Protein AF-0000000084949076 (afdb_homodimer)

Sequence (824 aa):
MKKRNKVFQQILEQDKAAFVIDEAKFADNIQKMQKAFLDHYPNITIGYSYKTNYIPKVCHIAHENECWAEVVSEMEVEMAQLNLNNKANIIYNGPVKSIDSLQTVIDAEGIINIDNDSDLEKINTILISTSKKAKVALRLSFDFQDNTSRFGLEMAKVLELEKKLLADPRYIVLGFHLHLPFRSLESFQFRVECMLKVLSASANKNLDYINLGGGFFGDIPHDVAKVLGISKLPSFDDYAKVLGGELKKYFLNLGVMPSQMPRLFIEPGSSVIADGMYYISKIHAKKTIQGRNYLITYAGRHLLSPTNKTIDLPLELGERENTKVENNAKLDALVVGYTCIEGDVLGKIEISNEIEIENAYIIVKNVGSYSIVMGSDFILPQPAIYSFDVDFNLSKIRSTKKAIEVYNSFIEMKKRNKVFQQILEQDKAAFVIDEAKFADNIQKMQKAFLDHYPNITIGYSYKTNYIPKVCHIAHENECWAEVVSEMEVEMAQLNLNNKANIIYNGPVKSIDSLQTVIDAEGIINIDNDSDLEKINTILISTSKKAKVALRLSFDFQDNTSRFGLEMAKVLELEKKLLADPRYIVLGFHLHLPFRSLESFQFRVECMLKVLSASANKNLDYINLGGGFFGDIPHDVAKVLGISKLPSFDDYAKVLGGELKKYFLNLGVMPSQMPRLFIEPGSSVIADGMYYISKIHAKKTIQGRNYLITYAGRHLLSPTNKTIDLPLELGERENTKVENNAKLDALVVGYTCIEGDVLGKIEISNEIEIENAYIIVKNVGSYSIVMGSDFILPQPAIYSFDVDFNLSKIRSTKKAIEVYNSFIE

InterPro domains:
  IPR009006 Alanine racemase/group IV decarboxylase, C-terminal [G3DSA:2.40.37.10] (268-407)
  IPR009006 Alanine racemase/group IV decarboxylase, C-terminal [SSF50621] (258-386)
  IPR022644 Orn/DAP/Arg decarboxylase 2, N-terminal [PF02784] (28-274)
  IPR029066 PLP-binding barrel [G3DSA:3.20.20.10] (24-267)
  IPR029066 PLP-binding barrel [SSF51419] (18-275)

Solvent-accessible surface area (backbone atoms only — not comparable to full-atom values): 42727 Å² total; per-residue (Å²): 109,71,66,58,50,52,49,51,50,61,48,53,73,76,34,65,34,31,37,35,35,36,50,48,55,25,50,47,38,49,50,53,42,52,51,30,30,52,74,34,25,86,43,74,44,46,21,40,31,33,74,28,41,60,48,60,72,57,46,44,50,41,43,75,68,67,28,31,40,24,25,42,25,52,37,39,48,53,50,41,58,73,66,41,88,61,53,37,47,32,39,38,45,42,78,45,76,48,62,68,44,49,49,52,36,37,75,41,55,11,38,37,39,40,34,50,69,58,50,52,55,42,49,51,60,52,43,72,77,42,89,61,49,39,38,30,28,43,23,43,33,68,67,57,95,86,40,76,58,92,50,33,30,46,65,71,57,46,54,53,49,48,56,55,41,67,72,33,83,54,40,42,71,32,39,42,33,40,64,56,99,50,62,49,69,67,50,45,46,49,48,44,52,54,49,51,56,49,59,72,68,51,88,68,86,67,50,50,35,39,29,59,32,42,47,55,62,43,85,63,59,67,71,53,33,53,76,69,68,41,90,72,79,64,48,56,48,56,53,15,43,50,46,28,32,50,51,45,52,52,39,46,74,72,68,46,51,72,93,68,53,48,33,39,32,36,28,47,34,50,32,35,33,12,68,16,17,35,35,39,20,39,46,75,40,71,49,71,57,96,88,41,34,36,36,33,25,69,44,42,38,64,40,53,37,56,84,62,60,91,62,62,54,55,73,44,82,43,66,54,88,79,66,78,74,77,76,82,56,69,40,70,28,37,35,29,26,37,59,87,49,88,78,30,55,48,45,75,47,79,39,51,76,76,62,56,52,90,53,31,30,40,37,36,42,55,34,31,39,37,12,72,37,48,29,35,53,54,60,40,55,45,58,20,32,34,34,28,44,86,86,60,52,76,44,79,36,24,68,55,52,49,52,64,59,60,60,49,69,51,50,106,109,72,66,57,50,52,51,51,50,59,50,55,74,77,35,65,34,31,40,35,35,36,50,47,54,26,51,46,38,49,51,52,42,51,51,30,30,52,72,32,26,84,43,74,45,46,22,39,30,33,75,29,42,61,50,60,72,57,45,44,52,42,44,75,68,66,28,33,40,25,25,42,24,50,36,39,48,54,49,42,58,73,65,43,89,60,53,37,48,32,40,37,45,41,78,46,74,47,62,67,44,49,49,51,36,36,75,40,54,12,38,37,39,40,34,49,68,58,51,52,53,42,50,51,58,52,44,71,79,45,89,58,47,41,38,30,28,43,23,42,34,68,67,57,94,88,40,76,58,90,51,32,32,45,64,71,58,44,55,52,48,48,56,57,41,68,73,34,83,55,42,44,70,31,39,42,32,40,65,56,97,49,59,50,68,67,50,44,44,50,48,44,51,54,48,50,54,49,59,72,68,50,87,69,88,68,50,51,37,40,28,58,31,42,47,57,64,42,85,63,58,67,71,52,34,52,75,71,67,42,88,72,79,64,48,54,47,55,52,14,43,51,44,27,32,50,52,45,52,53,39,46,74,72,67,46,51,71,91,66,53,48,33,37,32,34,28,46,32,51,33,33,32,11,69,17,18,35,35,37,22,41,45,75,41,72,48,70,56,96,87,41,36,36,36,33,26,69,45,40,39,65,39,54,36,57,85,63,60,90,62,62,53,55,74,45,82,43,66,54,87,79,64,79,76,75,77,82,56,69,40,70,27,37,36,29,26,36,60,88,50,88,78,30,54,47,44,76,44,78,37,52,77,77,63,56,53,89,51,30,30,40,36,34,43,53,34,31,40,37,10,71,38,48,28,35,53,54,61,40,56,43,58,20,32,34,34,27,44,85,85,60,52,75,44,78,36,23,69,55,53,50,54,65,59,61,59,49,68,50,50,106

Secondary structure (DSSP, 8-state):
-HHHHHHHHHHHTT-SEEEEEEHHHHHHHHHHHHHHHHTT-S-EEEEEEGGG---HHHHHHHHHTT-EEEE-SHHHHHHHHHH-SSTT-EEE--S---HHHHHHHHHHT-EEEE-SHHHHHHHHHHHHT-SPPEEEEEEB---BTTB--SSSB-HHHHHHHHHHHHT-TTEEEEEEE---S--SHHHHHHHHHHHHHHHHH---TT--EEE----------HHHHHHTT-SSPPPHHHHHIIIIIHHHHHHHHTT--GGGSPEEEE--SHHHHGGGEEEEEEEEEEEEETTEEEEEES--HHHH-TT--SSPPPEEEEE-TT----S--EEEEEEE-SSS-TT-EEEEEEEETT--GGGEEEEEES--SSHHHH---SSSPPPEEEEE-TT--EEEEEPPPPHHHHHHTT--/-HHHHHHHHHHHTT-SEEEEEEHHHHHHHHHHHHHHHHTT-S-EEEEEEGGG---HHHHHHHHHTT-EEEE-SHHHHHHHHHH-SSTT-EEE--S---HHHHHHHHHHT-EEEE-SHHHHHHHHHHHHT-SPPEEEEEEB---BTTB--SSSB-HHHHHHHHHHHHT-TTEEEEEEE---S--SHHHHHHHHHHHHHHHHH---TT--EEE----------HHHHHHTT-SSPPPHHHHHIIIIIHHHHHHHHTT--GGGSPEEEE--SHHHHGGGEEEEEEEEEEEEETTEEEEEES--HHHH-TT--SSPPPEEEEE-TT----S--EEEEEEE-SSS-TT-EEEEEEEETT--GGGEEEEEES--SSHHHH---SSSPPPEEEEE-TT--EEEEEPPPPHHHHHHTT--

Nearest PDB structures (foldseek):
  6n2f-assembly1_B  TM=8.346E-01  e=1.502E-30  Arabidopsis thaliana
  7kh2-assembly1_C  TM=8.691E-01  e=1.544E-29  Francisella tularensis subsp. novicida
  6n2f-assembly1_A  TM=8.360E-01  e=1.848E-29  Arabidopsis thaliana
  6n2a-assembly1_B  TM=8.466E-01  e=1.327E-28  Arabidopsis thaliana
  7kh2-assembly2_B  TM=8.443E-01  e=1.211E-27  Francisella tularensis subsp. novicida

Organism: Flavobacterium columnare (strain ATCC 49512 / CIP 103533 / TG 44/87) (NCBI:txid1041826)

Radius of gyration: 28.69 Å; Cα contacts (8 Å, |Δi|>4): 1818; chains: 2; bounding box: 78×90×64 Å

Structure (mmCIF, N/CA/C/O backbone):
data_AF-0000000084949076-model_v1
#
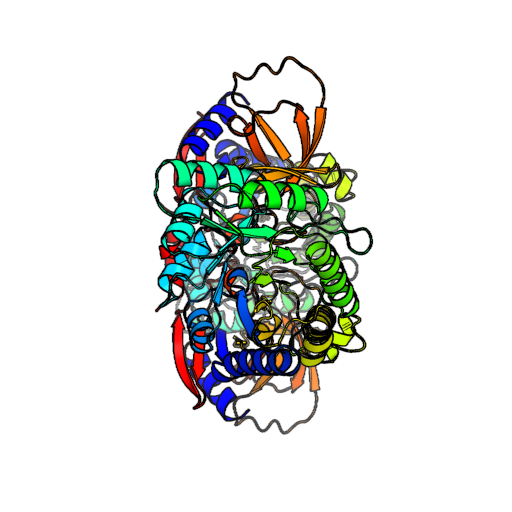loop_
_entity.id
_entity.type
_entity.pdbx_description
1 polymer 'Diaminopimelate decarboxylase'
#
loop_
_atom_site.group_PDB
_atom_site.id
_atom_site.type_symbol
_atom_site.label_atom_id
_atom_site.label_alt_id
_atom_site.label_comp_id
_atom_site.label_asym_id
_atom_site.label_entity_id
_atom_site.label_seq_id
_atom_site.pdbx_PDB_ins_code
_atom_site.Cartn_x
_atom_site.Cartn_y
_atom_site.Cartn_z
_atom_site.occupancy
_atom_site.B_iso_or_equiv
_atom_site.auth_seq_id
_atom_site.auth_comp_id
_atom_site.auth_asym_id
_atom_site.auth_atom_id
_atom_site.pdbx_PDB_model_num
ATOM 1 N N . MET A 1 1 ? -30.391 -9.266 3.553 1 71.38 1 MET A N 1
ATOM 2 C CA . MET A 1 1 ? -30 -7.875 3.748 1 71.38 1 MET A CA 1
ATOM 3 C C . MET A 1 1 ? -30.203 -7.445 5.195 1 71.38 1 MET A C 1
ATOM 5 O O . MET A 1 1 ? -29.312 -6.863 5.812 1 71.38 1 MET A O 1
ATOM 9 N N . LYS A 1 2 ? -31.375 -7.875 5.82 1 75.62 2 LYS A N 1
ATOM 10 C CA . LYS A 1 2 ? -31.641 -7.441 7.188 1 75.62 2 LYS A CA 1
ATOM 11 C C . LYS A 1 2 ? -30.672 -8.094 8.172 1 75.62 2 LYS A C 1
ATOM 13 O O . LYS A 1 2 ? -30.156 -7.426 9.07 1 75.62 2 LYS A O 1
ATOM 18 N N . LYS A 1 3 ? -30.312 -9.297 7.988 1 88.75 3 LYS A N 1
ATOM 19 C CA . LYS A 1 3 ? -29.422 -10.008 8.898 1 88.75 3 LYS A CA 1
ATOM 20 C C . LYS A 1 3 ? -28 -9.5 8.781 1 88.75 3 LYS A C 1
ATOM 22 O O . LYS A 1 3 ? -27.297 -9.352 9.789 1 88.75 3 LYS A O 1
ATOM 27 N N . ARG A 1 4 ? -27.578 -9.258 7.527 1 91 4 ARG A N 1
ATOM 28 C CA . ARG A 1 4 ? -26.25 -8.703 7.297 1 91 4 ARG A CA 1
ATOM 29 C C . ARG A 1 4 ? -26.094 -7.352 7.984 1 91 4 ARG A C 1
ATOM 31 O O . ARG A 1 4 ? -25.078 -7.086 8.617 1 91 4 ARG A O 1
ATOM 38 N N . ASN A 1 5 ? -27.109 -6.543 7.883 1 91.06 5 ASN A N 1
ATOM 39 C CA . ASN A 1 5 ? -27.078 -5.227 8.508 1 91.06 5 ASN A CA 1
ATOM 40 C C . ASN A 1 5 ? -26.953 -5.332 10.031 1 91.06 5 ASN A C 1
ATOM 42 O O . ASN A 1 5 ? -26.281 -4.508 10.656 1 91.06 5 ASN A O 1
ATOM 46 N N . LYS A 1 6 ? -27.625 -6.316 10.531 1 93.25 6 LYS A N 1
ATOM 47 C CA . LYS A 1 6 ? -27.531 -6.535 11.969 1 93.25 6 LYS A CA 1
ATOM 48 C C . LYS A 1 6 ? -26.094 -6.867 12.375 1 93.25 6 LYS A C 1
ATOM 50 O O . LYS A 1 6 ? -25.594 -6.359 13.383 1 93.25 6 LYS A O 1
ATOM 55 N N . VAL A 1 7 ? -25.469 -7.699 11.586 1 96.12 7 VAL A N 1
ATOM 56 C CA . VAL A 1 7 ? -24.078 -8.078 11.836 1 96.12 7 VAL A CA 1
ATOM 57 C C . VAL A 1 7 ? -23.188 -6.84 11.75 1 96.12 7 VAL A C 1
ATOM 59 O O . VAL A 1 7 ? -22.328 -6.621 12.617 1 96.12 7 VAL A O 1
ATOM 62 N N . PHE A 1 8 ? -23.391 -6.02 10.773 1 97.44 8 PHE A N 1
ATOM 63 C CA . PHE A 1 8 ? -22.594 -4.812 10.57 1 97.44 8 PHE A CA 1
ATOM 64 C C . PHE A 1 8 ? -22.75 -3.852 11.742 1 97.44 8 PHE A C 1
ATOM 66 O O . PHE A 1 8 ? -21.781 -3.26 12.195 1 97.44 8 PHE A O 1
ATOM 73 N N . GLN A 1 9 ? -23.969 -3.734 12.219 1 95.12 9 GLN A N 1
ATOM 74 C CA . GLN A 1 9 ? -24.219 -2.854 13.352 1 95.12 9 GLN A CA 1
ATOM 75 C C . GLN A 1 9 ? -23.516 -3.355 14.609 1 95.12 9 GLN A C 1
ATOM 77 O O . GLN A 1 9 ? -22.953 -2.564 15.367 1 95.12 9 GLN A O 1
ATOM 82 N N . GLN A 1 10 ? -23.562 -4.656 14.805 1 96.5 10 GLN A N 1
ATOM 83 C CA . GLN A 1 10 ? -22.875 -5.246 15.945 1 96.5 10 GLN A CA 1
ATOM 84 C C . GLN A 1 10 ? -21.375 -4.938 15.898 1 96.5 10 GLN A C 1
ATOM 86 O O . GLN A 1 10 ? -20.766 -4.609 16.922 1 96.5 10 GLN A O 1
ATOM 91 N N . ILE A 1 11 ? -20.766 -5.016 14.719 1 98 11 ILE A N 1
ATOM 92 C CA . ILE A 1 11 ? -19.344 -4.742 14.531 1 98 11 ILE A CA 1
ATOM 93 C C . ILE A 1 11 ? -19.062 -3.271 14.82 1 98 11 ILE A C 1
ATOM 95 O O . ILE A 1 11 ? -18.109 -2.949 15.547 1 98 11 ILE A O 1
ATOM 99 N N . LEU A 1 12 ? -19.906 -2.41 14.359 1 97.19 12 LEU A N 1
ATOM 100 C CA . LEU A 1 12 ? -19.672 -0.973 14.43 1 97.19 12 LEU A CA 1
ATOM 101 C C . LEU A 1 12 ? -19.969 -0.435 15.82 1 97.19 12 LEU A C 1
ATOM 103 O O . LEU A 1 12 ? -19.688 0.731 16.109 1 97.19 12 LEU A O 1
ATOM 107 N N . GLU A 1 13 ? -20.562 -1.272 16.672 1 96.06 13 GLU A N 1
ATOM 108 C CA . GLU A 1 13 ? -20.672 -0.935 18.094 1 96.06 13 GLU A CA 1
ATOM 109 C C . GLU A 1 13 ? -19.312 -1.035 18.781 1 96.06 13 GLU A C 1
ATOM 111 O O . GLU A 1 13 ? -19.078 -0.4 19.812 1 96.06 13 GLU A O 1
ATOM 116 N N . GLN A 1 14 ? -18.453 -1.732 18.141 1 96.06 14 GLN A N 1
ATOM 117 C CA . GLN A 1 14 ? -17.172 -2.016 18.781 1 96.06 14 GLN A CA 1
ATOM 118 C C . GLN A 1 14 ? -16.031 -1.343 18.031 1 96.06 14 GLN A C 1
ATOM 120 O O . GLN A 1 14 ? -14.992 -1.022 18.625 1 96.06 14 GLN A O 1
ATOM 125 N N . ASP A 1 15 ? -16.125 -1.166 16.734 1 97.5 15 ASP A N 1
ATOM 126 C CA . ASP A 1 15 ? -15.062 -0.628 15.898 1 97.5 15 ASP A CA 1
ATOM 127 C C . ASP A 1 15 ? -15.578 0.505 15.016 1 97.5 15 ASP A C 1
ATOM 129 O O . ASP A 1 15 ? -16.75 0.514 14.625 1 97.5 15 ASP A O 1
ATOM 133 N N . LYS A 1 16 ? -14.711 1.465 14.688 1 97.25 16 LYS A N 1
ATOM 134 C CA . LYS A 1 16 ? -15.07 2.564 13.797 1 97.25 16 LYS A CA 1
ATOM 135 C C . LYS A 1 16 ? -15.219 2.08 12.359 1 97.25 16 LYS A C 1
ATOM 137 O O . LYS A 1 16 ? -15.953 2.678 11.57 1 97.25 16 LYS A O 1
ATOM 142 N N . ALA A 1 17 ? -14.516 1.07 11.984 1 98.19 17 ALA A N 1
ATOM 143 C CA . ALA A 1 17 ? -14.523 0.456 10.664 1 98.19 17 ALA A CA 1
ATOM 144 C C . ALA A 1 17 ? -13.984 -0.97 10.719 1 98.19 17 ALA A C 1
ATOM 146 O O . ALA A 1 17 ? -13.32 -1.352 11.688 1 98.19 17 ALA A O 1
ATOM 147 N N . ALA A 1 18 ? -14.281 -1.75 9.672 1 98.62 18 ALA A N 1
ATOM 148 C CA . ALA A 1 18 ? -13.797 -3.125 9.648 1 98.62 18 ALA A CA 1
ATOM 149 C C . ALA A 1 18 ? -13.977 -3.744 8.258 1 98.62 18 ALA A C 1
ATOM 151 O O . ALA A 1 18 ? -14.883 -3.369 7.52 1 98.62 18 ALA A O 1
ATOM 152 N N . PHE A 1 19 ? -13.086 -4.652 7.934 1 98.56 19 PHE A N 1
ATOM 153 C CA . PHE A 1 19 ? -13.344 -5.621 6.875 1 98.56 19 PHE A CA 1
ATOM 154 C C . PHE A 1 19 ? -14.219 -6.754 7.379 1 98.56 19 PHE A C 1
ATOM 156 O O . PHE A 1 19 ? -14.086 -7.195 8.523 1 98.56 19 PHE A O 1
ATOM 163 N N . VAL A 1 20 ? -15.07 -7.207 6.516 1 98.69 20 VAL A N 1
ATOM 164 C CA . VAL A 1 20 ? -15.977 -8.273 6.93 1 98.69 20 VAL A CA 1
ATOM 165 C C . VAL A 1 20 ? -16.031 -9.352 5.852 1 98.69 20 VAL A C 1
ATOM 167 O O . VAL A 1 20 ? -16.438 -9.086 4.719 1 98.69 20 VAL A O 1
ATOM 170 N N . ILE A 1 21 ? -15.672 -10.562 6.203 1 98.62 21 ILE A N 1
ATOM 171 C CA . ILE A 1 21 ? -15.703 -11.695 5.285 1 98.62 21 ILE A CA 1
ATOM 172 C C . ILE A 1 21 ? -17.078 -12.359 5.32 1 98.62 21 ILE A C 1
ATOM 174 O O . ILE A 1 21 ? -17.578 -12.711 6.391 1 98.62 21 ILE A O 1
ATOM 178 N N . ASP A 1 22 ? -17.719 -12.43 4.211 1 98.44 22 ASP A N 1
ATOM 179 C CA . ASP A 1 22 ? -18.875 -13.297 4.008 1 98.44 22 ASP A CA 1
ATOM 180 C C . ASP A 1 22 ? -18.453 -14.711 3.621 1 98.44 22 ASP A C 1
ATOM 182 O O . ASP A 1 22 ? -18.266 -15 2.439 1 98.44 22 ASP A O 1
ATOM 186 N N . GLU A 1 23 ? -18.375 -15.562 4.652 1 98.62 23 GLU A N 1
ATOM 187 C CA . GLU A 1 23 ? -17.781 -16.875 4.453 1 98.62 23 GLU A CA 1
ATOM 188 C C . GLU A 1 23 ? -18.562 -17.688 3.424 1 98.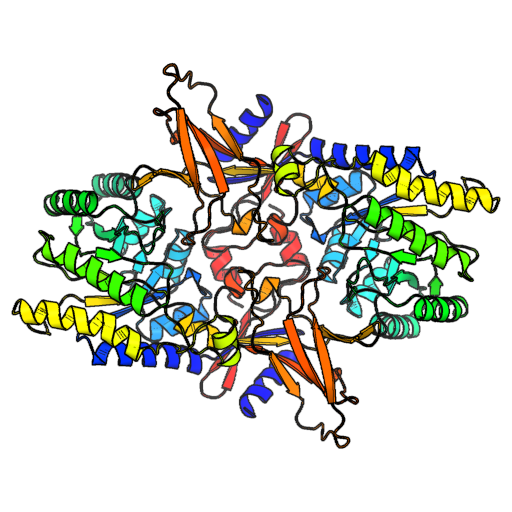62 23 GLU A C 1
ATOM 190 O O . GLU A 1 23 ? -17.984 -18.344 2.561 1 98.62 23 GLU A O 1
ATOM 195 N N . ALA A 1 24 ? -19.844 -17.641 3.496 1 98.19 24 ALA A N 1
ATOM 196 C CA . ALA A 1 24 ? -20.703 -18.422 2.613 1 98.19 24 ALA A CA 1
ATOM 197 C C . ALA A 1 24 ? -20.594 -17.938 1.17 1 98.19 24 ALA A C 1
ATOM 199 O O . ALA A 1 24 ? -20.562 -18.75 0.239 1 98.19 24 ALA A O 1
ATOM 200 N N . LYS A 1 25 ? -20.578 -16.656 1.024 1 97.75 25 LYS A N 1
ATOM 201 C CA . LYS A 1 25 ? -20.484 -16.109 -0.322 1 97.75 25 LYS A CA 1
ATOM 202 C C . LYS A 1 25 ? -19.172 -16.5 -0.997 1 97.75 25 LYS A C 1
ATOM 204 O O . LYS A 1 25 ? -19.172 -16.859 -2.174 1 97.75 25 LYS A O 1
ATOM 209 N N . PHE A 1 26 ? -18.094 -16.406 -0.296 1 98.56 26 PHE A N 1
ATOM 210 C CA . PHE A 1 26 ? -16.781 -16.797 -0.826 1 98.56 26 PHE A CA 1
ATOM 211 C C . PHE A 1 26 ? -16.781 -18.281 -1.221 1 98.56 26 PHE A C 1
ATOM 213 O O . PHE A 1 26 ? -16.391 -18.625 -2.338 1 98.56 26 PHE A O 1
ATOM 220 N N . ALA A 1 27 ? -17.25 -19.109 -0.36 1 98.69 27 ALA A N 1
ATOM 221 C CA . ALA A 1 27 ? -17.328 -20.547 -0.636 1 98.69 27 ALA A CA 1
ATOM 222 C C . ALA A 1 27 ? -18.203 -20.812 -1.858 1 98.69 27 ALA A C 1
ATOM 224 O O . ALA A 1 27 ? -17.844 -21.625 -2.717 1 98.69 27 ALA A O 1
ATOM 225 N N . ASP A 1 28 ? -19.312 -20.109 -1.919 1 98.38 28 ASP A N 1
ATOM 226 C CA . ASP A 1 28 ? -20.234 -20.266 -3.035 1 98.38 28 ASP A CA 1
ATOM 227 C C . ASP A 1 28 ? -19.562 -19.906 -4.359 1 98.38 28 ASP A C 1
ATOM 229 O O . ASP A 1 28 ? -19.781 -20.578 -5.375 1 98.38 28 ASP A O 1
ATOM 233 N N . ASN A 1 29 ? -18.812 -18.828 -4.328 1 98.5 29 ASN A N 1
ATOM 234 C CA . ASN A 1 29 ? -18.109 -18.406 -5.535 1 98.5 29 ASN A CA 1
ATOM 235 C C . ASN A 1 29 ? -17.156 -19.5 -6.02 1 98.5 29 ASN A C 1
ATOM 237 O O . ASN A 1 29 ? -17.094 -19.781 -7.219 1 98.5 29 ASN A O 1
ATOM 241 N N . ILE A 1 30 ? -16.422 -20.125 -5.117 1 98.75 30 ILE A N 1
ATOM 242 C CA . ILE A 1 30 ? -15.484 -21.188 -5.457 1 98.75 30 ILE A CA 1
ATOM 243 C C . ILE A 1 30 ? -16.25 -22.359 -6.059 1 98.75 30 ILE A C 1
ATOM 245 O O . ILE A 1 30 ? -15.875 -22.891 -7.109 1 98.75 30 ILE A O 1
ATOM 249 N N . GLN A 1 31 ? -17.344 -22.719 -5.445 1 98.62 31 GLN A N 1
ATOM 250 C CA . GLN A 1 31 ? -18.141 -23.859 -5.887 1 98.62 31 GLN A CA 1
ATOM 251 C C . GLN A 1 31 ? -18.75 -23.609 -7.262 1 98.62 31 GLN A C 1
ATOM 253 O O . GLN A 1 31 ? -18.781 -24.5 -8.102 1 98.62 31 GLN A O 1
ATOM 258 N N . LYS A 1 32 ? -19.203 -22.406 -7.449 1 98.31 32 LYS A N 1
ATOM 259 C CA . LYS A 1 32 ? -19.766 -22.047 -8.75 1 98.31 32 LYS A CA 1
ATOM 260 C C . LYS A 1 32 ? -18.719 -22.172 -9.852 1 98.31 32 LYS A C 1
ATOM 262 O O . LYS A 1 32 ? -19.031 -22.656 -10.945 1 98.31 32 LYS A O 1
ATOM 267 N N . MET A 1 33 ? -17.562 -21.766 -9.586 1 98.44 33 MET A N 1
ATOM 268 C CA . MET A 1 33 ? -16.484 -21.859 -10.578 1 98.44 33 MET A CA 1
ATOM 269 C C . MET A 1 33 ? -16.125 -23.312 -10.836 1 98.44 33 MET A C 1
ATOM 271 O O . MET A 1 33 ? -15.977 -23.734 -11.992 1 98.44 33 MET A O 1
ATOM 275 N N . GLN A 1 34 ? -15.984 -24.062 -9.766 1 98.31 34 GLN A N 1
ATOM 276 C CA . GLN A 1 34 ? -15.68 -25.484 -9.898 1 98.31 34 GLN A CA 1
ATOM 277 C C . GLN A 1 34 ? -16.719 -26.188 -10.773 1 98.31 34 GLN A C 1
ATOM 279 O O . GLN A 1 34 ? -16.359 -26.922 -11.695 1 98.31 34 GLN A O 1
ATOM 284 N N . LYS A 1 35 ? -17.938 -25.906 -10.469 1 98.38 35 LYS A N 1
ATOM 285 C CA . LYS A 1 35 ? -19.031 -26.531 -11.219 1 98.38 35 LYS A CA 1
ATOM 286 C C . LYS A 1 35 ? -18.984 -26.125 -12.688 1 98.38 35 LYS A C 1
ATOM 288 O O . LYS A 1 35 ? -19.125 -26.969 -13.578 1 98.38 35 LYS A O 1
ATOM 293 N N . ALA A 1 36 ? -18.781 -24.859 -12.906 1 98.38 36 ALA A N 1
ATOM 294 C CA . ALA A 1 36 ? -18.734 -24.375 -14.281 1 98.38 36 ALA A CA 1
ATOM 295 C C . ALA A 1 36 ? -17.641 -25.094 -15.086 1 98.38 36 ALA A C 1
ATOM 297 O O . ALA A 1 36 ? -17.875 -25.5 -16.219 1 98.38 36 ALA A O 1
ATOM 298 N N . PHE A 1 37 ? -16.516 -25.297 -14.539 1 98.56 37 PHE A N 1
ATOM 299 C CA . PHE A 1 37 ? -15.406 -25.906 -15.258 1 98.56 37 PHE A CA 1
ATOM 300 C C . PHE A 1 37 ? -15.625 -27.422 -15.406 1 98.56 37 PHE A C 1
ATOM 302 O O . PHE A 1 37 ? -15.305 -28 -16.438 1 98.56 37 PHE A O 1
ATOM 309 N N . LEU A 1 38 ? -16.203 -28.062 -14.367 1 98.25 38 LEU A N 1
ATOM 310 C CA . LEU A 1 38 ? -16.453 -29.5 -14.414 1 98.25 38 LEU A CA 1
ATOM 311 C C . LEU A 1 38 ? -17.484 -29.828 -15.484 1 98.25 38 LEU A C 1
ATOM 313 O O . LEU A 1 38 ? -17.5 -30.953 -16.016 1 98.25 38 LEU A O 1
ATOM 317 N N . ASP A 1 39 ? -18.281 -28.859 -15.82 1 98.19 39 ASP A N 1
ATOM 318 C CA . ASP A 1 39 ? -19.266 -29.062 -16.875 1 98.19 39 ASP A CA 1
ATOM 319 C C . ASP A 1 39 ? -18.609 -29.172 -18.234 1 98.19 39 ASP A C 1
ATOM 321 O O . ASP A 1 39 ? -19.203 -29.703 -19.188 1 98.19 39 ASP A O 1
ATOM 325 N N . HIS A 1 40 ? -17.391 -28.734 -18.328 1 98.38 40 HIS A N 1
ATOM 326 C CA . HIS A 1 40 ? -16.766 -28.656 -19.656 1 98.38 40 HIS A CA 1
ATOM 327 C C . HIS A 1 40 ? -15.484 -29.484 -19.703 1 98.38 40 HIS A C 1
ATOM 329 O O . HIS A 1 40 ? -14.961 -29.766 -20.781 1 98.38 40 HIS A O 1
ATOM 335 N N . TYR A 1 41 ? -14.977 -29.938 -18.578 1 98.31 41 TYR A N 1
ATOM 336 C CA . TYR A 1 41 ? -13.742 -30.719 -18.484 1 98.31 41 TYR A CA 1
ATOM 337 C C . TYR A 1 41 ? -13.781 -31.688 -17.312 1 98.31 41 TYR A C 1
ATOM 339 O O . TYR A 1 41 ? -14.25 -31.344 -16.234 1 98.31 41 TYR A O 1
ATOM 347 N N . PRO A 1 42 ? -13.305 -32.875 -17.5 1 96.94 42 PRO A N 1
ATOM 348 C CA . PRO A 1 42 ? -13.609 -33.938 -16.547 1 96.94 42 PRO A CA 1
ATOM 349 C C . PRO A 1 42 ? -12.828 -33.812 -15.242 1 96.94 42 PRO A C 1
ATOM 351 O O . PRO A 1 42 ? -13.234 -34.375 -14.219 1 96.94 42 PRO A O 1
ATOM 354 N N . ASN A 1 43 ? -11.703 -33.188 -15.266 1 95.19 43 ASN A N 1
ATOM 355 C CA . ASN A 1 43 ? -10.844 -33.125 -14.094 1 95.19 43 ASN A CA 1
ATOM 356 C C . ASN A 1 43 ? -10.211 -31.75 -13.93 1 95.19 43 ASN A C 1
ATOM 358 O O . ASN A 1 43 ? -9.32 -31.375 -14.703 1 95.19 43 ASN A O 1
ATOM 362 N N . ILE A 1 44 ? -10.594 -31.062 -12.812 1 97.62 44 ILE A N 1
ATOM 363 C CA . ILE A 1 44 ? -10.094 -29.703 -12.625 1 97.62 44 ILE A CA 1
ATOM 364 C C . ILE A 1 44 ? -9.586 -29.547 -11.195 1 97.62 44 ILE A C 1
ATOM 366 O O . ILE A 1 44 ? -10.039 -30.234 -10.281 1 97.62 44 ILE A O 1
ATOM 370 N N . THR A 1 45 ? -8.609 -28.75 -10.984 1 98.44 45 THR A N 1
ATOM 371 C CA . THR A 1 45 ? -8.133 -28.297 -9.672 1 98.44 45 THR A CA 1
ATOM 372 C C . THR A 1 45 ? -8.016 -26.781 -9.641 1 98.44 45 THR A C 1
ATOM 374 O O . THR A 1 45 ? -7.465 -26.172 -10.562 1 98.44 45 THR A O 1
ATOM 377 N N . ILE A 1 46 ? -8.578 -26.203 -8.641 1 98.81 46 ILE A N 1
ATOM 378 C CA . ILE A 1 46 ? -8.445 -24.766 -8.445 1 98.81 46 ILE A CA 1
ATOM 379 C C . ILE A 1 46 ? -7.289 -24.484 -7.48 1 98.81 46 ILE A C 1
ATOM 381 O O . ILE A 1 46 ? -7.23 -25.047 -6.387 1 98.81 46 ILE A O 1
ATOM 385 N N . GLY A 1 47 ? -6.324 -23.766 -7.938 1 98.88 47 GLY A N 1
ATOM 386 C CA . GLY A 1 47 ? -5.34 -23.156 -7.051 1 98.88 47 GLY A CA 1
ATOM 387 C C . GLY A 1 47 ? -5.711 -21.75 -6.625 1 98.88 47 GLY A C 1
ATOM 388 O O . GLY A 1 47 ? -5.602 -20.797 -7.414 1 98.88 47 GLY A O 1
ATOM 389 N N . TYR A 1 48 ? -6.105 -21.625 -5.41 1 98.88 48 TYR A N 1
ATOM 390 C CA . TYR A 1 48 ? -6.43 -20.281 -4.922 1 98.88 48 TYR A CA 1
ATOM 391 C C . TYR A 1 48 ? -5.18 -19.422 -4.84 1 98.88 48 TYR A C 1
ATOM 393 O O . TYR A 1 48 ? -4.184 -19.812 -4.23 1 98.88 48 TYR A O 1
ATOM 401 N N . SER A 1 49 ? -5.27 -18.266 -5.449 1 98.69 49 SER A N 1
ATOM 402 C CA . SER A 1 49 ? -4.137 -17.344 -5.48 1 98.69 49 SER A CA 1
ATOM 403 C C . SER A 1 49 ? -3.951 -16.656 -4.137 1 98.69 49 SER A C 1
ATOM 405 O O . SER A 1 49 ? -4.691 -15.727 -3.801 1 98.69 49 SER A O 1
ATOM 407 N N . TYR A 1 50 ? -2.902 -16.984 -3.404 1 98.75 50 TYR A N 1
ATOM 408 C CA . TYR A 1 50 ? -2.668 -16.438 -2.066 1 98.75 50 TYR A CA 1
ATOM 409 C C . TYR A 1 50 ? -2.434 -14.938 -2.115 1 98.75 50 TYR A C 1
ATOM 411 O O . TYR A 1 50 ? -2.904 -14.203 -1.247 1 98.75 50 TYR A O 1
ATOM 419 N N . LYS A 1 51 ? -1.736 -14.484 -3.111 1 98 51 LYS A N 1
ATOM 420 C CA . LYS A 1 51 ? -1.355 -13.07 -3.158 1 98 51 LYS A CA 1
ATOM 421 C C . LYS A 1 51 ? -2.586 -12.172 -3.162 1 98 51 LYS A C 1
ATOM 423 O O . LYS A 1 51 ? -2.498 -10.992 -2.818 1 98 51 LYS A O 1
ATOM 428 N N . THR A 1 52 ? -3.711 -12.703 -3.596 1 97.44 52 THR A N 1
ATOM 429 C CA . THR A 1 52 ? -4.938 -11.922 -3.676 1 97.44 52 THR A CA 1
ATOM 430 C C . THR A 1 52 ? -5.477 -11.617 -2.279 1 97.44 52 THR A C 1
ATOM 432 O O . THR A 1 52 ? -5.98 -10.516 -2.029 1 97.44 52 THR A O 1
ATOM 435 N N . ASN A 1 53 ? -5.395 -12.547 -1.438 1 98.31 53 ASN A N 1
ATOM 436 C CA . ASN A 1 53 ? -5.824 -12.453 -0.048 1 98.31 53 ASN A CA 1
ATOM 437 C C . ASN A 1 53 ? -5.355 -13.664 0.763 1 98.31 53 ASN A C 1
ATOM 439 O O . ASN A 1 53 ? -5.996 -14.711 0.742 1 98.31 53 ASN A O 1
ATOM 443 N N . TYR A 1 54 ? -4.285 -13.516 1.518 1 98.31 54 TYR A N 1
ATOM 444 C CA . TYR A 1 54 ? -3.699 -14.688 2.162 1 98.31 54 TYR A CA 1
ATOM 445 C C . TYR A 1 54 ? -4.02 -14.703 3.652 1 98.31 54 TYR A C 1
ATOM 447 O O . TYR A 1 54 ? -3.336 -15.367 4.434 1 98.31 54 TYR A O 1
ATOM 455 N N . ILE A 1 55 ? -4.992 -13.891 4.098 1 96.94 55 ILE A N 1
ATOM 456 C CA . ILE A 1 55 ? -5.316 -14.023 5.516 1 96.94 55 ILE A CA 1
ATOM 457 C C . ILE A 1 55 ? -5.73 -15.461 5.82 1 96.94 55 ILE A C 1
ATOM 459 O O . ILE A 1 55 ? -6.406 -16.109 5.012 1 96.94 55 ILE A O 1
ATOM 463 N N . PRO A 1 56 ? -5.383 -16.016 6.93 1 98 56 PRO A N 1
ATOM 464 C CA . PRO A 1 56 ? -5.551 -17.438 7.219 1 98 56 PRO A CA 1
ATOM 465 C C . PRO A 1 56 ? -7.004 -17.891 7.129 1 98 56 PRO A C 1
ATOM 467 O O . PRO A 1 56 ? -7.289 -18.969 6.598 1 98 56 PRO A O 1
ATOM 470 N N . LYS A 1 57 ? -7.949 -17.125 7.59 1 97.88 57 LYS A N 1
ATOM 471 C CA . LYS A 1 57 ? -9.367 -17.469 7.527 1 97.88 57 LYS A CA 1
ATOM 472 C C . LYS A 1 57 ? -9.812 -17.703 6.086 1 97.88 57 LYS A C 1
ATOM 474 O O . LYS A 1 57 ? -10.516 -18.672 5.797 1 97.88 57 LYS A O 1
ATOM 479 N N . VAL A 1 58 ? -9.422 -16.875 5.16 1 98.62 58 VAL A N 1
ATOM 480 C CA . VAL A 1 58 ? -9.766 -16.969 3.744 1 98.62 58 VAL A CA 1
ATOM 481 C C . VAL A 1 58 ? -9.109 -18.203 3.137 1 98.62 58 VAL A C 1
ATOM 483 O O . VAL A 1 58 ? -9.766 -18.984 2.439 1 98.62 58 VAL A O 1
ATOM 486 N N . CYS A 1 59 ? -7.848 -18.406 3.441 1 98.62 59 CYS A N 1
ATOM 487 C CA . CYS A 1 59 ? -7.129 -19.578 2.936 1 98.62 59 CYS A CA 1
ATOM 488 C C . CYS A 1 59 ? -7.773 -20.875 3.424 1 98.62 59 CYS A C 1
ATOM 490 O O . CYS A 1 59 ? -7.93 -21.812 2.656 1 98.62 59 CYS A O 1
ATOM 492 N N . HIS A 1 60 ? -8.172 -20.859 4.684 1 98.19 60 HIS A N 1
ATOM 493 C CA . HIS A 1 60 ? -8.812 -22.031 5.254 1 98.19 60 HIS A CA 1
ATOM 494 C C . HIS A 1 60 ? -10.109 -22.359 4.523 1 98.19 60 HIS A C 1
ATOM 496 O O . HIS A 1 60 ? -10.367 -23.531 4.188 1 98.19 60 HIS A O 1
ATOM 502 N N . ILE A 1 61 ? -10.875 -21.344 4.27 1 98.5 61 ILE A N 1
ATOM 503 C CA . ILE A 1 61 ? -12.133 -21.547 3.564 1 98.5 61 ILE A CA 1
ATOM 504 C C . ILE A 1 61 ? -11.859 -22.094 2.164 1 98.5 61 ILE A C 1
ATOM 506 O O . ILE A 1 61 ? -12.531 -23.016 1.704 1 98.5 61 ILE A O 1
ATOM 510 N N . ALA A 1 62 ? -10.891 -21.578 1.488 1 98.81 62 ALA A N 1
ATOM 511 C CA . ALA A 1 62 ? -10.516 -22.062 0.164 1 98.81 62 ALA A CA 1
ATOM 512 C C . ALA A 1 62 ? -10.141 -23.531 0.212 1 98.81 62 ALA A C 1
ATOM 514 O O . ALA A 1 62 ? -10.602 -24.328 -0.616 1 98.81 62 ALA A O 1
ATOM 515 N N . HIS A 1 63 ? -9.336 -23.906 1.212 1 98.75 63 HIS A N 1
ATOM 516 C CA . HIS A 1 63 ? -8.867 -25.281 1.316 1 98.75 63 HIS A CA 1
ATOM 517 C C . HIS A 1 63 ? -9.992 -26.219 1.723 1 98.75 63 HIS A C 1
ATOM 519 O O . HIS A 1 63 ? -10.016 -27.375 1.3 1 98.75 63 HIS A O 1
ATOM 525 N N . GLU A 1 64 ? -10.906 -25.719 2.516 1 98.12 64 GLU A N 1
ATOM 526 C CA . GLU A 1 64 ? -12.086 -26.516 2.857 1 98.12 64 GLU A CA 1
ATOM 527 C C . GLU A 1 64 ? -12.93 -26.797 1.623 1 98.12 64 GLU A C 1
ATOM 529 O O . GLU A 1 64 ? -13.719 -27.75 1.609 1 98.12 64 GLU A O 1
ATOM 534 N N . ASN A 1 65 ? -12.797 -25.938 0.667 1 98.38 65 ASN A N 1
ATOM 535 C CA . ASN A 1 65 ? -13.469 -26.156 -0.609 1 98.38 65 ASN A CA 1
ATOM 536 C C . ASN A 1 65 ? -12.523 -26.766 -1.643 1 98.38 65 ASN A C 1
ATOM 538 O O . ASN A 1 65 ? -12.672 -26.516 -2.842 1 98.38 65 ASN A O 1
ATOM 542 N N . GLU A 1 66 ? -11.469 -27.391 -1.219 1 97.81 66 GLU A N 1
ATOM 543 C CA . GLU A 1 66 ? -10.602 -28.297 -1.966 1 97.81 66 GLU A CA 1
ATOM 544 C C . GLU A 1 66 ? -9.68 -27.531 -2.904 1 97.81 66 GLU A C 1
ATOM 546 O O . GLU A 1 66 ? -9.125 -28.094 -3.844 1 97.81 66 GLU A O 1
ATOM 551 N N . CYS A 1 67 ? -9.57 -26.281 -2.715 1 98.88 67 CYS A N 1
ATOM 552 C CA . CYS A 1 67 ? -8.594 -25.531 -3.5 1 98.88 67 CYS A CA 1
ATOM 553 C C . CYS A 1 67 ? -7.172 -25.844 -3.041 1 98.88 67 CYS A C 1
ATOM 555 O O . CYS A 1 67 ? -6.922 -25.984 -1.844 1 98.88 67 CYS A O 1
ATOM 557 N N . TRP A 1 68 ? -6.277 -25.969 -3.971 1 98.88 68 TRP A N 1
ATOM 558 C CA . TRP A 1 68 ? -4.852 -25.969 -3.662 1 98.88 68 TRP A CA 1
ATOM 559 C C . TRP A 1 68 ? -4.359 -24.562 -3.363 1 98.88 68 TRP A C 1
ATOM 561 O O . TRP A 1 68 ? -5.125 -23.594 -3.445 1 98.88 68 TRP A O 1
ATOM 571 N N . ALA A 1 69 ? -3.131 -24.453 -2.84 1 98.94 69 ALA A N 1
ATOM 572 C CA . ALA A 1 69 ? -2.506 -23.156 -2.611 1 98.94 69 ALA A CA 1
ATOM 573 C C . ALA A 1 69 ? -1.64 -22.75 -3.799 1 98.94 69 ALA A C 1
ATOM 575 O O . ALA A 1 69 ? -0.623 -23.375 -4.082 1 98.94 69 ALA A O 1
ATOM 576 N N . GLU A 1 70 ? -2.066 -21.797 -4.531 1 98.94 70 GLU A N 1
ATOM 577 C CA . GLU A 1 70 ? -1.175 -21.172 -5.5 1 98.94 70 GLU A CA 1
ATOM 578 C C . GLU A 1 70 ? -0.367 -20.047 -4.863 1 98.94 70 GLU A C 1
ATOM 580 O O . GLU A 1 70 ? -0.934 -19.062 -4.375 1 98.94 70 GLU A O 1
ATOM 585 N N . VAL A 1 71 ? 0.94 -20.172 -4.801 1 98.88 71 VAL A N 1
ATOM 586 C CA . VAL A 1 71 ? 1.804 -19.25 -4.082 1 98.88 71 VAL A CA 1
ATOM 587 C C . VAL A 1 71 ? 2.85 -18.672 -5.035 1 98.88 71 VAL A C 1
ATOM 589 O O . VAL A 1 71 ? 3.219 -19.312 -6.023 1 98.88 71 VAL A O 1
ATOM 592 N N . VAL A 1 72 ? 3.375 -17.422 -4.641 1 98.62 72 VAL A N 1
ATOM 593 C CA . VAL A 1 72 ? 4.254 -16.766 -5.602 1 98.62 72 VAL A CA 1
ATOM 594 C C . VAL A 1 72 ? 5.512 -16.266 -4.895 1 98.62 72 VAL A C 1
ATOM 596 O O . VAL A 1 72 ? 6.293 -15.508 -5.469 1 98.62 72 VAL A O 1
ATOM 599 N N . SER A 1 73 ? 5.723 -16.609 -3.631 1 98.31 73 SER A N 1
ATOM 600 C CA . SER A 1 73 ? 6.891 -16.141 -2.891 1 98.31 73 SER A CA 1
ATOM 601 C C . SER A 1 73 ? 7.242 -17.094 -1.752 1 98.31 73 SER A C 1
ATOM 603 O O . SER A 1 73 ? 6.449 -17.969 -1.397 1 98.31 73 SER A O 1
ATOM 605 N N . GLU A 1 74 ? 8.43 -16.891 -1.229 1 98.31 74 GLU A N 1
ATOM 606 C CA . GLU A 1 74 ? 8.867 -17.703 -0.09 1 98.31 74 GLU A CA 1
ATOM 607 C C . GLU A 1 74 ? 7.953 -17.484 1.114 1 98.31 74 GLU A C 1
ATOM 609 O O . GLU A 1 74 ? 7.699 -18.422 1.877 1 98.31 74 GLU A O 1
ATOM 614 N N . MET A 1 75 ? 7.426 -16.266 1.279 1 98.44 75 MET A N 1
ATOM 615 C CA . MET A 1 75 ? 6.496 -16 2.371 1 98.44 75 MET A CA 1
ATOM 616 C C . MET A 1 75 ? 5.223 -16.828 2.213 1 98.44 75 MET A C 1
ATOM 618 O O . MET A 1 75 ? 4.773 -17.469 3.166 1 98.44 75 MET A O 1
ATOM 622 N N . GLU A 1 76 ? 4.734 -16.891 1.058 1 98.69 76 GLU A N 1
ATOM 623 C CA . GLU A 1 76 ? 3.479 -17.594 0.811 1 98.69 76 GLU A CA 1
ATOM 624 C C . GLU A 1 76 ? 3.666 -19.094 0.892 1 98.69 76 GLU A C 1
ATOM 626 O O . GLU A 1 76 ? 2.754 -19.828 1.298 1 98.69 76 GLU A O 1
ATOM 631 N N . VAL A 1 77 ? 4.844 -19.562 0.486 1 98.81 77 VAL A N 1
ATOM 632 C CA . VAL A 1 77 ? 5.148 -20.969 0.667 1 98.81 77 VAL A CA 1
ATOM 633 C C . VAL A 1 77 ? 5.047 -21.344 2.145 1 98.81 77 VAL A C 1
ATOM 635 O O . VAL A 1 77 ? 4.402 -22.328 2.504 1 98.81 77 VAL A O 1
ATOM 638 N N . GLU A 1 78 ? 5.609 -20.531 2.939 1 98.5 78 GLU A N 1
ATOM 639 C CA . GLU A 1 78 ? 5.566 -20.781 4.375 1 98.5 78 GLU A CA 1
ATOM 640 C C . GLU A 1 78 ? 4.137 -20.703 4.906 1 98.5 78 GLU A C 1
ATOM 642 O O . GLU A 1 78 ? 3.723 -21.531 5.719 1 98.5 78 GLU A O 1
ATOM 647 N N . MET A 1 79 ? 3.393 -19.766 4.441 1 98.25 79 MET A N 1
ATOM 648 C CA . MET A 1 79 ? 2 -19.625 4.859 1 98.25 79 MET A CA 1
ATOM 649 C C . MET A 1 79 ? 1.178 -20.844 4.438 1 98.25 79 MET A C 1
ATOM 651 O O . MET A 1 79 ? 0.33 -21.312 5.191 1 98.25 79 MET A O 1
ATOM 655 N N . ALA A 1 80 ? 1.451 -21.281 3.211 1 98.69 80 ALA A N 1
ATOM 656 C CA . ALA A 1 80 ? 0.743 -22.453 2.715 1 98.69 80 ALA A CA 1
ATOM 657 C C . ALA A 1 80 ? 1.022 -23.672 3.594 1 98.69 80 ALA A C 1
ATOM 659 O O . ALA A 1 80 ? 0.121 -24.469 3.869 1 98.69 80 ALA A O 1
ATOM 660 N N . GLN A 1 81 ? 2.297 -23.781 4.043 1 98.19 81 GLN A N 1
ATOM 661 C CA . GLN A 1 81 ? 2.664 -24.891 4.926 1 98.19 81 GLN A CA 1
ATOM 662 C C . GLN A 1 81 ? 1.857 -24.844 6.219 1 98.19 81 GLN A C 1
ATOM 664 O O . GLN A 1 81 ? 1.543 -25.891 6.793 1 98.19 81 GLN A O 1
ATOM 669 N N . LEU A 1 82 ? 1.509 -23.688 6.652 1 97.5 82 LEU A N 1
ATOM 670 C CA . LEU A 1 82 ? 0.768 -23.5 7.895 1 97.5 82 LEU A CA 1
ATOM 671 C C . LEU A 1 82 ? -0.722 -23.75 7.68 1 97.5 82 LEU A C 1
ATOM 673 O O . LEU A 1 82 ? -1.422 -24.188 8.594 1 97.5 82 LEU A O 1
ATOM 677 N N . ASN A 1 83 ? -1.201 -23.531 6.52 1 97.88 83 ASN A N 1
ATOM 678 C CA . ASN A 1 83 ? -2.635 -23.547 6.254 1 97.88 83 ASN A CA 1
ATOM 679 C C . ASN A 1 83 ? -3.102 -24.906 5.754 1 97.88 83 ASN A C 1
ATOM 681 O O . ASN A 1 83 ? -4.242 -25.312 6 1 97.88 83 ASN A O 1
ATOM 685 N N . LEU A 1 84 ? -2.227 -25.594 4.996 1 98.31 84 LEU A N 1
ATOM 686 C CA . LEU A 1 84 ? -2.643 -26.797 4.273 1 98.31 84 LEU A CA 1
ATOM 687 C C . LEU A 1 84 ? -2.52 -28.031 5.156 1 98.31 84 LEU A C 1
ATOM 689 O O . LEU A 1 84 ? -1.537 -28.188 5.887 1 98.31 84 LEU A O 1
ATOM 693 N N . ASN A 1 85 ? -3.463 -28.938 5.07 1 96.31 85 ASN A N 1
ATOM 694 C CA . ASN A 1 85 ? -3.328 -30.25 5.664 1 96.31 85 ASN A CA 1
ATOM 695 C C . ASN A 1 85 ? -2.408 -31.156 4.84 1 96.31 85 ASN A C 1
ATOM 697 O O . ASN A 1 85 ? -1.486 -31.766 5.375 1 96.31 85 ASN A O 1
ATOM 701 N N . ASN A 1 86 ? -2.689 -31.188 3.572 1 97.94 86 ASN A N 1
ATOM 702 C CA . ASN A 1 86 ? -1.797 -31.844 2.625 1 97.94 86 ASN A CA 1
ATOM 703 C C . ASN A 1 86 ? -0.816 -30.859 1.999 1 97.94 86 ASN A C 1
ATOM 705 O O . ASN A 1 86 ? -1.153 -30.172 1.036 1 97.94 86 ASN A O 1
ATOM 709 N N . LYS A 1 87 ? 0.387 -30.891 2.408 1 97.56 87 LYS A N 1
ATOM 710 C CA . LYS A 1 87 ? 1.396 -29.906 2.039 1 97.56 87 LYS A CA 1
ATOM 711 C C . LYS A 1 87 ? 1.794 -30.047 0.573 1 97.56 87 LYS A C 1
ATOM 713 O O . LYS A 1 87 ? 2.418 -29.156 0.003 1 97.56 87 LYS A O 1
ATOM 718 N N . ALA A 1 88 ? 1.451 -31.109 -0.049 1 98.38 88 ALA A N 1
ATOM 719 C CA . ALA A 1 88 ? 1.775 -31.328 -1.456 1 98.38 88 ALA A CA 1
ATOM 720 C C . ALA A 1 88 ? 0.881 -30.484 -2.361 1 98.38 88 ALA A C 1
ATOM 722 O O . ALA A 1 88 ? 1.152 -30.344 -3.555 1 98.38 88 ALA A O 1
ATOM 723 N N . ASN A 1 89 ? -0.234 -29.969 -1.788 1 98.75 89 ASN A N 1
ATOM 724 C CA . ASN A 1 89 ? -1.187 -29.188 -2.576 1 98.75 89 ASN A CA 1
ATOM 725 C C . ASN A 1 89 ? -0.717 -27.75 -2.764 1 98.75 89 ASN A C 1
ATOM 727 O O . ASN A 1 89 ? -1.48 -26.812 -2.539 1 98.75 89 ASN A O 1
ATOM 731 N N . ILE A 1 90 ? 0.537 -27.594 -3.156 1 98.81 90 ILE A N 1
ATOM 732 C CA . ILE A 1 90 ? 1.141 -26.297 -3.406 1 98.81 90 ILE A CA 1
ATOM 733 C C . ILE A 1 90 ? 1.531 -26.172 -4.879 1 98.81 90 ILE A C 1
ATOM 735 O O . ILE A 1 90 ? 2.109 -27.109 -5.449 1 98.81 90 ILE A O 1
ATOM 739 N N . ILE A 1 91 ? 1.112 -25.141 -5.496 1 98.94 91 ILE A N 1
ATOM 740 C CA . ILE A 1 91 ? 1.593 -24.703 -6.801 1 98.94 91 ILE A CA 1
ATOM 741 C C . ILE A 1 91 ? 2.465 -23.469 -6.645 1 98.94 91 ILE A C 1
ATOM 743 O O . ILE A 1 91 ? 1.973 -22.391 -6.281 1 98.94 91 ILE A O 1
ATOM 747 N N . TYR A 1 92 ? 3.752 -23.578 -6.895 1 98.88 92 TYR A N 1
ATOM 748 C CA . TYR A 1 92 ? 4.699 -22.5 -6.621 1 98.88 92 TYR A CA 1
ATOM 749 C C . TYR A 1 92 ? 5.055 -21.75 -7.895 1 98.88 92 TYR A C 1
ATOM 751 O O . TYR A 1 92 ? 5.82 -22.25 -8.727 1 98.88 92 TYR A O 1
ATOM 759 N N . ASN A 1 93 ? 4.496 -20.594 -8.039 1 98.56 93 ASN A N 1
ATOM 760 C CA . ASN A 1 93 ? 4.789 -19.656 -9.109 1 98.56 93 ASN A CA 1
ATOM 761 C C . ASN A 1 93 ? 5.723 -18.547 -8.633 1 98.56 93 ASN A C 1
ATOM 763 O O . ASN A 1 93 ? 6.402 -18.688 -7.617 1 98.56 93 ASN A O 1
ATOM 767 N N . GLY A 1 94 ? 5.832 -17.453 -9.422 1 96.88 94 GLY A N 1
ATOM 768 C CA . GLY A 1 94 ? 6.59 -16.281 -9.023 1 96.88 94 GLY A CA 1
ATOM 769 C C . GLY A 1 94 ? 7.945 -16.188 -9.695 1 96.88 94 GLY A C 1
ATOM 770 O O . GLY A 1 94 ? 8.57 -17.219 -9.984 1 96.88 94 GLY A O 1
ATOM 771 N N . PRO A 1 95 ? 8.438 -14.977 -9.766 1 97 95 PRO A N 1
ATOM 772 C CA . PRO A 1 95 ? 9.727 -14.773 -10.43 1 97 95 PRO A CA 1
ATOM 773 C C . PRO A 1 95 ? 10.914 -14.906 -9.477 1 97 95 PRO A C 1
ATOM 775 O O . PRO A 1 95 ? 12.055 -15.047 -9.922 1 97 95 PRO A O 1
ATOM 778 N N . VAL A 1 96 ? 10.633 -14.844 -8.234 1 97.62 96 VAL A N 1
ATOM 779 C CA . VAL A 1 96 ? 11.68 -14.898 -7.219 1 97.62 96 VAL A CA 1
ATOM 780 C C . VAL A 1 96 ? 11.445 -16.094 -6.301 1 97.62 96 VAL A C 1
ATOM 782 O O . VAL A 1 96 ? 10.523 -16.094 -5.488 1 97.62 96 VAL A O 1
ATOM 785 N N . LYS A 1 97 ? 12.328 -17.109 -6.445 1 98.25 97 LYS A N 1
ATOM 786 C CA . LYS A 1 97 ? 12.266 -18.312 -5.602 1 98.25 97 LYS A CA 1
ATOM 787 C C . LYS A 1 97 ? 13.602 -18.547 -4.906 1 98.25 97 LYS A C 1
ATOM 789 O O . LYS A 1 97 ? 14.625 -18.75 -5.566 1 98.25 97 LYS A O 1
ATOM 794 N N . SER A 1 98 ? 13.578 -18.5 -3.645 1 97.12 98 SER A N 1
ATOM 795 C CA . SER A 1 98 ? 14.805 -18.766 -2.9 1 97.12 98 SER A CA 1
ATOM 796 C C . SER A 1 98 ? 15.109 -20.266 -2.842 1 97.12 98 SER A C 1
ATOM 798 O O . SER A 1 98 ? 14.211 -21.094 -3.004 1 97.12 98 SER A O 1
ATOM 800 N N . ILE A 1 99 ? 16.359 -20.547 -2.576 1 97.5 99 ILE A N 1
ATOM 801 C CA . ILE A 1 99 ? 16.766 -21.938 -2.455 1 97.5 99 ILE A CA 1
ATOM 802 C C . ILE A 1 99 ? 16 -22.594 -1.307 1 97.5 99 ILE A C 1
ATOM 804 O O . ILE A 1 99 ? 15.547 -23.734 -1.43 1 97.5 99 ILE A O 1
ATOM 808 N N . ASP A 1 100 ? 15.797 -21.859 -0.229 1 97.62 100 ASP A N 1
ATOM 809 C CA . ASP A 1 100 ? 15.102 -22.406 0.937 1 97.62 100 ASP A CA 1
ATOM 810 C C . ASP A 1 100 ? 13.641 -22.703 0.618 1 97.62 100 ASP A C 1
ATOM 812 O O . ASP A 1 100 ? 13.109 -23.75 1.019 1 97.62 100 ASP A O 1
ATOM 816 N N . SER A 1 101 ? 12.984 -21.797 -0.058 1 98.5 101 SER A N 1
ATOM 817 C CA . SER A 1 101 ? 11.578 -22 -0.375 1 98.5 101 SER A CA 1
ATOM 818 C C . SER A 1 101 ? 11.406 -23.141 -1.384 1 98.5 101 SER A C 1
ATOM 820 O O . SER A 1 101 ? 10.445 -23.906 -1.302 1 98.5 101 SER A O 1
ATOM 822 N N . LEU A 1 102 ? 12.32 -23.266 -2.314 1 98.69 102 LEU A N 1
ATOM 823 C CA . LEU A 1 102 ? 12.297 -24.375 -3.262 1 98.69 102 LEU A CA 1
ATOM 824 C C . LEU A 1 102 ? 12.477 -25.703 -2.541 1 98.69 102 LEU A C 1
ATOM 826 O O . LEU A 1 102 ? 11.766 -26.672 -2.83 1 98.69 102 LEU A O 1
ATOM 830 N N . GLN A 1 103 ? 13.414 -25.719 -1.637 1 98.5 103 GLN A N 1
ATOM 831 C CA . GLN A 1 103 ? 13.625 -26.922 -0.85 1 98.5 103 GLN A CA 1
ATOM 832 C C . GLN A 1 103 ? 12.359 -27.312 -0.102 1 98.5 103 GLN A C 1
ATOM 834 O O . GLN A 1 103 ? 11.992 -28.5 -0.069 1 98.5 103 GLN A O 1
ATOM 839 N N . THR A 1 104 ? 11.719 -26.328 0.46 1 98.44 104 THR A N 1
ATOM 840 C CA . THR A 1 104 ? 10.484 -26.562 1.197 1 98.44 104 THR A CA 1
ATOM 841 C C . THR A 1 104 ? 9.43 -27.203 0.296 1 98.44 104 THR A C 1
ATOM 843 O O . THR A 1 104 ? 8.773 -28.172 0.688 1 98.44 104 THR A O 1
ATOM 846 N N . VAL A 1 105 ? 9.273 -26.719 -0.878 1 98.81 105 VAL A N 1
ATOM 847 C CA . VAL A 1 105 ? 8.266 -27.203 -1.805 1 98.81 105 VAL A CA 1
ATOM 848 C C . VAL A 1 105 ? 8.641 -28.609 -2.285 1 98.81 105 VAL A C 1
ATOM 850 O O . VAL A 1 105 ? 7.785 -29.484 -2.402 1 98.81 105 VAL A O 1
ATOM 853 N N . ILE A 1 106 ? 9.922 -28.844 -2.547 1 98.75 106 ILE A N 1
ATOM 854 C CA . ILE A 1 106 ? 10.398 -30.141 -2.977 1 98.75 106 ILE A CA 1
ATOM 855 C C . ILE A 1 106 ? 10.148 -31.172 -1.873 1 98.75 106 ILE A C 1
ATOM 857 O O . ILE A 1 106 ? 9.633 -32.25 -2.137 1 98.75 106 ILE A O 1
ATOM 861 N N . ASP A 1 107 ? 10.484 -30.781 -0.653 1 98.19 107 ASP A N 1
ATOM 862 C CA . ASP A 1 107 ? 10.281 -31.672 0.483 1 98.19 107 ASP A CA 1
ATOM 863 C C . ASP A 1 107 ? 8.805 -32.031 0.652 1 98.19 107 ASP A C 1
ATOM 865 O O . ASP A 1 107 ? 8.477 -33.156 1.046 1 98.19 107 ASP A O 1
ATOM 869 N N . ALA A 1 108 ? 7.934 -31.141 0.332 1 98.12 108 ALA A N 1
ATOM 870 C CA . ALA A 1 108 ? 6.496 -31.328 0.504 1 98.12 108 ALA A CA 1
ATOM 871 C C . ALA A 1 108 ? 5.883 -32 -0.713 1 98.12 108 ALA A C 1
ATOM 873 O O . ALA A 1 108 ? 4.695 -32.344 -0.71 1 98.12 108 ALA A O 1
ATOM 874 N N . GLU A 1 109 ? 6.672 -32.125 -1.769 1 98.31 109 GLU A N 1
ATOM 875 C CA . GLU A 1 109 ? 6.242 -32.75 -3.021 1 98.31 109 GLU A CA 1
ATOM 876 C C . GLU A 1 109 ? 5.223 -31.875 -3.744 1 98.31 109 GLU A C 1
ATOM 878 O O . GLU A 1 109 ? 4.27 -32.406 -4.34 1 98.31 109 GLU A O 1
ATOM 883 N N . GLY A 1 110 ? 5.383 -30.594 -3.531 1 98.75 110 GLY A N 1
ATOM 884 C CA . GLY A 1 110 ? 4.574 -29.656 -4.293 1 98.75 110 GLY A CA 1
ATOM 885 C C . GLY A 1 110 ? 5.047 -29.484 -5.723 1 98.75 110 GLY A C 1
ATOM 886 O O . GLY A 1 110 ? 6.027 -30.094 -6.137 1 98.75 110 GLY A O 1
ATOM 887 N N . ILE A 1 111 ? 4.344 -28.672 -6.457 1 98.81 111 ILE A N 1
ATOM 888 C CA . ILE A 1 111 ? 4.656 -28.453 -7.863 1 98.81 111 ILE A CA 1
ATOM 889 C C . ILE A 1 111 ? 5.383 -27.109 -8.023 1 98.81 111 ILE A C 1
ATOM 891 O O . ILE A 1 111 ? 4.934 -26.094 -7.508 1 98.81 111 ILE A O 1
ATOM 895 N N . ILE A 1 112 ? 6.492 -27.094 -8.68 1 98.88 112 ILE A N 1
ATOM 896 C CA . ILE A 1 112 ? 7.25 -25.875 -8.961 1 98.88 112 ILE A CA 1
ATOM 897 C C . ILE A 1 112 ? 7.125 -25.516 -10.445 1 98.88 112 ILE A C 1
ATOM 899 O O . ILE A 1 112 ? 7.492 -26.312 -11.312 1 98.88 112 ILE A O 1
ATOM 903 N N . ASN A 1 113 ? 6.547 -24.406 -10.766 1 98.81 113 ASN A N 1
ATOM 904 C CA . ASN A 1 113 ? 6.59 -23.875 -12.125 1 98.81 113 ASN A CA 1
ATOM 905 C C . ASN A 1 113 ? 7.883 -23.109 -12.391 1 98.81 113 ASN A C 1
ATOM 907 O O . ASN A 1 113 ? 8.094 -22.031 -11.836 1 98.81 113 ASN A O 1
ATOM 911 N N . ILE A 1 114 ? 8.719 -23.609 -13.211 1 98.5 114 ILE A N 1
ATOM 912 C CA . ILE A 1 114 ? 10 -22.984 -13.523 1 98.5 114 ILE A CA 1
ATOM 913 C C . ILE A 1 114 ? 9.789 -21.75 -14.375 1 98.5 114 ILE A C 1
ATOM 915 O O . ILE A 1 114 ? 9.234 -21.828 -15.477 1 98.5 114 ILE A O 1
ATOM 919 N N . ASP A 1 115 ? 10.242 -20.641 -13.852 1 97.75 115 ASP A N 1
ATOM 920 C CA . ASP A 1 115 ? 10.008 -19.344 -14.484 1 97.75 115 ASP A CA 1
ATOM 921 C C . ASP A 1 115 ? 11.258 -18.859 -15.211 1 97.75 115 ASP A C 1
ATOM 923 O O . ASP A 1 115 ? 11.164 -18.078 -16.156 1 97.75 115 ASP A O 1
ATOM 927 N N . ASN A 1 116 ? 12.422 -19.25 -14.766 1 95.94 116 ASN A N 1
ATOM 928 C CA . ASN A 1 116 ? 13.695 -18.781 -15.305 1 95.94 116 ASN A CA 1
ATOM 929 C C . ASN A 1 116 ? 14.82 -19.766 -15 1 95.94 116 ASN A C 1
ATOM 931 O O . ASN A 1 116 ? 14.633 -20.719 -14.25 1 95.94 116 ASN A O 1
ATOM 935 N N . ASP A 1 117 ? 16 -19.5 -15.547 1 95.56 117 ASP A N 1
ATOM 936 C CA . ASP A 1 117 ? 17.141 -20.391 -15.414 1 95.56 117 ASP A CA 1
ATOM 937 C C . ASP A 1 117 ? 17.641 -20.469 -13.969 1 95.56 117 ASP A C 1
ATOM 939 O O . ASP A 1 117 ? 18.109 -21.5 -13.523 1 95.56 117 ASP A O 1
ATOM 943 N N . SER A 1 118 ? 17.469 -19.438 -13.289 1 95.69 118 SER A N 1
ATOM 944 C CA . SER A 1 118 ? 17.891 -19.406 -11.891 1 95.69 118 SER A CA 1
ATOM 945 C C . SER A 1 118 ? 17.109 -20.438 -11.062 1 95.69 118 SER A C 1
ATOM 947 O O . SER A 1 118 ? 17.672 -21.062 -10.164 1 95.69 118 SER A O 1
ATOM 949 N N . ASP A 1 119 ? 15.836 -20.594 -11.336 1 98 119 ASP A N 1
ATOM 950 C CA . ASP A 1 119 ? 15.047 -21.625 -10.672 1 98 119 ASP A CA 1
ATOM 951 C C . ASP A 1 119 ? 15.68 -23 -10.844 1 98 119 ASP A C 1
ATOM 953 O O . ASP A 1 119 ? 15.859 -23.75 -9.875 1 98 119 ASP A O 1
ATOM 957 N N . LEU A 1 120 ? 16.016 -23.234 -12.07 1 97.5 120 LEU A N 1
ATOM 958 C CA . LEU A 1 120 ? 16.562 -24.547 -12.406 1 97.5 120 LEU A CA 1
ATOM 959 C C . LEU A 1 120 ? 17.906 -24.781 -11.711 1 97.5 120 LEU A C 1
ATOM 961 O O . LEU A 1 120 ? 18.156 -25.859 -11.195 1 97.5 120 LEU A O 1
ATOM 965 N N . GLU A 1 121 ? 18.734 -23.781 -11.719 1 96.88 121 GLU A N 1
ATOM 966 C CA . GLU A 1 121 ? 20.047 -23.875 -11.062 1 96.88 121 GLU A CA 1
ATOM 967 C C . GLU A 1 121 ? 19.891 -24.188 -9.578 1 96.88 121 GLU A C 1
ATOM 969 O O . GLU A 1 121 ? 20.594 -25.031 -9.039 1 96.88 121 GLU A O 1
ATOM 974 N N . LYS A 1 122 ? 19.016 -23.547 -8.984 1 97.81 122 LYS A N 1
ATOM 975 C CA . LYS A 1 122 ? 18.781 -23.75 -7.555 1 97.81 122 LYS A CA 1
ATOM 976 C C . LYS A 1 122 ? 18.203 -25.141 -7.281 1 97.81 122 LYS A C 1
ATOM 978 O O . LYS A 1 122 ? 18.609 -25.812 -6.332 1 97.81 122 LYS A O 1
ATOM 983 N N . ILE A 1 123 ? 17.266 -25.531 -8.109 1 98.62 123 ILE A N 1
ATOM 984 C CA . ILE A 1 123 ? 16.688 -26.859 -7.953 1 98.62 123 ILE A CA 1
ATOM 985 C C . ILE A 1 123 ? 17.766 -27.938 -8.117 1 98.62 123 ILE A C 1
ATOM 987 O O . ILE A 1 123 ? 17.844 -28.875 -7.324 1 98.62 123 ILE A O 1
ATOM 991 N N . ASN A 1 124 ? 18.609 -27.75 -9.133 1 97.81 124 ASN A N 1
ATOM 992 C CA . ASN A 1 124 ? 19.703 -28.672 -9.352 1 97.81 124 ASN A CA 1
ATOM 993 C C . ASN A 1 124 ? 20.609 -28.766 -8.125 1 97.81 124 ASN A C 1
ATOM 995 O O . ASN A 1 124 ? 21.031 -29.859 -7.738 1 97.81 124 ASN A O 1
ATOM 999 N N . THR A 1 125 ? 20.891 -27.594 -7.574 1 97.38 125 THR A N 1
ATOM 1000 C CA . THR A 1 125 ? 21.719 -27.562 -6.379 1 97.38 125 THR A CA 1
ATOM 1001 C C . THR A 1 125 ? 21.078 -28.359 -5.25 1 97.38 125 THR A C 1
ATOM 1003 O O . THR A 1 125 ? 21.766 -29.109 -4.551 1 97.38 125 THR A O 1
ATOM 1006 N N . ILE A 1 126 ? 19.828 -28.234 -5.09 1 98 126 ILE A N 1
ATOM 1007 C CA . ILE A 1 126 ? 19.078 -28.938 -4.043 1 98 126 ILE A CA 1
ATOM 1008 C C . ILE A 1 126 ? 19.125 -30.438 -4.305 1 98 126 ILE A C 1
ATOM 1010 O O . ILE A 1 126 ? 19.328 -31.234 -3.383 1 98 126 ILE A O 1
ATOM 1014 N N . LEU A 1 127 ? 18.969 -30.828 -5.527 1 97.5 127 LEU A N 1
ATOM 1015 C CA . LEU A 1 127 ? 18.797 -32.25 -5.883 1 97.5 127 LEU A CA 1
ATOM 1016 C C . LEU A 1 127 ? 20.125 -33 -5.801 1 97.5 127 LEU A C 1
ATOM 1018 O O . LEU A 1 127 ? 20.141 -34.219 -5.754 1 97.5 127 LEU A O 1
ATOM 1022 N N . ILE A 1 128 ? 21.203 -32.281 -5.793 1 95.31 128 ILE A N 1
ATOM 1023 C CA . ILE A 1 128 ? 22.5 -32.906 -5.613 1 95.31 128 ILE A CA 1
ATOM 1024 C C . ILE A 1 128 ? 22.625 -33.469 -4.195 1 95.31 128 ILE A C 1
ATOM 1026 O O . ILE A 1 128 ? 23.234 -34.5 -3.984 1 95.31 128 ILE A O 1
ATOM 1030 N N . SER A 1 129 ? 22 -32.812 -3.309 1 91.94 129 SER A N 1
ATOM 1031 C CA . SER A 1 129 ? 22.203 -33.125 -1.894 1 91.94 129 SER A CA 1
ATOM 1032 C C . SER A 1 129 ? 21.031 -33.875 -1.315 1 91.94 129 SER A C 1
ATOM 1034 O O . SER A 1 129 ? 20.891 -34 -0.095 1 91.94 129 SER A O 1
ATOM 1036 N N . THR A 1 130 ? 20.156 -34.312 -2.193 1 91.38 130 THR A N 1
ATOM 1037 C CA . THR A 1 130 ? 18.984 -35 -1.682 1 91.38 130 THR A CA 1
ATOM 1038 C C . THR A 1 130 ? 18.578 -36.156 -2.613 1 91.38 130 THR A C 1
ATOM 1040 O O . THR A 1 130 ? 19 -36.188 -3.77 1 91.38 130 THR A O 1
ATOM 1043 N N . SER A 1 131 ? 17.812 -37.094 -2.08 1 92.5 131 SER A N 1
ATOM 1044 C CA . SER A 1 131 ? 17.266 -38.188 -2.887 1 92.5 131 SER A CA 1
ATOM 1045 C C . SER A 1 131 ? 15.852 -37.875 -3.35 1 92.5 131 SER A C 1
ATOM 1047 O O . SER A 1 131 ? 15.227 -38.688 -4.035 1 92.5 131 SER A O 1
ATOM 1049 N N . LYS A 1 132 ? 15.391 -36.75 -3.043 1 94.5 132 LYS A N 1
ATOM 1050 C CA . LYS A 1 132 ? 14.047 -36.344 -3.438 1 94.5 132 LYS A CA 1
ATOM 1051 C C . LYS A 1 132 ? 13.992 -36 -4.926 1 94.5 132 LYS A C 1
ATOM 1053 O O . LYS A 1 132 ? 15.016 -35.688 -5.535 1 94.5 132 LYS A O 1
ATOM 1058 N N . LYS A 1 133 ? 12.805 -36.188 -5.453 1 97.81 133 LYS A N 1
ATOM 1059 C CA . LYS A 1 133 ? 12.562 -35.719 -6.82 1 97.81 133 LYS A CA 1
ATOM 1060 C C . LYS A 1 133 ? 11.797 -34.406 -6.844 1 97.81 133 LYS A C 1
ATOM 1062 O O . LYS A 1 133 ? 10.969 -34.156 -5.969 1 97.81 133 LYS A O 1
ATOM 1067 N N . ALA A 1 134 ? 12.062 -33.625 -7.754 1 98.5 134 ALA A N 1
ATOM 1068 C CA . ALA A 1 134 ? 11.352 -32.344 -7.91 1 98.5 134 ALA A CA 1
ATOM 1069 C C . ALA A 1 134 ? 10.211 -32.469 -8.914 1 98.5 134 ALA A C 1
ATOM 1071 O O . ALA A 1 134 ? 10.438 -32.875 -10.062 1 98.5 134 ALA A O 1
ATOM 1072 N N . LYS A 1 135 ? 9 -32.281 -8.453 1 98.56 135 LYS A N 1
ATOM 1073 C CA . LYS A 1 135 ? 7.871 -32.156 -9.375 1 98.56 135 LYS A CA 1
ATOM 1074 C C . LYS A 1 135 ? 7.848 -30.766 -10.016 1 98.56 135 LYS A C 1
ATOM 1076 O O . LYS A 1 135 ? 7.672 -29.766 -9.328 1 98.56 135 LYS A O 1
ATOM 1081 N N . VAL A 1 136 ? 7.992 -30.703 -11.375 1 98.56 136 VAL A N 1
ATOM 1082 C CA . VAL A 1 136 ? 8.148 -29.391 -12.008 1 98.56 136 VAL A CA 1
ATOM 1083 C C . VAL A 1 136 ? 7.215 -29.297 -13.211 1 98.56 136 VAL A C 1
ATOM 1085 O O . VAL A 1 136 ? 6.82 -30.312 -13.789 1 98.56 136 VAL A O 1
ATOM 1088 N N . ALA A 1 137 ? 6.797 -28.141 -13.477 1 98.62 137 ALA A N 1
ATOM 1089 C CA . ALA A 1 137 ? 6.195 -27.719 -14.742 1 98.62 137 ALA A CA 1
ATOM 1090 C C . ALA A 1 137 ? 6.938 -26.516 -15.328 1 98.62 137 ALA A C 1
ATOM 1092 O O . ALA A 1 137 ? 7.777 -25.906 -14.656 1 98.62 137 ALA A O 1
ATOM 1093 N N . LEU A 1 138 ? 6.746 -26.281 -16.578 1 98.5 138 LEU A N 1
ATOM 1094 C CA . LEU A 1 138 ? 7.465 -25.203 -17.266 1 98.5 138 LEU A CA 1
ATOM 1095 C C . LEU A 1 138 ? 6.527 -24.047 -17.594 1 98.5 138 LEU A C 1
ATOM 1097 O O . LEU A 1 138 ? 5.5 -24.25 -18.25 1 98.5 138 LEU A O 1
ATOM 1101 N N . ARG A 1 139 ? 6.859 -22.875 -17.094 1 98.12 139 ARG A N 1
ATOM 1102 C CA . ARG A 1 139 ? 6.039 -21.703 -17.359 1 98.12 139 ARG A CA 1
ATOM 1103 C C . ARG A 1 139 ? 6.344 -21.109 -18.734 1 98.12 139 ARG A C 1
ATOM 1105 O O . ARG A 1 139 ? 7.508 -20.859 -19.062 1 98.12 139 ARG A O 1
ATOM 1112 N N . LEU A 1 140 ? 5.297 -20.875 -19.469 1 97.38 140 LEU A N 1
ATOM 1113 C CA . LEU A 1 140 ? 5.402 -20.406 -20.844 1 97.38 140 LEU A CA 1
ATOM 1114 C C . LEU A 1 140 ? 5.266 -18.891 -20.906 1 97.38 140 LEU A C 1
ATOM 1116 O O . LEU A 1 140 ? 4.543 -18.297 -20.094 1 97.38 140 LEU A O 1
ATOM 1120 N N . SER A 1 141 ? 5.965 -18.312 -21.844 1 95.25 141 SER A N 1
ATOM 1121 C CA . SER A 1 141 ? 5.812 -16.906 -22.172 1 95.25 141 SER A CA 1
ATOM 1122 C C . SER A 1 141 ? 5.344 -16.703 -23.609 1 95.25 141 SER A C 1
ATOM 1124 O O . SER A 1 141 ? 6 -17.172 -24.547 1 95.25 141 SER A O 1
ATOM 1126 N N . PHE A 1 142 ? 4.234 -16.141 -23.797 1 92.94 142 PHE A N 1
ATOM 1127 C CA . PHE A 1 142 ? 3.727 -15.773 -25.109 1 92.94 142 PHE A CA 1
ATOM 1128 C C . PHE A 1 142 ? 3.336 -14.305 -25.156 1 92.94 142 PHE A C 1
ATOM 1130 O O . PHE A 1 142 ? 2.941 -13.727 -24.141 1 92.94 142 PHE A O 1
ATOM 1137 N N . ASP A 1 143 ? 3.424 -13.711 -26.266 1 89.88 143 ASP A N 1
ATOM 1138 C CA . ASP A 1 143 ? 2.996 -12.328 -26.469 1 89.88 143 ASP A CA 1
ATOM 1139 C C . ASP A 1 143 ? 1.534 -12.266 -26.906 1 89.88 143 ASP A C 1
ATOM 1141 O O . ASP A 1 143 ? 1.087 -13.078 -27.719 1 89.88 143 ASP A O 1
ATOM 1145 N N . PHE A 1 144 ? 0.875 -11.453 -26.203 1 89.31 144 PHE A N 1
ATOM 1146 C CA . PHE A 1 144 ? -0.496 -11.156 -26.609 1 89.31 144 PHE A CA 1
ATOM 1147 C C . PHE A 1 144 ? -0.642 -9.695 -27.016 1 89.31 144 PHE A C 1
ATOM 1149 O O . PHE A 1 144 ? -0.396 -8.797 -26.203 1 89.31 144 PHE A O 1
ATOM 1156 N N . GLN A 1 145 ? -1.077 -9.352 -28.219 1 86.44 145 GLN A N 1
ATOM 1157 C CA . GLN A 1 145 ? -1.284 -8.008 -28.75 1 86.44 145 GLN A CA 1
ATOM 1158 C C . GLN A 1 145 ? -0.078 -7.113 -28.469 1 86.44 145 GLN A C 1
ATOM 1160 O O . GLN A 1 145 ? -0.225 -6.012 -27.938 1 86.44 145 GLN A O 1
ATOM 1165 N N . ASP A 1 146 ? 1.118 -7.543 -28.656 1 80.44 146 ASP A N 1
ATOM 1166 C CA . ASP A 1 146 ? 2.367 -6.789 -28.594 1 80.44 146 ASP A CA 1
ATOM 1167 C C . ASP A 1 146 ? 2.818 -6.578 -27.156 1 80.44 146 ASP A C 1
ATOM 1169 O O . ASP A 1 146 ? 3.586 -5.656 -26.859 1 80.44 146 ASP A O 1
ATOM 1173 N N . ASN A 1 147 ? 2.23 -7.301 -26.312 1 84.31 147 ASN A N 1
ATOM 1174 C CA . ASN A 1 147 ? 2.666 -7.266 -24.922 1 84.31 147 ASN A CA 1
ATOM 1175 C C . ASN A 1 147 ? 3.521 -8.477 -24.578 1 84.31 147 ASN A C 1
ATOM 1177 O O . ASN A 1 147 ? 3.029 -9.609 -24.562 1 84.31 147 ASN A O 1
ATOM 1181 N N . THR A 1 148 ? 4.777 -8.172 -24.391 1 84 148 THR A N 1
ATOM 1182 C CA . THR A 1 148 ? 5.688 -9.242 -24 1 84 148 THR A CA 1
ATOM 1183 C C . THR A 1 148 ? 5.711 -9.406 -22.484 1 84 148 THR A C 1
ATOM 1185 O O . THR A 1 148 ? 6.02 -8.461 -21.75 1 84 148 THR A O 1
ATOM 1188 N N . SER A 1 149 ? 5.391 -10.562 -22.078 1 90.88 149 SER A N 1
ATOM 1189 C CA . SER A 1 149 ? 5.41 -10.836 -20.656 1 90.88 149 SER A CA 1
ATOM 1190 C C . SER A 1 149 ? 6.836 -11.023 -20.141 1 90.88 149 SER A C 1
ATOM 1192 O O . SER A 1 149 ? 7.664 -11.641 -20.828 1 90.88 149 SER A O 1
ATOM 1194 N N . ARG A 1 150 ? 7.102 -10.539 -18.953 1 93 150 ARG A N 1
ATOM 1195 C CA . ARG A 1 150 ? 8.406 -10.727 -18.328 1 93 150 ARG A CA 1
ATOM 1196 C C . ARG A 1 150 ? 8.508 -12.086 -17.656 1 93 150 ARG A C 1
ATOM 1198 O O . ARG A 1 150 ? 9.547 -12.438 -17.094 1 93 150 ARG A O 1
ATOM 1205 N N . PHE A 1 151 ? 7.398 -12.859 -17.703 1 96.5 151 PHE A N 1
ATOM 1206 C CA . PHE A 1 151 ? 7.359 -14.125 -16.984 1 96.5 151 PHE A CA 1
ATOM 1207 C C . PHE A 1 151 ? 7.516 -15.305 -17.938 1 96.5 151 PHE A C 1
ATOM 1209 O O . PHE A 1 151 ? 7.113 -15.227 -19.094 1 96.5 151 PHE A O 1
ATOM 1216 N N . GLY A 1 152 ? 8.094 -16.359 -17.359 1 96.69 152 GLY A N 1
ATOM 1217 C CA . GLY A 1 152 ? 8.148 -17.625 -18.094 1 96.69 152 GLY A CA 1
ATOM 1218 C C . GLY A 1 152 ? 9.273 -17.672 -19.109 1 96.69 152 GLY A C 1
ATOM 1219 O O . GLY A 1 152 ? 10.219 -16.875 -19.031 1 96.69 152 GLY A O 1
ATOM 1220 N N . LEU A 1 153 ? 9.195 -18.703 -19.938 1 96.5 153 LEU A N 1
ATOM 1221 C CA . LEU A 1 153 ? 10.195 -19 -20.969 1 96.5 153 LEU A CA 1
ATOM 1222 C C . LEU A 1 153 ? 9.547 -19.109 -22.344 1 96.5 153 LEU A C 1
ATOM 1224 O O . LEU A 1 153 ? 8.391 -19.531 -22.453 1 96.5 153 LEU A O 1
ATOM 1228 N N . GLU A 1 154 ? 10.328 -18.828 -23.297 1 95.69 154 GLU A N 1
ATOM 1229 C CA . GLU A 1 154 ? 9.844 -18.969 -24.672 1 95.69 154 GLU A CA 1
ATOM 1230 C C . GLU A 1 154 ? 9.625 -20.438 -25.016 1 95.69 154 GLU A C 1
ATOM 1232 O O . GLU A 1 154 ? 10.32 -21.328 -24.516 1 95.69 154 GLU A O 1
ATOM 1237 N N . MET A 1 155 ? 8.719 -20.641 -25.969 1 95.94 155 MET A N 1
ATOM 1238 C CA . MET A 1 155 ? 8.281 -22 -26.312 1 95.94 155 MET A CA 1
ATOM 1239 C C . MET A 1 155 ? 9.477 -22.859 -26.703 1 95.94 155 MET A C 1
ATOM 1241 O O . MET A 1 155 ? 9.594 -24 -26.25 1 95.94 155 MET A O 1
ATOM 1245 N N . ALA A 1 156 ? 10.367 -22.312 -27.516 1 95.94 156 ALA A N 1
ATOM 1246 C CA . ALA A 1 156 ? 11.516 -23.078 -27.969 1 95.94 156 ALA A CA 1
ATOM 1247 C C . ALA A 1 156 ? 12.367 -23.531 -26.781 1 95.94 156 ALA A C 1
ATOM 1249 O O . ALA A 1 156 ? 12.797 -24.688 -26.734 1 95.94 156 ALA A O 1
ATOM 1250 N N . LYS A 1 157 ? 12.586 -22.656 -25.922 1 96.31 157 LYS A N 1
ATOM 1251 C CA . LYS A 1 157 ? 13.375 -22.969 -24.734 1 96.31 157 LYS A CA 1
ATOM 1252 C C . LYS A 1 157 ? 12.656 -23.984 -23.859 1 96.31 157 LYS A C 1
ATOM 1254 O O . LYS A 1 157 ? 13.289 -24.891 -23.297 1 96.31 157 LYS A O 1
ATOM 1259 N N . VAL A 1 158 ? 11.406 -23.844 -23.734 1 97.44 158 VAL A N 1
ATOM 1260 C CA . VAL A 1 158 ? 10.602 -24.734 -22.906 1 97.44 158 VAL A CA 1
ATOM 1261 C C . VAL A 1 158 ? 10.703 -26.156 -23.453 1 97.44 158 VAL A C 1
ATOM 1263 O O . VAL A 1 158 ? 10.914 -27.109 -22.688 1 97.44 158 VAL A O 1
ATOM 1266 N N . LEU A 1 159 ? 10.586 -26.312 -24.719 1 97.75 159 LEU A N 1
ATOM 1267 C CA . LEU A 1 159 ? 10.617 -27.625 -25.328 1 97.75 159 LEU A CA 1
ATOM 1268 C C . LEU A 1 159 ? 12 -28.266 -25.172 1 97.75 159 LEU A C 1
ATOM 1270 O O . LEU A 1 159 ? 12.109 -29.469 -24.938 1 97.75 159 LEU A O 1
ATOM 1274 N N . GLU A 1 160 ? 12.961 -27.438 -25.312 1 97.62 160 GLU A N 1
ATOM 1275 C CA . GLU A 1 160 ? 14.328 -27.922 -25.094 1 97.62 160 GLU A CA 1
ATOM 1276 C C . GLU A 1 160 ? 14.531 -28.359 -23.641 1 97.62 160 GLU A C 1
ATOM 1278 O O . GLU A 1 160 ? 15.07 -29.438 -23.391 1 97.62 160 GLU A O 1
ATOM 1283 N N . LEU A 1 161 ? 14.094 -27.562 -22.766 1 97.69 161 LEU A N 1
ATOM 1284 C CA . LEU A 1 161 ? 14.234 -27.844 -21.344 1 97.69 161 LEU A CA 1
ATOM 1285 C C . LEU A 1 161 ? 13.414 -29.062 -20.953 1 97.69 161 LEU A C 1
ATOM 1287 O O . LEU A 1 161 ? 13.852 -29.875 -20.109 1 97.69 161 LEU A O 1
ATOM 1291 N N . GLU A 1 162 ? 12.266 -29.141 -21.5 1 98.06 162 GLU A N 1
ATOM 1292 C CA . GLU A 1 162 ? 11.422 -30.297 -21.234 1 98.06 162 GLU A CA 1
ATOM 1293 C C . GLU A 1 162 ? 12.156 -31.594 -21.547 1 98.06 162 GLU A C 1
ATOM 1295 O O . GLU A 1 162 ? 12.195 -32.5 -20.703 1 98.06 162 GLU A O 1
ATOM 1300 N N . LYS A 1 163 ? 12.742 -31.688 -22.719 1 97.81 163 LYS A N 1
ATOM 1301 C CA . LYS A 1 163 ? 13.461 -32.875 -23.141 1 97.81 163 LYS A CA 1
ATOM 1302 C C . LYS A 1 163 ? 14.617 -33.188 -22.188 1 97.81 163 LYS A C 1
ATOM 1304 O O . LYS A 1 163 ? 14.805 -34.344 -21.797 1 97.81 163 LYS A O 1
ATOM 1309 N N . LYS A 1 164 ? 15.289 -32.156 -21.875 1 97.75 164 LYS A N 1
ATOM 1310 C CA . LYS A 1 164 ? 16.422 -32.312 -20.969 1 97.75 164 LYS A CA 1
ATOM 1311 C C . LYS A 1 164 ? 15.977 -32.812 -19.609 1 97.75 164 LYS A C 1
ATOM 1313 O O . LYS A 1 164 ? 16.594 -33.75 -19.062 1 97.75 164 LYS A O 1
ATOM 1318 N N . LEU A 1 165 ? 14.922 -32.312 -19.062 1 98 165 LEU A N 1
ATOM 1319 C CA . LEU A 1 165 ? 14.469 -32.656 -17.719 1 98 165 LEU A CA 1
ATOM 1320 C C . LEU A 1 165 ? 13.828 -34.062 -17.703 1 98 165 LEU A C 1
ATOM 1322 O O . LEU A 1 165 ? 13.922 -34.781 -16.703 1 98 165 LEU A O 1
ATOM 1326 N N . LEU A 1 166 ? 13.219 -34.438 -18.797 1 97.69 166 LEU A N 1
ATOM 1327 C CA . LEU A 1 166 ? 12.617 -35.75 -18.906 1 97.69 166 LEU A CA 1
ATOM 1328 C C . LEU A 1 166 ? 13.695 -36.844 -18.844 1 97.69 166 LEU A C 1
ATOM 1330 O O . LEU A 1 166 ? 13.43 -37.938 -18.375 1 97.69 166 LEU A O 1
ATOM 1334 N N . ALA A 1 167 ? 14.883 -36.469 -19.266 1 97.44 167 ALA A N 1
ATOM 1335 C CA . ALA A 1 167 ? 15.984 -37.438 -19.297 1 97.44 167 ALA A CA 1
ATOM 1336 C C . ALA A 1 167 ? 16.688 -37.531 -17.938 1 97.44 167 ALA A C 1
ATOM 1338 O O . ALA A 1 167 ? 17.516 -38.406 -17.719 1 97.44 167 ALA A O 1
ATOM 1339 N N . ASP A 1 168 ? 16.375 -36.688 -17.031 1 97.12 168 ASP A N 1
ATOM 1340 C CA . ASP A 1 168 ? 16.953 -36.656 -15.695 1 97.12 168 ASP A CA 1
ATOM 1341 C C . ASP A 1 168 ? 16 -37.281 -14.68 1 97.12 168 ASP A C 1
ATOM 1343 O O . ASP A 1 168 ? 14.984 -36.688 -14.336 1 97.12 168 ASP A O 1
ATOM 1347 N N . PRO A 1 169 ? 16.328 -38.312 -14.109 1 96.5 169 PRO A N 1
ATOM 1348 C CA . PRO A 1 169 ? 15.414 -39.031 -13.219 1 96.5 169 PRO A CA 1
ATOM 1349 C C . PRO A 1 169 ? 15.125 -38.25 -11.938 1 96.5 169 PRO A C 1
ATOM 1351 O O . PRO A 1 169 ? 14.242 -38.656 -11.164 1 96.5 169 PRO A O 1
ATOM 1354 N N . ARG A 1 170 ? 15.906 -37.312 -11.609 1 96.88 170 ARG A N 1
ATOM 1355 C CA . ARG A 1 170 ? 15.695 -36.531 -10.406 1 96.88 170 ARG A CA 1
ATOM 1356 C C . ARG A 1 170 ? 14.492 -35.594 -10.562 1 96.88 170 ARG A C 1
ATOM 1358 O O . ARG A 1 170 ? 14.023 -35 -9.586 1 96.88 170 ARG A O 1
ATOM 1365 N N . TYR A 1 171 ? 13.938 -35.5 -11.773 1 98 171 TYR A N 1
ATOM 1366 C CA . TYR A 1 171 ? 12.812 -34.625 -12.062 1 98 171 TYR A CA 1
ATOM 1367 C C . TYR A 1 171 ? 11.578 -35.438 -12.438 1 98 171 TYR A C 1
ATOM 1369 O O . TYR A 1 171 ? 11.68 -36.469 -13.117 1 98 171 TYR A O 1
ATOM 1377 N N . ILE A 1 172 ? 10.469 -35.031 -11.961 1 97.88 172 ILE A N 1
ATOM 1378 C CA . ILE A 1 172 ? 9.164 -35.406 -12.477 1 97.88 172 ILE A CA 1
ATOM 1379 C C . ILE A 1 172 ? 8.531 -34.25 -13.234 1 97.88 172 ILE A C 1
ATOM 1381 O O . ILE A 1 172 ? 8.023 -33.312 -12.625 1 97.88 172 ILE A O 1
ATOM 1385 N N . VAL A 1 173 ? 8.594 -34.281 -14.547 1 98.19 173 VAL A N 1
ATOM 1386 C CA . VAL A 1 173 ? 8.047 -33.219 -15.383 1 98.19 173 VAL A CA 1
ATOM 1387 C C . VAL A 1 173 ? 6.547 -33.438 -15.57 1 98.19 173 VAL A C 1
ATOM 1389 O O . VAL A 1 173 ? 6.129 -34.375 -16.219 1 98.19 173 VAL A O 1
ATOM 1392 N N . LEU A 1 174 ? 5.777 -32.5 -15.07 1 98.06 174 LEU A N 1
ATOM 1393 C CA . LEU A 1 174 ? 4.34 -32.719 -14.977 1 98.06 174 LEU A CA 1
ATOM 1394 C C . LEU A 1 174 ? 3.617 -32.094 -16.156 1 98.06 174 LEU A C 1
ATOM 1396 O O . LEU A 1 174 ? 2.559 -32.562 -16.578 1 98.06 174 LEU A O 1
ATOM 1400 N N . GLY A 1 175 ? 4.102 -30.969 -16.609 1 98 175 GLY A N 1
ATOM 1401 C CA . GLY A 1 175 ? 3.412 -30.281 -17.688 1 98 175 GLY A CA 1
ATOM 1402 C C . GLY A 1 175 ? 3.803 -28.828 -17.828 1 98 175 GLY A C 1
ATOM 1403 O O . GLY A 1 175 ? 4.984 -28.484 -17.734 1 98 175 GLY A O 1
ATOM 1404 N N . PHE A 1 176 ? 2.736 -27.953 -18.109 1 98.56 176 PHE A N 1
ATOM 1405 C CA . PHE A 1 176 ? 3.027 -26.578 -18.484 1 98.56 176 PHE A CA 1
ATOM 1406 C C . PHE A 1 176 ? 2.094 -25.609 -17.781 1 98.56 176 PHE A C 1
ATOM 1408 O O . PHE A 1 176 ? 0.972 -25.984 -17.422 1 98.56 176 PHE A O 1
ATOM 1415 N N . HIS A 1 177 ? 2.607 -24.453 -17.547 1 98.62 177 HIS A N 1
ATOM 1416 C CA . HIS A 1 177 ? 1.865 -23.344 -16.953 1 98.62 177 HIS A CA 1
ATOM 1417 C C . HIS A 1 177 ? 1.856 -22.125 -17.875 1 98.62 177 HIS A C 1
ATOM 1419 O O . HIS A 1 177 ? 2.893 -21.766 -18.438 1 98.62 177 HIS A O 1
ATOM 1425 N N . LEU A 1 178 ? 0.701 -21.5 -18.094 1 97.94 178 LEU A N 1
ATOM 1426 C CA . LEU A 1 178 ? 0.583 -20.266 -18.875 1 97.94 178 LEU A CA 1
ATOM 1427 C C . LEU A 1 178 ? -0.417 -19.312 -18.234 1 97.94 178 LEU A C 1
ATOM 1429 O O . LEU A 1 178 ? -1.584 -19.656 -18.047 1 97.94 178 LEU A O 1
ATOM 1433 N N . HIS A 1 179 ? 0.019 -18.188 -17.875 1 96.56 179 HIS A N 1
ATOM 1434 C CA . HIS A 1 179 ? -0.816 -17.109 -17.359 1 96.56 179 HIS A CA 1
ATOM 1435 C C . HIS A 1 179 ? -0.623 -15.828 -18.172 1 96.56 179 HIS A C 1
ATOM 1437 O O . HIS A 1 179 ? 0.51 -15.422 -18.438 1 96.56 179 HIS A O 1
ATOM 1443 N N . LEU A 1 180 ? -1.657 -15.219 -18.594 1 93.5 180 LEU A N 1
ATOM 1444 C CA . LEU A 1 180 ? -1.656 -13.891 -19.203 1 93.5 180 LEU A CA 1
ATOM 1445 C C . LEU A 1 180 ? -2.508 -12.922 -18.391 1 93.5 180 LEU A C 1
ATOM 1447 O O . LEU A 1 180 ? -3.566 -13.289 -17.875 1 93.5 180 LEU A O 1
ATOM 1451 N N . PRO A 1 181 ? -2.1 -11.648 -18.344 1 89.94 181 PRO A N 1
ATOM 1452 C CA . PRO A 1 181 ? -2.758 -10.695 -17.438 1 89.94 181 PRO A CA 1
ATOM 1453 C C . PRO A 1 181 ? -4.023 -10.094 -18.047 1 89.94 181 PRO A C 1
ATOM 1455 O O . PRO A 1 181 ? -4.414 -8.977 -17.688 1 89.94 181 PRO A O 1
ATOM 1458 N N . PHE A 1 182 ? -4.621 -10.688 -18.984 1 90.88 182 PHE A N 1
ATOM 1459 C CA . PHE A 1 182 ? -5.82 -10.188 -19.641 1 90.88 182 PHE A CA 1
ATOM 1460 C C . PHE A 1 182 ? -7.031 -11.039 -19.281 1 90.88 182 PHE A C 1
ATOM 1462 O O . PHE A 1 182 ? -6.91 -12.258 -19.125 1 90.88 182 PHE A O 1
ATOM 1469 N N . ARG A 1 183 ? -8.133 -10.375 -19.219 1 92.31 183 ARG A N 1
ATOM 1470 C CA . ARG A 1 183 ? -9.281 -11.086 -18.656 1 92.31 183 ARG A CA 1
ATOM 1471 C C . ARG A 1 183 ? -10.344 -11.32 -19.719 1 92.31 183 ARG A C 1
ATOM 1473 O O . ARG A 1 183 ? -11.375 -11.945 -19.453 1 92.31 183 ARG A O 1
ATOM 1480 N N . SER A 1 184 ? -10.133 -10.852 -20.938 1 91.69 184 SER A N 1
ATOM 1481 C CA . SER A 1 184 ? -11.117 -11.016 -22.016 1 91.69 184 SER A CA 1
ATOM 1482 C C . SER A 1 184 ? -11.188 -12.469 -22.469 1 91.69 184 SER A C 1
ATOM 1484 O O . SER A 1 184 ? -10.203 -13.203 -22.375 1 91.69 184 SER A O 1
ATOM 1486 N N . LEU A 1 185 ? -12.344 -12.852 -23 1 94.69 185 LEU A N 1
ATOM 1487 C CA . LEU A 1 185 ? -12.484 -14.211 -23.516 1 94.69 185 LEU A CA 1
ATOM 1488 C C . LEU A 1 185 ? -11.523 -14.445 -24.688 1 94.69 185 LEU A C 1
ATOM 1490 O O . LEU A 1 185 ? -11.016 -15.555 -24.859 1 94.69 185 LEU A O 1
ATOM 1494 N N . GLU A 1 186 ? -11.281 -13.391 -25.422 1 94.25 186 GLU A N 1
ATOM 1495 C CA . GLU A 1 186 ? -10.32 -13.484 -26.531 1 94.25 186 GLU A CA 1
ATOM 1496 C C . GLU A 1 186 ? -8.938 -13.867 -26.016 1 94.25 186 GLU A C 1
ATOM 1498 O O . GLU A 1 186 ? -8.25 -14.688 -26.641 1 94.25 186 GLU A O 1
ATOM 1503 N N . SER A 1 187 ? -8.531 -13.273 -24.953 1 94.81 187 SER A N 1
ATOM 1504 C CA . SER A 1 187 ? -7.223 -13.586 -24.375 1 94.81 187 SER A CA 1
ATOM 1505 C C . SER A 1 187 ? -7.172 -15.031 -23.875 1 94.81 187 SER A C 1
ATOM 1507 O O . SER A 1 187 ? -6.129 -15.68 -23.953 1 94.81 187 SER A O 1
ATOM 1509 N N . PHE A 1 188 ? -8.289 -15.523 -23.391 1 97.31 188 PHE A N 1
ATOM 1510 C CA . PHE A 1 188 ? -8.344 -16.906 -22.906 1 97.31 188 PHE A CA 1
ATOM 1511 C C . PHE A 1 188 ? -8.328 -17.875 -24.078 1 97.31 188 PHE A C 1
ATOM 1513 O O . PHE A 1 188 ? -7.719 -18.953 -24 1 97.31 188 PHE A O 1
ATOM 1520 N N . GLN A 1 189 ? -8.992 -17.484 -25.125 1 97.44 189 GLN A N 1
ATOM 1521 C CA . GLN A 1 189 ? -8.906 -18.281 -26.344 1 97.44 189 GLN A CA 1
ATOM 1522 C C . GLN A 1 189 ? -7.469 -18.391 -26.828 1 97.44 189 GLN A C 1
ATOM 1524 O O . GLN A 1 189 ? -7.004 -19.469 -27.203 1 97.44 189 GLN A O 1
ATOM 1529 N N . PHE A 1 190 ? -6.848 -17.281 -26.828 1 97.12 190 PHE A N 1
ATOM 1530 C CA . PHE A 1 190 ? -5.445 -17.234 -27.234 1 97.12 190 PHE A CA 1
ATOM 1531 C C . PHE A 1 190 ? -4.594 -18.109 -26.312 1 97.12 190 PHE A C 1
ATOM 1533 O O . PHE A 1 190 ? -3.74 -18.875 -26.797 1 97.12 190 PHE A O 1
ATOM 1540 N N . ARG A 1 191 ? -4.852 -18.062 -25.078 1 96.81 191 ARG A N 1
ATOM 1541 C CA . ARG A 1 191 ? -4.117 -18.828 -24.078 1 96.81 191 ARG A CA 1
ATOM 1542 C C . ARG A 1 191 ? -4.223 -20.328 -24.344 1 96.81 191 ARG A C 1
ATOM 1544 O O . ARG A 1 191 ? -3.215 -21.031 -24.328 1 96.81 191 ARG A O 1
ATOM 1551 N N . VAL A 1 192 ? -5.422 -20.75 -24.531 1 97.94 192 VAL A N 1
ATOM 1552 C CA . VAL A 1 192 ? -5.609 -22.188 -24.734 1 97.94 192 VAL A CA 1
ATOM 1553 C C . VAL A 1 192 ? -5.004 -22.594 -26.078 1 97.94 192 VAL A C 1
ATOM 1555 O O . VAL A 1 192 ? -4.445 -23.688 -26.203 1 97.94 192 VAL A O 1
ATOM 1558 N N . GLU A 1 193 ? -5.086 -21.766 -27.094 1 97.81 193 GLU A N 1
ATOM 1559 C CA . GLU A 1 193 ? -4.465 -22.047 -28.375 1 97.81 193 GLU A CA 1
ATOM 1560 C C . GLU A 1 193 ? -2.955 -22.219 -28.234 1 97.81 193 GLU A C 1
ATOM 1562 O O . GLU A 1 193 ? -2.369 -23.141 -28.812 1 97.81 193 GLU A O 1
ATOM 1567 N N . CYS A 1 194 ? -2.354 -21.312 -27.531 1 97.38 194 CYS A N 1
ATOM 1568 C CA . CYS A 1 194 ? -0.919 -21.406 -27.266 1 97.38 194 CYS A CA 1
ATOM 1569 C C . CYS A 1 194 ? -0.576 -22.703 -26.547 1 97.38 194 CYS A C 1
ATOM 1571 O O . CYS A 1 194 ? 0.395 -23.375 -26.891 1 97.38 194 CYS A O 1
ATOM 1573 N N . MET A 1 195 ? -1.368 -23.047 -25.578 1 98.19 195 MET A N 1
ATOM 1574 C CA . MET A 1 195 ? -1.137 -24.266 -24.812 1 98.19 195 MET A CA 1
ATOM 1575 C C . MET A 1 195 ? -1.242 -25.5 -25.703 1 98.19 195 MET A C 1
ATOM 1577 O O . MET A 1 195 ? -0.415 -26.406 -25.609 1 98.19 195 MET A O 1
ATOM 1581 N N . LEU A 1 196 ? -2.238 -25.484 -26.609 1 97.81 196 LEU A N 1
ATOM 1582 C CA . LEU A 1 196 ? -2.42 -26.625 -27.5 1 97.81 196 LEU A CA 1
ATOM 1583 C C . LEU A 1 196 ? -1.223 -26.766 -28.438 1 97.81 196 LEU A C 1
ATOM 1585 O O . LEU A 1 196 ? -0.813 -27.891 -28.75 1 97.81 196 LEU A O 1
ATOM 1589 N N . LYS A 1 197 ? -0.675 -25.656 -28.812 1 97.62 197 LYS A N 1
ATOM 1590 C CA . LYS A 1 197 ? 0.529 -25.688 -29.641 1 97.62 197 LYS A CA 1
ATOM 1591 C C . LYS A 1 197 ? 1.682 -26.359 -28.891 1 97.62 197 LYS A C 1
ATOM 1593 O O . LYS A 1 197 ? 2.4 -27.188 -29.469 1 97.62 197 LYS A O 1
ATOM 1598 N N . VAL A 1 198 ? 1.839 -26.047 -27.672 1 97.69 198 VAL A N 1
ATOM 1599 C CA . VAL A 1 198 ? 2.922 -26.594 -26.875 1 97.69 198 VAL A CA 1
ATOM 1600 C C . VAL A 1 198 ? 2.666 -28.078 -26.609 1 97.69 198 VAL A C 1
ATOM 1602 O O . VAL A 1 198 ? 3.586 -28.891 -26.688 1 97.69 198 VAL A O 1
ATOM 1605 N N . LEU A 1 199 ? 1.408 -28.391 -26.344 1 97.12 199 LEU A N 1
ATOM 1606 C CA . LEU A 1 199 ? 1.046 -29.781 -26.062 1 97.12 199 LEU A CA 1
ATOM 1607 C C . LEU A 1 199 ? 1.313 -30.672 -27.281 1 97.12 199 LEU A C 1
ATOM 1609 O O . LEU A 1 199 ? 1.787 -31.797 -27.141 1 97.12 199 LEU A O 1
ATOM 1613 N N . SER A 1 200 ? 1.046 -30.109 -28.406 1 96.62 200 SER A N 1
ATOM 1614 C CA . SER A 1 200 ? 1.241 -30.875 -29.641 1 96.62 200 SER A CA 1
ATOM 1615 C C . SER A 1 200 ? 2.721 -31.141 -29.906 1 96.62 200 SER A C 1
ATOM 1617 O O . SER A 1 200 ? 3.08 -32.156 -30.5 1 96.62 200 SER A O 1
ATOM 1619 N N . ALA A 1 201 ? 3.549 -30.25 -29.391 1 97.19 201 ALA A N 1
ATOM 1620 C CA . ALA A 1 201 ? 4.984 -30.344 -29.641 1 97.19 201 ALA A CA 1
ATOM 1621 C C . ALA A 1 201 ? 5.699 -31.062 -28.5 1 97.19 201 ALA A C 1
ATOM 1623 O O . ALA A 1 201 ? 6.875 -31.422 -28.625 1 97.19 201 ALA A O 1
ATOM 1624 N N . SER A 1 202 ? 5 -31.312 -27.438 1 96.88 202 SER A N 1
ATOM 1625 C CA . SER A 1 202 ? 5.59 -31.844 -26.219 1 96.88 202 SER A CA 1
ATOM 1626 C C . SER A 1 202 ? 6.055 -33.281 -26.406 1 96.88 202 SER A C 1
ATOM 1628 O O . SER A 1 202 ? 5.387 -34.062 -27.094 1 96.88 202 SER A O 1
ATOM 1630 N N . ALA A 1 203 ? 7.191 -33.656 -25.781 1 94.81 203 ALA A N 1
ATOM 1631 C CA . ALA A 1 203 ? 7.703 -35.031 -25.781 1 94.81 203 ALA A CA 1
ATOM 1632 C C . ALA A 1 203 ? 7.176 -35.812 -24.578 1 94.81 203 ALA A C 1
ATOM 1634 O O . ALA A 1 203 ? 7.391 -37.031 -24.469 1 94.81 203 ALA A O 1
ATOM 1635 N N . ASN A 1 204 ? 6.512 -35.094 -23.703 1 93.56 204 ASN A N 1
ATOM 1636 C CA . ASN A 1 204 ? 6.02 -35.719 -22.484 1 93.56 204 ASN A CA 1
ATOM 1637 C C . ASN A 1 204 ? 4.766 -36.531 -22.734 1 93.56 204 ASN A C 1
ATOM 1639 O O . ASN A 1 204 ? 3.686 -36 -22.969 1 93.56 204 ASN A O 1
ATOM 1643 N N . LYS A 1 205 ? 4.828 -37.812 -22.531 1 87.12 205 LYS A N 1
ATOM 1644 C CA . LYS A 1 205 ? 3.719 -38.719 -22.812 1 87.12 205 LYS A CA 1
ATOM 1645 C C . LYS A 1 205 ? 2.855 -38.938 -21.578 1 87.12 205 LYS A C 1
ATOM 1647 O O . LYS A 1 205 ? 1.786 -39.531 -21.656 1 87.12 205 LYS A O 1
ATOM 1652 N N . ASN A 1 206 ? 3.234 -38.438 -20.516 1 89 206 ASN A N 1
ATOM 1653 C CA . ASN A 1 206 ? 2.527 -38.594 -19.25 1 89 206 ASN A CA 1
ATOM 1654 C C . ASN A 1 206 ? 2.145 -37.25 -18.641 1 89 206 ASN A C 1
ATOM 1656 O O . ASN A 1 206 ? 2.318 -37.062 -17.438 1 89 206 ASN A O 1
ATOM 1660 N N . LEU A 1 207 ? 1.631 -36.438 -19.453 1 92.31 207 LEU A N 1
ATOM 1661 C CA . LEU A 1 207 ? 1.228 -35.125 -18.969 1 92.31 207 LEU A CA 1
ATOM 1662 C C . LEU A 1 207 ? 0.071 -35.219 -17.984 1 92.31 207 LEU A C 1
ATOM 1664 O O . LEU A 1 207 ? -0.925 -35.906 -18.25 1 92.31 207 LEU A O 1
ATOM 1668 N N . ASP A 1 208 ? 0.154 -34.625 -16.812 1 92.31 208 ASP A N 1
ATOM 1669 C CA . ASP A 1 208 ? -0.911 -34.688 -15.812 1 92.31 208 ASP A CA 1
ATOM 1670 C C . ASP A 1 208 ? -1.238 -33.281 -15.281 1 92.31 208 ASP A C 1
ATOM 1672 O O . ASP A 1 208 ? -2.047 -33.125 -14.367 1 92.31 208 ASP A O 1
ATOM 1676 N N . TYR A 1 209 ? -0.609 -32.312 -15.859 1 97.31 209 TYR A N 1
ATOM 1677 C CA . TYR A 1 209 ? -0.716 -30.953 -15.344 1 97.31 209 TYR A CA 1
ATOM 1678 C C . TYR A 1 209 ? -0.792 -29.938 -16.484 1 97.31 209 TYR A C 1
ATOM 1680 O O . TYR A 1 209 ? 0.161 -29.781 -17.25 1 97.31 209 TYR A O 1
ATOM 1688 N N . ILE A 1 210 ? -1.911 -29.344 -16.656 1 98.56 210 ILE A N 1
ATOM 1689 C CA . ILE A 1 210 ? -2.104 -28.172 -17.531 1 98.56 210 ILE A CA 1
ATOM 1690 C C . ILE A 1 210 ? -2.664 -27.016 -16.703 1 98.56 210 ILE A C 1
ATOM 1692 O O . ILE A 1 210 ? -3.791 -27.078 -16.219 1 98.56 210 ILE A O 1
ATOM 1696 N N . ASN A 1 211 ? -1.878 -26.016 -16.531 1 98.88 211 ASN A N 1
ATOM 1697 C CA . ASN A 1 211 ? -2.285 -24.859 -15.734 1 98.88 211 ASN A CA 1
ATOM 1698 C C . ASN A 1 211 ? -2.447 -23.609 -16.594 1 98.88 211 ASN A C 1
ATOM 1700 O O . ASN A 1 211 ? -1.478 -23.125 -17.172 1 98.88 211 ASN A O 1
ATOM 1704 N N . LEU A 1 212 ? -3.656 -23.094 -16.609 1 98.44 212 LEU A N 1
ATOM 1705 C CA . LEU A 1 212 ? -3.928 -21.984 -17.516 1 98.44 212 LEU A CA 1
ATOM 1706 C C . LEU A 1 212 ? -4.117 -20.688 -16.719 1 98.44 212 LEU A C 1
ATOM 1708 O O . LEU A 1 212 ? -4.66 -19.719 -17.25 1 98.44 212 LEU A O 1
ATOM 1712 N N . GLY A 1 213 ? -3.752 -20.672 -15.492 1 98.06 213 GLY A N 1
ATOM 1713 C CA . GLY A 1 213 ? -3.586 -19.469 -14.703 1 98.06 213 GLY A CA 1
ATOM 1714 C C . GLY A 1 213 ? -4.902 -18.859 -14.266 1 98.06 213 GLY A C 1
ATOM 1715 O O . GLY A 1 213 ? -5.883 -19.562 -14.039 1 98.06 213 GLY A O 1
ATOM 1716 N N . GLY A 1 214 ? -4.801 -17.547 -13.914 1 97.31 214 GLY A N 1
ATOM 1717 C CA . GLY A 1 214 ? -5.945 -16.812 -13.414 1 97.31 214 GLY A CA 1
ATOM 1718 C C . GLY A 1 214 ? -6.375 -15.688 -14.336 1 97.31 214 GLY A C 1
ATOM 1719 O O . GLY A 1 214 ? -6.289 -15.805 -15.555 1 97.31 214 GLY A O 1
ATOM 1720 N N . GLY A 1 215 ? -7.039 -14.727 -13.758 1 94.88 215 GLY A N 1
ATOM 1721 C CA . GLY A 1 215 ? -7.457 -13.562 -14.516 1 94.88 215 GLY A CA 1
ATOM 1722 C C . GLY A 1 215 ? -8.93 -13.578 -14.875 1 94.88 215 GLY A C 1
ATOM 1723 O O . GLY A 1 215 ? -9.336 -12.984 -15.875 1 94.88 215 GLY A O 1
ATOM 1724 N N . PHE A 1 216 ? -9.727 -14.172 -14.016 1 96.62 216 PHE A N 1
ATOM 1725 C CA . PHE A 1 216 ? -11.156 -14.258 -14.266 1 96.62 216 PHE A CA 1
ATOM 1726 C C . PHE A 1 216 ? -11.883 -13.047 -13.695 1 96.62 216 PHE A C 1
ATOM 1728 O O . PHE A 1 216 ? -11.508 -12.531 -12.641 1 96.62 216 PHE A O 1
ATOM 1735 N N . PHE A 1 217 ? -12.93 -12.68 -14.398 1 92.94 217 PHE A N 1
ATOM 1736 C CA . PHE A 1 217 ? -13.852 -11.742 -13.773 1 92.94 217 PHE A CA 1
ATOM 1737 C C . PHE A 1 217 ? -14.766 -12.453 -12.789 1 92.94 217 PHE A C 1
ATOM 1739 O O . PHE A 1 217 ? -15.133 -13.609 -12.992 1 92.94 217 PHE A O 1
ATOM 1746 N N . GLY A 1 218 ? -14.984 -11.828 -11.742 1 90.06 218 GLY A N 1
ATOM 1747 C CA . GLY A 1 218 ? -16.031 -12.242 -10.828 1 90.06 218 GLY A CA 1
ATOM 1748 C C . GLY A 1 218 ? -17.312 -11.422 -10.969 1 90.06 218 GLY A C 1
ATOM 1749 O O . GLY A 1 218 ? -17.578 -10.852 -12.023 1 90.06 218 GLY A O 1
ATOM 1750 N N . ASP A 1 219 ? -18.078 -11.523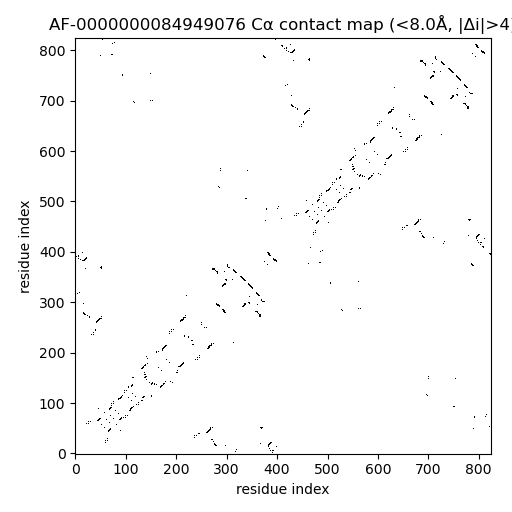 -9.938 1 84.12 219 ASP A N 1
ATOM 1751 C CA . ASP A 1 219 ? -19.281 -10.711 -9.906 1 84.12 219 ASP A CA 1
ATOM 1752 C C . ASP A 1 219 ? -18.953 -9.234 -9.703 1 84.12 219 ASP A C 1
ATOM 1754 O O . ASP A 1 219 ? -18.453 -8.844 -8.648 1 84.12 219 ASP A O 1
ATOM 1758 N N . ILE A 1 220 ? -19.094 -8.484 -10.781 1 82.31 220 ILE A N 1
ATOM 1759 C CA . ILE A 1 220 ? -18.875 -7.043 -10.742 1 82.31 220 ILE A CA 1
ATOM 1760 C C . ILE A 1 220 ? -20.172 -6.32 -11.117 1 82.31 220 ILE A C 1
ATOM 1762 O O . ILE A 1 220 ? -20.875 -6.734 -12.039 1 82.31 220 ILE A O 1
ATOM 1766 N N . PRO A 1 221 ? -20.422 -5.328 -10.32 1 79.31 221 PRO A N 1
ATOM 1767 C CA . PRO A 1 221 ? -21.625 -4.586 -10.68 1 79.31 221 PRO A CA 1
ATOM 1768 C C . PRO A 1 221 ? -21.594 -4.047 -12.102 1 79.31 221 PRO A C 1
ATOM 1770 O O . PRO A 1 221 ? -20.516 -3.715 -12.609 1 79.31 221 PRO A O 1
ATOM 1773 N N . HIS A 1 222 ? -22.766 -3.994 -12.648 1 77.81 222 HIS A N 1
ATOM 1774 C CA . HIS A 1 222 ? -22.906 -3.574 -14.039 1 77.81 222 HIS A CA 1
ATOM 1775 C C . HIS A 1 222 ? -22.297 -2.203 -14.273 1 77.81 222 HIS A C 1
ATOM 1777 O O . HIS A 1 222 ? -21.656 -1.971 -15.305 1 77.81 222 HIS A O 1
ATOM 1783 N N . ASP A 1 223 ? -22.469 -1.318 -13.352 1 74.25 223 ASP A N 1
ATOM 1784 C CA . ASP A 1 223 ? -21.969 0.044 -13.492 1 74.25 223 ASP A CA 1
ATOM 1785 C C . ASP A 1 223 ? -20.438 0.061 -13.531 1 74.25 223 ASP A C 1
ATOM 1787 O O . ASP A 1 223 ? -19.844 0.838 -14.281 1 74.25 223 ASP A O 1
ATOM 1791 N N . VAL A 1 224 ? -19.891 -0.787 -12.836 1 75.69 224 VAL A N 1
ATOM 1792 C CA . VAL A 1 224 ? -18.438 -0.9 -12.812 1 75.69 224 VAL A CA 1
ATOM 1793 C C . VAL A 1 224 ? -17.938 -1.521 -14.125 1 75.69 224 VAL A C 1
ATOM 1795 O O . VAL A 1 224 ? -16.953 -1.061 -14.703 1 75.69 224 VAL A O 1
ATOM 1798 N N . ALA A 1 225 ? -18.672 -2.5 -14.547 1 77.31 225 ALA A N 1
ATOM 1799 C CA . ALA A 1 225 ? -18.312 -3.152 -15.805 1 77.31 225 ALA A CA 1
ATOM 1800 C C . ALA A 1 225 ? -18.344 -2.16 -16.969 1 77.31 225 ALA A C 1
ATOM 1802 O O . ALA A 1 225 ? -17.453 -2.174 -17.828 1 77.31 225 ALA A O 1
ATOM 1803 N N . LYS A 1 226 ? -19.312 -1.278 -16.953 1 75.62 226 LYS A N 1
ATOM 1804 C CA . LYS A 1 226 ? -19.453 -0.278 -18.016 1 75.62 226 LYS A CA 1
ATOM 1805 C C . LYS A 1 226 ? -18.266 0.67 -18.031 1 75.62 226 LYS A C 1
ATOM 1807 O O . LYS A 1 226 ? -17.734 0.99 -19.109 1 75.62 226 LYS A O 1
ATOM 1812 N N . VAL A 1 227 ? -17.797 1.01 -16.844 1 72.69 227 VAL A N 1
ATOM 1813 C CA . VAL A 1 227 ? -16.672 1.934 -16.719 1 72.69 227 VAL A CA 1
ATOM 1814 C C . VAL A 1 227 ? -15.398 1.267 -17.234 1 72.69 227 VAL A C 1
ATOM 1816 O O . VAL A 1 227 ? -14.523 1.933 -17.781 1 72.69 227 VAL A O 1
ATOM 1819 N N . LEU A 1 228 ? -15.359 -0.028 -17.109 1 72.81 228 LEU A N 1
ATOM 1820 C CA . LEU A 1 228 ? -14.203 -0.794 -17.562 1 72.81 228 LEU A CA 1
ATOM 1821 C C . LEU A 1 228 ? -14.297 -1.107 -19.047 1 72.81 228 LEU A C 1
ATOM 1823 O O . LEU A 1 228 ? -13.398 -1.736 -19.609 1 72.81 228 LEU A O 1
ATOM 1827 N N . GLY A 1 229 ? -15.383 -0.648 -19.656 1 74.75 229 GLY A N 1
ATOM 1828 C CA . GLY A 1 229 ? -15.57 -0.863 -21.078 1 74.75 229 GLY A CA 1
ATOM 1829 C C . GLY A 1 229 ? -15.922 -2.297 -21.422 1 74.75 229 GLY A C 1
ATOM 1830 O O . GLY A 1 229 ? -15.672 -2.75 -22.547 1 74.75 229 GLY A O 1
ATOM 1831 N N . ILE A 1 230 ? -16.375 -2.928 -20.422 1 80.19 230 ILE A N 1
ATOM 1832 C CA . ILE A 1 230 ? -16.734 -4.328 -20.641 1 80.19 230 ILE A CA 1
ATOM 1833 C C . ILE A 1 230 ? -18.203 -4.445 -20.984 1 80.19 230 ILE A C 1
ATOM 1835 O O . ILE A 1 230 ? -19.078 -4.203 -20.156 1 80.19 230 ILE A O 1
ATOM 1839 N N . SER A 1 231 ? -18.547 -4.664 -22.266 1 78.38 231 SER A N 1
ATOM 1840 C CA . SER A 1 231 ? -19.922 -4.75 -22.719 1 78.38 231 SER A CA 1
ATOM 1841 C C . SER A 1 231 ? -20.609 -5.988 -22.156 1 78.38 231 SER A C 1
ATOM 1843 O O . SER A 1 231 ? -21.766 -5.922 -21.719 1 78.38 231 SER A O 1
ATOM 1845 N N . LYS A 1 232 ? -19.891 -7.121 -22.25 1 83.5 232 LYS A N 1
ATOM 1846 C CA . LYS A 1 232 ? -20.422 -8.359 -21.688 1 83.5 232 LYS A CA 1
ATOM 1847 C C . LYS A 1 232 ? -19.391 -9.023 -20.766 1 83.5 232 LYS A C 1
ATOM 1849 O O . LYS A 1 232 ? -18.328 -9.445 -21.234 1 83.5 232 LYS A O 1
ATOM 1854 N N . LEU A 1 233 ? -19.781 -9.031 -19.562 1 89.56 233 LEU A N 1
ATOM 1855 C CA . LEU A 1 233 ? -18.906 -9.688 -18.594 1 89.56 233 LEU A CA 1
ATOM 1856 C C . LEU A 1 233 ? -18.938 -11.203 -18.781 1 89.56 233 LEU A C 1
ATOM 1858 O O . LEU A 1 233 ? -20 -11.82 -18.688 1 89.56 233 LEU A O 1
ATOM 1862 N N . PRO A 1 234 ? -17.844 -11.789 -19.047 1 93.62 234 PRO A N 1
ATOM 1863 C CA . PRO A 1 234 ? -17.844 -13.25 -19.156 1 93.62 234 PRO A CA 1
ATOM 1864 C C . PRO A 1 234 ? -18.172 -13.945 -17.844 1 93.62 234 PRO A C 1
ATOM 1866 O O . PRO A 1 234 ? -17.75 -13.5 -16.781 1 93.62 234 PRO A O 1
ATOM 1869 N N . SER A 1 235 ? -18.984 -14.969 -17.922 1 95.31 235 SER A N 1
ATOM 1870 C CA . SER A 1 235 ? -19.266 -15.812 -16.766 1 95.31 235 SER A CA 1
ATOM 1871 C C . SER A 1 235 ? -18.188 -16.875 -16.562 1 95.31 235 SER A C 1
ATOM 1873 O O . SER A 1 235 ? -17.344 -17.062 -17.438 1 95.31 235 SER A O 1
ATOM 1875 N N . PHE A 1 236 ? -18.25 -17.516 -15.414 1 97.94 236 PHE A N 1
ATOM 1876 C CA . PHE A 1 236 ? -17.344 -18.641 -15.203 1 97.94 236 PHE A CA 1
ATOM 1877 C C . PHE A 1 236 ? -17.547 -19.703 -16.266 1 97.94 236 PHE A C 1
ATOM 1879 O O . PHE A 1 236 ? -16.594 -20.312 -16.734 1 97.94 236 PHE A O 1
ATOM 1886 N N . ASP A 1 237 ? -18.781 -19.859 -16.656 1 97.88 237 ASP A N 1
ATOM 1887 C CA . ASP A 1 237 ? -19.109 -20.844 -17.672 1 97.88 237 ASP A CA 1
ATOM 1888 C C . ASP A 1 237 ? -18.484 -20.484 -19.016 1 97.88 237 ASP A C 1
ATOM 1890 O O . ASP A 1 237 ? -18.016 -21.344 -19.75 1 97.88 237 ASP A O 1
ATOM 1894 N N . ASP A 1 238 ? -18.516 -19.234 -19.344 1 97.75 238 ASP A N 1
ATOM 1895 C CA . ASP A 1 238 ? -17.891 -18.766 -20.578 1 97.75 238 ASP A CA 1
ATOM 1896 C C . ASP A 1 238 ? -16.391 -19.109 -20.594 1 97.75 238 ASP A C 1
ATOM 1898 O O . ASP A 1 238 ? -15.891 -19.625 -21.594 1 97.75 238 ASP A O 1
ATOM 1902 N N . TYR A 1 239 ? -15.734 -18.844 -19.547 1 98.25 239 TYR A N 1
ATOM 1903 C CA . TYR A 1 239 ? -14.312 -19.156 -19.453 1 98.25 239 TYR A CA 1
ATOM 1904 C C . TYR A 1 239 ? -14.078 -20.656 -19.547 1 98.25 239 TYR A C 1
ATOM 1906 O O . TYR A 1 239 ? -13.156 -21.109 -20.234 1 98.25 239 TYR A O 1
ATOM 1914 N N . ALA A 1 240 ? -14.922 -21.391 -18.812 1 98.38 240 ALA A N 1
ATOM 1915 C CA . ALA A 1 240 ? -14.797 -22.844 -18.75 1 98.38 240 ALA A CA 1
ATOM 1916 C C . ALA A 1 240 ? -14.977 -23.469 -20.141 1 98.38 240 ALA A C 1
ATOM 1918 O O . ALA A 1 240 ? -14.273 -24.422 -20.5 1 98.38 240 ALA A O 1
ATOM 1919 N N . LYS A 1 241 ? -15.906 -22.953 -20.844 1 98.19 241 LYS A N 1
ATOM 1920 C CA . LYS A 1 241 ? -16.156 -23.438 -22.188 1 98.19 241 LYS A CA 1
ATOM 1921 C C . LYS A 1 241 ? -14.922 -23.234 -23.078 1 98.19 241 LYS A C 1
ATOM 1923 O O . LYS A 1 241 ? -14.523 -24.125 -23.812 1 98.19 241 LYS A O 1
ATOM 1928 N N . VAL A 1 242 ? -14.375 -22.094 -22.953 1 97.94 242 VAL A N 1
ATOM 1929 C CA . VAL A 1 242 ? -13.227 -21.75 -23.797 1 97.94 242 VAL A CA 1
ATOM 1930 C C . VAL A 1 242 ? -12.031 -22.609 -23.391 1 97.94 242 VAL A C 1
ATOM 1932 O O . VAL A 1 242 ? -11.383 -23.219 -24.25 1 97.94 242 VAL A O 1
ATOM 1935 N N . LEU A 1 243 ? -11.734 -22.734 -22.125 1 98.12 243 LEU A N 1
ATOM 1936 C CA . LEU A 1 243 ? -10.547 -23.438 -21.656 1 98.12 243 LEU A CA 1
ATOM 1937 C C . LEU A 1 243 ? -10.766 -24.938 -21.641 1 98.12 243 LEU A C 1
ATOM 1939 O O . LEU A 1 243 ? -10.109 -25.672 -22.391 1 98.12 243 LEU A O 1
ATOM 1943 N N . GLY A 1 244 ? -11.734 -25.344 -20.844 1 97.69 244 GLY A N 1
ATOM 1944 C CA . GLY A 1 244 ? -12.008 -26.766 -20.672 1 97.69 244 GLY A CA 1
ATOM 1945 C C . GLY A 1 244 ? -12.555 -27.422 -21.922 1 97.69 244 GLY A C 1
ATOM 1946 O O . GLY A 1 244 ? -12.141 -28.531 -22.281 1 97.69 244 GLY A O 1
ATOM 1947 N N . GLY A 1 245 ? -13.469 -26.719 -22.547 1 97.62 245 GLY A N 1
ATOM 1948 C CA . GLY A 1 245 ? -14.062 -27.266 -23.766 1 97.62 245 GLY A CA 1
ATOM 1949 C C . GLY A 1 245 ? -13.047 -27.516 -24.859 1 97.62 245 GLY A C 1
ATOM 1950 O O . GLY A 1 245 ? -13.039 -28.594 -25.469 1 97.62 245 GLY A O 1
ATOM 1951 N N . GLU A 1 246 ? -12.211 -26.547 -25.062 1 97.56 246 GLU A N 1
ATOM 1952 C CA . GLU A 1 246 ? -11.219 -26.672 -26.125 1 97.56 246 GLU A CA 1
ATOM 1953 C C . GLU A 1 246 ? -10.188 -27.75 -25.797 1 97.56 246 GLU A C 1
ATOM 1955 O O . GLU A 1 246 ? -9.758 -28.5 -26.672 1 97.56 246 GLU A O 1
ATOM 1960 N N . LEU A 1 247 ? -9.789 -27.828 -24.578 1 97.81 247 LEU A N 1
ATOM 1961 C CA . LEU A 1 247 ? -8.844 -28.859 -24.156 1 97.81 247 LEU A CA 1
ATOM 1962 C C . LEU A 1 247 ? -9.445 -30.25 -24.312 1 97.81 247 LEU A C 1
ATOM 1964 O O . LEU A 1 247 ? -8.781 -31.172 -24.797 1 97.81 247 LEU A O 1
ATOM 1968 N N . LYS A 1 248 ? -10.68 -30.359 -23.859 1 98 248 LYS A N 1
ATOM 1969 C CA . LYS A 1 248 ? -11.367 -31.641 -23.969 1 98 248 LYS A CA 1
ATOM 1970 C C . LYS A 1 248 ? -11.461 -32.094 -25.422 1 98 248 LYS A C 1
ATOM 1972 O O . LYS A 1 248 ? -11.164 -33.25 -25.75 1 98 248 LYS A O 1
ATOM 1977 N N . LYS A 1 249 ? -11.852 -31.203 -26.297 1 97.81 249 LYS A N 1
ATOM 1978 C CA . LYS A 1 249 ? -11.93 -31.5 -27.719 1 97.81 249 LYS A CA 1
ATOM 1979 C C . LYS A 1 249 ? -10.586 -31.969 -28.266 1 97.81 249 LYS A C 1
ATOM 1981 O O . LYS A 1 249 ? -10.523 -32.938 -29.031 1 97.81 249 LYS A O 1
ATOM 1986 N N . TYR A 1 250 ? -9.57 -31.297 -27.875 1 97.31 250 TYR A N 1
ATOM 1987 C CA . TYR A 1 250 ? -8.219 -31.641 -28.312 1 97.31 250 TYR A CA 1
ATOM 1988 C C . TYR A 1 250 ? -7.871 -33.062 -27.938 1 97.31 250 TYR A C 1
ATOM 1990 O O . TYR A 1 250 ? -7.426 -33.844 -28.781 1 97.31 250 TYR A O 1
ATOM 1998 N N . PHE A 1 251 ? -8.086 -33.438 -26.734 1 96.88 251 PHE A N 1
ATOM 1999 C CA . PHE A 1 251 ? -7.695 -34.781 -26.25 1 96.88 251 PHE A CA 1
ATOM 2000 C C . PHE A 1 251 ? -8.602 -35.844 -26.844 1 96.88 251 PHE A C 1
ATOM 2002 O O . PHE A 1 251 ? -8.148 -36.938 -27.141 1 96.88 251 PHE A O 1
ATOM 2009 N N . LEU A 1 252 ? -9.875 -35.531 -27.016 1 97.44 252 LEU A N 1
ATOM 2010 C CA . LEU A 1 252 ? -10.781 -36.469 -27.656 1 97.44 252 LEU A CA 1
ATOM 2011 C C . LEU A 1 252 ? -10.32 -36.781 -29.078 1 97.44 252 LEU A C 1
ATOM 2013 O O . LEU A 1 252 ? -10.352 -37.938 -29.516 1 97.44 252 LEU A O 1
ATOM 2017 N N . ASN A 1 253 ? -9.938 -35.688 -29.719 1 97.38 253 ASN A N 1
ATOM 2018 C CA . ASN A 1 253 ? -9.461 -35.844 -31.078 1 97.38 253 ASN A CA 1
ATOM 2019 C C . ASN A 1 253 ? -8.211 -36.719 -31.156 1 97.38 253 ASN A C 1
ATOM 2021 O O . ASN A 1 253 ? -7.934 -37.344 -32.188 1 97.38 253 ASN A O 1
ATOM 2025 N N . LEU A 1 254 ? -7.496 -36.781 -30.109 1 95.69 254 LEU A N 1
ATOM 2026 C CA . LEU A 1 254 ? -6.297 -37.625 -30.047 1 95.69 254 LEU A CA 1
ATOM 2027 C C . LEU A 1 254 ? -6.633 -39.031 -29.562 1 95.69 254 LEU A C 1
ATOM 2029 O O . LEU A 1 254 ? -5.742 -39.875 -29.422 1 95.69 254 LEU A O 1
ATOM 2033 N N . GLY A 1 255 ? -7.844 -39.281 -29.234 1 96.12 255 GLY A N 1
ATOM 2034 C CA . GLY A 1 255 ? -8.305 -40.594 -28.812 1 96.12 255 GLY A CA 1
ATOM 2035 C C . GLY A 1 255 ? -8.109 -40.844 -27.328 1 96.12 255 GLY A C 1
ATOM 2036 O O . GLY A 1 255 ? -8.148 -41.969 -26.875 1 96.12 255 GLY A O 1
ATOM 2037 N N . VAL A 1 256 ? -7.906 -39.781 -26.641 1 95.19 256 VAL A N 1
ATOM 2038 C CA . VAL A 1 256 ? -7.719 -39.906 -25.188 1 95.19 256 VAL A CA 1
ATOM 2039 C C . VAL A 1 256 ? -9.078 -39.938 -24.5 1 95.19 256 VAL A C 1
ATOM 2041 O O . VAL A 1 256 ? -9.93 -39.094 -24.75 1 95.19 256 VAL A O 1
ATOM 2044 N N . MET A 1 257 ? -9.289 -40.906 -23.594 1 96 257 MET A N 1
ATOM 2045 C CA . MET A 1 257 ? -10.531 -41 -22.844 1 96 257 MET A CA 1
ATOM 2046 C C . MET A 1 257 ? -10.602 -39.938 -21.766 1 96 257 MET A C 1
ATOM 2048 O O . MET A 1 257 ? -9.578 -39.531 -21.203 1 96 257 MET A O 1
ATOM 2052 N N . PRO A 1 258 ? -11.758 -39.438 -21.469 1 95.19 258 PRO A N 1
ATOM 2053 C CA . PRO A 1 258 ? -11.906 -38.406 -20.453 1 95.19 258 PRO A CA 1
ATOM 2054 C C . PRO A 1 258 ? -11.195 -38.719 -19.141 1 95.19 258 PRO A C 1
ATOM 2056 O O . PRO A 1 258 ? -10.547 -37.844 -18.562 1 95.19 258 PRO A O 1
ATOM 2059 N N . SER A 1 259 ? -11.211 -39.938 -18.781 1 94.25 259 SER A N 1
ATOM 2060 C CA . SER A 1 259 ? -10.633 -40.375 -17.516 1 94.25 259 SER A CA 1
ATOM 2061 C C . SER A 1 259 ? -9.109 -40.312 -17.547 1 94.25 259 SER A C 1
ATOM 2063 O O . SER A 1 259 ? -8.453 -40.375 -16.516 1 94.25 259 SER A O 1
ATOM 2065 N N . GLN A 1 260 ? -8.57 -40.125 -18.703 1 95.06 260 GLN A N 1
ATOM 2066 C CA . GLN A 1 260 ? -7.117 -40.156 -18.875 1 95.06 260 GLN A CA 1
ATOM 2067 C C . GLN A 1 260 ? -6.586 -38.781 -19.234 1 95.06 260 GLN A C 1
ATOM 2069 O O . GLN A 1 260 ? -5.375 -38.562 -19.359 1 95.06 260 GLN A O 1
ATOM 2074 N N . MET A 1 261 ? -7.426 -37.844 -19.375 1 96.31 261 MET A N 1
ATOM 2075 C CA . MET A 1 261 ? -7.008 -36.5 -19.734 1 96.31 261 MET A CA 1
ATOM 2076 C C . MET A 1 261 ? -6.23 -35.844 -18.578 1 96.31 261 MET A C 1
ATOM 2078 O O . MET A 1 261 ? -6.508 -36.125 -17.422 1 96.31 261 MET A O 1
ATOM 2082 N N . PRO A 1 262 ? -5.223 -35.031 -18.906 1 97.31 262 PRO A N 1
ATOM 2083 C CA . PRO A 1 262 ? -4.512 -34.312 -17.844 1 97.31 262 PRO A CA 1
ATOM 2084 C C . PRO A 1 262 ? -5.434 -33.438 -17.031 1 97.31 262 PRO A C 1
ATOM 2086 O O . PRO A 1 262 ? -6.492 -33.031 -17.5 1 97.31 262 PRO A O 1
ATOM 2089 N N . ARG A 1 263 ? -5.043 -33.219 -15.836 1 97.75 263 ARG A N 1
ATOM 2090 C CA . ARG A 1 263 ? -5.789 -32.312 -14.953 1 97.75 263 ARG A CA 1
ATOM 2091 C C . ARG A 1 263 ? -5.625 -30.859 -15.383 1 97.75 263 ARG A C 1
ATOM 2093 O O . ARG A 1 263 ? -4.52 -30.422 -15.703 1 97.75 263 ARG A O 1
ATOM 2100 N N . LEU A 1 264 ? -6.734 -30.188 -15.477 1 98.56 264 LEU A N 1
ATOM 2101 C CA . LEU A 1 264 ? -6.715 -28.766 -15.766 1 98.56 264 LEU A CA 1
ATOM 2102 C C . LEU A 1 264 ? -6.668 -27.953 -14.477 1 98.56 264 LEU A C 1
ATOM 2104 O O . LEU A 1 264 ? -7.531 -28.109 -13.609 1 98.56 264 LEU A O 1
ATOM 2108 N N . PHE A 1 265 ? -5.652 -27.141 -14.305 1 98.81 265 PHE A N 1
ATOM 2109 C CA . PHE A 1 265 ? -5.516 -26.234 -13.18 1 98.81 265 PHE A CA 1
ATOM 2110 C C . PHE A 1 265 ? -5.867 -24.812 -13.594 1 98.81 265 PHE A C 1
ATOM 2112 O O . PHE A 1 265 ? -5.488 -24.359 -14.68 1 98.81 265 PHE A O 1
ATOM 2119 N N . ILE A 1 266 ? -6.621 -24.109 -12.766 1 98.75 266 ILE A N 1
ATOM 2120 C CA . ILE A 1 266 ? -6.855 -22.672 -12.883 1 98.75 266 ILE A CA 1
ATOM 2121 C C . ILE A 1 266 ? -6.539 -21.984 -11.555 1 98.75 266 ILE A C 1
ATOM 2123 O O . ILE A 1 266 ? -6.555 -22.625 -10.5 1 98.75 266 ILE A O 1
ATOM 2127 N N . GLU A 1 267 ? -6.281 -20.719 -11.609 1 98.81 267 GLU A N 1
ATOM 2128 C CA . GLU A 1 267 ? -5.77 -20.031 -10.43 1 98.81 267 GLU A CA 1
ATOM 2129 C C . GLU A 1 267 ? -6.555 -18.75 -10.156 1 98.81 267 GLU A C 1
ATOM 2131 O O . GLU A 1 267 ? -6 -17.641 -10.203 1 98.81 267 GLU A O 1
ATOM 2136 N N . PRO A 1 268 ? -7.797 -18.875 -9.742 1 98.5 268 PRO A N 1
ATOM 2137 C CA . PRO A 1 268 ? -8.578 -17.672 -9.43 1 98.5 268 PRO A CA 1
ATOM 2138 C C . PRO A 1 268 ? -8.141 -17 -8.133 1 98.5 268 PRO A C 1
ATOM 2140 O O . PRO A 1 268 ? -7.562 -17.656 -7.262 1 98.5 268 PRO A O 1
ATOM 2143 N N . GLY A 1 269 ? -8.312 -15.672 -8.062 1 97.62 269 GLY A N 1
ATOM 2144 C CA . GLY A 1 269 ? -8.172 -14.852 -6.867 1 97.62 269 GLY A CA 1
ATOM 2145 C C . GLY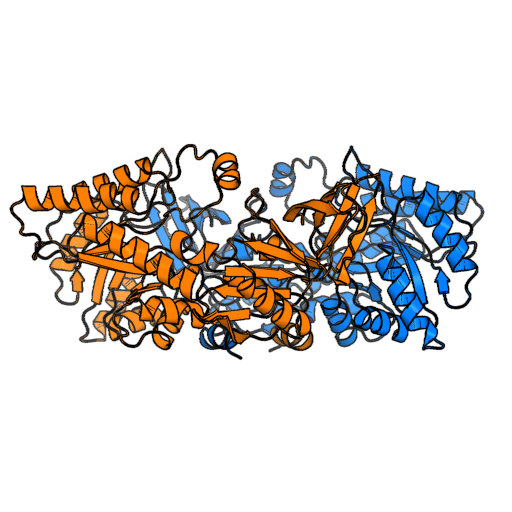 A 1 269 ? -9.32 -13.875 -6.676 1 97.62 269 GLY A C 1
ATOM 2146 O O . GLY A 1 269 ? -10.344 -14.219 -6.07 1 97.62 269 GLY A O 1
ATOM 2147 N N . SER A 1 270 ? -9.242 -12.781 -7.473 1 95.69 270 SER A N 1
ATOM 2148 C CA . SER A 1 270 ? -10.234 -11.711 -7.367 1 95.69 270 SER A CA 1
ATOM 2149 C C . SER A 1 270 ? -11.633 -12.219 -7.699 1 95.69 270 SER A C 1
ATOM 2151 O O . SER A 1 270 ? -12.609 -11.828 -7.051 1 95.69 270 SER A O 1
ATOM 2153 N N . SER A 1 271 ? -11.727 -13.078 -8.648 1 97 271 SER A N 1
ATOM 2154 C CA . SER A 1 271 ? -13.016 -13.531 -9.156 1 97 271 SER A CA 1
ATOM 2155 C C . SER A 1 271 ? -13.82 -14.25 -8.078 1 97 271 SER A C 1
ATOM 2157 O O . SER A 1 271 ? -15.047 -14.297 -8.141 1 97 271 SER A O 1
ATOM 2159 N N . VAL A 1 272 ? -13.094 -14.781 -7.086 1 98.31 272 VAL A N 1
ATOM 2160 C CA . VAL A 1 272 ? -13.836 -15.594 -6.129 1 98.31 272 VAL A CA 1
ATOM 2161 C C . VAL A 1 272 ? -13.891 -14.891 -4.777 1 98.31 272 VAL A C 1
ATOM 2163 O O . VAL A 1 272 ? -14.789 -15.141 -3.971 1 98.31 272 VAL A O 1
ATOM 2166 N N . ILE A 1 273 ? -12.992 -13.93 -4.5 1 98.06 273 ILE A N 1
ATOM 2167 C CA . ILE A 1 273 ? -12.938 -13.422 -3.133 1 98.06 273 ILE A CA 1
ATOM 2168 C C . ILE A 1 273 ? -13.375 -11.961 -3.105 1 98.06 273 ILE A C 1
ATOM 2170 O O . ILE A 1 273 ? -13.75 -11.438 -2.055 1 98.06 273 ILE A O 1
ATOM 2174 N N . ALA A 1 274 ? -13.328 -11.203 -4.203 1 95.31 274 ALA A N 1
ATOM 2175 C CA . ALA A 1 274 ? -13.555 -9.758 -4.203 1 95.31 274 ALA A CA 1
ATOM 2176 C C . ALA A 1 274 ? -14.914 -9.414 -3.609 1 95.31 274 ALA A C 1
ATOM 2178 O O . ALA A 1 274 ? -15.016 -8.586 -2.703 1 95.31 274 ALA A O 1
ATOM 2179 N N . ASP A 1 275 ? -15.977 -10.078 -4.082 1 94.94 275 ASP A N 1
ATOM 2180 C CA . ASP A 1 275 ? -17.312 -9.75 -3.617 1 94.94 275 ASP A CA 1
ATOM 2181 C C . ASP A 1 275 ? -17.688 -10.555 -2.371 1 94.94 275 ASP A C 1
ATOM 2183 O O . ASP A 1 275 ? -18.812 -10.484 -1.892 1 94.94 275 ASP A O 1
ATOM 2187 N N . GLY A 1 276 ? -16.703 -11.344 -1.889 1 96.56 276 GLY A N 1
ATOM 2188 C CA . GLY A 1 276 ? -16.906 -12.094 -0.66 1 96.56 276 GLY A CA 1
ATOM 2189 C C . GLY A 1 276 ? -16.547 -11.305 0.586 1 96.56 276 GLY A C 1
ATOM 2190 O O . GLY A 1 276 ? -16.578 -11.844 1.696 1 96.56 276 GLY A O 1
ATOM 2191 N N . MET A 1 277 ? -16.219 -10.047 0.395 1 96.81 277 MET A N 1
ATOM 2192 C CA . MET A 1 277 ? -15.852 -9.227 1.547 1 96.81 277 MET A CA 1
ATOM 2193 C C . MET A 1 277 ? -16.422 -7.824 1.419 1 96.81 277 MET A C 1
ATOM 2195 O O . MET A 1 277 ? -16.609 -7.32 0.309 1 96.81 277 MET A O 1
ATOM 2199 N N . TYR A 1 278 ? -16.703 -7.258 2.59 1 97.25 278 TYR A N 1
ATOM 2200 C CA . TYR A 1 278 ? -17.172 -5.887 2.717 1 97.25 278 TYR A CA 1
ATOM 2201 C C . TYR A 1 278 ? -16.219 -5.059 3.578 1 97.25 278 TYR A C 1
ATOM 2203 O O . TYR A 1 278 ? -15.438 -5.609 4.348 1 97.25 278 TYR A O 1
ATOM 2211 N N . TYR A 1 279 ? -16.266 -3.787 3.326 1 97.94 279 TYR A N 1
ATOM 2212 C CA . TYR A 1 279 ? -15.719 -2.82 4.273 1 97.94 279 TYR A CA 1
ATOM 2213 C C . TYR A 1 279 ? -16.812 -1.911 4.816 1 97.94 279 TYR A C 1
ATOM 2215 O O . TYR A 1 279 ? -17.609 -1.351 4.051 1 97.94 279 TYR A O 1
ATOM 2223 N N . ILE A 1 280 ? -16.891 -1.83 6.113 1 98.25 280 ILE A N 1
ATOM 2224 C CA . ILE A 1 280 ? -17.891 -0.978 6.73 1 98.25 280 ILE A CA 1
ATOM 2225 C C . ILE A 1 280 ? -17.219 0.106 7.562 1 98.25 280 ILE A C 1
ATOM 2227 O O . ILE A 1 280 ? -16.172 -0.133 8.172 1 98.25 280 ILE A O 1
ATOM 2231 N N . SER A 1 281 ? -17.812 1.274 7.578 1 97.94 281 SER A N 1
ATOM 2232 C CA . SER A 1 281 ? -17.234 2.416 8.281 1 97.94 281 SER A CA 1
ATOM 2233 C C . SER A 1 281 ? -18.328 3.322 8.852 1 97.94 281 SER A C 1
ATOM 2235 O O . SER A 1 281 ? -19.297 3.648 8.164 1 97.94 281 SER A O 1
ATOM 2237 N N . LYS A 1 282 ? -18.125 3.756 10.055 1 97.12 282 LYS A N 1
ATOM 2238 C CA . LYS A 1 282 ? -18.922 4.875 10.562 1 97.12 282 LYS A CA 1
ATOM 2239 C C . LYS A 1 282 ? -18.656 6.145 9.758 1 97.12 282 LYS A C 1
ATOM 2241 O O . LYS A 1 282 ? -17.641 6.258 9.078 1 97.12 282 LYS A O 1
ATOM 2246 N N . ILE A 1 283 ? -19.625 6.984 9.75 1 96.56 283 ILE A N 1
ATOM 2247 C CA . ILE A 1 283 ? -19.438 8.328 9.211 1 96.56 283 ILE A CA 1
ATOM 2248 C C . ILE A 1 283 ? -18.922 9.258 10.312 1 96.56 283 ILE A C 1
ATOM 2250 O O . ILE A 1 283 ? -19.531 9.359 11.383 1 96.56 283 ILE A O 1
ATOM 2254 N N . HIS A 1 284 ? -17.766 9.883 10.062 1 96.88 284 HIS A N 1
ATOM 2255 C CA . HIS A 1 284 ? -17.125 10.719 11.07 1 96.88 284 HIS A CA 1
ATOM 2256 C C . HIS A 1 284 ? -17.766 12.102 11.133 1 96.88 284 HIS A C 1
ATOM 2258 O O . HIS A 1 284 ? -17.969 12.656 12.219 1 96.88 284 HIS A O 1
ATOM 2264 N N . ALA A 1 285 ? -18.078 12.648 9.906 1 96 285 ALA A N 1
ATOM 2265 C CA . ALA A 1 285 ? -18.609 14.008 9.836 1 96 285 ALA A CA 1
ATOM 2266 C C . ALA A 1 285 ? -19.25 14.281 8.484 1 96 285 ALA A C 1
ATOM 2268 O O . ALA A 1 285 ? -19 13.555 7.516 1 96 285 ALA A O 1
ATOM 2269 N N . LYS A 1 286 ? -20.094 15.25 8.5 1 94 286 LYS A N 1
ATOM 2270 C CA . LYS A 1 286 ? -20.641 15.836 7.281 1 94 286 LYS A CA 1
ATOM 2271 C C . LYS A 1 286 ? -20.188 17.281 7.113 1 94 286 LYS A C 1
ATOM 2273 O O . LYS A 1 286 ? -20.047 18.016 8.094 1 94 286 LYS A O 1
ATOM 2278 N N . LYS A 1 287 ? -19.828 17.609 5.93 1 93.44 287 LYS A N 1
ATOM 2279 C CA . LYS A 1 287 ? -19.406 18.984 5.676 1 93.44 287 LYS A CA 1
ATOM 2280 C C . LYS A 1 287 ? -19.828 19.453 4.285 1 93.44 287 LYS A C 1
ATOM 2282 O O . LYS A 1 287 ? -20.047 18.625 3.393 1 93.44 287 LYS A O 1
ATOM 2287 N N . THR A 1 288 ? -20.078 20.719 4.164 1 92.75 288 THR A N 1
ATOM 2288 C CA . THR A 1 288 ? -20.359 21.328 2.875 1 92.75 288 THR A CA 1
ATOM 2289 C C . THR A 1 288 ? -19.344 22.422 2.547 1 92.75 288 THR A C 1
ATOM 2291 O O . THR A 1 288 ? -19.047 23.266 3.383 1 92.75 288 THR A O 1
ATOM 2294 N N . ILE A 1 289 ? -18.766 22.359 1.451 1 92.12 289 ILE A N 1
ATOM 2295 C CA . ILE A 1 289 ? -17.844 23.375 0.954 1 92.12 289 ILE A CA 1
ATOM 2296 C C . ILE A 1 289 ? -18.25 23.797 -0.451 1 92.12 289 ILE A C 1
ATOM 2298 O O . ILE A 1 289 ? -18.312 22.984 -1.37 1 92.12 289 ILE A O 1
ATOM 2302 N N . GLN A 1 290 ? -18.547 25.062 -0.54 1 89.12 290 GLN A N 1
ATOM 2303 C CA . GLN A 1 290 ? -18.938 25.641 -1.823 1 89.12 290 GLN A CA 1
ATOM 2304 C C . GLN A 1 290 ? -20.094 24.859 -2.439 1 89.12 290 GLN A C 1
ATOM 2306 O O . GLN A 1 290 ? -20.047 24.5 -3.615 1 89.12 290 GLN A O 1
ATOM 2311 N N . GLY A 1 291 ? -20.984 24.438 -1.655 1 88.94 291 GLY A N 1
ATOM 2312 C CA . GLY A 1 291 ? -22.203 23.797 -2.107 1 88.94 291 GLY A CA 1
ATOM 2313 C C . GLY A 1 291 ? -22.062 22.297 -2.299 1 88.94 291 GLY A C 1
ATOM 2314 O O . GLY A 1 291 ? -23.031 21.594 -2.586 1 88.94 291 GLY A O 1
ATOM 2315 N N . ARG A 1 292 ? -20.875 21.781 -2.131 1 91.88 292 ARG A N 1
ATOM 2316 C CA . ARG A 1 292 ? -20.641 20.344 -2.252 1 91.88 292 ARG A CA 1
ATOM 2317 C C . ARG A 1 292 ? -20.688 19.672 -0.887 1 91.88 292 ARG A C 1
ATOM 2319 O O . ARG A 1 292 ? -20.047 20.125 0.063 1 91.88 292 ARG A O 1
ATOM 2326 N N . ASN A 1 293 ? -21.422 18.594 -0.894 1 94.06 293 ASN A N 1
ATOM 2327 C CA . ASN A 1 293 ? -21.578 17.875 0.362 1 94.06 293 ASN A CA 1
ATOM 2328 C C . ASN A 1 293 ? -20.594 16.703 0.457 1 94.06 293 ASN A C 1
ATOM 2330 O O . ASN A 1 293 ? -20.391 15.984 -0.521 1 94.06 293 ASN A O 1
ATOM 2334 N N . TYR A 1 294 ? -20.047 16.594 1.623 1 96 294 TYR A N 1
ATOM 2335 C CA . TYR A 1 294 ? -19.094 15.516 1.871 1 96 294 TYR A CA 1
ATOM 2336 C C . TYR A 1 294 ? -19.484 14.703 3.1 1 96 294 TYR A C 1
ATOM 2338 O O . TYR A 1 294 ? -19.938 15.266 4.102 1 96 294 TYR A O 1
ATOM 2346 N N . LEU A 1 295 ? -19.359 13.43 2.973 1 96.12 295 LEU A N 1
ATOM 2347 C CA . LEU A 1 295 ? -19.359 12.531 4.121 1 96.12 295 LEU A CA 1
ATOM 2348 C C . LEU A 1 295 ? -17.953 12.008 4.406 1 96.12 295 LEU A C 1
ATOM 2350 O O . LEU A 1 295 ? -17.391 11.258 3.604 1 96.12 295 LEU A O 1
ATOM 2354 N N . ILE A 1 296 ? -17.391 12.414 5.488 1 97.44 296 ILE A N 1
ATOM 2355 C CA . ILE A 1 296 ? -16.047 12 5.875 1 97.44 296 ILE A CA 1
ATOM 2356 C C . ILE A 1 296 ? -16.109 10.68 6.637 1 97.44 296 ILE A C 1
ATOM 2358 O O . ILE A 1 296 ? -16.859 10.547 7.605 1 97.44 296 ILE A O 1
ATOM 2362 N N . THR A 1 297 ? -15.289 9.695 6.227 1 97.5 297 THR A N 1
ATOM 2363 C CA . THR A 1 297 ? -15.398 8.352 6.781 1 97.5 297 THR A CA 1
ATOM 2364 C C . THR A 1 297 ? -14.023 7.828 7.207 1 97.5 297 THR A C 1
ATOM 2366 O O . THR A 1 297 ? -13.023 8.531 7.074 1 97.5 297 THR A O 1
ATOM 2369 N N . TYR A 1 298 ? -14.047 6.609 7.789 1 97.56 298 TYR A N 1
ATOM 2370 C CA . TYR A 1 298 ? -12.82 5.926 8.172 1 97.56 298 TYR A CA 1
ATOM 2371 C C . TYR A 1 298 ? -12.367 4.961 7.086 1 97.56 298 TYR A C 1
ATOM 2373 O O . TYR A 1 298 ? -11.602 4.031 7.352 1 97.56 298 TYR A O 1
ATOM 2381 N N . ALA A 1 299 ? -12.859 5.203 5.902 1 95.31 299 ALA A N 1
ATOM 2382 C CA . ALA A 1 299 ? -12.414 4.453 4.727 1 95.31 299 ALA A CA 1
ATOM 2383 C C . ALA A 1 299 ? -11.375 5.242 3.934 1 95.31 299 ALA A C 1
ATOM 2385 O O . ALA A 1 299 ? -11.273 6.465 4.074 1 95.31 299 ALA A O 1
ATOM 2386 N N . GLY A 1 300 ? -10.523 4.574 3.211 1 93.06 300 GLY A N 1
ATOM 2387 C CA . GLY A 1 300 ? -9.539 5.215 2.352 1 93.06 300 GLY A CA 1
ATOM 2388 C C . GLY A 1 300 ? -9.312 4.477 1.046 1 93.06 300 GLY A C 1
ATOM 2389 O O . GLY A 1 300 ? -9.258 3.244 1.026 1 93.06 300 GLY A O 1
ATOM 2390 N N . ARG A 1 301 ? -9.188 5.211 0.028 1 90.56 301 ARG A N 1
ATOM 2391 C CA . ARG A 1 301 ? -8.984 4.617 -1.289 1 90.56 301 ARG A CA 1
ATOM 2392 C C . ARG A 1 301 ? -7.691 3.812 -1.333 1 90.56 301 ARG A C 1
ATOM 2394 O O . ARG A 1 301 ? -7.641 2.738 -1.937 1 90.56 301 ARG A O 1
ATOM 2401 N N . HIS A 1 302 ? -6.691 4.312 -0.676 1 88.56 302 HIS A N 1
ATOM 2402 C CA . HIS A 1 302 ? -5.414 3.605 -0.663 1 88.56 302 HIS A CA 1
ATOM 2403 C C . HIS A 1 302 ? -5.555 2.229 -0.02 1 88.56 302 HIS A C 1
ATOM 2405 O O . HIS A 1 302 ? -4.875 1.281 -0.42 1 88.56 302 HIS A O 1
ATOM 2411 N N . LEU A 1 303 ? -6.398 2.139 0.928 1 92.5 303 LEU A N 1
ATOM 2412 C CA . LEU A 1 303 ? -6.625 0.881 1.633 1 92.5 303 LEU A CA 1
ATOM 2413 C C . LEU A 1 303 ? -7.527 -0.043 0.82 1 92.5 303 LEU A C 1
ATOM 2415 O O . LEU A 1 303 ? -7.25 -1.237 0.696 1 92.5 303 LEU A O 1
ATOM 2419 N N . LEU A 1 304 ? -8.516 0.534 0.207 1 93.38 304 LEU A N 1
ATOM 2420 C CA . LEU A 1 304 ? -9.586 -0.272 -0.363 1 93.38 304 LEU A CA 1
ATOM 2421 C C . LEU A 1 304 ? -9.328 -0.562 -1.838 1 93.38 304 LEU A C 1
ATOM 2423 O O . LEU A 1 304 ? -9.859 -1.53 -2.387 1 93.38 304 LEU A O 1
ATOM 2427 N N . SER A 1 305 ? -8.562 0.279 -2.463 1 86.44 305 SER A N 1
ATOM 2428 C CA . SER A 1 305 ? -8.219 0.127 -3.873 1 86.44 305 SER A CA 1
ATOM 2429 C C . SER A 1 305 ? -6.75 0.446 -4.121 1 86.44 305 SER A C 1
ATOM 2431 O O . SER A 1 305 ? -6.43 1.37 -4.871 1 86.44 305 SER A O 1
ATOM 2433 N N . PRO A 1 306 ? -5.93 -0.345 -3.545 1 78.69 306 PRO A N 1
ATOM 2434 C CA 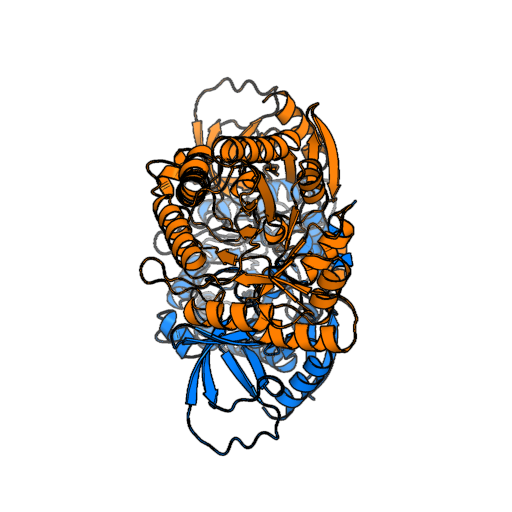. PRO A 1 306 ? -4.504 -0.015 -3.59 1 78.69 306 PRO A CA 1
ATOM 2435 C C . PRO A 1 306 ? -3.928 -0.084 -5 1 78.69 306 PRO A C 1
ATOM 2437 O O . PRO A 1 306 ? -2.869 0.49 -5.27 1 78.69 306 PRO A O 1
ATOM 2440 N N . THR A 1 307 ? -4.5 -0.719 -5.898 1 67.56 307 THR A N 1
ATOM 2441 C CA . THR A 1 307 ? -3.994 -0.808 -7.262 1 67.56 307 THR A CA 1
ATOM 2442 C C . THR A 1 307 ? -4.465 0.384 -8.094 1 67.56 307 THR A C 1
ATOM 2444 O O . THR A 1 307 ? -4.148 0.482 -9.281 1 67.56 307 THR A O 1
ATOM 2447 N N . ASN A 1 308 ? -4.977 1.436 -7.281 1 59.84 308 ASN A N 1
ATOM 2448 C CA . ASN A 1 308 ? -5.367 2.76 -7.75 1 59.84 308 ASN A CA 1
ATOM 2449 C C . ASN A 1 308 ? -6.25 2.676 -8.992 1 59.84 308 ASN A C 1
ATOM 2451 O O . ASN A 1 308 ? -6.062 3.438 -9.945 1 59.84 308 ASN A O 1
ATOM 2455 N N . LYS A 1 309 ? -7.098 1.738 -8.852 1 60.34 309 LYS A N 1
ATOM 2456 C CA . LYS A 1 309 ? -8.047 1.655 -9.961 1 60.34 309 LYS A CA 1
ATOM 2457 C C . LYS A 1 309 ? -8.961 2.879 -9.992 1 60.34 309 LYS A C 1
ATOM 2459 O O . LYS A 1 309 ? -9.289 3.443 -8.945 1 60.34 309 LYS A O 1
ATOM 2464 N N . THR A 1 310 ? -8.992 3.531 -11.039 1 61.84 310 THR A N 1
ATOM 2465 C CA . THR A 1 310 ? -9.789 4.73 -11.273 1 61.84 310 THR A CA 1
ATOM 2466 C C . THR A 1 310 ? -11.273 4.43 -11.125 1 61.84 310 THR A C 1
ATOM 2468 O O . THR A 1 310 ? -12.117 5.305 -11.328 1 61.84 310 THR A O 1
ATOM 2471 N N . ILE A 1 311 ? -11.445 3.227 -10.742 1 68.38 311 ILE A N 1
ATOM 2472 C CA . ILE A 1 311 ? -12.859 2.861 -10.695 1 68.38 311 ILE A CA 1
ATOM 2473 C C . ILE A 1 311 ? -13.359 2.941 -9.258 1 68.38 311 ILE A C 1
ATOM 2475 O O . ILE A 1 311 ? -12.688 2.486 -8.328 1 68.38 311 ILE A O 1
ATOM 2479 N N . ASP A 1 312 ? -14.469 3.566 -9.195 1 76 312 ASP A N 1
ATOM 2480 C CA . ASP A 1 312 ? -15.094 3.643 -7.879 1 76 312 ASP A CA 1
ATOM 2481 C C . ASP A 1 312 ? -15.633 2.281 -7.445 1 76 312 ASP A C 1
ATOM 2483 O O . ASP A 1 312 ? -16.188 1.541 -8.266 1 76 312 ASP A O 1
ATOM 2487 N N . LEU A 1 313 ? -15.344 1.976 -6.223 1 79.56 313 LEU A N 1
ATOM 2488 C CA . LEU A 1 313 ? -15.906 0.76 -5.648 1 79.56 313 LEU A CA 1
ATOM 2489 C C . LEU A 1 313 ? -17.406 0.925 -5.383 1 79.56 313 LEU A C 1
ATOM 2491 O O . LEU A 1 313 ? -17.875 2.041 -5.156 1 79.56 313 LEU A O 1
ATOM 2495 N N . PRO A 1 314 ? -18.125 -0.178 -5.43 1 87.5 314 PRO A N 1
ATOM 2496 C CA . PRO A 1 314 ? -19.547 -0.086 -5.09 1 87.5 314 PRO A CA 1
ATOM 2497 C C . PRO A 1 314 ? -19.781 0.377 -3.656 1 87.5 314 PRO A C 1
ATOM 2499 O O . PRO A 1 314 ? -19.234 -0.207 -2.717 1 87.5 314 PRO A O 1
ATOM 2502 N N . LEU A 1 315 ? -20.578 1.38 -3.59 1 91.31 315 LEU A N 1
ATOM 2503 C CA . LEU A 1 315 ? -20.844 2.033 -2.312 1 91.31 315 LEU A CA 1
ATOM 2504 C C . LEU A 1 315 ? -22.328 1.979 -1.966 1 91.31 315 LEU A C 1
ATOM 2506 O O . LEU A 1 315 ? -23.172 2.16 -2.84 1 91.31 315 LEU A O 1
ATOM 2510 N N . GLU A 1 316 ? -22.594 1.685 -0.681 1 91.56 316 GLU A N 1
ATOM 2511 C CA . GLU A 1 316 ? -23.969 1.688 -0.151 1 91.56 316 GLU A CA 1
ATOM 2512 C C . GLU A 1 316 ? -24.031 2.412 1.19 1 91.56 316 GLU A C 1
ATOM 2514 O O . GLU A 1 316 ? -23.047 2.441 1.936 1 91.56 316 GLU A O 1
ATOM 2519 N N . LEU A 1 317 ? -25.188 3.059 1.387 1 92.31 317 LEU A N 1
ATOM 2520 C CA . LEU A 1 317 ? -25.484 3.631 2.697 1 92.31 317 LEU A CA 1
ATOM 2521 C C . LEU A 1 317 ? -26.234 2.631 3.576 1 92.31 317 LEU A C 1
ATOM 2523 O O . LEU A 1 317 ? -27.234 2.057 3.154 1 92.31 317 LEU A O 1
ATOM 2527 N N . GLY A 1 318 ? -25.609 2.322 4.664 1 89.81 318 GLY A N 1
ATOM 2528 C CA . GLY A 1 318 ? -26.297 1.537 5.672 1 89.81 318 GLY A CA 1
ATOM 2529 C C . GLY A 1 318 ? -26.953 2.389 6.738 1 89.81 318 GLY A C 1
ATOM 2530 O O . GLY A 1 318 ? -26.422 3.432 7.129 1 89.81 318 GLY A O 1
ATOM 2531 N N . GLU A 1 319 ? -28.328 2.078 7.016 1 77.31 319 GLU A N 1
ATOM 2532 C CA . GLU A 1 319 ? -29 2.834 8.07 1 77.31 319 GLU A CA 1
ATOM 2533 C C . GLU A 1 319 ? -29.5 1.91 9.18 1 77.31 319 GLU A C 1
ATOM 2535 O O . GLU A 1 319 ? -29.828 0.752 8.922 1 77.31 319 GLU A O 1
ATOM 2540 N N . ARG A 1 320 ? -29.344 2.502 10.359 1 68.19 320 ARG A N 1
ATOM 2541 C CA . ARG A 1 320 ? -29.938 1.784 11.477 1 68.19 320 ARG A CA 1
ATOM 2542 C C . ARG A 1 320 ? -31.453 1.741 11.344 1 68.19 320 ARG A C 1
ATOM 2544 O O . ARG A 1 320 ? -32.062 2.648 10.766 1 68.19 320 ARG A O 1
ATOM 2551 N N . GLU A 1 321 ? -32.156 0.58 11.383 1 56.5 321 GLU A N 1
ATOM 2552 C CA . GLU A 1 321 ? -33.562 0.231 11.18 1 56.5 321 GLU A CA 1
ATOM 2553 C C . GLU A 1 321 ? -34.469 1.391 11.555 1 56.5 321 GLU A C 1
ATOM 2555 O O . GLU A 1 321 ? -35.531 1.584 10.945 1 56.5 321 GLU A O 1
ATOM 2560 N N . ASN A 1 322 ? -34.25 2.131 12.5 1 48.5 322 ASN A N 1
ATOM 2561 C CA . ASN A 1 322 ? -35.344 2.947 13.047 1 48.5 322 ASN A CA 1
ATOM 2562 C C . ASN A 1 322 ? -35.438 4.293 12.336 1 48.5 322 ASN A C 1
ATOM 2564 O O . ASN A 1 322 ? -36.125 5.199 12.805 1 48.5 322 ASN A O 1
ATOM 2568 N N . THR A 1 323 ? -34.719 4.488 11.336 1 49.19 323 THR A N 1
ATOM 2569 C CA . THR A 1 323 ? -34.812 5.902 10.984 1 49.19 323 THR A CA 1
ATOM 2570 C C . THR A 1 323 ? -35.75 6.102 9.797 1 49.19 323 THR A C 1
ATOM 2572 O O . THR A 1 323 ? -35.406 5.758 8.664 1 49.19 323 THR A O 1
ATOM 2575 N N . LYS A 1 324 ? -37.125 6.039 10.086 1 45 324 LYS A N 1
ATOM 2576 C CA . LYS A 1 324 ? -38.125 6.418 9.117 1 45 324 LYS A CA 1
ATOM 2577 C C . LYS A 1 324 ? -37.906 7.844 8.625 1 45 324 LYS A C 1
ATOM 2579 O O . LYS A 1 324 ? -38.094 8.805 9.375 1 45 324 LYS A O 1
ATOM 2584 N N . VAL A 1 325 ? -36.938 8.023 7.68 1 49.69 325 VAL A N 1
ATOM 2585 C CA . VAL A 1 325 ? -36.875 9.398 7.188 1 49.69 325 VAL A CA 1
ATOM 2586 C C . VAL A 1 325 ? -38.156 9.758 6.441 1 49.69 325 VAL A C 1
ATOM 2588 O O . VAL A 1 325 ? -38.5 9.125 5.449 1 49.69 325 VAL A O 1
ATOM 2591 N N . GLU A 1 326 ? -38.938 10.523 7.035 1 48.41 326 GLU A N 1
ATOM 2592 C CA . GLU A 1 326 ? -40.188 11.039 6.465 1 48.41 326 GLU A CA 1
ATOM 2593 C C . GLU A 1 326 ? -39.906 11.883 5.223 1 48.41 326 GLU A C 1
ATOM 2595 O O . GLU A 1 326 ? -40.719 11.883 4.281 1 48.41 326 GLU A O 1
ATOM 2600 N N . ASN A 1 327 ? -39.156 12.992 5.445 1 53.5 327 ASN A N 1
ATOM 2601 C CA . ASN A 1 327 ? -39.062 14.008 4.398 1 53.5 327 ASN A CA 1
ATOM 2602 C C . ASN A 1 327 ? -38.062 13.617 3.314 1 53.5 327 ASN A C 1
ATOM 2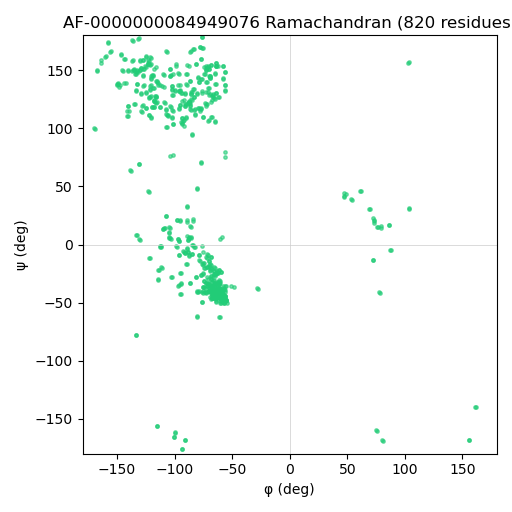604 O O . ASN A 1 327 ? -36.938 13.258 3.615 1 53.5 327 ASN A O 1
ATOM 2608 N N . ASN A 1 328 ? -38.469 13.422 2.002 1 61.31 328 ASN A N 1
ATOM 2609 C CA . ASN A 1 328 ? -38 12.766 0.778 1 61.31 328 ASN A CA 1
ATOM 2610 C C . ASN A 1 328 ? -36.906 13.562 0.089 1 61.31 328 ASN A C 1
ATOM 2612 O O . ASN A 1 328 ? -36.5 13.234 -1.026 1 61.31 328 ASN A O 1
ATOM 2616 N N . ALA A 1 329 ? -36.406 14.758 0.516 1 76.06 329 ALA A N 1
ATOM 2617 C CA . ALA A 1 329 ? -35.406 15.414 -0.336 1 76.06 329 ALA A CA 1
ATOM 2618 C C . ALA A 1 329 ? -34.062 14.75 -0.195 1 76.06 329 ALA A C 1
ATOM 2620 O O . ALA A 1 329 ? -33.594 14.469 0.919 1 76.06 329 ALA A O 1
ATOM 2621 N N . LYS A 1 330 ? -33.469 14.484 -1.397 1 83.31 330 LYS A N 1
ATOM 2622 C CA . LYS A 1 330 ? -32.188 13.812 -1.462 1 83.31 330 LYS A CA 1
ATOM 2623 C C . LYS A 1 330 ? -31.094 14.758 -1.958 1 83.31 330 LYS A C 1
ATOM 2625 O O . LYS A 1 330 ? -31.375 15.711 -2.684 1 83.31 330 LYS A O 1
ATOM 2630 N N . LEU A 1 331 ? -30.031 14.672 -1.319 1 87.62 331 LEU A N 1
ATOM 2631 C CA . LEU A 1 331 ? -28.859 15.398 -1.78 1 87.62 331 LEU A CA 1
ATOM 2632 C C . LEU A 1 331 ? -27.734 14.438 -2.146 1 87.62 331 LEU A C 1
ATOM 2634 O O . LEU A 1 331 ? -27.625 13.352 -1.574 1 87.62 331 LEU A O 1
ATOM 2638 N N . ASP A 1 332 ? -26.938 14.914 -3.08 1 92.81 332 ASP A N 1
ATOM 2639 C CA . ASP A 1 332 ? -25.734 14.18 -3.449 1 92.81 332 ASP A CA 1
ATOM 2640 C C . ASP A 1 332 ? -24.578 14.492 -2.5 1 92.81 332 ASP A C 1
ATOM 2642 O O . ASP A 1 332 ? -24.391 15.648 -2.102 1 92.81 332 ASP A O 1
ATOM 2646 N N . ALA A 1 333 ? -23.938 13.5 -2.082 1 94.38 333 ALA A N 1
ATOM 2647 C CA . ALA A 1 333 ? -22.781 13.68 -1.222 1 94.38 333 ALA A CA 1
ATOM 2648 C C . ALA A 1 333 ? -21.609 12.836 -1.706 1 94.38 333 ALA A C 1
ATOM 2650 O O . ALA A 1 333 ? -21.797 11.695 -2.145 1 94.38 333 ALA A O 1
ATOM 2651 N N . LEU A 1 334 ? -20.438 13.453 -1.665 1 95.38 334 LEU A N 1
ATOM 2652 C CA . LEU A 1 334 ? -19.203 12.695 -1.894 1 95.38 334 LEU A CA 1
ATOM 2653 C C . LEU A 1 334 ? -18.75 12 -0.617 1 95.38 334 LEU A C 1
ATOM 2655 O O . LEU A 1 334 ? -18.656 12.625 0.439 1 95.38 334 LEU A O 1
ATOM 2659 N N . VAL A 1 335 ? -18.531 10.688 -0.759 1 95.88 335 VAL A N 1
ATOM 2660 C CA . VAL A 1 335 ? -17.938 9.945 0.346 1 95.88 335 VAL A CA 1
ATOM 2661 C C . VAL A 1 335 ? -16.422 10.023 0.266 1 95.88 335 VAL A C 1
ATOM 2663 O O . VAL A 1 335 ? -15.82 9.602 -0.725 1 95.88 335 VAL A O 1
ATOM 2666 N N . VAL A 1 336 ? -15.82 10.602 1.336 1 96.38 336 VAL A N 1
ATOM 2667 C CA . VAL A 1 336 ? -14.383 10.852 1.287 1 96.38 336 VAL A CA 1
ATOM 2668 C C . VAL A 1 336 ? -13.695 10.148 2.457 1 96.38 336 VAL A C 1
ATOM 2670 O O . VAL A 1 336 ? -14.336 9.812 3.453 1 96.38 336 VAL A O 1
ATOM 2673 N N . GLY A 1 337 ? -12.398 9.922 2.268 1 96.44 337 GLY A N 1
ATOM 2674 C CA . GLY A 1 337 ? -11.656 9.109 3.219 1 96.44 337 GLY A CA 1
ATOM 2675 C C . GLY A 1 337 ? -10.977 9.93 4.297 1 96.44 337 GLY A C 1
ATOM 2676 O O . GLY A 1 337 ? -11.141 11.148 4.359 1 96.44 337 GLY A O 1
ATOM 2677 N N . TYR A 1 338 ? -10.203 9.227 5.148 1 97.38 338 TYR A N 1
ATOM 2678 C CA . TYR A 1 338 ? -9.617 9.789 6.363 1 97.38 338 TYR A CA 1
ATOM 2679 C C . TYR A 1 338 ? -8.258 10.414 6.074 1 97.38 338 TYR A C 1
ATOM 2681 O O . TYR A 1 338 ? -7.668 11.07 6.938 1 97.38 338 TYR A O 1
ATOM 2689 N N . THR A 1 339 ? -7.734 10.258 4.832 1 96 339 THR A N 1
ATOM 2690 C CA . THR A 1 339 ? -6.371 10.719 4.578 1 96 339 THR A CA 1
ATOM 2691 C C . THR A 1 339 ? -6.363 12.195 4.191 1 96 339 THR A C 1
ATOM 2693 O O . THR A 1 339 ? -7.406 12.758 3.861 1 96 339 THR A O 1
ATOM 2696 N N . CYS A 1 340 ? -5.184 12.812 4.219 1 94.62 340 CYS A N 1
ATOM 2697 C CA . CYS A 1 340 ? -5.012 14.203 3.809 1 94.62 340 CYS A CA 1
ATOM 2698 C C . CYS A 1 340 ? -4.719 14.297 2.316 1 94.62 340 CYS A C 1
ATOM 2700 O O . CYS A 1 340 ? -4.148 15.289 1.854 1 94.62 340 CYS A O 1
ATOM 2702 N N . ILE A 1 341 ? -5.102 13.227 1.618 1 92.12 341 ILE A N 1
ATOM 2703 C CA . ILE A 1 341 ? -4.934 13.195 0.17 1 92.12 341 ILE A CA 1
ATOM 2704 C C . ILE A 1 341 ? -6.215 13.68 -0.507 1 92.12 341 ILE A C 1
ATOM 2706 O O . ILE A 1 341 ? -7.289 13.109 -0.299 1 92.12 341 ILE A O 1
ATOM 2710 N N . GLU A 1 342 ? -6.098 14.695 -1.339 1 91.25 342 GLU A N 1
ATOM 2711 C CA . GLU A 1 342 ? -7.25 15.312 -1.986 1 91.25 342 GLU A CA 1
ATOM 2712 C C . GLU A 1 342 ? -8.07 14.281 -2.752 1 91.25 342 GLU A C 1
ATOM 2714 O O . GLU A 1 342 ? -9.305 14.328 -2.75 1 91.25 342 GLU A O 1
ATOM 2719 N N . GLY A 1 343 ? -7.387 13.312 -3.348 1 89.06 343 GLY A N 1
ATOM 2720 C CA . GLY A 1 343 ? -8.039 12.344 -4.215 1 89.06 343 GLY A CA 1
ATOM 2721 C C . GLY A 1 343 ? -8.625 11.164 -3.461 1 89.06 343 GLY A C 1
ATOM 2722 O O . GLY A 1 343 ? -9.148 10.227 -4.07 1 89.06 343 GLY A O 1
ATOM 2723 N N . ASP A 1 344 ? -8.586 11.203 -2.188 1 93 344 ASP A N 1
ATOM 2724 C CA . ASP A 1 344 ? -9.156 10.117 -1.402 1 93 344 ASP A CA 1
ATOM 2725 C C . ASP A 1 344 ? -10.68 10.219 -1.367 1 93 344 ASP A C 1
ATOM 2727 O O . ASP A 1 344 ? -11.266 10.508 -0.323 1 93 344 ASP A O 1
ATOM 2731 N N . VAL A 1 345 ? -11.281 9.945 -2.49 1 93.62 345 VAL A N 1
ATOM 2732 C CA . VAL A 1 345 ? -12.719 9.977 -2.719 1 93.62 345 VAL A CA 1
ATOM 2733 C C . VAL A 1 345 ? -13.211 8.578 -3.094 1 93.62 345 VAL A C 1
ATOM 2735 O O . VAL A 1 345 ? -12.734 7.984 -4.062 1 93.62 345 VAL A O 1
ATOM 2738 N N . LEU A 1 346 ? -14.117 8.047 -2.395 1 93.06 346 LEU A N 1
ATOM 2739 C CA . LEU A 1 346 ? -14.594 6.676 -2.594 1 93.06 346 LEU A CA 1
ATOM 2740 C C . LEU A 1 346 ? -15.695 6.633 -3.641 1 93.06 346 LEU A C 1
ATOM 2742 O O . LEU A 1 346 ? -15.859 5.621 -4.332 1 93.06 346 LEU A O 1
ATOM 2746 N N . GLY A 1 347 ? -16.469 7.676 -3.688 1 91.94 347 GLY A N 1
ATOM 2747 C CA . GLY A 1 347 ? -17.578 7.754 -4.629 1 91.94 347 GLY A CA 1
ATOM 2748 C C . GLY A 1 347 ? -18.672 8.695 -4.18 1 91.94 347 GLY A C 1
ATOM 2749 O O . GLY A 1 347 ? -18.469 9.523 -3.291 1 91.94 347 GLY A O 1
ATOM 2750 N N . LYS A 1 348 ? -19.812 8.609 -4.879 1 92.25 348 LYS A N 1
ATOM 2751 C CA . LYS A 1 348 ? -20.969 9.461 -4.609 1 92.25 348 LYS A CA 1
ATOM 2752 C C . LYS A 1 348 ? -22.156 8.641 -4.129 1 92.25 348 LYS A C 1
ATOM 2754 O O . LYS A 1 348 ? -22.375 7.516 -4.586 1 92.25 348 LYS A O 1
ATOM 2759 N N . ILE A 1 349 ? -22.844 9.242 -3.164 1 91 349 ILE A N 1
ATOM 2760 C CA . ILE A 1 349 ? -24.078 8.609 -2.715 1 91 349 ILE A CA 1
ATOM 2761 C C . ILE A 1 349 ? -25.172 9.664 -2.543 1 91 349 ILE A C 1
ATOM 2763 O O . ILE A 1 349 ? -24.875 10.859 -2.424 1 91 349 ILE A O 1
ATOM 2767 N N . GLU A 1 350 ? -26.406 9.156 -2.592 1 90.25 350 GLU A N 1
ATOM 2768 C CA . GLU A 1 350 ? -27.547 10 -2.254 1 90.25 350 GLU A CA 1
ATOM 2769 C C . GLU A 1 350 ? -27.953 9.82 -0.795 1 90.25 350 GLU A C 1
ATOM 2771 O O . GLU A 1 350 ? -28.062 8.688 -0.317 1 90.25 350 GLU A O 1
ATOM 2776 N N . ILE A 1 351 ? -28.125 10.969 -0.165 1 87.38 351 ILE A N 1
ATOM 2777 C CA . ILE A 1 351 ? -28.531 10.914 1.232 1 87.38 351 ILE A CA 1
ATOM 2778 C C . ILE A 1 351 ? -29.734 11.836 1.456 1 87.38 351 ILE A C 1
ATOM 2780 O O . ILE A 1 351 ? -29.969 12.766 0.674 1 87.38 351 ILE A O 1
ATOM 2784 N N . SER A 1 352 ? -30.422 11.445 2.584 1 86 352 SER A N 1
ATOM 2785 C CA . SER A 1 352 ? -31.453 12.383 3.023 1 86 352 SER A CA 1
ATOM 2786 C C . SER A 1 352 ? -30.844 13.672 3.561 1 86 352 SER A C 1
ATOM 2788 O O . SER A 1 352 ? -29.797 13.641 4.227 1 86 352 SER A O 1
ATOM 2790 N N . ASN A 1 353 ? -31.516 14.766 3.301 1 82.81 353 ASN A N 1
ATOM 2791 C CA . ASN A 1 353 ? -31.062 16.047 3.832 1 82.81 353 ASN A CA 1
ATOM 2792 C C . ASN A 1 353 ? -31.047 16.047 5.355 1 82.81 353 ASN A C 1
ATOM 2794 O O . ASN A 1 353 ? -30.281 16.797 5.977 1 82.81 353 ASN A O 1
ATOM 2798 N N . GLU A 1 354 ? -31.781 15.195 5.898 1 83.44 354 GLU A N 1
ATOM 2799 C CA . GLU A 1 354 ? -31.922 15.156 7.348 1 83.44 354 GLU A CA 1
ATOM 2800 C C . GLU A 1 354 ? -31.203 13.953 7.945 1 83.44 354 GLU A C 1
ATOM 2802 O O . GLU A 1 354 ? -31.469 13.562 9.086 1 83.44 354 GLU A O 1
ATOM 2807 N N . ILE A 1 355 ? -30.281 13.531 7.238 1 84.75 355 ILE A N 1
ATOM 2808 C CA . ILE A 1 355 ? -29.594 12.328 7.691 1 84.75 355 ILE A CA 1
ATOM 2809 C C . ILE A 1 355 ? -28.891 12.602 9.016 1 84.75 355 ILE A C 1
ATOM 2811 O O . ILE A 1 355 ? -28.234 13.641 9.172 1 84.75 355 ILE A O 1
ATOM 2815 N N . GLU A 1 356 ? -29.141 11.695 9.938 1 89.06 356 GLU A N 1
ATOM 2816 C CA . GLU A 1 356 ? -28.312 11.656 11.148 1 89.06 356 GLU A CA 1
ATOM 2817 C C . GLU A 1 356 ? -27.109 10.742 10.969 1 89.06 356 GLU A C 1
ATOM 2819 O O . GLU A 1 356 ? -27.234 9.523 11.047 1 89.06 356 GLU A O 1
ATOM 2824 N N . ILE A 1 357 ? -25.969 11.273 10.891 1 88.81 357 ILE A N 1
ATOM 2825 C CA . ILE A 1 357 ? -24.797 10.516 10.469 1 88.81 357 ILE A CA 1
ATOM 2826 C C . ILE A 1 357 ? -24.422 9.492 11.547 1 88.81 357 ILE A C 1
ATOM 2828 O O . ILE A 1 357 ? -23.797 8.477 11.258 1 88.81 357 ILE A O 1
ATOM 2832 N N . GLU A 1 358 ? -24.828 9.711 12.812 1 88.56 358 GLU A N 1
ATOM 2833 C CA . GLU A 1 358 ? -24.531 8.797 13.906 1 88.56 358 GLU A CA 1
ATOM 2834 C C . GLU A 1 358 ? -25.281 7.477 13.742 1 88.56 358 GLU A C 1
ATOM 2836 O O . GLU A 1 358 ? -24.875 6.457 14.312 1 88.56 358 GLU A O 1
ATOM 2841 N N . ASN A 1 359 ? -26.328 7.527 12.953 1 89.38 359 ASN A N 1
ATOM 2842 C CA . ASN A 1 359 ? -27.156 6.344 12.758 1 89.38 359 ASN A CA 1
ATOM 2843 C C . ASN A 1 359 ? -26.906 5.707 11.391 1 89.38 359 ASN A C 1
ATOM 2845 O O . ASN A 1 359 ? -27.609 4.777 11 1 89.38 359 ASN A O 1
ATOM 2849 N N . ALA A 1 360 ? -25.969 6.234 10.75 1 92.81 360 ALA A N 1
ATOM 2850 C CA . ALA A 1 360 ? -25.688 5.75 9.398 1 92.81 360 ALA A CA 1
ATOM 2851 C C . ALA A 1 360 ? -24.25 5.273 9.281 1 92.81 360 ALA A C 1
ATOM 2853 O O . ALA A 1 360 ? -23.406 5.586 10.133 1 92.81 360 ALA A O 1
ATOM 2854 N N . TYR A 1 361 ? -23.984 4.391 8.359 1 96.25 361 TYR A N 1
ATOM 2855 C CA . TYR A 1 361 ? -22.641 3.928 8.039 1 96.25 361 TYR A CA 1
ATOM 2856 C C . TYR A 1 361 ? -22.516 3.617 6.551 1 96.25 361 TYR A C 1
ATOM 2858 O O . TYR A 1 361 ? -23.516 3.551 5.836 1 96.25 361 TYR A O 1
ATOM 2866 N N . ILE A 1 362 ? -21.297 3.529 6.09 1 96.19 362 ILE A N 1
ATOM 2867 C CA . ILE A 1 362 ? -21.062 3.221 4.684 1 96.19 362 ILE A CA 1
ATOM 2868 C C . ILE A 1 362 ? -20.625 1.764 4.539 1 96.19 362 ILE A C 1
ATOM 2870 O O . ILE A 1 362 ? -19.953 1.22 5.414 1 96.19 362 ILE A O 1
ATOM 2874 N N . ILE A 1 363 ? -21.062 1.166 3.439 1 96.69 363 ILE A N 1
ATOM 2875 C CA . ILE A 1 363 ? -20.656 -0.181 3.047 1 96.69 363 ILE A CA 1
ATOM 2876 C C . ILE A 1 363 ? -19.953 -0.136 1.694 1 96.69 363 ILE A C 1
ATOM 2878 O O . ILE A 1 363 ? -20.516 0.352 0.71 1 96.69 363 ILE A O 1
ATOM 2882 N N . VAL A 1 364 ? -18.766 -0.522 1.678 1 95.19 364 VAL A N 1
ATOM 2883 C CA . VAL A 1 364 ? -18.047 -0.692 0.424 1 95.19 364 VAL A CA 1
ATOM 2884 C C . VAL A 1 364 ? -17.984 -2.176 0.063 1 95.19 364 VAL A C 1
ATOM 2886 O O . VAL A 1 364 ? -17.594 -3.006 0.892 1 95.19 364 VAL A O 1
ATOM 2889 N N . LYS A 1 365 ? -18.266 -2.502 -1.174 1 93.62 365 LYS A N 1
ATOM 2890 C CA . LYS A 1 365 ? -18.297 -3.889 -1.627 1 93.62 365 LYS A CA 1
ATOM 2891 C C . LYS A 1 365 ? -17.094 -4.207 -2.506 1 93.62 365 LYS A C 1
ATOM 2893 O O . LYS A 1 365 ? -16.328 -3.311 -2.869 1 93.62 365 LYS A O 1
ATOM 2898 N N . ASN A 1 366 ? -16.844 -5.469 -2.756 1 93.06 366 ASN A N 1
ATOM 2899 C CA . ASN A 1 366 ? -15.812 -5.98 -3.656 1 93.06 366 ASN A CA 1
ATOM 2900 C C . ASN A 1 366 ? -14.414 -5.566 -3.201 1 93.06 366 ASN A C 1
ATOM 2902 O O . ASN A 1 366 ? -13.594 -5.148 -4.016 1 93.06 366 ASN A O 1
ATOM 2906 N N . VAL A 1 367 ? -14.18 -5.73 -1.878 1 94.81 367 VAL A N 1
ATOM 2907 C CA . VAL A 1 367 ? -12.898 -5.27 -1.349 1 94.81 367 VAL A CA 1
ATOM 2908 C C . VAL A 1 367 ? -12.039 -6.465 -0.951 1 94.81 367 VAL A C 1
ATOM 2910 O O . VAL A 1 367 ? -11.016 -6.309 -0.285 1 94.81 367 VAL A O 1
ATOM 2913 N N . GLY A 1 368 ? -12.438 -7.609 -1.372 1 95.94 368 GLY A N 1
ATOM 2914 C CA . GLY A 1 368 ? -11.766 -8.812 -0.904 1 95.94 368 GLY A CA 1
ATOM 2915 C C . GLY A 1 368 ? -10.438 -9.062 -1.601 1 95.94 368 GLY A C 1
ATOM 2916 O O . GLY A 1 368 ? -9.641 -9.891 -1.151 1 95.94 368 GLY A O 1
ATOM 2917 N N . SER A 1 369 ? -10.203 -8.398 -2.654 1 95.12 369 SER A N 1
ATOM 2918 C CA . SER A 1 369 ? -9 -8.641 -3.439 1 95.12 369 SER A CA 1
ATOM 2919 C C . SER A 1 369 ? -7.957 -7.551 -3.197 1 95.12 369 SER A C 1
ATOM 2921 O O . SER A 1 369 ? -8.203 -6.375 -3.471 1 95.12 369 SER A O 1
ATOM 2923 N N . TYR A 1 370 ? -6.805 -7.898 -2.691 1 95.06 370 TYR A N 1
ATOM 2924 C CA . TYR A 1 370 ? -5.582 -7.113 -2.607 1 95.06 370 TYR A CA 1
ATOM 2925 C C . TYR A 1 370 ? -5.707 -6.016 -1.558 1 95.06 370 TYR A C 1
ATOM 2927 O O . TYR A 1 370 ? -4.707 -5.426 -1.14 1 95.06 370 TYR A O 1
ATOM 2935 N N . SER A 1 371 ? -6.902 -5.695 -1.038 1 94.88 371 SER A N 1
ATOM 2936 C CA . SER A 1 371 ? -7.086 -4.602 -0.088 1 94.88 371 SER A CA 1
ATOM 2937 C C . SER A 1 371 ? -6.348 -4.875 1.219 1 94.88 371 SER A C 1
ATOM 2939 O O . SER A 1 371 ? -5.52 -4.07 1.649 1 94.88 371 SER A O 1
ATOM 2941 N N . ILE A 1 372 ? -6.559 -6.059 1.729 1 95.56 372 ILE A N 1
ATOM 2942 C CA . ILE A 1 372 ? -5.996 -6.379 3.035 1 95.56 372 ILE A CA 1
ATOM 2943 C C . ILE A 1 372 ? -4.5 -6.645 2.902 1 95.56 372 ILE A C 1
ATOM 2945 O O . ILE A 1 372 ? -3.697 -6.125 3.684 1 95.56 372 ILE A O 1
ATOM 2949 N N . VAL A 1 373 ? -4.105 -7.332 1.867 1 95.75 373 VAL A N 1
ATOM 2950 C CA . VAL A 1 373 ? -2.727 -7.797 1.759 1 95.75 373 VAL A CA 1
ATOM 2951 C C . VAL A 1 373 ? -1.82 -6.641 1.341 1 95.75 373 VAL A C 1
ATOM 2953 O O . VAL A 1 373 ? -0.633 -6.621 1.674 1 95.75 373 VAL A O 1
ATOM 2956 N N . MET A 1 374 ? -2.381 -5.672 0.663 1 94.62 374 MET A N 1
ATOM 2957 C CA . MET A 1 374 ? -1.617 -4.488 0.274 1 94.62 374 MET A CA 1
ATOM 2958 C C . MET A 1 374 ? -1.873 -3.334 1.236 1 94.62 374 MET A C 1
ATOM 2960 O O . MET A 1 374 ? -1.294 -2.256 1.087 1 94.62 374 MET A O 1
ATOM 2964 N N . GLY A 1 375 ? -2.729 -3.541 2.213 1 93.38 375 GLY A N 1
ATOM 2965 C CA . GLY A 1 375 ? -3.039 -2.512 3.189 1 93.38 375 GLY A CA 1
ATOM 2966 C C . GLY A 1 375 ? -1.889 -2.223 4.137 1 93.38 375 GLY A C 1
ATOM 2967 O O . GLY A 1 375 ? -1.082 -3.107 4.43 1 93.38 375 GLY A O 1
ATOM 2968 N N . SER A 1 376 ? -1.847 -0.979 4.602 1 94.44 376 SER A N 1
ATOM 2969 C CA . SER A 1 376 ? -0.808 -0.533 5.523 1 94.44 376 SER A CA 1
ATOM 2970 C C . SER A 1 376 ? -1.393 0.317 6.645 1 94.44 376 SER A C 1
ATOM 2972 O O . SER A 1 376 ? -2.605 0.527 6.703 1 94.44 376 SER A O 1
ATOM 2974 N N . ASP A 1 377 ? -0.55 0.686 7.566 1 96.62 377 ASP A N 1
ATOM 2975 C CA . ASP A 1 377 ? -0.95 1.542 8.68 1 96.62 377 ASP A CA 1
ATOM 2976 C C . ASP A 1 377 ? -0.794 3.018 8.32 1 96.62 377 ASP A C 1
ATOM 2978 O O . ASP A 1 377 ? -0.441 3.836 9.172 1 96.62 377 ASP A O 1
ATOM 2982 N N . PHE A 1 378 ? -0.994 3.346 7.07 1 96.75 378 PHE A N 1
ATOM 2983 C CA . PHE A 1 378 ? -0.814 4.711 6.59 1 96.75 378 PHE A CA 1
ATOM 2984 C C . PHE A 1 378 ? -1.871 5.637 7.184 1 96.75 378 PHE A C 1
ATOM 2986 O O . PHE A 1 378 ? -3.055 5.523 6.859 1 96.75 378 PHE A O 1
ATOM 2993 N N . ILE A 1 379 ? -1.518 6.523 8.07 1 97.69 379 ILE A N 1
ATOM 2994 C CA . ILE A 1 379 ? -2.303 7.57 8.719 1 97.69 379 ILE A CA 1
ATOM 2995 C C . ILE A 1 379 ? -3.164 6.961 9.82 1 97.69 379 ILE A C 1
ATOM 2997 O O . ILE A 1 379 ? -3.254 7.512 10.922 1 97.69 379 ILE A O 1
ATOM 3001 N N . LEU A 1 380 ? -3.76 5.812 9.594 1 97.5 380 LEU A N 1
ATOM 3002 C CA . LEU A 1 380 ? -4.473 5.059 10.625 1 97.5 380 LEU A CA 1
ATOM 3003 C C . LEU A 1 380 ? -4.008 3.605 10.648 1 97.5 380 LEU A C 1
ATOM 3005 O O . LEU A 1 380 ? -3.619 3.055 9.617 1 97.5 380 LEU A O 1
ATOM 3009 N N . PRO A 1 381 ? -4.133 3.012 11.875 1 96.81 381 PRO A N 1
ATOM 3010 C CA . PRO A 1 381 ? -3.816 1.581 11.922 1 96.81 381 PRO A CA 1
ATOM 3011 C C . PRO A 1 381 ? -4.773 0.737 11.078 1 96.81 381 PRO A C 1
ATOM 3013 O O . PRO A 1 381 ? -5.922 1.131 10.867 1 96.81 381 PRO A O 1
ATOM 3016 N N . GLN A 1 382 ? -4.312 -0.384 10.633 1 96.06 382 GLN A N 1
ATOM 3017 C CA . GLN A 1 382 ? -5.184 -1.312 9.914 1 96.06 382 GLN A CA 1
ATOM 3018 C C . GLN A 1 382 ? -6.402 -1.682 10.758 1 96.06 382 GLN A C 1
ATOM 3020 O O . GLN A 1 382 ? -6.281 -1.94 11.953 1 96.06 382 GLN A O 1
ATOM 3025 N N . PRO A 1 383 ? -7.551 -1.719 10.195 1 97.38 383 PRO A N 1
ATOM 3026 C CA . PRO A 1 383 ? -8.797 -1.975 10.922 1 97.38 383 PRO A CA 1
ATOM 3027 C C . PRO A 1 383 ? -9 -3.453 11.25 1 97.38 383 PRO A C 1
ATOM 3029 O O . PRO A 1 383 ? -8.266 -4.305 10.734 1 97.38 383 PRO A O 1
ATOM 3032 N N . ALA A 1 384 ? -9.977 -3.713 12.062 1 98.19 384 ALA A N 1
ATOM 3033 C CA . ALA A 1 384 ? -10.359 -5.07 12.445 1 98.19 384 ALA A CA 1
ATOM 3034 C C . ALA A 1 384 ? -10.859 -5.859 11.234 1 98.19 384 ALA A C 1
ATOM 3036 O O . ALA A 1 384 ? -11.234 -5.277 10.219 1 98.19 384 ALA A O 1
ATOM 3037 N N . ILE A 1 385 ? -10.766 -7.137 11.336 1 98.56 385 ILE A N 1
ATOM 3038 C CA . ILE A 1 385 ? -11.328 -8.078 10.375 1 98.56 385 ILE A CA 1
ATOM 3039 C C . ILE A 1 385 ? -12.305 -9.016 11.078 1 98.56 385 ILE A C 1
ATOM 3041 O O . ILE A 1 385 ? -11.984 -9.578 12.125 1 98.56 385 ILE A O 1
ATOM 3045 N N . TYR A 1 386 ? -13.477 -9.062 10.539 1 98.62 386 TYR A N 1
ATOM 3046 C CA . TYR A 1 386 ? -14.508 -9.977 11.031 1 98.62 386 TYR A CA 1
ATOM 3047 C C . TYR A 1 386 ? -14.961 -10.938 9.938 1 98.62 386 TYR A C 1
ATOM 3049 O O . TYR A 1 386 ? -14.672 -10.727 8.758 1 98.62 386 TYR A O 1
ATOM 3057 N N . SER A 1 387 ? -15.547 -11.992 10.297 1 98.19 387 SER A N 1
ATOM 3058 C CA . SER A 1 387 ? -16.266 -12.859 9.367 1 98.19 387 SER A CA 1
ATOM 3059 C C . SER A 1 387 ? -17.609 -13.281 9.938 1 98.19 387 SER A C 1
ATOM 3061 O O . SER A 1 387 ? -17.828 -13.234 11.148 1 98.19 387 SER A O 1
ATOM 3063 N N . PHE A 1 388 ? -18.562 -13.523 9.078 1 98.25 388 PHE A N 1
ATOM 3064 C CA . PHE A 1 388 ? -19.781 -14.188 9.508 1 98.25 388 PHE A CA 1
ATOM 3065 C C . PHE A 1 388 ? -20.078 -15.391 8.625 1 98.25 388 PHE A C 1
ATOM 3067 O O . PHE A 1 388 ? -19.75 -15.398 7.438 1 98.25 388 PHE A O 1
ATOM 3074 N N . ASP A 1 389 ? -20.656 -16.453 9.25 1 97.75 389 ASP A N 1
ATOM 3075 C CA . ASP A 1 389 ? -20.922 -17.703 8.547 1 97.75 389 ASP A CA 1
ATOM 3076 C C . ASP A 1 389 ? -22.312 -17.703 7.938 1 97.75 389 ASP A C 1
ATOM 3078 O O . ASP A 1 389 ? -22.969 -16.656 7.867 1 97.75 389 ASP A O 1
ATOM 3082 N N . VAL A 1 390 ? -22.734 -18.859 7.496 1 96.56 390 VAL A N 1
ATOM 3083 C CA . VAL A 1 390 ? -23.984 -19 6.75 1 96.56 390 VAL A CA 1
ATOM 3084 C C . VAL A 1 390 ? -25.172 -18.656 7.656 1 96.56 390 VAL A C 1
ATOM 3086 O O . VAL A 1 390 ? -26.203 -18.172 7.184 1 96.56 390 VAL A O 1
ATOM 3089 N N . ASP A 1 391 ? -25.016 -18.812 8.977 1 97 391 ASP A N 1
ATOM 3090 C CA . ASP A 1 391 ? -26.062 -18.516 9.945 1 97 391 ASP A CA 1
ATOM 3091 C C . ASP A 1 391 ? -25.891 -17.125 10.547 1 97 391 ASP A C 1
ATOM 3093 O O . ASP A 1 391 ? -26.562 -16.766 11.516 1 97 391 ASP A O 1
ATOM 3097 N N . PHE A 1 392 ? -24.891 -16.391 10.031 1 96.75 392 PHE A N 1
ATOM 3098 C CA . PHE A 1 392 ? -24.609 -15.008 10.406 1 96.75 392 PHE A CA 1
ATOM 3099 C C . PHE A 1 392 ? -24.016 -14.93 11.805 1 96.75 392 PHE A C 1
ATOM 3101 O O . PHE A 1 392 ? -24.188 -13.938 12.508 1 96.75 392 PHE A O 1
ATOM 3108 N N . ASN A 1 393 ? -23.422 -16.062 12.227 1 97.38 393 ASN A N 1
ATOM 3109 C CA . ASN A 1 393 ? -22.609 -16 13.438 1 97.38 393 ASN A CA 1
ATOM 3110 C C . ASN A 1 393 ? -21.328 -15.227 13.211 1 97.38 393 ASN A C 1
ATOM 3112 O O . ASN A 1 393 ? -20.562 -15.523 12.289 1 97.38 393 ASN A O 1
ATOM 3116 N N . LEU A 1 394 ? -21.109 -14.312 14.07 1 97.25 394 LEU A N 1
ATOM 3117 C CA . LEU A 1 394 ? -20 -13.375 13.938 1 97.25 394 LEU A CA 1
ATOM 3118 C C . LEU A 1 394 ? -18.734 -13.914 14.609 1 97.25 394 LEU A C 1
ATOM 3120 O O . LEU A 1 394 ? -18.812 -14.484 15.69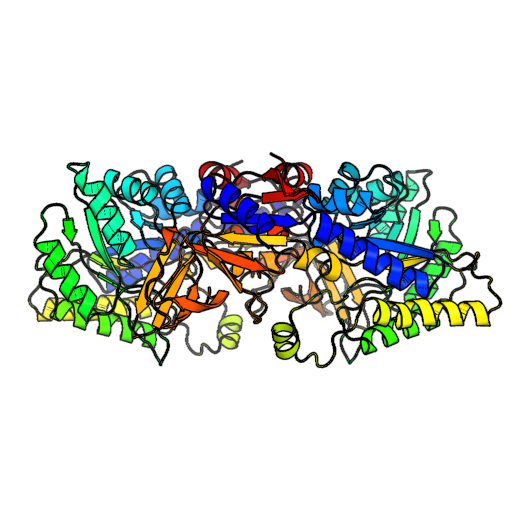5 1 97.25 394 LEU A O 1
ATOM 3124 N N . SER A 1 395 ? -17.609 -13.75 13.945 1 96.88 395 SER A N 1
ATOM 3125 C CA . SER A 1 395 ? -16.297 -14.062 14.508 1 96.88 395 SER A CA 1
ATOM 3126 C C . SER A 1 395 ? -15.305 -12.93 14.25 1 96.88 395 SER A C 1
ATOM 3128 O O . SER A 1 395 ? -15.219 -12.414 13.133 1 96.88 395 SER A O 1
ATOM 3130 N N . LYS A 1 396 ? -14.586 -12.531 15.289 1 97.44 396 LYS A N 1
ATOM 3131 C CA . LYS A 1 396 ? -13.508 -11.555 15.125 1 97.44 396 LYS A CA 1
ATOM 3132 C C . LYS A 1 396 ? -12.203 -12.242 14.727 1 97.44 396 LYS A C 1
ATOM 3134 O O . LYS A 1 396 ? -11.727 -13.141 15.422 1 97.44 396 LYS A O 1
ATOM 3139 N N . ILE A 1 397 ? -11.625 -11.844 13.672 1 97.69 397 ILE A N 1
ATOM 3140 C CA . ILE A 1 397 ? -10.414 -12.453 13.141 1 97.69 397 ILE A CA 1
ATOM 3141 C C . ILE A 1 397 ? -9.188 -11.68 13.633 1 97.69 397 ILE A C 1
ATOM 3143 O O . ILE A 1 397 ? -8.164 -12.281 13.977 1 97.69 397 ILE A O 1
ATOM 3147 N N . ARG A 1 398 ? -9.281 -10.414 13.625 1 97 398 ARG A N 1
ATOM 3148 C CA . ARG A 1 398 ? -8.211 -9.516 14.039 1 97 398 ARG A CA 1
ATOM 3149 C C . ARG A 1 398 ? -8.781 -8.219 14.617 1 97 398 ARG A C 1
ATOM 3151 O O . ARG A 1 398 ? -9.742 -7.668 14.086 1 97 398 ARG A O 1
ATOM 3158 N N . SER A 1 399 ? -8.203 -7.746 15.695 1 97.31 399 SER A N 1
ATOM 3159 C CA . SER A 1 399 ? -8.57 -6.445 16.25 1 97.31 399 SER A CA 1
ATOM 3160 C C . SER A 1 399 ? -7.867 -5.312 15.508 1 97.31 399 SER A C 1
ATOM 3162 O O . SER A 1 399 ? -6.844 -5.527 14.852 1 97.31 399 SER A O 1
ATOM 3164 N N . THR A 1 400 ? -8.469 -4.148 15.562 1 97.12 400 THR A N 1
ATOM 3165 C CA . THR A 1 400 ? -7.773 -2.961 15.07 1 97.12 400 THR A CA 1
ATOM 3166 C C . THR A 1 400 ? -6.441 -2.785 15.789 1 97.12 400 THR A C 1
ATOM 3168 O O . THR A 1 400 ? -6.363 -2.92 17.016 1 97.12 400 THR A O 1
ATOM 3171 N N . LYS A 1 401 ? -5.398 -2.541 15.031 1 95.69 401 LYS A N 1
ATOM 3172 C CA . LYS A 1 401 ? -4.078 -2.32 15.617 1 95.69 401 LYS A CA 1
ATOM 3173 C C . LYS A 1 401 ? -4.059 -1.048 16.453 1 95.69 401 LYS A C 1
ATOM 3175 O O . LYS A 1 401 ? -4.688 -0.05 16.094 1 95.69 401 LYS A O 1
ATOM 3180 N N . LYS A 1 402 ? -3.26 -1.06 17.5 1 96.25 402 LYS A N 1
ATOM 3181 C CA . LYS A 1 402 ? -3.021 0.14 18.297 1 96.25 402 LYS A CA 1
ATOM 3182 C C . LYS A 1 402 ? -1.844 0.94 17.75 1 96.25 402 LYS A C 1
ATOM 3184 O O . LYS A 1 402 ? -0.919 0.373 17.172 1 96.25 402 LYS A O 1
ATOM 3189 N N . ALA A 1 403 ? -1.883 2.213 18.031 1 96.94 403 ALA A N 1
ATOM 3190 C CA . ALA A 1 403 ? -0.812 3.094 17.578 1 96.94 403 ALA A CA 1
ATOM 3191 C C . ALA A 1 403 ? 0.544 2.623 18.094 1 96.94 403 ALA A C 1
ATOM 3193 O O . ALA A 1 403 ? 1.537 2.646 17.359 1 96.94 403 ALA A O 1
ATOM 3194 N N . ILE A 1 404 ? 0.589 2.16 19.281 1 97.19 404 ILE A N 1
ATOM 3195 C CA . ILE A 1 404 ? 1.837 1.754 19.922 1 97.19 404 ILE A CA 1
ATOM 3196 C C . ILE A 1 404 ? 2.395 0.515 19.219 1 97.19 404 ILE A C 1
ATOM 3198 O O . ILE A 1 404 ? 3.611 0.342 19.125 1 97.19 404 ILE A O 1
ATOM 3202 N N . GLU A 1 405 ? 1.514 -0.379 18.766 1 95.81 405 GLU A N 1
ATOM 3203 C CA . GLU A 1 405 ? 1.963 -1.554 18.031 1 95.81 405 GLU A CA 1
ATOM 3204 C C . GLU A 1 405 ? 2.623 -1.154 16.703 1 95.81 405 GLU A C 1
ATOM 3206 O O . GLU A 1 405 ? 3.635 -1.737 16.312 1 95.81 405 GLU A O 1
ATOM 3211 N N . VAL A 1 406 ? 2.027 -0.154 16.016 1 96.69 406 VAL A N 1
ATOM 3212 C CA . VAL A 1 406 ? 2.604 0.355 14.781 1 96.69 406 VAL A CA 1
ATOM 3213 C C . VAL A 1 406 ? 3.959 0.998 15.062 1 96.69 406 VAL A C 1
ATOM 3215 O O . VAL A 1 406 ? 4.941 0.72 14.375 1 96.69 406 VAL A O 1
ATOM 3218 N N . TYR A 1 407 ? 4.027 1.832 16.109 1 97.5 407 TYR A N 1
ATOM 3219 C CA . TYR A 1 407 ? 5.254 2.512 16.516 1 97.5 407 TYR A CA 1
ATOM 3220 C C . TYR A 1 407 ? 6.371 1.511 16.781 1 97.5 407 TYR A C 1
ATOM 3222 O O . TYR A 1 407 ? 7.48 1.655 16.266 1 97.5 407 TYR A O 1
ATOM 3230 N N . ASN A 1 408 ? 6.051 0.437 17.5 1 96.31 408 ASN A N 1
ATOM 3231 C CA . ASN A 1 408 ? 7.039 -0.549 17.922 1 96.31 408 ASN A CA 1
ATOM 3232 C C . ASN A 1 408 ? 7.488 -1.426 16.75 1 96.31 408 ASN A C 1
ATOM 3234 O O . ASN A 1 408 ? 8.539 -2.072 16.828 1 96.31 408 ASN A O 1
ATOM 3238 N N . SER A 1 409 ? 6.695 -1.483 15.711 1 94.56 409 SER A N 1
ATOM 3239 C CA . SER A 1 409 ? 7.039 -2.322 14.57 1 94.56 409 SER A CA 1
ATOM 3240 C C . SER A 1 409 ? 8.25 -1.771 13.828 1 94.56 409 SER A C 1
ATOM 3242 O O . SER A 1 409 ? 8.852 -2.467 13.008 1 94.56 409 SER A O 1
ATOM 3244 N N . PHE A 1 410 ? 8.68 -0.512 14.156 1 95.56 410 PHE A N 1
ATOM 3245 C CA . PHE A 1 410 ? 9.82 0.105 13.492 1 95.56 410 PHE A CA 1
ATOM 3246 C C . PHE A 1 410 ? 11.047 0.085 14.391 1 95.56 410 PHE A C 1
ATOM 3248 O O . PHE A 1 410 ? 12.062 0.721 14.086 1 95.56 410 PHE A O 1
ATOM 3255 N N . ILE A 1 411 ? 10.953 -0.542 15.5 1 89.38 411 ILE A N 1
ATOM 3256 C CA . ILE A 1 411 ? 12.039 -0.546 16.469 1 89.38 411 ILE A CA 1
ATOM 3257 C C . ILE A 1 411 ? 12.539 -1.974 16.688 1 89.38 411 ILE A C 1
ATOM 3259 O O . ILE A 1 411 ? 11.742 -2.896 16.875 1 89.38 411 ILE A O 1
ATOM 3263 N N . GLU A 1 412 ? 13.867 -2.223 16.469 1 83.88 412 GLU A N 1
ATOM 3264 C CA . GLU A 1 412 ? 14.484 -3.523 16.719 1 83.88 412 GLU A CA 1
ATOM 3265 C C . GLU A 1 412 ? 14.227 -3.986 18.156 1 83.88 412 GLU A C 1
ATOM 3267 O O . GLU A 1 412 ? 14.25 -3.182 19.078 1 83.88 412 GLU A O 1
ATOM 3272 N N . MET B 1 1 ? 30.922 8.422 -2.074 1 71.62 1 MET B N 1
ATOM 3273 C CA . MET B 1 1 ? 30.375 7.305 -2.842 1 71.62 1 MET B CA 1
ATOM 3274 C C . MET B 1 1 ? 31.016 5.992 -2.408 1 71.62 1 MET B C 1
ATOM 3276 O O . MET B 1 1 ? 30.312 5.012 -2.15 1 71.62 1 MET B O 1
ATOM 3280 N N . LYS B 1 2 ? 32.344 5.984 -2.141 1 75.62 2 LYS B N 1
ATOM 3281 C CA . LYS B 1 2 ? 33 4.734 -1.784 1 75.62 2 LYS B CA 1
ATOM 3282 C C . LYS B 1 2 ? 32.594 4.262 -0.397 1 75.62 2 LYS B C 1
ATOM 3284 O O . LYS B 1 2 ? 32.312 3.074 -0.196 1 75.62 2 LYS B O 1
ATOM 3289 N N . LYS B 1 3 ? 32.375 5.172 0.459 1 88.94 3 LYS B N 1
ATOM 3290 C CA . LYS B 1 3 ? 32.031 4.809 1.825 1 88.94 3 LYS B CA 1
ATOM 3291 C C . LYS B 1 3 ? 30.578 4.324 1.899 1 88.94 3 LYS B C 1
ATOM 3293 O O . LYS B 1 3 ? 30.266 3.363 2.609 1 88.94 3 LYS B O 1
ATOM 3298 N N . ARG B 1 4 ? 29.734 4.984 1.181 1 90.94 4 ARG B N 1
ATOM 3299 C CA . ARG B 1 4 ? 28.344 4.574 1.118 1 90.94 4 ARG B CA 1
ATOM 3300 C C . ARG B 1 4 ? 28.203 3.158 0.567 1 90.94 4 ARG B C 1
ATOM 3302 O O . ARG B 1 4 ? 27.453 2.348 1.102 1 90.94 4 ARG B O 1
ATOM 3309 N N . ASN B 1 5 ? 28.969 2.885 -0.438 1 91.06 5 ASN B N 1
ATOM 3310 C CA . ASN B 1 5 ? 28.938 1.559 -1.043 1 91.06 5 ASN B CA 1
ATOM 3311 C C . ASN B 1 5 ? 29.375 0.482 -0.058 1 91.06 5 ASN B C 1
ATOM 3313 O O . ASN B 1 5 ? 28.859 -0.634 -0.073 1 91.06 5 ASN B O 1
ATOM 3317 N N . LYS B 1 6 ? 30.359 0.866 0.709 1 93.19 6 LYS B N 1
ATOM 3318 C CA . LYS B 1 6 ? 30.812 -0.076 1.726 1 93.19 6 LYS B CA 1
ATOM 3319 C C . LYS B 1 6 ? 29.703 -0.402 2.719 1 93.19 6 LYS B C 1
ATOM 3321 O O . LYS B 1 6 ? 29.516 -1.562 3.092 1 93.19 6 LYS B O 1
ATOM 3326 N N . VAL B 1 7 ? 28.984 0.615 3.107 1 96.12 7 VAL B N 1
ATOM 3327 C CA . VAL B 1 7 ? 27.859 0.441 4.023 1 96.12 7 VAL B CA 1
ATOM 3328 C C . VAL B 1 7 ? 26.797 -0.449 3.381 1 96.12 7 VAL B C 1
ATOM 3330 O O . VAL B 1 7 ? 26.281 -1.373 4.016 1 96.12 7 VAL B O 1
ATOM 3333 N N . PHE B 1 8 ? 26.5 -0.23 2.143 1 97.38 8 PHE B N 1
ATOM 3334 C CA . PHE B 1 8 ? 25.5 -0.994 1.419 1 97.38 8 PHE B CA 1
ATOM 3335 C C . PHE B 1 8 ? 25.891 -2.461 1.317 1 97.38 8 PHE B C 1
ATOM 3337 O O . PHE B 1 8 ? 25.062 -3.352 1.491 1 97.38 8 PHE B O 1
ATOM 3344 N N . GLN B 1 9 ? 27.156 -2.686 1.071 1 95.06 9 GLN B N 1
ATOM 3345 C CA . GLN B 1 9 ? 27.641 -4.055 0.975 1 95.06 9 GLN B CA 1
ATOM 3346 C C . GLN B 1 9 ? 27.531 -4.777 2.314 1 95.06 9 GLN B C 1
ATOM 3348 O O . GLN B 1 9 ? 27.141 -5.949 2.361 1 95.06 9 GLN B O 1
ATOM 3353 N N . GLN B 1 10 ? 27.859 -4.062 3.367 1 96.5 10 GLN B N 1
ATOM 3354 C CA . GLN B 1 10 ? 27.734 -4.641 4.703 1 96.5 10 GLN B CA 1
ATOM 3355 C C . GLN B 1 10 ? 26.297 -5.059 4.984 1 96.5 10 GLN B C 1
ATOM 3357 O O . GLN B 1 10 ? 26.047 -6.133 5.539 1 96.5 10 GLN B O 1
ATOM 3362 N N . ILE B 1 11 ? 25.328 -4.238 4.586 1 98 11 ILE B N 1
ATOM 3363 C CA . ILE B 1 11 ? 23.906 -4.52 4.785 1 98 11 ILE B CA 1
ATOM 3364 C C . ILE B 1 11 ? 23.5 -5.742 3.965 1 98 11 ILE B C 1
ATOM 3366 O O . ILE B 1 11 ? 22.844 -6.648 4.477 1 98 11 ILE B O 1
ATOM 3370 N N . LEU B 1 12 ? 23.969 -5.816 2.754 1 97.25 12 LEU B N 1
ATOM 3371 C CA . LEU B 1 12 ? 23.531 -6.84 1.815 1 97.25 12 LEU B CA 1
ATOM 3372 C C . LEU B 1 12 ? 24.219 -8.172 2.1 1 97.25 12 LEU B C 1
ATOM 3374 O O . LEU B 1 12 ? 23.875 -9.195 1.504 1 97.25 12 LEU B O 1
ATOM 3378 N N . GLU B 1 13 ? 25.219 -8.164 2.99 1 96 13 GLU B N 1
ATOM 3379 C CA . GLU B 1 13 ? 25.766 -9.414 3.508 1 96 13 GLU B CA 1
ATOM 3380 C C . GLU B 1 13 ? 24.781 -10.094 4.461 1 96 13 GLU B C 1
ATOM 3382 O O . GLU B 1 13 ? 24.844 -11.305 4.656 1 96 13 GLU B O 1
ATOM 3387 N N . GLN B 1 14 ? 23.875 -9.297 4.926 1 96.06 14 GLN B N 1
ATOM 3388 C CA . GLN B 1 14 ? 22.984 -9.812 5.957 1 96.06 14 GLN B CA 1
ATOM 3389 C C . GLN B 1 14 ? 21.547 -9.883 5.449 1 96.06 14 GLN B C 1
ATOM 3391 O O . GLN B 1 14 ? 20.75 -10.703 5.926 1 96.06 14 GLN B O 1
ATOM 3396 N N . ASP B 1 15 ? 21.156 -9.023 4.547 1 97.5 15 ASP B N 1
ATOM 3397 C CA . ASP B 1 15 ? 19.781 -8.93 4.059 1 97.5 15 ASP B CA 1
ATOM 3398 C C . ASP B 1 15 ? 19.75 -8.93 2.531 1 97.5 15 ASP B C 1
ATOM 3400 O O . ASP B 1 15 ? 20.688 -8.469 1.881 1 97.5 15 ASP B O 1
ATOM 3404 N N . LYS B 1 16 ? 18.656 -9.453 1.938 1 97.31 16 LYS B N 1
ATOM 3405 C CA . LYS B 1 16 ? 18.484 -9.445 0.489 1 97.31 16 LYS B CA 1
ATOM 3406 C C . LYS B 1 16 ? 18.188 -8.047 -0.028 1 97.31 16 LYS B C 1
ATOM 3408 O O . LYS B 1 16 ? 18.469 -7.727 -1.185 1 97.31 16 LYS B O 1
ATOM 3413 N N . ALA B 1 17 ? 17.594 -7.219 0.763 1 98.19 17 ALA B N 1
ATOM 3414 C CA . ALA B 1 17 ? 17.219 -5.84 0.459 1 98.19 17 ALA B CA 1
ATOM 3415 C C . ALA B 1 17 ? 16.984 -5.043 1.738 1 98.19 17 ALA B C 1
ATOM 3417 O O . ALA B 1 17 ? 16.781 -5.621 2.811 1 98.19 17 ALA B O 1
ATOM 3418 N N . ALA B 1 18 ? 17.016 -3.709 1.615 1 98.62 18 ALA B N 1
ATOM 3419 C CA . ALA B 1 18 ? 16.781 -2.875 2.793 1 98.62 18 ALA B CA 1
ATOM 3420 C C . ALA B 1 18 ? 16.562 -1.419 2.396 1 98.62 18 ALA B C 1
ATOM 3422 O O . ALA B 1 18 ? 17.062 -0.96 1.372 1 98.62 18 ALA B O 1
ATOM 3423 N N . PHE B 1 19 ? 15.781 -0.731 3.197 1 98.56 19 PHE B N 1
ATOM 3424 C CA . PHE B 1 19 ? 15.805 0.727 3.217 1 98.56 19 PHE B CA 1
ATOM 3425 C C . PHE B 1 19 ? 16.984 1.24 4.031 1 98.56 19 PHE B C 1
ATOM 3427 O O . PHE B 1 19 ? 17.344 0.659 5.059 1 98.56 19 PHE B O 1
ATOM 3434 N N . VAL B 1 20 ? 17.531 2.312 3.574 1 98.69 20 VAL B N 1
ATOM 3435 C CA . VAL B 1 20 ? 18.688 2.852 4.281 1 98.69 20 VAL B CA 1
ATOM 3436 C C . VAL B 1 20 ? 18.547 4.363 4.441 1 98.69 20 VAL B C 1
ATOM 3438 O O . VAL B 1 20 ? 18.469 5.094 3.455 1 98.69 20 VAL B O 1
ATOM 3441 N N . ILE B 1 21 ? 18.547 4.828 5.664 1 98.62 21 ILE B N 1
ATOM 3442 C CA . ILE B 1 21 ? 18.438 6.25 5.973 1 98.62 21 ILE B CA 1
ATOM 3443 C C . ILE B 1 21 ? 19.828 6.883 5.984 1 98.62 21 ILE B C 1
ATOM 3445 O O . ILE B 1 21 ? 20.734 6.402 6.676 1 98.62 21 ILE B O 1
ATOM 3449 N N . ASP B 1 22 ? 20.031 7.863 5.184 1 98.44 22 ASP B N 1
ATOM 3450 C CA . ASP B 1 22 ? 21.172 8.773 5.293 1 98.44 22 ASP B CA 1
ATOM 3451 C C . ASP B 1 22 ? 20.891 9.906 6.273 1 98.44 22 ASP B C 1
ATOM 3453 O O . ASP B 1 22 ? 20.328 10.938 5.887 1 98.44 22 ASP B O 1
ATOM 3457 N N . GLU B 1 23 ? 21.328 9.68 7.52 1 98.62 23 GLU B N 1
ATOM 3458 C CA . GLU B 1 23 ? 20.938 10.586 8.594 1 98.62 23 GLU B CA 1
ATOM 3459 C C . GLU B 1 23 ? 21.422 12.008 8.328 1 98.62 23 GLU B C 1
ATOM 3461 O O . GLU B 1 23 ? 20.672 12.969 8.531 1 98.62 23 GLU B O 1
ATOM 3466 N N . ALA B 1 24 ? 22.609 12.133 7.883 1 98.19 24 ALA B N 1
ATOM 3467 C CA . ALA B 1 24 ? 23.219 13.445 7.648 1 98.19 24 ALA B CA 1
ATOM 3468 C C . ALA B 1 24 ? 22.516 14.18 6.508 1 98.19 24 ALA B C 1
ATOM 3470 O O . ALA B 1 24 ? 22.297 15.391 6.582 1 98.19 24 ALA B O 1
ATOM 3471 N N . LYS B 1 25 ? 22.219 13.445 5.484 1 97.81 25 LYS B N 1
ATOM 3472 C CA . LYS B 1 25 ? 21.562 14.062 4.336 1 97.81 25 LYS B CA 1
ATOM 3473 C C . LYS B 1 25 ? 20.188 14.602 4.711 1 97.81 25 LYS B C 1
ATOM 3475 O O . LYS B 1 25 ? 19.812 15.703 4.312 1 97.81 25 LYS B O 1
ATOM 3480 N N . PHE B 1 26 ? 19.438 13.844 5.441 1 98.56 26 PHE B N 1
ATOM 3481 C CA . PHE B 1 26 ? 18.109 14.273 5.895 1 98.56 26 PHE B CA 1
ATOM 3482 C C . PHE B 1 26 ? 18.219 15.523 6.758 1 98.56 26 PHE B C 1
ATOM 3484 O O . PHE B 1 26 ? 17.516 16.516 6.52 1 98.56 26 PHE B O 1
ATOM 3491 N N . ALA B 1 27 ? 19.094 15.508 7.699 1 98.69 27 ALA B N 1
ATOM 3492 C CA . ALA B 1 27 ? 19.312 16.656 8.57 1 98.69 27 ALA B CA 1
ATOM 3493 C C . ALA B 1 27 ? 19.719 17.891 7.77 1 98.69 27 ALA B C 1
ATOM 3495 O O . ALA B 1 27 ? 19.219 18.984 8.008 1 98.69 27 ALA B O 1
ATOM 3496 N N . ASP B 1 28 ? 20.594 17.656 6.824 1 98.38 28 ASP B N 1
ATOM 3497 C CA . ASP B 1 28 ? 21.062 18.75 5.977 1 98.38 28 ASP B CA 1
ATOM 3498 C C . ASP B 1 28 ? 19.922 19.375 5.188 1 98.38 28 ASP B C 1
ATOM 3500 O O . ASP B 1 28 ? 19.859 20.594 5.031 1 98.38 28 ASP B O 1
ATOM 3504 N N . ASN B 1 29 ? 19.062 18.516 4.664 1 98.5 29 ASN B N 1
ATOM 3505 C CA . ASN B 1 29 ? 17.906 19.016 3.928 1 98.5 29 ASN B CA 1
ATOM 3506 C C . ASN B 1 29 ? 17.047 19.922 4.793 1 98.5 29 ASN B C 1
ATOM 3508 O O . ASN B 1 29 ? 16.594 20.984 4.344 1 98.5 29 ASN B O 1
ATOM 3512 N N . ILE B 1 30 ? 16.797 19.547 6.035 1 98.75 30 ILE B N 1
ATOM 3513 C CA . ILE B 1 30 ? 16 20.344 6.965 1 98.75 30 ILE B CA 1
ATOM 3514 C C . ILE B 1 30 ? 16.688 21.672 7.219 1 98.75 30 ILE B C 1
ATOM 3516 O O . ILE B 1 30 ? 16.047 22.734 7.145 1 98.75 30 ILE B O 1
ATOM 3520 N N . GLN B 1 31 ? 17.969 21.641 7.434 1 98.62 31 GLN B N 1
ATOM 3521 C CA . GLN B 1 31 ? 18.734 22.844 7.746 1 98.62 31 GLN B CA 1
ATOM 3522 C C . GLN B 1 31 ? 18.75 23.797 6.559 1 98.62 31 GLN B C 1
ATOM 3524 O O . GLN B 1 31 ? 18.641 25.016 6.73 1 98.62 31 GLN B O 1
ATOM 3529 N N . LYS B 1 32 ? 18.906 23.234 5.398 1 98.31 32 LYS B N 1
ATOM 3530 C CA . LYS B 1 32 ? 18.891 24.047 4.191 1 98.31 32 LYS B CA 1
ATOM 3531 C C . LYS B 1 32 ? 17.562 24.766 4.031 1 98.31 32 LYS B C 1
ATOM 3533 O O . LYS B 1 32 ? 17.531 25.953 3.656 1 98.31 32 LYS B O 1
ATOM 3538 N N . MET B 1 33 ? 16.516 24.109 4.293 1 98.44 33 MET B N 1
ATOM 3539 C CA . MET B 1 33 ? 15.195 24.719 4.184 1 98.44 33 MET B CA 1
ATOM 3540 C C . MET B 1 33 ? 15.016 25.797 5.246 1 98.44 33 MET B C 1
ATOM 3542 O O . MET B 1 33 ? 14.531 26.891 4.949 1 98.44 33 MET B O 1
ATOM 3546 N N . GLN B 1 34 ? 15.398 25.484 6.465 1 98.31 34 GLN B N 1
ATOM 3547 C CA . GLN B 1 34 ? 15.305 26.453 7.543 1 98.31 34 GLN B CA 1
ATOM 3548 C C . GLN B 1 34 ? 16.062 27.734 7.195 1 98.31 34 GLN B C 1
ATOM 3550 O O . GLN B 1 34 ? 15.531 28.828 7.352 1 98.31 34 GLN B O 1
ATOM 3555 N N . LYS B 1 35 ? 17.25 27.531 6.719 1 98.38 35 LYS B N 1
ATOM 3556 C CA . LYS B 1 35 ? 18.078 28.672 6.367 1 98.38 35 LYS B CA 1
ATOM 3557 C C . LYS B 1 35 ? 17.453 29.5 5.242 1 98.38 35 LYS B C 1
ATOM 3559 O O . LYS B 1 35 ? 17.406 30.719 5.312 1 98.38 35 LYS B O 1
ATOM 3564 N N . ALA B 1 36 ? 16.969 28.797 4.254 1 98.31 36 ALA B N 1
ATOM 3565 C CA . ALA B 1 36 ? 16.344 29.484 3.125 1 98.31 36 ALA B CA 1
ATOM 3566 C C . ALA B 1 36 ? 15.188 30.359 3.588 1 98.31 36 ALA B C 1
ATOM 3568 O O . ALA B 1 36 ? 15.062 31.5 3.162 1 98.31 36 ALA B O 1
ATOM 3569 N N . PHE B 1 37 ? 14.383 29.891 4.461 1 98.56 37 PHE B N 1
ATOM 3570 C CA . PHE B 1 37 ? 13.219 30.641 4.906 1 98.56 37 PHE B CA 1
ATOM 3571 C C . PHE B 1 37 ? 13.617 31.766 5.855 1 98.56 37 PHE B C 1
ATOM 3573 O O . PHE B 1 37 ? 13.055 32.875 5.809 1 98.56 37 PHE B O 1
ATOM 3580 N N . LEU B 1 38 ? 14.617 31.531 6.715 1 98.25 38 LEU B N 1
ATOM 3581 C CA . LEU B 1 38 ? 15.07 32.531 7.664 1 98.25 38 LEU B CA 1
ATOM 3582 C C . LEU B 1 38 ? 15.695 33.719 6.938 1 98.25 38 LEU B C 1
ATOM 3584 O O . LEU B 1 38 ? 15.703 34.844 7.457 1 98.25 38 LEU B O 1
ATOM 3588 N N . ASP B 1 39 ? 16.141 33.469 5.746 1 98.19 39 ASP B N 1
ATOM 3589 C CA . ASP B 1 39 ? 16.719 34.531 4.938 1 98.19 39 ASP B CA 1
ATOM 3590 C C . ASP B 1 39 ? 15.641 35.531 4.48 1 98.19 39 ASP B C 1
ATOM 3592 O O . ASP B 1 39 ? 15.938 36.656 4.125 1 98.19 39 ASP B O 1
ATOM 3596 N N . HIS B 1 40 ? 14.406 35.094 4.527 1 98.38 40 HIS B N 1
ATOM 3597 C CA . HIS B 1 40 ? 13.359 35.906 3.941 1 98.38 40 HIS B CA 1
ATOM 3598 C C . HIS B 1 40 ? 12.297 36.281 4.977 1 98.38 40 HIS B C 1
ATOM 3600 O O . HIS B 1 40 ? 11.477 37.156 4.746 1 98.38 40 HIS B O 1
ATOM 3606 N N . TYR B 1 41 ? 12.312 35.656 6.148 1 98.38 41 TYR B N 1
ATOM 3607 C CA . TYR B 1 41 ? 11.344 35.875 7.207 1 98.38 41 TYR B CA 1
ATOM 3608 C C . TYR B 1 41 ? 11.961 35.656 8.578 1 98.38 41 TYR B C 1
ATOM 3610 O O . TYR B 1 41 ? 12.719 34.719 8.781 1 98.38 41 TYR B O 1
ATOM 3618 N N . PRO B 1 42 ? 11.648 36.5 9.531 1 97 42 PRO B N 1
ATOM 3619 C CA . PRO B 1 42 ? 12.445 36.531 10.758 1 97 42 PRO B CA 1
ATOM 3620 C C . PRO B 1 42 ? 12.18 35.375 11.688 1 97 42 PRO B C 1
ATOM 3622 O O . PRO B 1 42 ? 13.016 35.031 12.531 1 97 42 PRO B O 1
ATOM 3625 N N . ASN B 1 43 ? 11.031 34.781 11.602 1 95.25 43 ASN B N 1
ATOM 3626 C CA . ASN B 1 43 ? 10.656 33.719 12.539 1 95.25 43 ASN B CA 1
ATOM 3627 C C . ASN B 1 43 ? 9.898 32.594 11.844 1 95.25 43 ASN B C 1
ATOM 3629 O O . ASN B 1 43 ? 8.742 32.781 11.445 1 95.25 43 ASN B O 1
ATOM 3633 N N . ILE B 1 44 ? 10.531 31.406 11.828 1 97.62 44 ILE B N 1
ATOM 3634 C CA . ILE B 1 44 ? 9.906 30.281 11.125 1 97.62 44 ILE B CA 1
ATOM 3635 C C . ILE B 1 44 ? 9.922 29.047 12 1 97.62 44 ILE B C 1
ATOM 3637 O O . ILE B 1 44 ? 10.781 28.906 12.875 1 97.62 44 ILE B O 1
ATOM 3641 N N . THR B 1 45 ? 8.969 28.203 11.875 1 98.44 45 THR B N 1
ATOM 3642 C CA . THR B 1 45 ? 8.93 26.859 12.461 1 98.44 45 THR B CA 1
ATOM 3643 C C . THR B 1 45 ? 8.578 25.828 11.398 1 98.44 45 THR B C 1
ATOM 3645 O O . THR B 1 45 ? 7.641 26.016 10.617 1 98.44 45 THR B O 1
ATOM 3648 N N . ILE B 1 46 ? 9.359 24.797 11.336 1 98.81 46 ILE B N 1
ATOM 3649 C CA . ILE B 1 46 ? 9.062 23.688 10.43 1 98.81 46 ILE B CA 1
ATOM 3650 C C . ILE B 1 46 ? 8.305 22.609 11.18 1 98.81 46 ILE B C 1
ATOM 3652 O O . ILE B 1 46 ? 8.734 22.156 12.242 1 98.81 46 ILE B O 1
ATOM 3656 N N . GLY B 1 47 ? 7.133 22.312 10.727 1 98.88 47 GLY B N 1
ATOM 3657 C CA . GLY B 1 47 ? 6.441 21.094 11.133 1 98.88 47 GLY B CA 1
ATOM 3658 C C . GLY B 1 47 ? 6.695 19.922 10.203 1 98.88 47 GLY B C 1
ATOM 3659 O O . GLY B 1 47 ? 6.152 19.875 9.094 1 98.88 47 GLY B O 1
ATOM 3660 N N . TYR B 1 48 ? 7.469 19.016 10.664 1 98.88 48 TYR B N 1
ATOM 3661 C CA . TYR B 1 48 ? 7.715 17.828 9.836 1 98.88 48 TYR B CA 1
ATOM 3662 C C . TYR B 1 48 ? 6.445 17 9.688 1 98.88 48 TYR B C 1
ATOM 3664 O O . TYR B 1 48 ? 5.812 16.641 10.68 1 98.88 48 TYR B O 1
ATOM 3672 N N . SER B 1 49 ? 6.113 16.719 8.453 1 98.69 49 SER B N 1
ATOM 3673 C CA . SER B 1 49 ? 4.906 15.953 8.156 1 98.69 49 SER B CA 1
ATOM 3674 C C . SER B 1 49 ? 5.098 14.477 8.469 1 98.69 49 SER B C 1
ATOM 3676 O O . SER B 1 49 ? 5.734 13.75 7.707 1 98.69 49 SER B O 1
ATOM 3678 N N . TYR B 1 50 ? 4.453 13.969 9.508 1 98.75 50 TYR B N 1
ATOM 3679 C CA . TYR B 1 50 ? 4.625 12.594 9.953 1 98.75 50 TYR B CA 1
ATOM 3680 C C . TYR B 1 50 ? 4.137 11.609 8.898 1 98.75 50 TYR B C 1
ATOM 3682 O O . TYR B 1 50 ? 4.758 10.562 8.68 1 98.75 50 TYR B O 1
ATOM 3690 N N . LYS B 1 51 ? 3.068 11.922 8.242 1 98 51 LYS B N 1
ATOM 3691 C CA . LYS B 1 51 ? 2.465 10.977 7.309 1 98 51 LYS B CA 1
ATOM 3692 C C . LYS B 1 51 ? 3.443 10.602 6.199 1 98 51 LYS B C 1
ATOM 3694 O O . LYS B 1 51 ? 3.289 9.555 5.555 1 98 51 LYS B O 1
ATOM 3699 N N . THR B 1 52 ? 4.41 11.461 5.941 1 97.5 52 THR B N 1
ATOM 3700 C CA . THR B 1 52 ? 5.379 11.211 4.879 1 97.5 52 THR B CA 1
ATOM 3701 C C . THR B 1 52 ? 6.32 10.07 5.258 1 97.5 52 THR B C 1
ATOM 3703 O O . THR B 1 52 ? 6.684 9.258 4.41 1 97.5 52 THR B O 1
ATOM 3706 N N . ASN B 1 53 ? 6.707 10.039 6.457 1 98.31 53 ASN B N 1
ATOM 3707 C CA . ASN B 1 53 ? 7.582 9.023 7.031 1 98.31 53 ASN B CA 1
ATOM 3708 C C . ASN B 1 53 ? 7.645 9.133 8.547 1 98.31 53 ASN B C 1
ATOM 3710 O O . ASN B 1 53 ? 8.414 9.93 9.086 1 98.31 53 ASN B O 1
ATOM 3714 N N . TYR B 1 54 ? 6.891 8.305 9.258 1 98.31 54 TYR B N 1
ATOM 3715 C CA . TYR B 1 54 ? 6.777 8.492 10.703 1 98.31 54 TYR B CA 1
ATOM 3716 C C . TYR B 1 54 ? 7.613 7.461 11.453 1 98.31 54 TYR B C 1
ATOM 3718 O O . TYR B 1 54 ? 7.379 7.207 12.633 1 98.31 54 TYR B O 1
ATOM 3726 N N . ILE B 1 55 ? 8.523 6.75 10.758 1 96.88 55 ILE B N 1
ATOM 3727 C CA . ILE B 1 55 ? 9.336 5.836 11.555 1 96.88 55 ILE B CA 1
ATOM 3728 C C . ILE B 1 55 ? 10.078 6.613 12.633 1 96.88 55 ILE B C 1
ATOM 3730 O O . ILE B 1 55 ? 10.531 7.734 12.398 1 96.88 55 ILE B O 1
ATOM 3734 N N . PRO B 1 56 ? 10.258 6.098 13.805 1 98 56 PRO B N 1
ATOM 3735 C CA . PRO B 1 56 ? 10.758 6.844 14.961 1 98 56 PRO B CA 1
ATOM 3736 C C . PRO B 1 56 ? 12.141 7.445 14.727 1 98 56 PRO B C 1
ATOM 3738 O O . PRO B 1 56 ? 12.398 8.586 15.117 1 98 56 PRO B O 1
ATOM 3741 N N . LYS B 1 57 ? 13.031 6.762 14.078 1 97.88 57 LYS B N 1
ATOM 3742 C CA . LYS B 1 57 ? 14.367 7.273 13.797 1 97.88 57 LYS B CA 1
ATOM 3743 C C . LYS B 1 57 ? 14.305 8.57 12.992 1 97.88 57 LYS B C 1
ATOM 3745 O O . LYS B 1 57 ? 15.023 9.523 13.281 1 97.88 57 LYS B O 1
ATOM 3750 N N . VAL B 1 58 ? 13.477 8.633 11.977 1 98.62 58 VAL B N 1
ATOM 3751 C CA . VAL B 1 58 ? 13.305 9.805 11.125 1 98.62 58 VAL B CA 1
ATOM 3752 C C . VAL B 1 58 ? 12.695 10.953 11.93 1 98.62 58 VAL B C 1
ATOM 3754 O O . VAL B 1 58 ? 13.172 12.086 11.867 1 98.62 58 VAL B O 1
ATOM 3757 N N . CYS B 1 59 ? 11.688 10.656 12.711 1 98.69 59 CYS B N 1
ATOM 3758 C CA . CYS B 1 59 ? 11.047 11.664 13.539 1 98.69 59 CYS B CA 1
ATOM 3759 C C . CYS B 1 59 ? 12.031 12.25 14.539 1 98.69 59 CYS B C 1
ATOM 3761 O O . CYS B 1 59 ? 12.062 13.469 14.75 1 98.69 59 CYS B O 1
ATOM 3763 N N . HIS B 1 60 ? 12.836 11.391 15.109 1 98.19 60 HIS B N 1
ATOM 3764 C CA . HIS B 1 60 ? 13.828 11.844 16.078 1 98.19 60 HIS B CA 1
ATOM 3765 C C . HIS B 1 60 ? 14.82 12.812 15.438 1 98.19 60 HIS B C 1
ATOM 3767 O O . HIS B 1 60 ? 15.125 13.859 16.016 1 98.19 60 HIS B O 1
ATOM 3773 N N . ILE B 1 61 ? 15.25 12.469 14.266 1 98.56 61 ILE B N 1
ATOM 3774 C CA . ILE B 1 61 ? 16.188 13.336 13.57 1 98.56 61 ILE B CA 1
ATOM 3775 C C . ILE B 1 61 ? 15.531 14.68 13.273 1 98.56 61 ILE B C 1
ATOM 3777 O O . ILE B 1 61 ? 16.141 15.734 13.453 1 98.56 61 ILE B O 1
ATOM 3781 N N . ALA B 1 62 ? 14.312 14.672 12.844 1 98.81 62 ALA B N 1
ATOM 3782 C CA . ALA B 1 62 ? 13.578 15.906 12.586 1 98.81 62 ALA B CA 1
ATOM 3783 C C . ALA B 1 62 ? 13.5 16.766 13.844 1 98.81 62 ALA B C 1
ATOM 3785 O O . ALA B 1 62 ? 13.758 17.969 13.797 1 98.81 62 ALA B O 1
ATOM 3786 N N . HIS B 1 63 ? 13.188 16.125 14.969 1 98.75 63 HIS B N 1
ATOM 3787 C CA . HIS B 1 63 ? 13.023 16.859 16.219 1 98.75 63 HIS B CA 1
ATOM 3788 C C . HIS B 1 63 ? 14.359 17.375 16.734 1 98.75 63 HIS B C 1
ATOM 3790 O O . HIS B 1 63 ? 14.43 18.438 17.344 1 98.75 63 HIS B O 1
ATOM 3796 N N . GLU B 1 64 ? 15.398 16.625 16.5 1 98.12 64 GLU B N 1
ATOM 3797 C CA . GLU B 1 64 ? 16.734 17.078 16.859 1 98.12 64 GLU B CA 1
ATOM 3798 C C . GLU B 1 64 ? 17.125 18.328 16.062 1 98.12 64 GLU B C 1
ATOM 3800 O O . GLU B 1 64 ? 18 19.078 16.469 1 98.12 64 GLU B O 1
ATOM 3805 N N . ASN B 1 65 ? 16.5 18.453 14.922 1 98.38 65 ASN B N 1
ATOM 3806 C CA . ASN B 1 65 ? 16.703 19.641 14.117 1 98.38 65 ASN B CA 1
ATOM 3807 C C . ASN B 1 65 ? 15.578 20.656 14.32 1 98.38 65 ASN B C 1
ATOM 3809 O O . ASN B 1 65 ? 15.234 21.406 13.406 1 98.38 65 ASN B O 1
ATOM 3813 N N . GLU B 1 66 ? 14.867 20.578 15.406 1 97.81 66 GLU B N 1
ATOM 3814 C CA . GLU B 1 66 ? 13.961 21.562 15.961 1 97.81 66 GLU B CA 1
ATOM 3815 C C . GLU B 1 66 ? 12.641 21.609 15.195 1 97.81 66 GLU B C 1
ATOM 3817 O O . GLU B 1 66 ? 11.891 22.578 15.281 1 97.81 66 GLU B O 1
ATOM 3822 N N . CYS B 1 67 ? 12.398 20.625 14.414 1 98.88 67 CYS B N 1
ATOM 3823 C CA . CYS B 1 67 ? 11.094 20.562 13.758 1 98.88 67 CYS B CA 1
ATOM 3824 C C . CYS B 1 67 ? 10.008 20.188 14.758 1 98.88 67 CYS B C 1
ATOM 3826 O O . CYS B 1 67 ? 10.227 19.359 15.641 1 98.88 67 CYS B O 1
ATOM 3828 N N . TRP B 1 68 ? 8.867 20.812 14.641 1 98.88 68 TRP B N 1
ATOM 3829 C CA . TRP B 1 68 ? 7.668 20.344 15.328 1 98.88 68 TRP B CA 1
ATOM 3830 C C . TRP B 1 68 ? 7.086 19.109 14.633 1 98.88 68 TRP B C 1
ATOM 3832 O O . TRP B 1 68 ? 7.602 18.672 13.602 1 98.88 68 TRP B O 1
ATOM 3842 N N . ALA B 1 69 ? 6.129 18.453 15.289 1 98.94 69 ALA B N 1
ATOM 3843 C CA . ALA B 1 69 ? 5.418 17.328 14.68 1 98.94 69 ALA B CA 1
ATOM 3844 C C . ALA B 1 69 ? 4.129 17.797 14.008 1 98.94 69 ALA B C 1
ATOM 3846 O O . ALA B 1 69 ? 3.203 18.25 14.68 1 98.94 69 ALA B O 1
ATOM 3847 N N . GLU B 1 70 ? 4.098 17.797 12.742 1 98.94 70 GLU B N 1
ATOM 3848 C CA . GLU B 1 70 ? 2.826 17.953 12.039 1 98.94 70 GLU B CA 1
ATOM 3849 C C . GLU B 1 70 ? 2.123 16.609 11.859 1 98.94 70 GLU B C 1
ATOM 3851 O O . GLU B 1 70 ? 2.652 15.703 11.203 1 98.94 70 GLU B O 1
ATOM 3856 N N . VAL B 1 71 ? 0.965 16.422 12.461 1 98.88 71 VAL B N 1
ATOM 3857 C CA . VAL B 1 71 ? 0.272 15.141 12.484 1 98.88 71 VAL B CA 1
ATOM 3858 C C . VAL B 1 71 ? -1.125 15.289 11.891 1 98.88 71 VAL B C 1
ATOM 3860 O O . VAL B 1 71 ? -1.709 16.375 11.93 1 98.88 71 VAL B O 1
ATOM 3863 N N . VAL B 1 72 ? -1.674 14.094 11.383 1 98.62 72 VAL B N 1
ATOM 3864 C CA . VAL B 1 72 ? -2.934 14.227 10.656 1 98.62 72 VAL B CA 1
ATOM 3865 C C . VAL B 1 72 ? -3.92 13.164 11.141 1 98.62 72 VAL B C 1
ATOM 3867 O O . VAL B 1 72 ? -4.969 12.953 10.523 1 98.62 72 VAL B O 1
ATOM 3870 N N . SER B 1 73 ? -3.611 12.43 12.195 1 98.31 73 SER B N 1
ATOM 3871 C CA . SER B 1 73 ? -4.5 11.375 12.688 1 98.31 73 SER B CA 1
ATOM 3872 C C . SER B 1 73 ? -4.258 11.094 14.164 1 98.31 73 SER B C 1
ATOM 3874 O O . SER B 1 73 ? -3.252 11.531 14.734 1 98.31 73 SER B O 1
ATOM 3876 N N . GLU B 1 74 ? -5.195 10.383 14.75 1 98.31 74 GLU B N 1
ATOM 3877 C CA . GLU B 1 74 ? -5.055 9.992 16.141 1 98.31 74 GLU B CA 1
ATOM 3878 C C . GLU B 1 74 ? -3.82 9.117 16.359 1 98.31 74 GLU B C 1
ATOM 3880 O O . GLU B 1 74 ? -3.156 9.203 17.391 1 98.31 74 GLU B O 1
ATOM 3885 N N . MET B 1 75 ? -3.482 8.289 15.352 1 98.44 75 MET B N 1
ATOM 3886 C CA . MET B 1 75 ? -2.281 7.465 15.445 1 98.44 75 MET B CA 1
ATOM 3887 C C . MET B 1 75 ? -1.028 8.328 15.516 1 98.44 75 MET B C 1
ATOM 3889 O O . MET B 1 75 ? -0.168 8.125 16.375 1 98.44 75 MET B O 1
ATOM 3893 N N . GLU B 1 76 ? -0.987 9.305 14.719 1 98.69 76 GLU B N 1
ATOM 3894 C CA . GLU B 1 76 ? 0.197 10.156 14.648 1 98.69 76 GLU B CA 1
ATOM 3895 C C . GLU B 1 76 ? 0.308 11.055 15.883 1 98.69 76 GLU B C 1
ATOM 3897 O O . GLU B 1 76 ? 1.413 11.375 16.328 1 98.69 76 GLU B O 1
ATOM 3902 N N . VAL B 1 77 ? -0.831 11.445 16.406 1 98.81 77 VAL B N 1
ATOM 3903 C CA . VAL B 1 77 ? -0.809 12.18 17.672 1 98.81 77 VAL B CA 1
ATOM 3904 C C . VAL B 1 77 ? -0.126 11.344 18.75 1 98.81 77 VAL B C 1
ATOM 3906 O O . VAL B 1 77 ? 0.759 11.836 19.453 1 98.81 77 VAL B O 1
ATOM 3909 N N . GLU B 1 78 ? -0.501 10.125 18.797 1 98.5 78 GLU B N 1
ATOM 3910 C CA . GLU B 1 78 ? 0.098 9.242 19.797 1 98.5 78 GLU B CA 1
ATOM 3911 C C . GLU B 1 78 ? 1.586 9.039 19.531 1 98.5 78 GLU B C 1
ATOM 3913 O O . GLU B 1 78 ? 2.396 9.047 20.453 1 98.5 78 GLU B O 1
ATOM 3918 N N . MET B 1 79 ? 1.949 8.898 18.297 1 98.25 79 MET B N 1
ATOM 3919 C CA . MET B 1 79 ? 3.354 8.734 17.938 1 98.25 79 MET B CA 1
ATOM 3920 C C . MET B 1 79 ? 4.16 9.977 18.297 1 98.25 79 MET B C 1
ATOM 3922 O O . MET B 1 79 ? 5.293 9.867 18.781 1 98.25 79 MET B O 1
ATOM 3926 N N . ALA B 1 80 ? 3.543 11.125 18.016 1 98.69 80 ALA B N 1
ATOM 3927 C CA . ALA B 1 80 ? 4.215 12.375 18.359 1 98.69 80 ALA B CA 1
ATOM 3928 C C . ALA B 1 80 ? 4.477 12.469 19.859 1 98.69 80 ALA B C 1
ATOM 3930 O O . ALA B 1 80 ? 5.539 12.938 20.281 1 98.69 80 ALA B O 1
ATOM 3931 N N . GLN B 1 81 ? 3.496 11.984 20.656 1 98.19 81 GLN B N 1
ATOM 3932 C CA . GLN B 1 81 ? 3.658 11.992 22.109 1 98.19 81 GLN B CA 1
ATOM 3933 C C . GLN B 1 81 ? 4.855 11.141 22.531 1 98.19 81 GLN B C 1
ATOM 3935 O O . GLN B 1 81 ? 5.523 11.453 23.516 1 98.19 81 GLN B O 1
ATOM 3940 N N . LEU B 1 82 ? 5.129 10.133 21.781 1 97.56 82 LEU B N 1
ATOM 3941 C CA . LEU B 1 82 ? 6.227 9.219 22.094 1 97.56 82 LEU B CA 1
ATOM 3942 C C . LEU B 1 82 ? 7.559 9.797 21.625 1 97.56 82 LEU B C 1
ATOM 3944 O O . LEU B 1 82 ? 8.602 9.523 22.219 1 97.56 82 LEU B O 1
ATOM 3948 N N . ASN B 1 83 ? 7.543 10.594 20.625 1 97.88 83 ASN B N 1
ATOM 3949 C CA . ASN B 1 83 ? 8.766 11.039 19.969 1 97.88 83 ASN B CA 1
ATOM 3950 C C . ASN B 1 83 ? 9.242 12.375 20.531 1 97.88 83 ASN B C 1
ATOM 3952 O O . ASN B 1 83 ? 10.445 12.641 20.578 1 97.88 83 ASN B O 1
ATOM 3956 N N . LEU B 1 84 ? 8.297 13.242 20.922 1 98.31 84 LEU B N 1
ATOM 3957 C CA . LEU B 1 84 ? 8.617 14.625 21.25 1 98.31 84 LEU B CA 1
ATOM 3958 C C . LEU B 1 84 ? 9.031 14.758 22.719 1 98.31 84 LEU B C 1
ATOM 3960 O O . LEU B 1 84 ? 8.422 14.148 23.594 1 98.31 84 LEU B O 1
ATOM 3964 N N . ASN B 1 85 ? 10.016 15.57 22.984 1 96.38 85 ASN B N 1
ATOM 3965 C CA . ASN B 1 85 ? 10.328 15.977 24.359 1 96.38 85 ASN B CA 1
ATOM 3966 C C . ASN B 1 85 ? 9.344 17.016 24.875 1 96.38 85 ASN B C 1
ATOM 3968 O O . ASN B 1 85 ? 8.797 16.859 25.969 1 96.38 85 ASN B O 1
ATOM 3972 N N . ASN B 1 86 ? 9.148 18.016 24.078 1 97.94 86 ASN B N 1
ATOM 3973 C CA . ASN B 1 86 ? 8.102 18.984 24.344 1 97.94 86 ASN B CA 1
ATOM 3974 C C . ASN B 1 86 ? 6.809 18.641 23.609 1 97.94 86 ASN B C 1
ATOM 3976 O O . ASN B 1 86 ? 6.656 18.969 22.422 1 97.94 86 ASN B O 1
ATOM 3980 N N . LYS B 1 87 ? 5.855 18.156 24.297 1 97.56 87 LYS B N 1
ATOM 3981 C CA . LYS B 1 87 ? 4.629 17.625 23.719 1 97.56 87 LYS B CA 1
ATOM 3982 C C . LYS B 1 87 ? 3.766 18.734 23.125 1 97.56 87 LYS B C 1
ATOM 3984 O O . LYS B 1 87 ? 2.84 18.469 22.359 1 97.56 87 LYS B O 1
ATOM 3989 N N . ALA B 1 88 ? 4.039 19.938 23.438 1 98.38 88 ALA B N 1
ATOM 3990 C CA . ALA B 1 88 ? 3.277 21.078 22.922 1 98.38 88 ALA B CA 1
ATOM 3991 C C . ALA B 1 88 ? 3.635 21.344 21.453 1 98.38 88 ALA B C 1
ATOM 3993 O O . ALA B 1 88 ? 2.934 22.094 20.766 1 98.38 88 ALA B O 1
ATOM 3994 N N . ASN B 1 89 ? 4.773 20.766 21 1 98.75 89 ASN B N 1
ATOM 3995 C CA . ASN B 1 89 ? 5.234 21.016 19.641 1 98.75 89 ASN B CA 1
ATOM 3996 C C . ASN B 1 89 ? 4.492 20.141 18.641 1 98.75 89 ASN B C 1
ATOM 3998 O O . ASN B 1 89 ? 5.117 19.484 17.797 1 98.75 89 ASN B O 1
ATOM 4002 N N . ILE B 1 90 ? 3.176 20.109 18.734 1 98.81 90 ILE B N 1
ATOM 4003 C CA . ILE B 1 90 ? 2.314 19.344 17.844 1 98.81 90 ILE B CA 1
ATOM 4004 C C . ILE B 1 90 ? 1.408 20.281 17.062 1 98.81 90 ILE B C 1
ATOM 4006 O O . ILE B 1 90 ? 0.83 21.219 17.641 1 98.81 90 ILE B O 1
ATOM 4010 N N . ILE B 1 91 ? 1.398 20.141 15.805 1 98.94 91 ILE B N 1
ATOM 4011 C CA . ILE B 1 91 ? 0.418 20.75 14.906 1 98.94 91 ILE B CA 1
ATOM 4012 C C . ILE B 1 91 ? -0.534 19.672 14.383 1 98.94 91 ILE B C 1
ATOM 4014 O O . ILE B 1 91 ? -0.129 18.797 13.625 1 98.94 91 ILE B O 1
ATOM 4018 N N . TYR B 1 92 ? -1.793 19.719 14.781 1 98.88 92 TYR B N 1
ATOM 4019 C CA . TYR B 1 92 ? -2.742 18.656 14.477 1 98.88 92 TYR B CA 1
ATOM 4020 C C . TYR B 1 92 ? -3.654 19.047 13.32 1 98.88 92 TYR B C 1
ATOM 4022 O O . TYR B 1 92 ? -4.562 19.859 13.492 1 98.88 92 TYR B O 1
ATOM 4030 N N . ASN B 1 93 ? -3.387 18.5 12.188 1 98.56 93 ASN B N 1
ATOM 4031 C CA . ASN B 1 93 ? -4.203 18.625 10.984 1 98.56 93 ASN B CA 1
ATOM 4032 C C . ASN B 1 93 ? -5.07 17.391 10.766 1 98.56 93 ASN B C 1
ATOM 4034 O O . ASN B 1 93 ? -5.297 16.609 11.695 1 98.56 93 ASN B O 1
ATOM 4038 N N . GLY B 1 94 ? -5.637 17.25 9.562 1 96.88 94 GLY B N 1
ATOM 4039 C CA . GLY B 1 94 ? -6.391 16.062 9.188 1 96.88 94 GLY B CA 1
ATOM 4040 C C . GLY B 1 94 ? -7.891 16.281 9.219 1 96.88 94 GLY B C 1
ATOM 4041 O O . GLY B 1 94 ? -8.398 17.047 10.031 1 96.88 94 GLY B O 1
ATOM 4042 N N . PRO B 1 95 ? -8.57 15.438 8.461 1 97 95 PRO B N 1
ATOM 4043 C CA . PRO B 1 95 ? -10.023 15.578 8.391 1 97 95 PRO B CA 1
ATOM 4044 C C . PRO B 1 95 ? -10.75 14.766 9.461 1 97 95 PRO B C 1
ATOM 4046 O O . PRO B 1 95 ? -11.938 14.992 9.719 1 97 95 PRO B O 1
ATOM 4049 N N . VAL B 1 96 ? -10.062 13.852 10.023 1 97.62 96 VAL B N 1
ATOM 4050 C CA . VAL B 1 96 ? -10.656 12.961 11.023 1 97.62 96 VAL B CA 1
ATOM 4051 C C . VAL B 1 96 ? -9.906 13.109 12.344 1 97.62 96 VAL B C 1
ATOM 4053 O O . VAL B 1 96 ? -8.766 12.664 12.477 1 97.62 96 VAL B O 1
ATOM 4056 N N . LYS B 1 97 ? -10.594 13.727 13.328 1 98.25 97 LYS B N 1
ATOM 4057 C CA . LYS B 1 97 ? -10.039 13.891 14.672 1 98.25 97 LYS B CA 1
ATOM 4058 C C . LYS B 1 97 ? -10.977 13.312 15.727 1 98.25 97 LYS B C 1
ATOM 4060 O O . LYS B 1 97 ? -12.117 13.758 15.859 1 98.25 97 LYS B O 1
ATOM 4065 N N . SER B 1 98 ? -10.508 12.352 16.406 1 97.06 98 SER B N 1
ATOM 4066 C CA . SER B 1 98 ? -11.328 11.766 17.469 1 97.06 98 SER B CA 1
ATOM 4067 C C . SER B 1 98 ? -11.336 12.641 18.703 1 97.06 98 SER B C 1
ATOM 4069 O O . SER B 1 98 ? -10.422 13.453 18.906 1 97.06 98 SER B O 1
ATOM 4071 N N . ILE B 1 99 ? -12.336 12.422 19.516 1 97.44 99 ILE B N 1
ATOM 4072 C CA . ILE B 1 99 ? -12.43 13.172 20.766 1 97.44 99 ILE B CA 1
ATOM 4073 C C . ILE B 1 99 ? -11.211 12.883 21.641 1 97.44 99 ILE B C 1
ATOM 4075 O O . ILE B 1 99 ? -10.648 13.789 22.25 1 97.44 99 ILE B O 1
ATOM 4079 N N . ASP B 1 100 ? -10.766 11.641 21.625 1 97.62 100 ASP B N 1
ATOM 4080 C CA . ASP B 1 100 ? -9.625 11.242 22.453 1 97.62 100 ASP B CA 1
ATOM 4081 C C . ASP B 1 100 ? -8.344 11.922 21.969 1 97.62 100 ASP B C 1
ATOM 4083 O O . ASP B 1 100 ? -7.535 12.391 22.766 1 97.62 100 ASP B O 1
ATOM 4087 N N . SER B 1 101 ? -8.133 11.93 20.672 1 98.5 101 SER B N 1
ATOM 4088 C CA . SER B 1 101 ? -6.914 12.539 20.141 1 98.5 101 SER B CA 1
ATOM 4089 C C . SER B 1 101 ? -6.922 14.055 20.344 1 98.5 101 SER B C 1
ATOM 4091 O O . SER B 1 101 ? -5.879 14.656 20.625 1 98.5 101 SER B O 1
ATOM 4093 N N . LEU B 1 102 ? -8.078 14.672 20.234 1 98.69 102 LEU B N 1
ATOM 4094 C CA . LEU B 1 102 ? -8.203 16.094 20.5 1 98.69 102 LEU B CA 1
ATOM 4095 C C . LEU B 1 102 ? -7.887 16.406 21.969 1 98.69 102 LEU B C 1
ATOM 4097 O O . LEU B 1 102 ? -7.172 17.359 22.266 1 98.69 102 LEU B O 1
ATOM 4101 N N . GLN B 1 103 ? -8.422 15.586 22.828 1 98.5 103 GLN B N 1
ATOM 4102 C CA . GLN B 1 103 ? -8.133 15.758 24.25 1 98.5 103 GLN B CA 1
ATOM 4103 C C . GLN B 1 103 ? -6.633 15.672 24.516 1 98.5 103 GLN B C 1
ATOM 4105 O O . GLN B 1 103 ? -6.086 16.469 25.281 1 98.5 103 GLN B O 1
ATOM 4110 N N . THR B 1 104 ? -6.016 14.719 23.875 1 98.5 104 THR B N 1
ATOM 4111 C CA . THR B 1 104 ? -4.578 14.539 24.031 1 98.5 104 THR B CA 1
ATOM 4112 C C . THR B 1 104 ? -3.826 15.797 23.609 1 98.5 104 THR B C 1
ATOM 4114 O O . THR B 1 104 ? -2.922 16.25 24.312 1 98.5 104 THR B O 1
ATOM 4117 N N . VAL B 1 105 ? -4.188 16.375 22.516 1 98.81 105 VAL B N 1
ATOM 4118 C CA . VAL B 1 105 ? -3.506 17.547 22 1 98.81 105 VAL B CA 1
ATOM 4119 C C . VAL B 1 105 ? -3.789 18.75 22.891 1 98.81 105 VAL B C 1
ATOM 4121 O O . VAL B 1 105 ? -2.895 19.547 23.172 1 98.81 105 VAL B O 1
ATOM 4124 N N . ILE B 1 106 ? -5.02 18.891 23.359 1 98.75 106 ILE B N 1
ATOM 4125 C CA . ILE B 1 106 ? -5.391 19.984 24.25 1 98.75 106 ILE B CA 1
ATOM 4126 C C . ILE B 1 106 ? -4.594 19.875 25.562 1 98.75 106 ILE B C 1
ATOM 4128 O O . ILE B 1 106 ? -4.031 20.859 26.031 1 98.75 106 ILE B O 1
ATOM 4132 N N . ASP B 1 107 ? -4.531 18.656 26.078 1 98.19 107 ASP B N 1
ATOM 4133 C CA . ASP B 1 107 ? -3.791 18.422 27.328 1 98.19 107 ASP B CA 1
ATOM 4134 C C . ASP B 1 107 ? -2.314 18.781 27.156 1 98.19 107 ASP B C 1
ATOM 4136 O O . ASP B 1 107 ? -1.679 19.281 28.078 1 98.19 107 ASP B O 1
ATOM 4140 N N . ALA B 1 108 ? -1.774 18.594 26 1 98.12 108 ALA B N 1
ATOM 4141 C CA . ALA B 1 108 ? -0.36 18.828 25.719 1 98.12 108 ALA B CA 1
ATOM 4142 C C . ALA B 1 108 ? -0.115 20.281 25.312 1 98.12 108 ALA B C 1
ATOM 4144 O O . ALA B 1 108 ? 1.033 20.703 25.141 1 98.12 108 ALA B O 1
ATOM 4145 N N . GLU B 1 109 ? -1.196 21 25.094 1 98.38 109 GLU B N 1
ATOM 4146 C CA . GLU B 1 109 ? -1.147 22.406 24.672 1 98.38 109 GLU B CA 1
ATOM 4147 C C . GLU B 1 109 ? -0.615 22.547 23.25 1 98.38 109 GLU B C 1
ATOM 4149 O O . GLU B 1 109 ? 0.132 23.469 22.953 1 98.38 109 GLU B O 1
ATOM 4154 N N . GLY B 1 110 ? -0.902 21.531 22.484 1 98.75 110 GLY B N 1
ATOM 4155 C CA . GLY B 1 110 ? -0.593 21.609 21.062 1 98.75 110 GLY B CA 1
ATOM 4156 C C . GLY B 1 110 ? -1.565 22.469 20.281 1 98.75 110 GLY B C 1
ATOM 4157 O O . GLY B 1 110 ? -2.508 23.031 20.859 1 98.75 110 GLY B O 1
ATOM 4158 N N . ILE B 1 111 ? -1.324 22.609 19.016 1 98.81 111 ILE B N 1
ATOM 4159 C CA . ILE B 1 111 ? -2.15 23.453 18.156 1 98.81 111 ILE B CA 1
ATOM 4160 C C . ILE B 1 111 ? -3.102 22.578 17.344 1 98.81 111 ILE B C 1
ATOM 4162 O O . ILE B 1 111 ? -2.68 21.594 16.719 1 98.81 111 ILE B O 1
ATOM 4166 N N . ILE B 1 112 ? -4.352 22.859 17.344 1 98.88 112 ILE B N 1
ATOM 4167 C CA . ILE B 1 112 ? -5.352 22.156 16.562 1 98.88 112 ILE B CA 1
ATOM 4168 C C . ILE B 1 112 ? -5.828 23.031 15.406 1 98.88 112 ILE B C 1
ATOM 4170 O O . ILE B 1 112 ? -6.348 24.125 15.633 1 98.88 112 ILE B O 1
ATOM 4174 N N . ASN B 1 113 ? -5.598 22.641 14.188 1 98.81 113 ASN B N 1
ATOM 4175 C CA . ASN B 1 113 ? -6.211 23.297 13.031 1 98.81 113 ASN B CA 1
ATOM 4176 C C . ASN B 1 113 ? -7.621 22.781 12.781 1 98.81 113 ASN B C 1
ATOM 4178 O O . ASN B 1 113 ? -7.797 21.625 12.367 1 98.81 113 ASN B O 1
ATOM 4182 N N . ILE B 1 114 ? -8.594 23.578 12.969 1 98.5 114 ILE B N 1
ATOM 4183 C CA . ILE B 1 114 ? -9.992 23.172 12.805 1 98.5 114 ILE B CA 1
ATOM 4184 C C . ILE B 1 114 ? -10.305 23.031 11.32 1 98.5 114 ILE B C 1
ATOM 4186 O O . ILE B 1 114 ? -10.188 23.984 10.547 1 98.5 114 ILE B O 1
ATOM 4190 N N . ASP B 1 115 ? -10.727 21.828 10.961 1 97.81 115 ASP B N 1
ATOM 4191 C CA . ASP B 1 115 ? -10.953 21.5 9.562 1 97.81 115 ASP B CA 1
ATOM 4192 C C . ASP B 1 115 ? -12.445 21.516 9.227 1 97.81 115 ASP B C 1
ATOM 4194 O O . ASP B 1 115 ? -12.828 21.719 8.07 1 97.81 115 ASP B O 1
ATOM 4198 N N . ASN B 1 116 ? -13.281 21.25 10.195 1 96.06 116 ASN B N 1
ATOM 4199 C CA . ASN B 1 116 ? -14.727 21.125 10 1 96.06 116 ASN B CA 1
ATOM 4200 C C . ASN B 1 116 ? -15.492 21.344 11.297 1 96.06 116 ASN B C 1
ATOM 4202 O O . ASN B 1 116 ? -14.891 21.453 12.367 1 96.06 116 ASN B O 1
ATOM 4206 N N . ASP B 1 117 ? -16.812 21.391 11.211 1 95.62 117 ASP B N 1
ATOM 4207 C CA . ASP B 1 117 ? -17.672 21.688 12.359 1 95.62 117 ASP B CA 1
ATOM 4208 C C . ASP B 1 117 ? -17.594 20.578 13.406 1 95.62 117 ASP B C 1
ATOM 4210 O O . ASP B 1 117 ? -17.703 20.844 14.609 1 95.62 117 ASP B O 1
ATOM 4214 N N . SER B 1 118 ? -17.375 19.422 12.984 1 95.75 118 SER B N 1
ATOM 4215 C CA . SER B 1 118 ? -17.266 18.312 13.914 1 95.75 118 SER B CA 1
ATOM 4216 C C . SER B 1 118 ? -16.078 18.5 14.859 1 95.75 118 SER B C 1
ATOM 4218 O O . SER B 1 118 ? -16.172 18.141 16.047 1 95.75 118 SER B O 1
ATOM 4220 N N . ASP B 1 119 ? -14.984 19.016 14.367 1 98 119 ASP B N 1
ATOM 4221 C CA . ASP B 1 119 ? -13.844 19.328 15.227 1 98 119 ASP B CA 1
ATOM 4222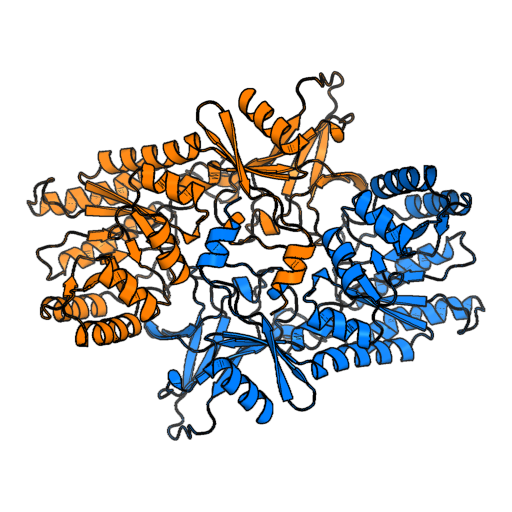 C C . ASP B 1 119 ? -14.258 20.25 16.375 1 98 119 ASP B C 1
ATOM 4224 O O . ASP B 1 119 ? -13.945 19.984 17.531 1 98 119 ASP B O 1
ATOM 4228 N N . LEU B 1 120 ? -14.969 21.25 15.969 1 97.5 120 LEU B N 1
ATOM 4229 C CA . LEU B 1 120 ? -15.375 22.266 16.938 1 97.5 120 LEU B CA 1
ATOM 4230 C C . LEU B 1 120 ? -16.312 21.672 17.984 1 97.5 120 LEU B C 1
ATOM 4232 O O . LEU B 1 120 ? -16.188 21.953 19.172 1 97.5 120 LEU B O 1
ATOM 4236 N N . GLU B 1 121 ? -17.25 20.875 17.531 1 96.88 121 GLU B N 1
ATOM 4237 C CA . GLU B 1 121 ? -18.188 20.234 18.453 1 96.88 121 GLU B CA 1
ATOM 4238 C C . GLU B 1 121 ? -17.469 19.359 19.469 1 96.88 121 GLU B C 1
ATOM 4240 O O . GLU B 1 121 ? -17.781 19.406 20.656 1 96.88 121 GLU B O 1
ATOM 4245 N N . LYS B 1 122 ? -16.562 18.656 19.031 1 97.81 122 LYS B N 1
ATOM 4246 C CA . LYS B 1 122 ? -15.812 17.781 19.906 1 97.81 122 LYS B CA 1
ATOM 4247 C C . LYS B 1 122 ? -14.953 18.578 20.891 1 97.81 122 LYS B C 1
ATOM 4249 O O . LYS B 1 122 ? -14.875 18.234 22.062 1 97.81 122 LYS B O 1
ATOM 4254 N N . ILE B 1 123 ? -14.32 19.609 20.375 1 98.62 123 ILE B N 1
ATOM 4255 C CA . ILE B 1 123 ? -13.5 20.453 21.25 1 98.62 123 ILE B CA 1
ATOM 4256 C C . ILE B 1 123 ? -14.375 21.094 22.328 1 98.62 123 ILE B C 1
ATOM 4258 O O . ILE B 1 123 ? -14 21.109 23.5 1 98.62 123 ILE B O 1
ATOM 4262 N N . ASN B 1 124 ? -15.547 21.578 21.906 1 97.81 124 ASN B N 1
ATOM 4263 C CA . ASN B 1 124 ? -16.484 22.156 22.859 1 97.81 124 ASN B CA 1
ATOM 4264 C C . ASN B 1 124 ? -16.859 21.156 23.953 1 97.81 124 ASN B C 1
ATOM 4266 O O . ASN B 1 124 ? -16.922 21.516 25.125 1 97.81 124 ASN B O 1
ATOM 4270 N N . THR B 1 125 ? -17.109 19.953 23.5 1 97.38 125 THR B N 1
ATOM 4271 C CA . THR B 1 125 ? -17.453 18.906 24.453 1 97.38 125 THR B CA 1
ATOM 4272 C C . THR B 1 125 ? -16.328 18.703 25.469 1 97.38 125 THR B C 1
ATOM 4274 O O . THR B 1 125 ? -16.594 18.562 26.656 1 97.38 125 THR B O 1
ATOM 4277 N N . ILE B 1 126 ? -15.133 18.703 25 1 98 126 ILE B N 1
ATOM 4278 C CA . ILE B 1 126 ? -13.961 18.516 25.859 1 98 126 ILE B CA 1
ATOM 4279 C C . ILE B 1 126 ? -13.836 19.672 26.828 1 98 126 ILE B C 1
ATOM 4281 O O . ILE B 1 126 ? -13.57 19.469 28.016 1 98 126 ILE B O 1
ATOM 4285 N N . LEU B 1 127 ? -14.07 20.859 26.375 1 97.44 127 LEU B N 1
ATOM 4286 C CA . LEU B 1 127 ? -13.797 22.062 27.141 1 97.44 127 LEU B CA 1
ATOM 4287 C C . LEU B 1 127 ? -14.859 22.281 28.219 1 97.44 127 LEU B C 1
ATOM 4289 O O . LEU B 1 127 ? -14.656 23.047 29.156 1 97.44 127 LEU B O 1
ATOM 4293 N N . ILE B 1 128 ? -15.977 21.625 28.094 1 95.31 128 ILE B N 1
ATOM 4294 C CA . ILE B 1 128 ? -17 21.672 29.125 1 95.31 128 ILE B CA 1
ATOM 4295 C C . ILE B 1 128 ? -16.516 20.969 30.375 1 95.31 128 ILE B C 1
ATOM 4297 O O . ILE B 1 128 ? -16.812 21.391 31.5 1 95.31 128 ILE B O 1
ATOM 4301 N N . SER B 1 129 ? -15.734 20 30.188 1 91.88 129 SER B N 1
ATOM 4302 C CA . SER B 1 129 ? -15.367 19.109 31.297 1 91.88 129 SER B CA 1
ATOM 4303 C C . SER B 1 129 ? -13.945 19.391 31.781 1 91.88 129 SER B C 1
ATOM 4305 O O . SER B 1 129 ? -13.359 18.594 32.5 1 91.88 129 SER B O 1
ATOM 4307 N N . THR B 1 130 ? -13.391 20.484 31.281 1 91.38 130 THR B N 1
ATOM 4308 C CA . THR B 1 130 ? -12.008 20.75 31.672 1 91.38 130 THR B CA 1
ATOM 4309 C C . THR B 1 130 ? -11.781 22.25 31.828 1 91.38 130 THR B C 1
ATOM 4311 O O . THR B 1 130 ? -12.578 23.062 31.344 1 91.38 130 THR B O 1
ATOM 4314 N N . SER B 1 131 ? -10.734 22.609 32.562 1 92.38 131 SER B N 1
ATOM 4315 C CA . SER B 1 131 ? -10.344 24.016 32.688 1 92.38 131 SER B CA 1
ATOM 4316 C C . SER B 1 131 ? -9.258 24.391 31.703 1 92.38 131 SER B C 1
ATOM 4318 O O . SER B 1 131 ? -8.797 25.531 31.688 1 92.38 131 SER B O 1
ATOM 4320 N N . LYS B 1 132 ? -8.898 23.5 30.906 1 94.44 132 LYS B N 1
ATOM 4321 C CA . LYS B 1 132 ? -7.875 23.75 29.906 1 94.44 132 LYS B CA 1
ATOM 4322 C C . LYS B 1 132 ? -8.406 24.641 28.781 1 94.44 132 LYS B C 1
ATOM 4324 O O . LYS B 1 132 ? -9.617 24.719 28.562 1 94.44 132 LYS B O 1
ATOM 4329 N N . LYS B 1 133 ? -7.477 25.328 28.172 1 97.75 133 LYS B N 1
ATOM 4330 C CA . LYS B 1 133 ? -7.816 26.094 26.969 1 97.75 133 LYS B CA 1
ATOM 4331 C C . LYS B 1 133 ? -7.344 25.375 25.719 1 97.75 133 LYS B C 1
ATOM 4333 O O . LYS B 1 133 ? -6.312 24.703 25.734 1 97.75 133 LYS B O 1
ATOM 4338 N N . ALA B 1 134 ? -8.055 25.484 24.688 1 98.5 134 ALA B N 1
ATOM 4339 C CA . ALA B 1 134 ? -7.668 24.891 23.422 1 98.5 134 ALA B CA 1
ATOM 4340 C C . ALA B 1 134 ? -6.957 25.922 22.531 1 98.5 134 ALA B C 1
ATOM 4342 O O . ALA B 1 134 ? -7.504 26.984 22.25 1 98.5 134 ALA B O 1
ATOM 4343 N N . LYS B 1 135 ? -5.707 25.656 22.219 1 98.56 135 LYS B N 1
ATOM 4344 C CA . LYS B 1 135 ? -5.02 26.438 21.203 1 98.56 135 LYS B CA 1
ATOM 4345 C C . LYS B 1 135 ? -5.457 26.016 19.797 1 98.56 135 LYS B C 1
ATOM 4347 O O . LYS B 1 135 ? -5.211 24.891 19.375 1 98.56 135 LYS B O 1
ATOM 4352 N N . VAL B 1 136 ? -6.094 26.953 19.031 1 98.56 136 VAL B N 1
ATOM 4353 C CA . VAL B 1 136 ? -6.68 26.547 17.75 1 98.56 136 VAL B CA 1
ATOM 4354 C C . VAL B 1 136 ? -6.273 27.531 16.656 1 98.56 136 VAL B C 1
ATOM 4356 O O . VAL B 1 136 ? -5.945 28.688 16.938 1 98.56 136 VAL B O 1
ATOM 4359 N N . ALA B 1 137 ? -6.172 27.047 15.5 1 98.62 137 ALA B N 1
ATOM 4360 C CA . ALA B 1 137 ? -6.137 27.812 14.25 1 98.62 137 ALA B CA 1
ATOM 4361 C C . ALA B 1 137 ? -7.23 27.328 13.289 1 98.62 137 ALA B C 1
ATOM 4363 O O . ALA B 1 137 ? -7.871 26.312 13.531 1 98.62 137 ALA B O 1
ATOM 4364 N N . LEU B 1 138 ? -7.535 28.141 12.336 1 98.56 138 LEU B N 1
ATOM 4365 C CA . LEU B 1 138 ? -8.617 27.828 11.414 1 98.56 138 LEU B CA 1
ATOM 4366 C C . LEU B 1 138 ? -8.07 27.484 10.031 1 98.56 138 LEU B C 1
ATOM 4368 O O . LEU B 1 138 ? -7.328 28.266 9.438 1 98.56 138 LEU B O 1
ATOM 4372 N N . ARG B 1 139 ? -8.398 26.297 9.562 1 98.12 139 ARG B N 1
ATOM 4373 C CA . ARG B 1 139 ? -7.941 25.844 8.25 1 98.12 139 ARG B CA 1
ATOM 4374 C C . ARG B 1 139 ? -8.812 26.438 7.141 1 98.12 139 ARG B C 1
ATOM 4376 O O . ARG B 1 139 ? -10.039 26.312 7.184 1 98.12 139 ARG B O 1
ATOM 4383 N N . LEU B 1 140 ? -8.148 27 6.176 1 97.38 140 LEU B N 1
ATOM 4384 C CA . LEU B 1 140 ? -8.828 27.688 5.074 1 97.38 140 LEU B CA 1
ATOM 4385 C C . LEU B 1 140 ? -8.969 26.766 3.869 1 97.38 140 LEU B C 1
ATOM 4387 O O . LEU B 1 140 ? -8.117 25.906 3.629 1 97.38 140 LEU B O 1
ATOM 4391 N N . SER B 1 141 ? -10.039 26.969 3.16 1 95.25 141 SER B N 1
ATOM 4392 C CA . SER B 1 141 ? -10.258 26.312 1.875 1 95.25 141 SER B CA 1
ATOM 4393 C C . SER B 1 141 ? -10.367 27.328 0.746 1 95.25 141 SER B C 1
ATOM 4395 O O . SER B 1 141 ? -11.227 28.203 0.781 1 95.25 141 SER B O 1
ATOM 4397 N N . PHE B 1 142 ? -9.508 27.281 -0.181 1 92.94 142 PHE B N 1
ATOM 4398 C CA . PHE B 1 142 ? -9.578 28.094 -1.386 1 92.94 142 PHE B CA 1
ATOM 4399 C C . PHE B 1 142 ? -9.477 27.234 -2.635 1 92.94 142 PHE B C 1
ATOM 4401 O O . PHE B 1 142 ? -8.844 26.172 -2.613 1 92.94 142 PHE B O 1
ATOM 4408 N N . ASP B 1 143 ? -10.047 27.656 -3.674 1 89.75 143 ASP B N 1
ATOM 4409 C CA . ASP B 1 143 ? -9.953 26.969 -4.961 1 89.75 143 ASP B CA 1
ATOM 4410 C C . ASP B 1 143 ? -8.773 27.5 -5.773 1 89.75 143 ASP B C 1
ATOM 4412 O O . ASP B 1 143 ? -8.516 28.703 -5.793 1 89.75 143 ASP B O 1
ATOM 4416 N N . PHE B 1 144 ? -8.055 26.578 -6.223 1 89.12 144 PHE B N 1
ATOM 4417 C CA . PHE B 1 144 ? -6.992 26.922 -7.16 1 89.12 144 PHE B CA 1
ATOM 4418 C C . PHE B 1 144 ? -7.246 26.281 -8.523 1 89.12 144 PHE B C 1
ATOM 4420 O O . PHE B 1 144 ? -7.332 25.062 -8.641 1 89.12 144 PHE B O 1
ATOM 4427 N N . GLN B 1 145 ? -7.344 27.016 -9.617 1 86.25 145 GLN B N 1
ATOM 4428 C CA . GLN B 1 145 ? -7.566 26.562 -10.984 1 86.25 145 GLN B CA 1
ATOM 4429 C C . GLN B 1 145 ? -8.727 25.578 -11.062 1 86.25 145 GLN B C 1
ATOM 4431 O O . GLN B 1 145 ? -8.594 24.5 -11.625 1 86.25 145 GLN B O 1
ATOM 4436 N N . ASP B 1 146 ? -9.812 25.812 -10.414 1 80.19 146 ASP B N 1
ATOM 4437 C CA . ASP B 1 146 ? -11.07 25.078 -10.492 1 80.19 146 ASP B CA 1
ATOM 4438 C C . ASP B 1 146 ? -11.008 23.781 -9.68 1 80.19 146 ASP B C 1
ATOM 4440 O O . ASP B 1 146 ? -11.766 22.844 -9.93 1 80.19 146 ASP B O 1
ATOM 4444 N N . ASN B 1 147 ? -10.055 23.734 -8.875 1 84.31 147 ASN B N 1
ATOM 4445 C CA . ASN B 1 147 ? -9.969 22.594 -7.961 1 84.31 147 ASN B CA 1
ATOM 4446 C C . ASN B 1 147 ? -10.43 22.969 -6.555 1 84.31 147 ASN B C 1
ATOM 4448 O O . ASN B 1 147 ? -9.773 23.766 -5.875 1 84.31 147 ASN B O 1
ATOM 4452 N N . THR B 1 148 ? -11.562 22.438 -6.234 1 83.81 148 THR B N 1
ATOM 4453 C CA . THR B 1 148 ? -12.086 22.688 -4.895 1 83.81 148 THR B CA 1
ATOM 4454 C C . THR B 1 148 ? -11.531 21.672 -3.9 1 83.81 148 THR B C 1
ATOM 4456 O O . THR B 1 148 ? -11.703 20.469 -4.074 1 83.81 148 THR B O 1
ATOM 4459 N N . SER B 1 149 ? -10.906 22.188 -2.932 1 90.88 149 SER B N 1
ATOM 4460 C CA . SER B 1 149 ? -10.367 21.312 -1.898 1 90.88 149 SER B CA 1
ATOM 4461 C C . SER B 1 149 ? -11.461 20.828 -0.96 1 90.88 149 SER B C 1
ATOM 4463 O O . SER B 1 149 ? -12.367 21.578 -0.601 1 90.88 149 SER B O 1
ATOM 4465 N N . ARG B 1 150 ? -11.352 19.594 -0.546 1 93 150 ARG B N 1
ATOM 4466 C CA . ARG B 1 150 ? -12.305 19.031 0.411 1 93 150 ARG B CA 1
ATOM 4467 C C . ARG B 1 150 ? -11.922 19.406 1.84 1 93 150 ARG B C 1
ATOM 4469 O O . ARG B 1 150 ? -12.625 19.047 2.789 1 93 150 ARG B O 1
ATOM 4476 N N . PHE B 1 151 ? -10.789 20.125 1.992 1 96.5 151 PHE B N 1
ATOM 4477 C CA . PHE B 1 151 ? -10.281 20.406 3.328 1 96.5 151 PHE B CA 1
ATOM 4478 C C . PHE B 1 151 ? -10.562 21.844 3.719 1 96.5 151 PHE B C 1
ATOM 4480 O O . PHE B 1 151 ? -10.625 22.734 2.859 1 96.5 151 PHE B O 1
ATOM 4487 N N . GLY B 1 152 ? -10.711 22.016 5.027 1 96.69 152 GLY B N 1
ATOM 4488 C CA . GLY B 1 152 ? -10.82 23.375 5.57 1 96.69 152 GLY B CA 1
ATOM 4489 C C . GLY B 1 152 ? -12.203 23.969 5.426 1 96.69 152 GLY B C 1
ATOM 4490 O O . GLY B 1 152 ? -13.18 23.234 5.215 1 96.69 152 GLY B O 1
ATOM 4491 N N . LEU B 1 153 ? -12.258 25.266 5.684 1 96.56 153 LEU B N 1
ATOM 4492 C CA . LEU B 1 153 ? -13.492 26.047 5.668 1 96.56 153 LEU B CA 1
ATOM 4493 C C . LEU B 1 153 ? -13.367 27.25 4.738 1 96.56 153 LEU B C 1
ATOM 4495 O O . LEU B 1 153 ? -12.273 27.797 4.559 1 96.56 153 LEU B O 1
ATOM 4499 N N . GLU B 1 154 ? -14.477 27.641 4.262 1 95.69 154 GLU B N 1
ATOM 4500 C CA . GLU B 1 154 ? -14.492 28.828 3.414 1 95.69 154 GLU B CA 1
ATOM 4501 C C . GLU B 1 154 ? -14.164 30.094 4.219 1 95.69 154 GLU B C 1
ATOM 4503 O O . GLU B 1 154 ? -14.469 30.172 5.41 1 95.69 154 GLU B O 1
ATOM 4508 N N . MET B 1 155 ? -13.648 31.062 3.504 1 95.94 155 MET B N 1
ATOM 4509 C CA . MET B 1 155 ? -13.141 32.281 4.152 1 95.94 155 MET B CA 1
ATOM 4510 C C . MET B 1 155 ? -14.234 32.938 4.992 1 95.94 155 MET B C 1
ATOM 4512 O O . MET B 1 155 ? -13.992 33.312 6.137 1 95.94 155 MET B O 1
ATOM 4516 N N . ALA B 1 156 ? -15.422 33.031 4.445 1 95.94 156 ALA B N 1
ATOM 4517 C CA . ALA B 1 156 ? -16.516 33.656 5.172 1 95.94 156 ALA B CA 1
ATOM 4518 C C . ALA B 1 156 ? -16.797 32.938 6.484 1 95.94 156 ALA B C 1
ATOM 4520 O O . ALA B 1 156 ? -16.984 33.594 7.523 1 95.94 156 ALA B O 1
ATOM 4521 N N . LYS B 1 157 ? -16.844 31.703 6.398 1 96.31 157 LYS B N 1
ATOM 4522 C CA . LYS B 1 157 ? -17.094 30.891 7.59 1 96.31 157 LYS B CA 1
ATOM 4523 C C . LYS B 1 157 ? -15.953 31.016 8.594 1 96.31 157 LYS B C 1
ATOM 4525 O O . LYS B 1 157 ? -16.188 31.094 9.797 1 96.31 157 LYS B O 1
ATOM 4530 N N . VAL B 1 158 ? -14.789 31.047 8.109 1 97.5 158 VAL B N 1
ATOM 4531 C CA . VAL B 1 158 ? -13.602 31.156 8.945 1 97.5 158 VAL B CA 1
ATOM 4532 C C . VAL B 1 158 ? -13.641 32.469 9.734 1 97.5 158 VAL B C 1
ATOM 4534 O O . VAL B 1 158 ? -13.406 32.469 10.945 1 97.5 158 VAL B O 1
ATOM 4537 N N . LEU B 1 159 ? -13.969 33.531 9.078 1 97.75 159 LEU B N 1
ATOM 4538 C CA . LEU B 1 159 ? -13.992 34.844 9.719 1 97.75 159 LEU B CA 1
ATOM 4539 C C . LEU B 1 159 ? -15.102 34.906 10.766 1 97.75 159 LEU B C 1
ATOM 4541 O O . LEU B 1 159 ? -14.906 35.5 11.844 1 97.75 159 LEU B O 1
ATOM 4545 N N . GLU B 1 160 ? -16.172 34.281 10.43 1 97.62 160 GLU B N 1
ATOM 4546 C CA . GLU B 1 160 ? -17.266 34.219 11.398 1 97.62 160 GLU B CA 1
ATOM 4547 C C . GLU B 1 160 ? -16.859 33.406 12.617 1 97.62 160 GLU B C 1
ATOM 4549 O O . GLU B 1 160 ? -17.094 33.844 13.758 1 97.62 160 GLU B O 1
ATOM 4554 N N . LEU B 1 161 ? -16.281 32.312 12.367 1 97.75 161 LEU B N 1
ATOM 4555 C CA . LEU B 1 161 ? -15.852 31.422 13.438 1 97.75 161 LEU B CA 1
ATOM 4556 C C . LEU B 1 161 ? -14.758 32.062 14.281 1 97.75 161 LEU B C 1
ATOM 4558 O O . LEU B 1 161 ? -14.727 31.906 15.5 1 97.75 161 LEU B O 1
ATOM 4562 N N . GLU B 1 162 ? -13.883 32.719 13.609 1 98.06 162 GLU B N 1
ATOM 4563 C CA . GLU B 1 162 ? -12.82 33.406 14.312 1 98.06 162 GLU B CA 1
ATOM 4564 C C . GLU B 1 162 ? -13.383 34.375 15.367 1 98.06 162 GLU B C 1
ATOM 4566 O O . GLU B 1 162 ? -12.969 34.344 16.531 1 98.06 162 GLU B O 1
ATOM 4571 N N . LYS B 1 163 ? -14.336 35.188 14.961 1 97.81 163 LYS B N 1
ATOM 4572 C CA . LYS B 1 163 ? -14.945 36.156 15.867 1 97.81 163 LYS B CA 1
ATOM 4573 C C . LYS B 1 163 ? -15.609 35.469 17.047 1 97.81 163 LYS B C 1
ATOM 4575 O O . LYS B 1 163 ? -15.453 35.906 18.203 1 97.81 163 LYS B O 1
ATOM 4580 N N . LYS B 1 164 ? -16.297 34.438 16.703 1 97.81 164 LYS B N 1
ATOM 4581 C CA . LYS B 1 164 ? -16.984 33.688 17.734 1 97.81 164 LYS B CA 1
ATOM 4582 C C . LYS B 1 164 ? -16 33.094 18.734 1 97.81 164 LYS B C 1
ATOM 4584 O O . LYS B 1 164 ? -16.219 33.188 19.953 1 97.81 164 LYS B O 1
ATOM 4589 N N . LEU B 1 165 ? -14.922 32.531 18.297 1 98 165 LEU B N 1
ATOM 4590 C CA . LEU B 1 165 ? -13.969 31.859 19.156 1 98 165 LEU B CA 1
ATOM 4591 C C . LEU B 1 165 ? -13.133 32.844 19.969 1 98 165 LEU B C 1
ATOM 4593 O O . LEU B 1 165 ? -12.75 32.562 21.094 1 98 165 LEU B O 1
ATOM 4597 N N . LEU B 1 166 ? -12.906 34 19.391 1 97.69 166 LEU B N 1
ATOM 4598 C CA . LEU B 1 166 ? -12.172 35.031 20.109 1 97.69 166 LEU B CA 1
ATOM 4599 C C . LEU B 1 166 ? -12.953 35.531 21.328 1 97.69 166 LEU B C 1
ATOM 4601 O O . LEU B 1 166 ? -12.359 35.969 22.312 1 97.69 166 LEU B O 1
ATOM 4605 N N . ALA B 1 167 ? -14.266 35.406 21.25 1 97.44 167 ALA B N 1
ATOM 4606 C CA . ALA B 1 167 ? -15.133 35.875 22.344 1 97.44 167 ALA B CA 1
ATOM 4607 C C . ALA B 1 167 ? -15.273 34.812 23.422 1 97.44 167 ALA B C 1
ATOM 4609 O O . ALA B 1 167 ? -15.82 35.062 24.5 1 97.44 167 ALA B O 1
ATOM 4610 N N . ASP B 1 168 ? -14.805 33.625 23.219 1 97.12 168 ASP B N 1
ATOM 4611 C CA . ASP B 1 168 ? -14.867 32.531 24.172 1 97.12 168 ASP B CA 1
ATOM 4612 C C . ASP B 1 168 ? -13.523 32.344 24.859 1 97.12 168 ASP B C 1
ATOM 4614 O O . ASP B 1 168 ? -12.562 31.859 24.25 1 97.12 168 ASP B O 1
ATOM 4618 N N . PRO B 1 169 ? -13.445 32.531 26.078 1 96.5 169 PRO B N 1
ATOM 4619 C CA . PRO B 1 169 ? -12.164 32.5 26.781 1 96.5 169 PRO B CA 1
ATOM 4620 C C . PRO B 1 169 ? -11.57 31.094 26.844 1 96.5 169 PRO B C 1
ATOM 4622 O O . PRO B 1 169 ? -10.422 30.922 27.25 1 96.5 169 PRO B O 1
ATOM 4625 N N . ARG B 1 170 ? -12.336 30.109 26.609 1 96.88 170 ARG B N 1
ATOM 4626 C CA . ARG B 1 170 ? -11.852 28.734 26.625 1 96.88 170 ARG B CA 1
ATOM 4627 C C . ARG B 1 170 ? -10.953 28.453 25.438 1 96.88 170 ARG B C 1
ATOM 4629 O O . ARG B 1 170 ? -10.273 27.422 25.391 1 96.88 170 ARG B O 1
ATOM 4636 N N . TYR B 1 171 ? -10.883 29.391 24.484 1 98 171 TYR B N 1
ATOM 4637 C CA . TYR B 1 171 ? -10.102 29.219 23.266 1 98 171 TYR B CA 1
ATOM 4638 C C . TYR B 1 171 ? -8.961 30.234 23.203 1 98 171 TYR B C 1
ATOM 4640 O O . TYR B 1 171 ? -9.125 31.375 23.609 1 98 171 TYR B O 1
ATOM 4648 N N . ILE B 1 172 ? -7.84 29.797 22.766 1 97.88 172 ILE B N 1
ATOM 4649 C CA . ILE B 1 172 ? -6.758 30.656 22.297 1 97.88 172 ILE B CA 1
ATOM 4650 C C . ILE B 1 172 ? -6.645 30.562 20.781 1 97.88 172 ILE B C 1
ATOM 4652 O O . ILE B 1 172 ? -6.125 29.578 20.25 1 97.88 172 ILE B O 1
ATOM 4656 N N . VAL B 1 173 ? -7.164 31.547 20.062 1 98.19 173 VAL B N 1
ATOM 4657 C CA . VAL B 1 173 ? -7.141 31.562 18.609 1 98.19 173 VAL B CA 1
ATOM 4658 C C . VAL B 1 173 ? -5.797 32.094 18.125 1 98.19 173 VAL B C 1
ATOM 4660 O O . VAL B 1 173 ? -5.48 33.25 18.312 1 98.19 173 VAL B O 1
ATOM 4663 N N . LEU B 1 174 ? -5.07 31.234 17.453 1 98 174 LEU B N 1
ATOM 4664 C CA . LEU B 1 174 ? -3.676 31.547 17.141 1 98 174 LEU B CA 1
ATOM 4665 C C . LEU B 1 174 ? -3.545 32.125 15.742 1 98 174 LEU B C 1
ATOM 4667 O O . LEU B 1 174 ? -2.643 32.938 15.484 1 98 174 LEU B O 1
ATOM 4671 N N . GLY B 1 175 ? -4.328 31.672 14.836 1 98 175 GLY B N 1
ATOM 4672 C CA . GLY B 1 175 ? -4.199 32.125 13.469 1 98 175 GLY B CA 1
ATOM 4673 C C . GLY B 1 175 ? -4.848 31.219 12.453 1 98 175 GLY B C 1
ATOM 4674 O O . GLY B 1 175 ? -5.957 30.719 12.672 1 98 175 GLY B O 1
ATOM 4675 N N . PHE B 1 176 ? -4.117 31.047 11.273 1 98.56 176 PHE B N 1
ATOM 4676 C CA . PHE B 1 176 ? -4.75 30.375 10.141 1 98.56 176 PHE B CA 1
ATOM 4677 C C . PHE B 1 176 ? -3.797 29.375 9.5 1 98.56 176 PHE B C 1
ATOM 4679 O O . PHE B 1 176 ? -2.578 29.531 9.578 1 98.56 176 PHE B O 1
ATOM 4686 N N . HIS B 1 177 ? -4.387 28.359 8.953 1 98.62 177 HIS B N 1
ATOM 4687 C CA . HIS B 1 177 ? -3.678 27.328 8.203 1 98.62 177 HIS B CA 1
ATOM 4688 C C . HIS B 1 177 ? -4.207 27.219 6.777 1 98.62 177 HIS B C 1
ATOM 4690 O O . HIS B 1 177 ? -5.418 27.219 6.555 1 98.62 177 HIS B O 1
ATOM 4696 N N . LEU B 1 178 ? -3.32 27.156 5.773 1 97.88 178 LEU B N 1
ATOM 4697 C CA . LEU B 1 178 ? -3.699 26.969 4.379 1 97.88 178 LEU B CA 1
ATOM 4698 C C . LEU B 1 178 ? -2.715 26.031 3.674 1 97.88 178 LEU B C 1
ATOM 4700 O O . LEU B 1 178 ? -1.516 26.328 3.617 1 97.88 178 LEU B O 1
ATOM 4704 N N . HIS B 1 179 ? -3.178 24.969 3.199 1 96.5 179 HIS B N 1
ATOM 4705 C CA . HIS B 1 179 ? -2.41 24.031 2.395 1 96.5 179 HIS B CA 1
ATOM 4706 C C . HIS B 1 179 ? -3.094 23.766 1.058 1 96.5 179 HIS B C 1
ATOM 4708 O O . HIS B 1 179 ? -4.301 23.5 1.01 1 96.5 179 HIS B O 1
ATOM 4714 N N . LEU B 1 180 ? -2.387 23.844 -0.001 1 93.44 180 LEU B N 1
ATOM 4715 C CA . LEU B 1 180 ? -2.828 23.438 -1.329 1 93.44 180 LEU B CA 1
ATOM 4716 C C . LEU B 1 180 ? -1.918 22.344 -1.891 1 93.44 180 LEU B C 1
ATOM 4718 O O . LEU B 1 180 ? -0.701 22.391 -1.698 1 93.44 180 LEU B O 1
ATOM 4722 N N . PRO B 1 181 ? -2.486 21.406 -2.658 1 89.75 181 PRO B N 1
ATOM 4723 C CA . PRO B 1 181 ? -1.721 20.234 -3.078 1 89.75 181 PRO B CA 1
ATOM 4724 C C . PRO B 1 181 ? -0.873 20.5 -4.32 1 89.75 181 PRO B C 1
ATOM 4726 O O . PRO B 1 181 ? -0.548 19.562 -5.059 1 89.75 181 PRO B O 1
ATOM 4729 N N . PHE B 1 182 ? -0.567 21.688 -4.645 1 90.75 182 PHE B N 1
ATOM 4730 C CA . PHE B 1 182 ? 0.217 22.047 -5.82 1 90.75 182 PHE B CA 1
ATOM 4731 C C . PHE B 1 182 ? 1.6 22.547 -5.422 1 90.75 182 PHE B C 1
ATOM 4733 O O . PHE B 1 182 ? 1.749 23.219 -4.398 1 90.75 182 PHE B O 1
ATOM 4740 N N . ARG B 1 183 ? 2.529 22.234 -6.254 1 92.25 183 ARG B N 1
ATOM 4741 C CA . ARG B 1 183 ? 3.898 22.484 -5.82 1 92.25 183 ARG B CA 1
ATOM 4742 C C . ARG B 1 183 ? 4.531 23.609 -6.637 1 92.25 183 ARG B C 1
ATOM 4744 O O . ARG B 1 183 ? 5.676 24 -6.387 1 92.25 183 ARG B O 1
ATOM 4751 N N . SER B 1 184 ? 3.822 24.156 -7.605 1 91.56 184 SER B N 1
ATOM 4752 C CA . SER B 1 184 ? 4.363 25.219 -8.445 1 91.56 184 SER B CA 1
ATOM 4753 C C . SER B 1 184 ? 4.504 26.516 -7.664 1 91.56 184 SER B C 1
ATOM 4755 O O . SER B 1 184 ? 3.76 26.766 -6.707 1 91.56 184 SER B O 1
ATOM 4757 N N . LEU B 1 185 ? 5.441 27.344 -8.086 1 94.69 185 LEU B N 1
ATOM 4758 C CA . LEU B 1 185 ? 5.609 28.641 -7.438 1 94.69 185 LEU B CA 1
ATOM 4759 C C . LEU B 1 185 ? 4.352 29.5 -7.578 1 94.69 185 LEU B C 1
ATOM 4761 O O . LEU B 1 185 ? 4.012 30.266 -6.68 1 94.69 185 LEU B O 1
ATOM 4765 N N . GLU B 1 186 ? 3.682 29.312 -8.695 1 94.31 186 GLU B N 1
ATOM 4766 C CA . GLU B 1 186 ? 2.426 30.016 -8.914 1 94.31 186 GLU B CA 1
ATOM 4767 C C . GLU B 1 186 ? 1.398 29.672 -7.84 1 94.31 186 GLU B C 1
ATOM 4769 O O . GLU B 1 186 ? 0.688 30.547 -7.344 1 94.31 186 GLU B O 1
ATOM 4774 N N . SER B 1 187 ? 1.309 28.422 -7.527 1 94.75 187 SER B N 1
ATOM 4775 C CA . SER B 1 187 ? 0.371 27.984 -6.496 1 94.75 187 SER B CA 1
ATOM 4776 C C . SER B 1 187 ? 0.747 28.547 -5.133 1 94.75 187 SER B C 1
ATOM 4778 O O . SER B 1 187 ? -0.129 28.859 -4.32 1 94.75 187 SER B O 1
ATOM 4780 N N . PHE B 1 188 ? 2.041 28.703 -4.891 1 97.31 188 PHE B N 1
ATOM 4781 C CA . PHE B 1 188 ? 2.49 29.25 -3.617 1 97.31 188 PHE B CA 1
ATOM 4782 C C . PHE B 1 188 ? 2.229 30.75 -3.555 1 97.31 188 PHE B C 1
ATOM 4784 O O . PHE B 1 188 ? 1.883 31.281 -2.498 1 97.31 188 PHE B O 1
ATOM 4791 N N . GLN B 1 189 ? 2.393 31.375 -4.68 1 97.44 189 GLN B N 1
ATOM 4792 C CA . GLN B 1 189 ? 2.018 32.781 -4.754 1 97.44 189 GLN B CA 1
ATOM 4793 C C . GLN B 1 189 ? 0.536 32.969 -4.445 1 97.44 189 GLN B C 1
ATOM 4795 O O . GLN B 1 189 ? 0.165 33.875 -3.684 1 97.44 189 GLN B O 1
ATOM 4800 N N . PHE B 1 190 ? -0.228 32.156 -5.035 1 97.12 190 PHE B N 1
ATOM 4801 C CA . PHE B 1 190 ? -1.665 32.188 -4.793 1 97.12 190 PHE B CA 1
ATOM 4802 C C . PHE B 1 190 ? -1.973 31.938 -3.32 1 97.12 190 PHE B C 1
ATOM 4804 O O . PHE B 1 190 ? -2.801 32.625 -2.727 1 97.12 190 PHE B O 1
ATOM 4811 N N . ARG B 1 191 ? -1.299 31.047 -2.75 1 96.81 191 ARG B N 1
ATOM 4812 C CA . ARG B 1 191 ? -1.479 30.672 -1.352 1 96.81 191 ARG B CA 1
ATOM 4813 C C . ARG B 1 191 ? -1.225 31.859 -0.429 1 96.81 191 ARG B C 1
ATOM 4815 O O . ARG B 1 191 ? -2.023 32.125 0.466 1 96.81 191 ARG B O 1
ATOM 4822 N N . VAL B 1 192 ? -0.122 32.469 -0.648 1 97.94 192 VAL B N 1
ATOM 4823 C CA . VAL B 1 192 ? 0.22 33.594 0.221 1 97.94 192 VAL B CA 1
ATOM 4824 C C . VAL B 1 192 ? -0.746 34.75 -0.023 1 97.94 192 VAL B C 1
ATOM 4826 O O . VAL B 1 192 ? -1.121 35.469 0.912 1 97.94 192 VAL B O 1
ATOM 4829 N N . GLU B 1 193 ? -1.179 34.969 -1.241 1 97.81 193 GLU B N 1
ATOM 4830 C CA . GLU B 1 193 ? -2.162 36 -1.54 1 97.81 193 GLU B CA 1
ATOM 4831 C C . GLU B 1 193 ? -3.471 35.75 -0.796 1 97.81 193 GLU B C 1
ATOM 4833 O O . GLU B 1 193 ? -4.059 36.688 -0.234 1 97.81 193 GLU B O 1
ATOM 4838 N N . CYS B 1 194 ? -3.922 34.531 -0.837 1 97.38 194 CYS B N 1
ATOM 4839 C CA . CYS B 1 194 ? -5.133 34.156 -0.111 1 97.38 194 CYS B CA 1
ATOM 4840 C C . CYS B 1 194 ? -4.965 34.406 1.385 1 97.38 194 CYS B C 1
ATOM 4842 O O . CYS B 1 194 ? -5.867 34.938 2.033 1 97.38 194 CYS B O 1
ATOM 4844 N N . MET B 1 195 ? -3.828 34.062 1.903 1 98.12 195 MET B N 1
ATOM 4845 C CA . MET B 1 195 ? -3.561 34.25 3.326 1 98.12 195 MET B CA 1
ATOM 4846 C C . MET B 1 195 ? -3.574 35.719 3.691 1 98.12 195 MET B C 1
ATOM 4848 O O . MET B 1 195 ? -4.145 36.125 4.711 1 98.12 195 MET B O 1
ATOM 4852 N N . LEU B 1 196 ? -2.988 36.531 2.809 1 97.81 196 LEU B N 1
ATOM 4853 C CA . LEU B 1 196 ? -2.951 37.969 3.068 1 97.81 196 LEU B CA 1
ATOM 4854 C C . LEU B 1 196 ? -4.359 38.562 3.076 1 97.81 196 LEU B C 1
ATOM 4856 O O . LEU B 1 196 ? -4.656 39.469 3.867 1 97.81 196 LEU B O 1
ATOM 4860 N N . LYS B 1 197 ? -5.188 38.031 2.236 1 97.62 197 LYS B N 1
ATOM 4861 C CA . LYS B 1 197 ? -6.582 38.469 2.223 1 97.62 197 LYS B CA 1
ATOM 4862 C C . LYS B 1 197 ? -7.266 38.156 3.553 1 97.62 197 LYS B C 1
ATOM 4864 O O . LYS B 1 197 ? -7.992 39 4.09 1 97.62 197 LYS B O 1
ATOM 4869 N N . VAL B 1 198 ? -7.023 37.031 4.07 1 97.62 198 VAL B N 1
ATOM 4870 C CA . VAL B 1 198 ? -7.637 36.594 5.324 1 97.62 198 VAL B CA 1
ATOM 4871 C C . VAL B 1 198 ? -7.062 37.406 6.48 1 97.62 198 VAL B C 1
ATOM 4873 O O . VAL B 1 198 ? -7.797 37.844 7.367 1 97.62 198 VAL B O 1
ATOM 4876 N N . LEU B 1 199 ? -5.758 37.625 6.422 1 97.12 199 LEU B N 1
ATOM 4877 C CA . LEU B 1 199 ? -5.094 38.406 7.473 1 97.12 199 LEU B CA 1
ATOM 4878 C C . LEU B 1 199 ? -5.625 39.844 7.527 1 97.12 199 LEU B C 1
ATOM 4880 O O . LEU B 1 199 ? -5.82 40.375 8.609 1 97.12 199 LEU B O 1
ATOM 4884 N N . SER B 1 200 ? -5.879 40.344 6.383 1 96.56 200 SER B N 1
ATOM 4885 C CA . SER B 1 200 ? -6.375 41.719 6.309 1 96.56 200 SER B CA 1
ATOM 4886 C C . SER B 1 200 ? -7.781 41.844 6.879 1 96.56 200 SER B C 1
ATOM 4888 O O . SER B 1 200 ? -8.164 42.875 7.41 1 96.56 200 SER B O 1
ATOM 4890 N N . ALA B 1 201 ? -8.508 40.75 6.82 1 97.12 201 ALA B N 1
ATOM 4891 C CA . ALA B 1 201 ? -9.898 40.75 7.258 1 97.12 201 ALA B CA 1
ATOM 4892 C C . ALA B 1 201 ? -10.031 40.25 8.695 1 97.12 201 ALA B C 1
ATOM 4894 O O . ALA B 1 201 ? -11.094 40.375 9.305 1 97.12 201 ALA B O 1
ATOM 4895 N N . SER B 1 202 ? -8.961 39.75 9.234 1 96.88 202 SER B N 1
ATOM 4896 C CA . SER B 1 202 ? -8.977 39.094 10.539 1 96.88 202 SER B CA 1
ATOM 4897 C C . SER B 1 202 ? -9.234 40.094 11.656 1 96.88 202 SER B C 1
ATOM 4899 O O . SER B 1 202 ? -8.742 41.219 11.609 1 96.88 202 SER B O 1
ATOM 4901 N N . ALA B 1 203 ? -9.992 39.688 12.703 1 94.81 203 ALA B N 1
ATOM 4902 C CA . ALA B 1 203 ? -10.234 40.5 13.898 1 94.81 203 ALA B CA 1
ATOM 4903 C C . ALA B 1 203 ? -9.188 40.219 14.977 1 94.81 203 ALA B C 1
ATOM 4905 O O . ALA B 1 203 ? -9.141 40.875 16 1 94.81 203 ALA B O 1
ATOM 4906 N N . ASN B 1 204 ? -8.391 39.219 14.695 1 93.5 204 ASN B N 1
ATOM 4907 C CA . ASN B 1 204 ? -7.395 38.781 15.672 1 93.5 204 ASN B CA 1
ATOM 4908 C C . ASN B 1 204 ? -6.191 39.719 15.688 1 93.5 204 ASN B C 1
ATOM 4910 O O . ASN B 1 204 ? -5.375 39.719 14.766 1 93.5 204 ASN B O 1
ATOM 4914 N N . LYS B 1 205 ? -5.969 40.406 16.766 1 86.94 205 LYS B N 1
ATOM 4915 C CA . LYS B 1 205 ? -4.895 41.375 16.875 1 86.94 205 LYS B CA 1
ATOM 4916 C C . LYS B 1 205 ? -3.623 40.75 17.422 1 86.94 205 LYS B C 1
ATOM 4918 O O . LYS B 1 205 ? -2.564 41.375 17.453 1 86.94 205 LYS B O 1
ATOM 4923 N N . ASN B 1 206 ? -3.67 39.594 17.812 1 88.69 206 ASN B N 1
ATOM 4924 C CA . ASN B 1 206 ? -2.539 38.875 18.406 1 88.69 206 ASN B CA 1
ATOM 4925 C C . ASN B 1 206 ? -2.201 37.625 17.641 1 88.69 206 ASN B C 1
ATOM 4927 O O . ASN B 1 206 ? -1.976 36.562 18.234 1 88.69 206 ASN B O 1
ATOM 4931 N N . LEU B 1 207 ? -2.16 37.75 16.375 1 92.25 207 LEU B N 1
ATOM 4932 C CA . LEU B 1 207 ? -1.847 36.594 15.539 1 92.25 207 LEU B CA 1
ATOM 4933 C C . LEU B 1 207 ? -0.411 36.156 15.766 1 92.25 207 LEU B C 1
ATOM 4935 O O . LEU B 1 207 ? 0.519 36.938 15.734 1 92.25 207 LEU B O 1
ATOM 4939 N N . ASP B 1 208 ? -0.168 34.875 16.031 1 92.12 208 ASP B N 1
ATOM 4940 C CA . ASP B 1 208 ? 1.177 34.344 16.266 1 92.12 208 ASP B CA 1
ATOM 4941 C C . ASP B 1 208 ? 1.433 33.094 15.406 1 92.12 208 ASP B C 1
ATOM 4943 O O . ASP B 1 208 ? 2.486 32.469 15.523 1 92.12 208 ASP B O 1
ATOM 4947 N N . TYR B 1 209 ? 0.484 32.781 14.586 1 97.38 209 TYR B N 1
ATOM 4948 C CA . TYR B 1 209 ? 0.539 31.531 13.836 1 97.38 209 TYR B CA 1
ATOM 4949 C C . TYR B 1 209 ? 0.034 31.734 12.406 1 97.38 209 TYR B C 1
ATOM 4951 O O . TYR B 1 209 ? -1.143 32.031 12.195 1 97.38 209 TYR B O 1
ATOM 4959 N N . ILE B 1 210 ? 0.897 31.656 11.461 1 98.56 210 ILE B N 1
ATOM 4960 C CA . ILE B 1 210 ? 0.573 31.578 10.039 1 98.56 210 ILE B CA 1
ATOM 4961 C C . ILE B 1 210 ? 1.182 30.312 9.445 1 98.56 210 ILE B C 1
ATOM 4963 O O . ILE B 1 210 ? 2.406 30.172 9.383 1 98.56 210 ILE B O 1
ATOM 4967 N N . ASN B 1 211 ? 0.355 29.391 9.078 1 98.88 211 ASN B N 1
ATOM 4968 C CA . ASN B 1 211 ? 0.821 28.125 8.547 1 98.88 211 ASN B CA 1
ATOM 4969 C C . ASN B 1 211 ? 0.457 27.969 7.07 1 98.88 211 ASN B C 1
ATOM 4971 O O . ASN B 1 211 ? -0.724 27.922 6.719 1 98.88 211 ASN B O 1
ATOM 4975 N N . LEU B 1 212 ? 1.477 27.859 6.242 1 98.44 212 LEU B N 1
ATOM 4976 C CA . LEU B 1 212 ? 1.22 27.828 4.809 1 98.44 212 LEU B CA 1
ATOM 4977 C C . LEU B 1 212 ? 1.461 26.438 4.234 1 98.44 212 LEU B C 1
ATOM 4979 O O . LEU B 1 212 ? 1.606 26.281 3.02 1 98.44 212 LEU B O 1
ATOM 4983 N N . GLY B 1 213 ? 1.557 25.469 5.059 1 98 213 GLY B N 1
ATOM 4984 C CA . GLY B 1 213 ? 1.483 24.062 4.68 1 98 213 GLY B CA 1
ATOM 4985 C C . GLY B 1 213 ? 2.742 23.562 3.998 1 98 213 GLY B C 1
ATOM 4986 O O . GLY B 1 213 ? 3.846 24.016 4.301 1 98 213 GLY B O 1
ATOM 4987 N N . GLY B 1 214 ? 2.561 22.438 3.268 1 97.31 214 GLY B N 1
ATOM 4988 C CA . GLY B 1 214 ? 3.664 21.781 2.596 1 97.31 214 GLY B CA 1
ATOM 4989 C C . GLY B 1 214 ? 3.539 21.797 1.084 1 97.31 214 GLY B C 1
ATOM 4990 O O . GLY B 1 214 ? 3.045 22.766 0.507 1 97.31 214 GLY B O 1
ATOM 4991 N N . GLY B 1 215 ? 4.195 20.844 0.469 1 94.88 215 GLY B N 1
ATOM 4992 C CA . GLY B 1 215 ? 4.109 20.719 -0.977 1 94.88 215 GLY B CA 1
ATOM 4993 C C . GLY B 1 215 ? 5.34 21.234 -1.697 1 94.88 215 GLY B C 1
ATOM 4994 O O . GLY B 1 215 ? 5.254 21.656 -2.854 1 94.88 215 GLY B O 1
ATOM 4995 N N . PHE B 1 216 ? 6.469 21.125 -1.051 1 96.62 216 PHE B N 1
ATOM 4996 C CA . PHE B 1 216 ? 7.711 21.625 -1.637 1 96.62 216 PHE B CA 1
ATOM 4997 C C . PHE B 1 216 ? 8.391 20.531 -2.463 1 96.62 216 PHE B C 1
ATOM 4999 O O . PHE B 1 216 ? 8.328 19.344 -2.111 1 96.62 216 PHE B O 1
ATOM 5006 N N . PHE B 1 217 ? 9.031 21 -3.51 1 93 217 PHE B N 1
ATOM 5007 C CA . PHE B 1 217 ? 9.953 20.078 -4.176 1 93 217 PHE B CA 1
ATOM 5008 C C . PHE B 1 217 ? 11.266 19.984 -3.416 1 93 217 PHE B C 1
ATOM 5010 O O . PHE B 1 217 ? 11.727 20.969 -2.828 1 93 217 PHE B O 1
ATOM 5017 N N . GLY B 1 218 ? 11.734 18.844 -3.348 1 90.31 218 GLY B N 1
ATOM 5018 C CA . GLY B 1 218 ? 13.102 18.625 -2.9 1 90.31 218 GLY B CA 1
ATOM 5019 C C . GLY B 1 218 ? 14.078 18.406 -4.039 1 90.31 218 GLY B C 1
ATOM 5020 O O . GLY B 1 218 ? 13.844 18.859 -5.164 1 90.31 218 GLY B O 1
ATOM 5021 N N . ASP B 1 219 ? 15.188 17.859 -3.654 1 84.06 219 ASP B N 1
ATOM 5022 C CA . ASP B 1 219 ? 16.172 17.516 -4.676 1 84.06 219 ASP B CA 1
ATOM 5023 C C . ASP B 1 219 ? 15.688 16.344 -5.531 1 84.06 219 ASP B C 1
ATOM 5025 O O . ASP B 1 219 ? 15.523 15.227 -5.031 1 84.06 219 ASP B O 1
ATOM 5029 N N . ILE B 1 220 ? 15.305 16.672 -6.762 1 82.25 220 ILE B N 1
ATOM 5030 C CA . ILE B 1 220 ? 14.883 15.656 -7.73 1 82.25 220 ILE B CA 1
ATOM 5031 C C . ILE B 1 220 ? 15.828 15.664 -8.93 1 82.25 220 ILE B C 1
ATOM 5033 O O . ILE B 1 220 ? 16.234 16.734 -9.406 1 82.25 220 ILE B O 1
ATOM 5037 N N . PRO B 1 221 ? 16.172 14.461 -9.266 1 79.19 221 PRO B N 1
ATOM 5038 C CA . PRO B 1 221 ? 17.031 14.438 -10.445 1 79.19 221 PRO B CA 1
ATOM 5039 C C . PRO B 1 221 ? 16.406 15.125 -11.656 1 79.19 221 PRO B C 1
ATOM 5041 O O . PRO B 1 221 ? 15.18 15.094 -11.82 1 79.19 221 PRO B O 1
ATOM 5044 N N . HIS B 1 222 ? 17.281 15.68 -12.43 1 77.56 222 HIS B N 1
ATOM 5045 C CA . HIS B 1 222 ? 16.859 16.453 -13.594 1 77.56 222 HIS B CA 1
ATOM 5046 C C . HIS B 1 222 ? 15.977 15.609 -14.516 1 77.56 222 HIS B C 1
ATOM 5048 O O . HIS B 1 222 ? 14.992 16.109 -15.07 1 77.56 222 HIS B O 1
ATOM 5054 N N . ASP B 1 223 ? 16.328 14.391 -14.695 1 74.25 223 ASP B N 1
ATOM 5055 C CA . ASP B 1 223 ? 15.594 13.516 -15.594 1 74.25 223 ASP B CA 1
ATOM 5056 C C . ASP B 1 223 ? 14.172 13.273 -15.102 1 74.25 223 ASP B C 1
ATOM 5058 O O . ASP B 1 223 ? 13.227 13.203 -15.891 1 74.25 223 ASP B O 1
ATOM 5062 N N . VAL B 1 224 ? 14.039 13.227 -13.875 1 75.38 224 VAL B N 1
ATOM 5063 C CA . VAL B 1 224 ? 12.727 13.039 -13.266 1 75.38 224 VAL B CA 1
ATOM 5064 C C . VAL B 1 224 ? 11.906 14.32 -13.398 1 75.38 224 VAL B C 1
ATOM 5066 O O . VAL B 1 224 ? 10.719 14.281 -13.727 1 75.38 224 VAL B O 1
ATOM 5069 N N . ALA B 1 225 ? 12.594 15.406 -13.18 1 77.06 225 ALA B N 1
ATOM 5070 C CA . ALA B 1 225 ? 11.922 16.703 -13.297 1 77.06 225 ALA B CA 1
ATOM 5071 C C . ALA B 1 225 ? 11.375 16.906 -14.711 1 77.06 225 ALA B C 1
ATOM 5073 O O . ALA B 1 225 ? 10.258 17.406 -14.883 1 77.06 225 ALA B O 1
ATOM 5074 N N . LYS B 1 226 ? 12.109 16.469 -15.672 1 75.94 226 LYS B N 1
ATOM 5075 C CA . LYS B 1 226 ? 11.711 16.625 -17.078 1 75.94 226 LYS B CA 1
ATOM 5076 C C . LYS B 1 226 ? 10.445 15.82 -17.359 1 75.94 226 LYS B C 1
ATOM 5078 O O . LYS B 1 226 ? 9.531 16.312 -18.031 1 75.94 226 LYS B O 1
ATOM 5083 N N . VAL B 1 227 ? 10.406 14.641 -16.781 1 72.69 227 VAL B N 1
ATOM 5084 C CA . VAL B 1 227 ? 9.266 13.758 -17 1 72.69 227 VAL B CA 1
ATOM 5085 C C . VAL B 1 227 ? 8.016 14.352 -16.344 1 72.69 227 VAL B C 1
ATOM 5087 O O . VAL B 1 227 ? 6.902 14.172 -16.844 1 72.69 227 VAL B O 1
ATOM 5090 N N . LEU B 1 228 ? 8.234 15.102 -15.305 1 72.19 228 LEU B N 1
ATOM 5091 C CA . LEU B 1 228 ? 7.133 15.734 -14.586 1 72.19 228 LEU B CA 1
ATOM 5092 C C . LEU B 1 228 ? 6.738 17.047 -15.242 1 72.19 228 LEU B C 1
ATOM 5094 O O . LEU B 1 228 ? 5.82 17.734 -14.781 1 72.19 228 LEU B O 1
ATOM 5098 N N . GLY B 1 229 ? 7.461 17.375 -16.312 1 74.19 229 GLY B N 1
ATOM 5099 C CA . GLY B 1 229 ? 7.16 18.609 -17.047 1 74.19 229 GLY B CA 1
ATOM 5100 C C . GLY B 1 229 ? 7.59 19.859 -16.297 1 74.19 229 GLY B C 1
ATOM 5101 O O . GLY B 1 229 ? 7.035 20.938 -16.531 1 74.19 229 GLY B O 1
ATOM 5102 N N . ILE B 1 230 ? 8.438 19.594 -15.406 1 79.5 230 ILE B N 1
ATOM 5103 C CA . ILE B 1 230 ? 8.898 20.734 -14.617 1 79.5 230 ILE B CA 1
ATOM 5104 C C . ILE B 1 230 ? 10.148 21.344 -15.258 1 79.5 230 ILE B C 1
ATOM 5106 O O . ILE B 1 230 ? 11.211 20.719 -15.266 1 79.5 230 ILE B O 1
ATOM 5110 N N . SER B 1 231 ? 10.023 22.469 -15.969 1 77.69 231 SER B N 1
ATOM 5111 C CA . SER B 1 231 ? 11.141 23.109 -16.656 1 77.69 231 SER B CA 1
ATOM 5112 C C . SER B 1 231 ? 12.172 23.641 -15.664 1 77.69 231 SER B C 1
ATOM 5114 O O . SER B 1 231 ? 13.375 23.5 -15.867 1 77.69 231 SER B O 1
ATOM 5116 N N . LYS B 1 232 ? 11.641 24.312 -14.641 1 83.31 232 LYS B N 1
ATOM 5117 C CA . LYS B 1 232 ? 12.531 24.797 -13.586 1 83.31 232 LYS B CA 1
ATOM 5118 C C . LYS B 1 232 ? 12.031 24.391 -12.203 1 83.31 232 LYS B C 1
ATOM 5120 O O . LYS B 1 232 ? 10.953 24.812 -11.781 1 83.31 232 LYS B O 1
ATOM 5125 N N . LEU B 1 233 ? 12.836 23.578 -11.625 1 89.44 233 LEU B N 1
ATOM 5126 C CA . LEU B 1 233 ? 12.508 23.141 -10.273 1 89.44 233 LEU B CA 1
ATOM 5127 C C . LEU B 1 233 ? 12.727 24.266 -9.266 1 89.44 233 LEU B C 1
ATOM 5129 O O . LEU B 1 233 ? 13.844 24.781 -9.141 1 89.44 233 LEU B O 1
ATOM 5133 N N . PRO B 1 234 ? 11.719 24.672 -8.586 1 93.62 234 PRO B N 1
ATOM 5134 C CA . PRO B 1 234 ? 11.922 25.703 -7.566 1 93.62 234 PRO B CA 1
ATOM 5135 C C . PRO B 1 234 ? 12.828 25.234 -6.426 1 93.62 234 PRO B C 1
ATOM 5137 O O . PRO B 1 234 ? 12.734 24.094 -5.992 1 93.62 234 PRO B O 1
ATOM 5140 N N . SER B 1 235 ? 13.711 26.109 -5.996 1 95.31 235 SER B N 1
ATOM 5141 C CA . SER B 1 235 ? 14.531 25.844 -4.816 1 95.31 235 SER B CA 1
ATOM 5142 C C . SER B 1 235 ? 13.789 26.203 -3.533 1 95.31 235 SER B C 1
ATOM 5144 O O . SER B 1 235 ? 12.727 26.844 -3.58 1 95.31 235 SER B O 1
ATOM 5146 N N . PHE B 1 236 ? 14.352 25.781 -2.426 1 97.88 236 PHE B N 1
ATOM 5147 C CA . PHE B 1 236 ? 13.797 26.203 -1.146 1 97.88 236 PHE B CA 1
ATOM 5148 C C . PHE B 1 236 ? 13.781 27.719 -1.04 1 97.88 236 PHE B C 1
ATOM 5150 O O . PHE B 1 236 ? 12.828 28.312 -0.51 1 97.88 236 PHE B O 1
ATOM 5157 N N . ASP B 1 237 ? 14.805 28.312 -1.575 1 97.88 237 ASP B N 1
ATOM 5158 C CA . ASP B 1 237 ? 14.906 29.766 -1.552 1 97.88 237 ASP B CA 1
ATOM 5159 C C . ASP B 1 237 ? 13.789 30.406 -2.365 1 97.88 237 ASP B C 1
ATOM 5161 O O . ASP B 1 237 ? 13.25 31.453 -1.976 1 97.88 237 ASP B O 1
ATOM 5165 N N . ASP B 1 238 ? 13.492 29.844 -3.479 1 97.75 238 ASP B N 1
ATOM 5166 C CA . ASP B 1 238 ? 12.398 30.344 -4.301 1 97.75 238 ASP B CA 1
ATOM 5167 C C . ASP B 1 238 ? 11.078 30.344 -3.533 1 97.75 238 ASP B C 1
ATOM 5169 O O . ASP B 1 238 ? 10.352 31.328 -3.535 1 97.75 238 ASP B O 1
ATOM 5173 N N . TYR B 1 239 ? 10.805 29.281 -2.898 1 98.19 239 TYR B N 1
ATOM 5174 C CA . TYR B 1 239 ? 9.586 29.172 -2.104 1 98.19 239 TYR B CA 1
ATOM 5175 C C . TYR B 1 239 ? 9.586 30.188 -0.957 1 98.19 239 TYR B C 1
ATOM 5177 O O . TYR B 1 239 ? 8.57 30.828 -0.686 1 98.19 239 TYR B O 1
ATOM 5185 N N . ALA B 1 240 ? 10.75 30.266 -0.295 1 98.38 240 ALA B N 1
ATOM 5186 C CA . ALA B 1 240 ? 10.898 31.141 0.86 1 98.38 240 ALA B CA 1
ATOM 5187 C C . ALA B 1 240 ? 10.672 32.594 0.47 1 98.38 240 ALA B C 1
ATOM 5189 O O . ALA B 1 240 ? 10.062 33.375 1.222 1 98.38 240 ALA B O 1
ATOM 5190 N N . LYS B 1 241 ? 11.188 32.938 -0.65 1 98.19 241 LYS B N 1
ATOM 5191 C CA . LYS B 1 241 ? 11.008 34.312 -1.143 1 98.19 241 LYS B CA 1
ATOM 5192 C C . LYS B 1 241 ? 9.523 34.625 -1.364 1 98.19 241 LYS B C 1
ATOM 5194 O O . LYS B 1 241 ? 9.047 35.688 -0.975 1 98.19 241 LYS B O 1
ATOM 5199 N N . VAL B 1 242 ? 8.875 33.688 -1.947 1 97.94 242 VAL B N 1
ATOM 5200 C CA . VAL B 1 242 ? 7.465 33.906 -2.266 1 97.94 242 VAL B CA 1
ATOM 5201 C C . VAL B 1 242 ? 6.648 33.938 -0.979 1 97.94 242 VAL B C 1
ATOM 5203 O O . VAL B 1 242 ? 5.852 34.875 -0.778 1 97.94 242 VAL B O 1
ATOM 5206 N N . LEU B 1 243 ? 6.859 33.031 -0.06 1 98.12 243 LEU B N 1
ATOM 5207 C CA . LEU B 1 243 ? 6.051 32.938 1.15 1 98.12 243 LEU B CA 1
ATOM 5208 C C . LEU B 1 243 ? 6.508 33.969 2.193 1 98.12 243 LEU B C 1
ATOM 5210 O O . LEU B 1 243 ? 5.762 34.875 2.541 1 98.12 243 LEU B O 1
ATOM 5214 N N . GLY B 1 244 ? 7.75 33.781 2.607 1 97.75 244 GLY B N 1
ATOM 5215 C CA . GLY B 1 244 ? 8.305 34.625 3.658 1 97.75 244 GLY B CA 1
ATOM 5216 C C . GLY B 1 244 ? 8.469 36.062 3.236 1 97.75 244 GLY B C 1
ATOM 5217 O O . GLY B 1 244 ? 8.141 37 3.996 1 97.75 244 GLY B O 1
ATOM 5218 N N . GLY B 1 245 ? 8.953 36.219 2.039 1 97.62 245 GLY B N 1
ATOM 5219 C CA . GLY B 1 245 ? 9.172 37.594 1.548 1 97.62 245 GLY B CA 1
ATOM 5220 C C . GLY B 1 245 ? 7.891 38.406 1.463 1 97.62 245 GLY B C 1
ATOM 5221 O O . GLY B 1 245 ? 7.848 39.531 1.912 1 97.62 245 GLY B O 1
ATOM 5222 N N . GLU B 1 246 ? 6.883 37.781 0.928 1 97.62 246 GLU B N 1
ATOM 5223 C CA . GLU B 1 246 ? 5.613 38.5 0.769 1 97.62 246 GLU B CA 1
ATOM 5224 C C . GLU B 1 246 ? 4.961 38.75 2.121 1 97.62 246 GLU B C 1
ATOM 5226 O O . GLU B 1 246 ? 4.379 39.844 2.328 1 97.62 246 GLU B O 1
ATOM 5231 N N . LEU B 1 247 ? 5.051 37.844 3.018 1 97.81 247 LEU B N 1
ATOM 5232 C CA . LEU B 1 247 ? 4.508 38.062 4.359 1 97.81 247 LEU B CA 1
ATOM 5233 C C . LEU B 1 247 ? 5.238 39.188 5.078 1 97.81 247 LEU B C 1
ATOM 5235 O O . LEU B 1 247 ? 4.605 40.031 5.715 1 97.81 247 LEU B O 1
ATOM 5239 N N . LYS B 1 248 ? 6.547 39.125 4.977 1 98 248 LYS B N 1
ATOM 5240 C CA . LYS B 1 248 ? 7.359 40.156 5.617 1 98 248 LYS B CA 1
ATOM 5241 C C . LYS B 1 248 ? 7 41.531 5.086 1 98 248 LYS B C 1
ATOM 5243 O O . LYS B 1 248 ? 6.816 42.469 5.863 1 98 248 LYS B O 1
ATOM 5248 N N . LYS B 1 249 ? 6.898 41.656 3.799 1 97.81 249 LYS B N 1
ATOM 5249 C CA . LYS B 1 249 ? 6.52 42.906 3.174 1 97.81 249 LYS B CA 1
ATOM 5250 C C . LYS B 1 249 ? 5.168 43.406 3.691 1 97.81 249 LYS B C 1
ATOM 5252 O O . LYS B 1 249 ? 4.996 44.594 3.975 1 97.81 249 LYS B O 1
ATOM 5257 N N . TYR B 1 250 ? 4.262 42.5 3.771 1 97.25 250 TYR B N 1
ATOM 5258 C CA . TYR B 1 250 ? 2.924 42.844 4.254 1 97.25 250 TYR B CA 1
ATOM 5259 C C . TYR B 1 250 ? 2.979 43.438 5.656 1 97.25 250 TYR B C 1
ATOM 5261 O O . TYR B 1 250 ? 2.4 44.5 5.914 1 97.25 250 TYR B O 1
ATOM 5269 N N . PHE B 1 251 ? 3.664 42.812 6.539 1 96.88 251 PHE B N 1
ATOM 5270 C CA . PHE B 1 251 ? 3.699 43.25 7.93 1 96.88 251 PHE B CA 1
ATOM 5271 C C . PHE B 1 251 ? 4.508 44.562 8.07 1 96.88 251 PHE B C 1
ATOM 5273 O O . PHE B 1 251 ? 4.168 45.406 8.883 1 96.88 251 PHE B O 1
ATOM 5280 N N . LEU B 1 252 ? 5.559 44.688 7.281 1 97.44 252 LEU B N 1
ATOM 5281 C CA . LEU B 1 252 ? 6.316 45.938 7.285 1 97.44 252 LEU B CA 1
ATOM 5282 C C . LEU B 1 252 ? 5.438 47.094 6.855 1 97.44 252 LEU B C 1
ATOM 5284 O O . LEU B 1 252 ? 5.508 48.188 7.445 1 97.44 252 LEU B O 1
ATOM 5288 N N . ASN B 1 253 ? 4.68 46.812 5.844 1 97.31 253 ASN B N 1
ATOM 5289 C CA . ASN B 1 253 ? 3.785 47.844 5.344 1 97.31 253 ASN B CA 1
ATOM 5290 C C . ASN B 1 253 ? 2.756 48.25 6.391 1 97.31 253 ASN B C 1
ATOM 5292 O O . ASN B 1 253 ? 2.232 49.375 6.352 1 97.31 253 ASN B O 1
ATOM 5296 N N . LEU B 1 254 ? 2.479 47.406 7.297 1 95.69 254 LEU B N 1
ATOM 5297 C CA . LEU B 1 254 ? 1.539 47.688 8.375 1 95.69 254 LEU B CA 1
ATOM 5298 C C . LEU B 1 254 ? 2.254 48.312 9.562 1 95.69 254 LEU B C 1
ATOM 5300 O O . LEU B 1 254 ? 1.63 48.625 10.586 1 95.69 254 LEU B O 1
ATOM 5304 N N . GLY B 1 255 ? 3.533 48.438 9.508 1 96.06 255 GLY B N 1
ATOM 5305 C CA . GLY B 1 255 ? 4.328 49.062 10.555 1 96.06 255 GLY B CA 1
ATOM 5306 C C . GLY B 1 255 ? 4.719 48.094 11.656 1 96.06 255 GLY B C 1
ATOM 5307 O O . GLY B 1 255 ? 5.105 48.5 12.75 1 96.06 255 GLY B O 1
ATOM 5308 N N . VAL B 1 256 ? 4.602 46.844 11.344 1 95.19 256 VAL B N 1
ATOM 5309 C CA . VAL B 1 256 ? 4.961 45.844 12.328 1 95.19 256 VAL B CA 1
ATOM 5310 C C . VAL B 1 256 ? 6.465 45.562 12.266 1 95.19 256 VAL B C 1
ATOM 5312 O O . VAL B 1 256 ? 7.02 45.344 11.188 1 95.19 256 VAL B O 1
ATOM 5315 N N . MET B 1 257 ? 7.137 45.562 13.406 1 95.94 257 MET B N 1
ATOM 5316 C CA . MET B 1 257 ? 8.562 45.281 13.477 1 95.94 257 MET B CA 1
ATOM 5317 C C . MET B 1 257 ? 8.836 43.781 13.273 1 95.94 257 MET B C 1
ATOM 5319 O O . MET B 1 257 ? 8.023 42.938 13.672 1 95.94 257 MET B O 1
ATOM 5323 N N . PRO B 1 258 ? 9.93 43.469 12.68 1 95.12 258 PRO B N 1
ATOM 5324 C CA . PRO B 1 258 ? 10.242 42.062 12.422 1 95.12 258 PRO B CA 1
ATOM 5325 C C . PRO B 1 258 ? 10.109 41.156 13.664 1 95.12 258 PRO B C 1
ATOM 5327 O O . PRO B 1 258 ? 9.578 40.062 13.586 1 95.12 258 PRO B O 1
ATOM 5330 N N . SER B 1 259 ? 10.461 41.719 14.781 1 94.19 259 SER B N 1
ATOM 5331 C CA . SER B 1 259 ? 10.453 40.938 16.016 1 94.19 259 SER B CA 1
ATOM 5332 C C . SER B 1 259 ? 9.031 40.656 16.5 1 94.19 259 SER B C 1
ATOM 5334 O O . SER B 1 259 ? 8.805 39.812 17.359 1 94.19 259 SER B O 1
ATOM 5336 N N . GLN B 1 260 ? 8.094 41.312 15.891 1 95 260 GLN B N 1
ATOM 5337 C CA . GLN B 1 260 ? 6.707 41.219 16.328 1 95 260 GLN B CA 1
ATOM 5338 C C . GLN B 1 260 ? 5.859 40.5 15.289 1 95 260 GLN B C 1
ATOM 5340 O O . GLN B 1 260 ? 4.668 40.25 15.508 1 95 260 GLN B O 1
ATOM 5345 N N . MET B 1 261 ? 6.43 40.125 14.234 1 96.25 261 MET B N 1
ATOM 5346 C CA . MET B 1 261 ? 5.691 39.438 13.188 1 96.25 261 MET B CA 1
ATOM 5347 C C . MET B 1 261 ? 5.277 38.062 13.633 1 96.25 261 MET B C 1
ATOM 5349 O O . MET B 1 261 ? 5.996 37.406 14.398 1 96.25 261 MET B O 1
ATOM 5353 N N . PRO B 1 262 ? 4.098 37.594 13.211 1 97.31 262 PRO B N 1
ATOM 5354 C CA . PRO B 1 262 ? 3.703 36.219 13.539 1 97.31 262 PRO B CA 1
ATOM 5355 C C . PRO B 1 262 ? 4.695 35.188 13.023 1 97.31 262 PRO B C 1
ATOM 5357 O O . PRO B 1 262 ? 5.438 35.438 12.07 1 97.31 262 PRO B O 1
ATOM 5360 N N . ARG B 1 263 ? 4.719 34.094 13.672 1 97.75 263 ARG B N 1
ATOM 5361 C CA . ARG B 1 263 ? 5.57 33 13.258 1 97.75 263 ARG B CA 1
ATOM 5362 C C . ARG B 1 263 ? 5.027 32.344 11.992 1 97.75 263 ARG B C 1
ATOM 5364 O O . ARG B 1 263 ? 3.82 32.094 11.883 1 97.75 263 ARG B O 1
ATOM 5371 N N . LEU B 1 264 ? 5.898 32.156 11.047 1 98.56 264 LEU B N 1
ATOM 5372 C CA . LEU B 1 264 ? 5.535 31.422 9.828 1 98.56 264 LEU B CA 1
ATOM 5373 C C . LEU B 1 264 ? 5.82 29.938 9.984 1 98.56 264 LEU B C 1
ATOM 5375 O O . LEU B 1 264 ? 6.949 29.531 10.281 1 98.56 264 LEU B O 1
ATOM 5379 N N . PHE B 1 265 ? 4.809 29.109 9.844 1 98.81 265 PHE B N 1
ATOM 5380 C CA . PHE B 1 265 ? 4.934 27.656 9.859 1 98.81 265 PHE B CA 1
ATOM 5381 C C . PHE B 1 265 ? 4.867 27.094 8.445 1 98.81 265 PHE B C 1
ATOM 5383 O O . PHE B 1 265 ? 4.059 27.547 7.629 1 98.81 265 PHE B O 1
ATOM 5390 N N . ILE B 1 266 ? 5.742 26.156 8.125 1 98.75 266 ILE B N 1
ATOM 5391 C CA . ILE B 1 266 ? 5.668 25.344 6.914 1 98.75 266 ILE B CA 1
ATOM 5392 C C . ILE B 1 266 ? 5.742 23.859 7.277 1 98.75 266 ILE B C 1
ATOM 5394 O O . ILE B 1 266 ? 6.238 23.5 8.344 1 98.75 266 ILE B O 1
ATOM 5398 N N . GLU B 1 267 ? 5.27 23.047 6.395 1 98.81 267 GLU B N 1
ATOM 5399 C CA . GLU B 1 267 ? 5.102 21.625 6.742 1 98.81 267 GLU B CA 1
ATOM 5400 C C . GLU B 1 267 ? 5.703 20.719 5.672 1 98.81 267 GLU B C 1
ATOM 5402 O O . GLU B 1 267 ? 4.988 19.953 5.035 1 98.81 267 GLU B O 1
ATOM 5407 N N . PRO B 1 268 ? 7.016 20.703 5.555 1 98.5 268 PRO B N 1
ATOM 5408 C CA . PRO B 1 268 ? 7.645 19.828 4.562 1 98.5 268 PRO B CA 1
ATOM 5409 C C . PRO B 1 268 ? 7.59 18.359 4.961 1 98.5 268 PRO B C 1
ATOM 5411 O O . PRO B 1 268 ? 7.473 18.031 6.145 1 98.5 268 PRO B O 1
ATOM 5414 N N . GLY B 1 269 ? 7.551 17.469 3.957 1 97.69 269 GLY B N 1
ATOM 5415 C CA . GLY B 1 269 ? 7.707 16.031 4.078 1 97.69 269 GLY B CA 1
ATOM 5416 C C . GLY B 1 269 ? 8.664 15.445 3.055 1 97.69 269 GLY B C 1
ATOM 5417 O O . GLY B 1 269 ? 9.875 15.398 3.285 1 97.69 269 GLY B O 1
ATOM 5418 N N . SER B 1 270 ? 8.133 15.305 1.816 1 95.69 270 SER B N 1
ATOM 5419 C CA . SER B 1 270 ? 8.898 14.695 0.732 1 95.69 270 SER B CA 1
ATOM 5420 C C . SER B 1 270 ? 10.148 15.508 0.417 1 95.69 270 SER B C 1
ATOM 5422 O O . SER B 1 270 ? 11.211 14.938 0.147 1 95.69 270 SER B O 1
ATOM 5424 N N . SER B 1 271 ? 10.047 16.797 0.48 1 97.06 271 SER B N 1
ATOM 5425 C CA . SER B 1 271 ? 11.125 17.672 0.059 1 97.06 271 SER B CA 1
ATOM 5426 C C . SER B 1 271 ? 12.367 17.484 0.921 1 97.06 271 SER B C 1
ATOM 5428 O O . SER B 1 271 ? 13.484 17.766 0.484 1 97.06 271 SER B O 1
ATOM 5430 N N . VAL B 1 272 ? 12.141 16.969 2.145 1 98.31 272 VAL B N 1
ATOM 5431 C CA . VAL B 1 272 ? 13.305 16.922 3.025 1 98.31 272 VAL B CA 1
ATOM 5432 C C . VAL B 1 272 ? 13.711 15.461 3.252 1 98.31 272 VAL B C 1
ATOM 5434 O O . VAL B 1 272 ? 14.867 15.18 3.59 1 98.31 272 VAL B O 1
ATOM 5437 N N . ILE B 1 273 ? 12.836 14.484 3.016 1 98.06 273 ILE B N 1
ATOM 5438 C CA . ILE B 1 273 ? 13.188 13.133 3.439 1 98.06 273 ILE B CA 1
ATOM 5439 C C . ILE B 1 273 ? 13.352 12.234 2.215 1 98.06 273 ILE B C 1
ATOM 5441 O O . ILE B 1 273 ? 13.992 11.18 2.293 1 98.06 273 ILE B O 1
ATOM 5445 N N . ALA B 1 274 ? 12.789 12.539 1.048 1 95.31 274 ALA B N 1
ATOM 5446 C CA . ALA B 1 274 ? 12.758 11.633 -0.1 1 95.31 274 ALA B CA 1
ATOM 5447 C C . ALA B 1 274 ? 14.164 11.211 -0.5 1 95.31 274 ALA B C 1
ATOM 5449 O O . ALA B 1 274 ? 14.445 10.016 -0.632 1 95.31 274 ALA B O 1
ATOM 5450 N N . ASP B 1 275 ? 15.086 12.172 -0.662 1 94.88 275 ASP B N 1
ATOM 5451 C CA . ASP B 1 275 ? 16.422 11.844 -1.123 1 94.88 275 ASP B CA 1
ATOM 5452 C C . ASP B 1 275 ? 17.344 11.508 0.052 1 94.88 275 ASP B C 1
ATOM 5454 O O . ASP B 1 275 ? 18.547 11.297 -0.131 1 94.88 275 ASP B O 1
ATOM 5458 N N . GLY B 1 276 ? 16.75 11.5 1.26 1 96.56 276 GLY B N 1
ATOM 5459 C CA . GLY B 1 276 ? 17.5 11.109 2.445 1 96.56 276 GLY B CA 1
ATOM 5460 C C . GLY B 1 276 ? 17.484 9.617 2.697 1 96.56 276 GLY B C 1
ATOM 5461 O O . GLY B 1 276 ? 18 9.148 3.711 1 96.56 276 GLY B O 1
ATOM 5462 N N . MET B 1 277 ? 16.906 8.883 1.771 1 96.81 277 MET B N 1
ATOM 5463 C CA . MET B 1 277 ? 16.844 7.434 1.952 1 96.81 277 MET B CA 1
ATOM 5464 C C . MET B 1 277 ? 17.078 6.711 0.633 1 96.81 277 MET B C 1
ATOM 5466 O O . MET B 1 277 ? 16.781 7.238 -0.437 1 96.81 277 MET B O 1
ATOM 5470 N N . TYR B 1 278 ? 17.641 5.52 0.786 1 97.25 278 TYR B N 1
ATOM 5471 C CA . TYR B 1 278 ? 17.891 4.609 -0.326 1 97.25 278 TYR B CA 1
ATOM 5472 C C . TYR B 1 278 ? 17.188 3.273 -0.106 1 97.25 278 TYR B C 1
ATOM 5474 O O . TYR B 1 278 ? 16.828 2.936 1.022 1 97.25 278 TYR B O 1
ATOM 5482 N N . TYR B 1 279 ? 16.922 2.639 -1.212 1 97.94 279 TYR B N 1
ATOM 5483 C CA . TYR B 1 279 ? 16.594 1.219 -1.194 1 97.94 279 TYR B CA 1
ATOM 5484 C C . TYR B 1 279 ? 17.641 0.406 -1.948 1 97.94 279 TYR B C 1
ATOM 5486 O O . TYR B 1 279 ? 17.984 0.739 -3.082 1 97.94 279 TYR B O 1
ATOM 5494 N N . ILE B 1 280 ? 18.156 -0.59 -1.282 1 98.25 280 ILE B N 1
ATOM 5495 C CA . ILE B 1 280 ? 19.156 -1.433 -1.924 1 98.25 280 ILE B CA 1
ATOM 5496 C C . ILE B 1 280 ? 18.641 -2.869 -2.008 1 98.25 280 ILE B C 1
ATOM 5498 O O . ILE B 1 280 ? 17.938 -3.336 -1.112 1 98.25 280 ILE B O 1
ATOM 5502 N N . SER B 1 281 ? 19.016 -3.543 -3.078 1 97.94 281 SER B N 1
ATOM 5503 C CA . SER B 1 281 ? 18.531 -4.902 -3.316 1 97.94 281 SER B CA 1
ATOM 5504 C C . SER B 1 281 ? 19.578 -5.734 -4.051 1 97.94 281 SER B C 1
ATOM 5506 O O . SER B 1 281 ? 20.172 -5.273 -5.027 1 97.94 281 SER B O 1
ATOM 5508 N N . LYS B 1 282 ? 19.766 -6.93 -3.615 1 97.12 282 LYS B N 1
ATOM 5509 C CA . LYS B 1 282 ? 20.484 -7.902 -4.434 1 97.12 282 LYS B CA 1
ATOM 5510 C C . LYS B 1 282 ? 19.734 -8.18 -5.738 1 97.12 282 LYS B C 1
ATOM 5512 O O . LYS B 1 282 ? 18.531 -7.918 -5.844 1 97.12 282 LYS B O 1
ATOM 5517 N N . ILE B 1 283 ? 20.469 -8.562 -6.711 1 96.62 283 ILE B N 1
ATOM 5518 C CA . ILE B 1 283 ? 19.891 -9.07 -7.949 1 96.62 283 ILE B CA 1
ATOM 5519 C C . ILE B 1 283 ? 19.656 -10.578 -7.828 1 96.62 283 ILE B C 1
ATOM 5521 O O . ILE B 1 283 ? 20.578 -11.336 -7.512 1 96.62 283 ILE B O 1
ATOM 5525 N N . HIS B 1 284 ? 18.391 -10.992 -8.016 1 96.94 284 HIS B N 1
ATOM 5526 C CA . HIS B 1 284 ? 18.016 -12.391 -7.832 1 96.94 284 HIS B CA 1
ATOM 5527 C C . HIS B 1 284 ? 18.391 -13.227 -9.055 1 96.94 284 HIS B C 1
ATOM 5529 O O . HIS B 1 284 ? 18.859 -14.359 -8.914 1 96.94 284 HIS B O 1
ATOM 5535 N N . ALA B 1 285 ? 18.156 -12.617 -10.266 1 96.06 285 ALA B N 1
ATOM 5536 C CA . ALA B 1 285 ? 18.375 -13.367 -11.5 1 96.06 285 ALA B CA 1
ATOM 5537 C C . ALA B 1 285 ? 18.438 -12.43 -12.703 1 96.06 285 ALA B C 1
ATOM 5539 O O . ALA B 1 285 ? 18 -11.281 -12.625 1 96.06 285 ALA B O 1
ATOM 5540 N N . LYS B 1 286 ? 19.078 -12.914 -13.703 1 94.06 286 LYS B N 1
ATOM 5541 C CA . LYS B 1 286 ? 19.062 -12.305 -15.023 1 94.06 286 LYS B CA 1
ATOM 5542 C C . LYS B 1 286 ? 18.328 -13.203 -16.031 1 94.06 286 LYS B C 1
ATOM 5544 O O . LYS B 1 286 ? 18.453 -14.422 -15.977 1 94.06 286 LYS B O 1
ATOM 5549 N N . LYS B 1 287 ? 17.531 -12.609 -16.828 1 93.38 287 LYS B N 1
ATOM 5550 C CA . LYS B 1 287 ? 16.812 -13.391 -17.828 1 93.38 287 LYS B CA 1
ATOM 5551 C C . LYS B 1 287 ? 16.641 -12.586 -19.109 1 93.38 287 LYS B C 1
ATOM 5553 O O . LYS B 1 287 ? 16.656 -11.352 -19.094 1 93.38 287 LYS B O 1
ATOM 5558 N N . THR B 1 288 ? 16.594 -13.281 -20.219 1 92.75 288 THR B N 1
ATOM 5559 C CA . THR B 1 288 ? 16.297 -12.68 -21.516 1 92.75 288 THR B CA 1
ATOM 5560 C C . THR B 1 288 ? 15.062 -13.32 -22.141 1 92.75 288 THR B C 1
ATOM 5562 O O . THR B 1 288 ? 14.945 -14.547 -22.188 1 92.75 288 THR B O 1
ATOM 5565 N N . ILE B 1 289 ? 14.148 -12.57 -22.5 1 92.12 289 ILE B N 1
ATOM 5566 C CA . ILE B 1 289 ? 12.953 -13.023 -23.203 1 92.12 289 ILE B CA 1
ATOM 5567 C C . ILE B 1 289 ? 12.758 -12.195 -24.469 1 92.12 289 ILE B C 1
ATOM 5569 O O . ILE B 1 289 ? 12.609 -10.969 -24.406 1 92.12 289 ILE B O 1
ATOM 5573 N N . GLN B 1 290 ? 12.773 -12.891 -25.562 1 89.12 290 GLN B N 1
ATOM 5574 C CA . GLN B 1 290 ? 12.578 -12.25 -26.844 1 89.12 290 GLN B CA 1
ATOM 5575 C C . GLN B 1 290 ? 13.555 -11.086 -27.031 1 89.12 290 GLN B C 1
ATOM 5577 O O . GLN B 1 290 ? 13.148 -9.984 -27.422 1 89.12 290 GLN B O 1
ATOM 5582 N N . GLY B 1 291 ? 14.727 -11.234 -26.609 1 88.88 291 GLY B N 1
ATOM 5583 C CA . GLY B 1 291 ? 15.797 -10.266 -26.828 1 88.88 291 GLY B CA 1
ATOM 5584 C C . GLY B 1 291 ? 15.836 -9.18 -25.766 1 88.88 291 GLY B C 1
ATOM 5585 O O . GLY B 1 291 ? 16.734 -8.344 -25.766 1 88.88 291 GLY B O 1
ATOM 5586 N N . ARG B 1 292 ? 14.891 -9.172 -24.859 1 91.75 292 ARG B N 1
ATOM 5587 C CA . ARG B 1 292 ? 14.883 -8.188 -23.781 1 91.75 292 ARG B CA 1
ATOM 5588 C C . ARG B 1 292 ? 15.523 -8.75 -22.516 1 91.75 292 ARG B C 1
ATOM 5590 O O . ARG B 1 292 ? 15.203 -9.867 -22.094 1 91.75 292 ARG B O 1
ATOM 5597 N N . ASN B 1 293 ? 16.375 -7.926 -22.016 1 94.06 293 ASN B N 1
ATOM 5598 C CA . ASN B 1 293 ? 17.094 -8.352 -20.812 1 94.06 293 ASN B CA 1
ATOM 5599 C C . ASN B 1 293 ? 16.422 -7.832 -19.547 1 94.06 293 ASN B C 1
ATOM 5601 O O . ASN B 1 293 ? 16 -6.676 -19.5 1 94.06 293 ASN B O 1
ATOM 5605 N N . TYR B 1 294 ? 16.359 -8.727 -18.594 1 96 294 TYR B N 1
ATOM 5606 C CA . TYR B 1 294 ? 15.742 -8.375 -17.328 1 96 294 TYR B CA 1
ATOM 5607 C C . TYR B 1 294 ? 16.672 -8.688 -16.156 1 96 294 TYR B C 1
ATOM 5609 O O . TYR B 1 294 ? 17.359 -9.719 -16.172 1 96 294 TYR B O 1
ATOM 5617 N N . LEU B 1 295 ? 16.734 -7.781 -15.25 1 96.19 295 LEU B N 1
ATOM 5618 C CA . LEU B 1 295 ? 17.297 -8.047 -13.93 1 96.19 295 LEU B CA 1
ATOM 5619 C C . LEU B 1 295 ? 16.203 -8.148 -12.875 1 96.19 295 LEU B C 1
ATOM 5621 O O . LEU B 1 295 ? 15.523 -7.164 -12.578 1 96.19 295 LEU B O 1
ATOM 5625 N N . ILE B 1 296 ? 15.992 -9.32 -12.359 1 97.44 296 ILE B N 1
ATOM 5626 C CA . ILE B 1 296 ? 14.961 -9.562 -11.352 1 97.44 296 ILE B CA 1
ATOM 5627 C C . ILE B 1 296 ? 15.516 -9.258 -9.961 1 97.44 296 ILE B C 1
ATOM 5629 O O . ILE B 1 296 ? 16.578 -9.766 -9.586 1 97.44 296 ILE B O 1
ATOM 5633 N N . THR B 1 297 ? 14.781 -8.445 -9.18 1 97.5 297 THR B N 1
ATOM 5634 C CA . THR B 1 297 ? 15.312 -7.961 -7.906 1 97.5 297 THR B CA 1
ATOM 5635 C C . THR B 1 297 ? 14.289 -8.172 -6.785 1 97.5 297 THR B C 1
ATOM 5637 O O . THR B 1 297 ? 13.203 -8.703 -7.02 1 97.5 297 THR B O 1
ATOM 5640 N N . TYR B 1 298 ? 14.727 -7.801 -5.559 1 97.62 298 TYR B N 1
ATOM 5641 C CA . TYR B 1 298 ? 13.852 -7.848 -4.395 1 97.62 298 TYR B CA 1
ATOM 5642 C C . TYR B 1 298 ? 13.211 -6.492 -4.137 1 97.62 298 TYR B C 1
ATOM 5644 O O . TYR B 1 298 ? 12.766 -6.211 -3.021 1 97.62 298 TYR B O 1
ATOM 5652 N N . ALA B 1 299 ? 13.188 -5.691 -5.16 1 95.31 299 ALA B N 1
ATOM 5653 C CA . ALA B 1 299 ? 12.484 -4.414 -5.117 1 95.31 299 ALA B CA 1
ATOM 5654 C C . ALA B 1 299 ? 11.109 -4.527 -5.766 1 95.31 299 ALA B C 1
ATOM 5656 O O . ALA B 1 299 ? 10.844 -5.473 -6.516 1 95.31 299 ALA B O 1
ATOM 5657 N N . GLY B 1 300 ? 10.188 -3.678 -5.398 1 93.12 300 GLY B N 1
ATOM 5658 C CA . GLY B 1 300 ? 8.867 -3.629 -6.004 1 93.12 300 GLY B CA 1
ATOM 5659 C C . GLY B 1 300 ? 8.32 -2.221 -6.129 1 93.12 300 GLY B C 1
ATOM 5660 O O . GLY B 1 300 ? 8.461 -1.409 -5.215 1 93.12 300 GLY B O 1
ATOM 5661 N N . ARG B 1 301 ? 7.73 -1.977 -7.215 1 90.62 301 ARG B N 1
ATOM 5662 C CA . ARG B 1 301 ? 7.172 -0.65 -7.461 1 90.62 301 ARG B CA 1
ATOM 5663 C C . ARG B 1 301 ? 6.098 -0.311 -6.434 1 90.62 301 ARG B C 1
ATOM 5665 O O . ARG B 1 301 ? 6.012 0.829 -5.969 1 90.62 301 ARG B O 1
ATOM 5672 N N . HIS B 1 302 ? 5.328 -1.3 -6.062 1 88.44 302 HIS B N 1
ATOM 5673 C CA . HIS B 1 302 ? 4.281 -1.068 -5.074 1 88.44 302 HIS B CA 1
ATOM 5674 C C . HIS B 1 302 ? 4.867 -0.619 -3.74 1 88.44 302 HIS B C 1
ATOM 5676 O O . HIS B 1 302 ? 4.25 0.17 -3.021 1 88.44 302 HIS B O 1
ATOM 5682 N N . LEU B 1 303 ? 6.008 -1.093 -3.436 1 92.38 303 LEU B N 1
ATOM 5683 C CA . LEU B 1 303 ? 6.684 -0.756 -2.188 1 92.38 303 LEU B CA 1
ATOM 5684 C C . LEU B 1 303 ? 7.371 0.601 -2.289 1 92.38 303 LEU B C 1
ATOM 5686 O O . LEU B 1 303 ? 7.273 1.422 -1.374 1 92.38 303 LEU B O 1
ATOM 5690 N N . LEU B 1 304 ? 7.953 0.838 -3.424 1 93.25 304 LEU B N 1
ATOM 5691 C CA . LEU B 1 304 ? 8.867 1.97 -3.541 1 93.25 304 LEU B CA 1
ATOM 5692 C C . LEU B 1 304 ? 8.148 3.197 -4.082 1 93.25 304 LEU B C 1
ATOM 5694 O O . LEU B 1 304 ? 8.594 4.328 -3.877 1 93.25 304 LEU B O 1
ATOM 5698 N N . SER B 1 305 ? 7.074 2.969 -4.793 1 86.19 305 SER B N 1
ATOM 5699 C CA . SER B 1 305 ? 6.277 4.047 -5.367 1 86.19 305 SER B CA 1
ATOM 5700 C C . SER B 1 305 ? 4.781 3.775 -5.211 1 86.19 305 SER B C 1
ATOM 5702 O O . SER B 1 305 ? 4.059 3.662 -6.199 1 86.19 305 SER B O 1
ATOM 5704 N N . PRO B 1 306 ? 4.383 3.723 -4 1 78.12 306 PRO B N 1
ATOM 5705 C CA . PRO B 1 306 ? 3.002 3.307 -3.752 1 78.12 306 PRO B CA 1
ATOM 5706 C C . PRO B 1 306 ? 1.979 4.297 -4.305 1 78.12 306 PRO B C 1
ATOM 5708 O O . PRO B 1 306 ? 0.814 3.941 -4.504 1 78.12 306 PRO B O 1
ATOM 5711 N N . THR B 1 307 ? 2.295 5.469 -4.555 1 67.12 307 THR B N 1
ATOM 5712 C CA . THR B 1 307 ? 1.357 6.449 -5.09 1 67.12 307 THR B CA 1
ATOM 5713 C C . THR B 1 307 ? 1.301 6.375 -6.609 1 67.12 307 THR B C 1
ATOM 5715 O O . THR B 1 307 ? 0.564 7.129 -7.25 1 67.12 307 THR B O 1
ATOM 5718 N N . ASN B 1 308 ? 1.876 5.16 -7.125 1 60 308 ASN B N 1
ATOM 5719 C CA . ASN B 1 308 ? 1.845 4.703 -8.508 1 60 308 ASN B CA 1
ATOM 5720 C C . ASN B 1 308 ? 2.238 5.816 -9.477 1 60 308 ASN B C 1
ATOM 5722 O O . ASN B 1 308 ? 1.627 5.969 -10.531 1 60 308 ASN B O 1
ATOM 5726 N N . LYS B 1 309 ? 3.23 6.496 -8.992 1 60.19 309 LYS B N 1
ATOM 5727 C CA . LYS B 1 309 ? 3.701 7.527 -9.914 1 60.19 309 LYS B CA 1
ATOM 5728 C C . LYS B 1 309 ? 4.359 6.91 -11.148 1 60.19 309 LYS B C 1
ATOM 5730 O O . LYS B 1 309 ? 4.961 5.836 -11.062 1 60.19 309 LYS B O 1
ATOM 5735 N N . THR B 1 310 ? 3.9 7.211 -12.258 1 62.28 310 THR B N 1
ATOM 5736 C CA . THR B 1 310 ? 4.363 6.738 -13.555 1 62.28 310 THR B CA 1
ATOM 5737 C C . THR B 1 310 ? 5.832 7.102 -13.773 1 62.28 310 THR B C 1
ATOM 5739 O O . THR B 1 310 ? 6.379 6.879 -14.852 1 62.28 310 THR B O 1
ATOM 5742 N N . ILE B 1 311 ? 6.332 7.605 -12.727 1 68.88 311 ILE B N 1
ATOM 5743 C CA . ILE B 1 311 ? 7.707 8.062 -12.914 1 68.88 311 ILE B CA 1
ATOM 5744 C C . ILE B 1 311 ? 8.672 7.023 -12.359 1 68.88 311 ILE B C 1
ATOM 5746 O O . ILE B 1 311 ? 8.469 6.492 -11.258 1 68.88 311 ILE B O 1
ATOM 5750 N N . ASP B 1 312 ? 9.602 6.777 -13.18 1 76.19 312 ASP B N 1
ATOM 5751 C CA . ASP B 1 312 ? 10.648 5.863 -12.719 1 76.19 312 ASP B CA 1
ATOM 5752 C C . ASP B 1 312 ? 11.516 6.516 -11.648 1 76.19 312 ASP B C 1
ATOM 5754 O O . ASP B 1 312 ? 11.852 7.699 -11.75 1 76.19 312 ASP B O 1
ATOM 5758 N N . LEU B 1 313 ? 11.734 5.758 -10.648 1 79.56 313 LEU B N 1
ATOM 5759 C CA . LEU B 1 313 ? 12.648 6.223 -9.609 1 79.56 313 LEU B CA 1
ATOM 5760 C C . LEU B 1 313 ? 14.094 6.188 -10.102 1 79.56 313 LEU B C 1
ATOM 5762 O O . LEU B 1 313 ? 14.438 5.387 -10.969 1 79.56 313 LEU B O 1
ATOM 5766 N N . PRO B 1 314 ? 14.898 7.066 -9.547 1 87.38 314 PRO B N 1
ATOM 5767 C CA . PRO B 1 314 ? 16.312 7.008 -9.914 1 87.38 314 PRO B CA 1
ATOM 5768 C C . PRO B 1 314 ? 16.969 5.684 -9.523 1 87.38 314 PRO B C 1
ATOM 5770 O O . PRO B 1 314 ? 16.891 5.273 -8.359 1 87.38 314 PRO B O 1
ATOM 5773 N N . LEU B 1 315 ? 17.578 5.113 -10.508 1 91.19 315 LEU B N 1
ATOM 5774 C CA . LEU B 1 315 ? 18.156 3.783 -10.359 1 91.19 315 LEU B CA 1
ATOM 5775 C C . LEU B 1 315 ? 19.656 3.809 -10.656 1 91.19 315 LEU B C 1
ATOM 5777 O O . LEU B 1 315 ? 20.094 4.477 -11.594 1 91.19 315 LEU B O 1
ATOM 5781 N N . GLU B 1 316 ? 20.406 3.113 -9.797 1 91.44 316 GLU B N 1
ATOM 5782 C CA . GLU B 1 316 ? 21.844 2.939 -9.984 1 91.44 316 GLU B CA 1
ATOM 5783 C C . GLU B 1 316 ? 22.266 1.485 -9.781 1 91.44 316 GLU B C 1
ATOM 5785 O O . GLU B 1 316 ? 21.609 0.75 -9.031 1 91.44 316 GLU B O 1
ATOM 5790 N N . LEU B 1 317 ? 23.281 1.109 -10.555 1 92.31 317 LEU B N 1
ATOM 5791 C CA . LEU B 1 317 ? 23.922 -0.186 -10.336 1 92.31 317 LEU B CA 1
ATOM 5792 C C . LEU B 1 317 ? 25.094 -0.061 -9.367 1 92.31 317 LEU B C 1
ATOM 5794 O O . LEU B 1 317 ? 25.953 0.792 -9.539 1 92.31 317 LEU B O 1
ATOM 5798 N N . GLY B 1 318 ? 24.953 -0.765 -8.297 1 89.69 318 GLY B N 1
ATOM 5799 C CA . GLY B 1 318 ? 26.078 -0.889 -7.398 1 89.69 318 GLY B CA 1
ATOM 5800 C C . GLY B 1 318 ? 26.922 -2.131 -7.652 1 89.69 318 GLY B C 1
ATOM 5801 O O . GLY B 1 318 ? 26.375 -3.184 -8 1 89.69 318 GLY B O 1
ATOM 5802 N N . GLU B 1 319 ? 28.328 -1.913 -7.766 1 77.31 319 GLU B N 1
ATOM 5803 C CA . GLU B 1 319 ? 29.172 -3.086 -7.949 1 77.31 319 GLU B CA 1
ATOM 5804 C C . GLU B 1 319 ? 30.188 -3.211 -6.824 1 77.31 319 GLU B C 1
ATOM 5806 O O . GLU B 1 319 ? 30.625 -2.205 -6.25 1 77.31 319 GLU B O 1
ATOM 5811 N N . ARG B 1 320 ? 30.375 -4.484 -6.516 1 68.38 320 ARG B N 1
ATOM 5812 C CA . ARG B 1 320 ? 31.438 -4.73 -5.559 1 68.38 320 ARG B CA 1
ATOM 5813 C C . ARG B 1 320 ? 32.781 -4.344 -6.141 1 68.38 320 ARG B C 1
ATOM 5815 O O . ARG B 1 320 ? 33 -4.41 -7.352 1 68.38 320 ARG B O 1
ATOM 5822 N N . GLU B 1 321 ? 33.625 -3.461 -5.504 1 56.12 321 GLU B N 1
ATOM 5823 C CA . GLU B 1 321 ? 34.906 -2.842 -5.859 1 56.12 321 GLU B CA 1
ATOM 5824 C C . GLU B 1 321 ? 35.688 -3.729 -6.809 1 56.12 321 GLU B C 1
ATOM 5826 O O . GLU B 1 321 ? 36.438 -3.229 -7.672 1 56.12 321 GLU B O 1
ATOM 5831 N N . ASN B 1 322 ? 35.719 -4.938 -6.727 1 48.25 322 ASN B N 1
ATOM 5832 C CA . ASN B 1 322 ? 36.781 -5.684 -7.391 1 48.25 322 ASN B CA 1
ATOM 5833 C C . ASN B 1 322 ? 36.406 -6.008 -8.836 1 48.25 322 ASN B C 1
ATOM 5835 O O . ASN B 1 322 ? 37.094 -6.801 -9.492 1 48.25 322 ASN B O 1
ATOM 5839 N N . THR B 1 323 ? 35.375 -5.523 -9.297 1 48.84 323 THR B N 1
ATOM 5840 C CA . THR B 1 323 ? 35.125 -6.172 -10.578 1 48.84 323 THR B CA 1
ATOM 5841 C C . THR B 1 323 ? 35.5 -5.234 -11.734 1 48.84 323 THR B C 1
ATOM 5843 O O . THR B 1 323 ? 34.781 -4.258 -11.984 1 48.84 323 THR B O 1
ATOM 5846 N N . LYS B 1 324 ? 36.844 -5.098 -12 1 44.81 324 LYS B N 1
ATOM 5847 C CA . LYS B 1 324 ? 37.344 -4.422 -13.188 1 44.81 324 LYS B CA 1
ATOM 5848 C C . LYS B 1 324 ? 36.781 -5.039 -14.461 1 44.81 324 LYS B C 1
ATOM 5850 O O . LYS B 1 324 ? 37.125 -6.152 -14.836 1 44.81 324 LYS B O 1
ATOM 5855 N N . VAL B 1 325 ? 35.469 -4.738 -14.75 1 48.72 325 VAL B N 1
ATOM 5856 C CA . VAL B 1 325 ? 35.031 -5.297 -16.016 1 48.72 325 VAL B CA 1
ATOM 5857 C C . VAL B 1 325 ? 35.812 -4.664 -17.156 1 48.72 325 VAL B C 1
ATOM 5859 O O . VAL B 1 325 ? 35.781 -3.449 -17.359 1 48.72 325 VAL B O 1
ATOM 5862 N N . GLU B 1 326 ? 36.688 -5.371 -17.688 1 46.94 326 GLU B N 1
ATOM 5863 C CA . GLU B 1 326 ? 37.5 -4.984 -18.828 1 46.94 326 GLU B CA 1
ATOM 5864 C C . GLU B 1 326 ? 36.625 -4.703 -20.047 1 46.94 326 GLU B C 1
ATOM 5866 O O . GLU B 1 326 ? 36.969 -3.877 -20.891 1 46.94 326 GLU B O 1
ATOM 5871 N N . ASN B 1 327 ? 35.906 -5.789 -20.5 1 51.91 327 ASN B N 1
ATOM 5872 C CA . ASN B 1 327 ? 35.312 -5.762 -21.844 1 51.91 327 ASN B CA 1
ATOM 5873 C C . ASN B 1 327 ? 34.031 -4.941 -21.859 1 51.91 327 ASN B C 1
ATOM 5875 O O . ASN B 1 327 ? 33.156 -5.133 -21.016 1 51.91 327 ASN B O 1
ATOM 5879 N N . ASN B 1 328 ? 33.906 -3.779 -22.625 1 60.88 328 ASN B N 1
ATOM 5880 C CA . ASN B 1 328 ? 33.156 -2.535 -22.75 1 60.88 328 ASN B CA 1
ATOM 5881 C C . ASN B 1 328 ? 31.75 -2.777 -23.312 1 60.88 328 ASN B C 1
ATOM 5883 O O . ASN B 1 328 ? 31.016 -1.829 -23.625 1 60.88 328 ASN B O 1
ATOM 5887 N N . ALA B 1 329 ? 31.25 -3.945 -23.781 1 74.62 329 ALA B N 1
ATOM 5888 C CA . ALA B 1 329 ? 29.922 -3.906 -24.391 1 74.62 329 ALA B CA 1
ATOM 5889 C C . ALA B 1 329 ? 28.828 -3.807 -23.328 1 74.62 329 ALA B C 1
ATOM 5891 O O . ALA B 1 329 ? 28.859 -4.52 -22.328 1 74.62 329 ALA B O 1
ATOM 5892 N N . LYS B 1 330 ? 27.938 -2.832 -23.578 1 83.06 330 LYS B N 1
ATOM 5893 C CA . LYS B 1 330 ? 26.844 -2.559 -22.656 1 83.06 330 LYS B CA 1
ATOM 5894 C C . LYS B 1 330 ? 25.5 -2.98 -23.25 1 83.06 330 LYS B C 1
ATOM 5896 O O . LYS B 1 330 ? 25.344 -3 -24.469 1 83.06 330 LYS B O 1
ATOM 5901 N N . LEU B 1 331 ? 24.781 -3.602 -22.438 1 87.5 331 LEU B N 1
ATOM 5902 C CA . LEU B 1 331 ? 23.406 -3.922 -22.828 1 87.5 331 LEU B CA 1
ATOM 5903 C C . LEU B 1 331 ? 22.406 -3.217 -21.922 1 87.5 331 LEU B C 1
ATOM 5905 O O . LEU B 1 331 ? 22.703 -2.955 -20.75 1 87.5 331 LEU B O 1
ATOM 5909 N N . ASP B 1 332 ? 21.266 -2.977 -22.5 1 92.75 332 ASP B N 1
ATOM 5910 C CA . ASP B 1 332 ? 20.156 -2.428 -21.734 1 92.75 332 ASP B CA 1
ATOM 5911 C C . ASP B 1 332 ? 19.391 -3.531 -21.016 1 92.75 332 ASP B C 1
ATOM 5913 O O . ASP B 1 332 ? 19.172 -4.609 -21.578 1 92.75 332 ASP B O 1
ATOM 5917 N N . ALA B 1 333 ? 19.125 -3.303 -19.812 1 94.31 333 ALA B N 1
ATOM 5918 C CA . ALA B 1 333 ? 18.344 -4.254 -19.047 1 94.31 333 ALA B CA 1
ATOM 5919 C C . ALA B 1 333 ? 17.234 -3.543 -18.266 1 94.31 333 ALA B C 1
ATOM 5921 O O . ALA B 1 333 ? 17.438 -2.449 -17.75 1 94.31 333 ALA B O 1
ATOM 5922 N N . LEU B 1 334 ? 16.062 -4.18 -18.281 1 95.31 334 LEU B N 1
ATOM 5923 C CA . LEU B 1 334 ? 14.984 -3.727 -17.422 1 95.31 334 LEU B CA 1
ATOM 5924 C C . LEU B 1 334 ? 15.133 -4.293 -16.016 1 95.31 334 LEU B C 1
ATOM 5926 O O . LEU B 1 334 ? 15.32 -5.5 -15.844 1 95.31 334 LEU B O 1
ATOM 5930 N N . VAL B 1 335 ? 15.102 -3.375 -15.055 1 95.81 335 VAL B N 1
ATOM 5931 C CA . VAL B 1 335 ? 15.078 -3.805 -13.664 1 95.81 335 VAL B CA 1
ATOM 5932 C C . VAL B 1 335 ? 13.641 -4.059 -13.227 1 95.81 335 VAL B C 1
ATOM 5934 O O . VAL B 1 335 ? 12.805 -3.148 -13.258 1 95.81 335 VAL B O 1
ATOM 5937 N N . VAL B 1 336 ? 13.375 -5.32 -12.82 1 96.38 336 VAL B N 1
ATOM 5938 C CA . VAL B 1 336 ? 11.992 -5.688 -12.516 1 96.38 336 VAL B CA 1
ATOM 5939 C C . VAL B 1 336 ? 11.898 -6.211 -11.086 1 96.38 336 VAL B C 1
ATOM 5941 O O . VAL B 1 336 ? 12.906 -6.621 -10.5 1 96.38 336 VAL B O 1
ATOM 5944 N N . GLY B 1 337 ? 10.672 -6.148 -10.57 1 96.38 337 GLY B N 1
ATOM 5945 C CA . GLY B 1 337 ? 10.469 -6.449 -9.164 1 96.38 337 GLY B CA 1
ATOM 5946 C C . GLY B 1 337 ? 10.094 -7.895 -8.906 1 96.38 337 GLY B C 1
ATOM 5947 O O . GLY B 1 337 ? 10.062 -8.703 -9.836 1 96.38 337 GLY B O 1
ATOM 5948 N N . TYR B 1 338 ? 9.805 -8.203 -7.633 1 97.38 338 TYR B N 1
ATOM 5949 C CA . TYR B 1 338 ? 9.602 -9.57 -7.148 1 97.38 338 TYR B CA 1
ATOM 5950 C C . TYR B 1 338 ? 8.148 -9.992 -7.293 1 97.38 338 TYR B C 1
ATOM 5952 O O . TYR B 1 338 ? 7.809 -11.156 -7.082 1 97.38 338 TYR B O 1
ATOM 5960 N N . THR B 1 339 ? 7.25 -9.062 -7.695 1 96 339 THR B N 1
ATOM 5961 C CA . THR B 1 339 ? 5.832 -9.398 -7.695 1 96 339 THR B CA 1
ATOM 5962 C C . THR B 1 339 ? 5.441 -10.086 -9.008 1 96 339 THR B C 1
ATOM 5964 O O . THR B 1 339 ? 6.188 -10.039 -9.984 1 96 339 THR B O 1
ATOM 5967 N N . CYS B 1 340 ? 4.254 -10.695 -9.031 1 94.75 340 CYS B N 1
ATOM 5968 C CA . CYS B 1 340 ? 3.713 -11.328 -10.234 1 94.75 340 CYS B CA 1
ATOM 5969 C C . CYS B 1 340 ? 2.904 -10.328 -11.055 1 94.75 340 CYS B C 1
ATOM 5971 O O . CYS B 1 340 ? 2.072 -10.727 -11.875 1 94.75 340 CYS B O 1
ATOM 5973 N N . ILE B 1 341 ? 3.176 -9.047 -10.766 1 92.12 341 ILE B N 1
ATOM 5974 C CA . ILE B 1 341 ? 2.514 -7.984 -11.508 1 92.12 341 ILE B CA 1
ATOM 5975 C C . ILE B 1 341 ? 3.367 -7.586 -12.711 1 92.12 341 ILE B C 1
ATOM 5977 O O . ILE B 1 341 ? 4.527 -7.195 -12.555 1 92.12 341 ILE B O 1
ATOM 5981 N N . GLU B 1 342 ? 2.797 -7.641 -13.891 1 91.25 342 GLU B N 1
ATOM 5982 C CA . GLU B 1 342 ? 3.521 -7.367 -15.125 1 91.25 342 GLU B CA 1
ATOM 5983 C C . GLU B 1 342 ? 4.176 -5.988 -15.094 1 91.25 342 GLU B C 1
ATOM 5985 O O . GLU B 1 342 ? 5.301 -5.82 -15.57 1 91.25 342 GLU B O 1
ATOM 5990 N N . GLY B 1 343 ? 3.488 -5.035 -14.461 1 89 343 GLY B N 1
ATOM 5991 C CA . GLY B 1 343 ? 3.945 -3.654 -14.477 1 89 343 GLY B CA 1
ATOM 5992 C C . GLY B 1 343 ? 4.949 -3.348 -13.383 1 89 343 GLY B C 1
ATOM 5993 O O . GLY B 1 343 ? 5.367 -2.199 -13.219 1 89 343 GLY B O 1
ATOM 5994 N N . ASP B 1 344 ? 5.363 -4.332 -12.68 1 92.94 344 ASP B N 1
ATOM 5995 C CA . ASP B 1 344 ? 6.359 -4.113 -11.641 1 92.94 344 ASP B CA 1
ATOM 5996 C C . ASP B 1 344 ? 7.754 -3.947 -12.234 1 92.94 344 ASP B C 1
ATOM 5998 O O . ASP B 1 344 ? 8.617 -4.812 -12.078 1 92.94 344 ASP B O 1
ATOM 6002 N N . VAL B 1 345 ? 7.949 -2.834 -12.891 1 93.56 345 VAL B N 1
ATOM 6003 C CA . VAL B 1 345 ? 9.18 -2.439 -13.562 1 93.56 345 VAL B CA 1
ATOM 6004 C C . VAL B 1 345 ? 9.734 -1.169 -12.914 1 93.56 345 VAL B C 1
ATOM 6006 O O . VAL B 1 345 ? 9.047 -0.148 -12.852 1 93.56 345 VAL B O 1
ATOM 6009 N N . LEU B 1 346 ? 10.906 -1.187 -12.445 1 93 346 LEU B N 1
ATOM 6010 C CA . LEU B 1 346 ? 11.5 -0.071 -11.719 1 93 346 LEU B CA 1
ATOM 6011 C C . LEU B 1 346 ? 12.148 0.922 -12.68 1 93 346 LEU B C 1
ATOM 6013 O O . LEU B 1 346 ? 12.219 2.119 -12.383 1 93 346 LEU B O 1
ATOM 6017 N N . GLY B 1 347 ? 12.672 0.406 -13.75 1 91.81 347 GLY B N 1
ATOM 6018 C CA . GLY B 1 347 ? 13.336 1.241 -14.734 1 91.81 347 GLY B CA 1
ATOM 6019 C C . GLY B 1 347 ? 14.352 0.485 -15.57 1 91.81 347 GLY B C 1
ATOM 6020 O O . GLY B 1 347 ? 14.336 -0.747 -15.602 1 91.81 347 GLY B O 1
ATOM 6021 N N . LYS B 1 348 ? 15.172 1.25 -16.312 1 92.12 348 LYS B N 1
ATOM 6022 C CA . LYS B 1 348 ? 16.188 0.69 -17.203 1 92.12 348 LYS B CA 1
ATOM 6023 C C . LYS B 1 348 ? 17.578 1.073 -16.75 1 92.12 348 LYS B C 1
ATOM 6025 O O . LYS B 1 348 ? 17.797 2.182 -16.25 1 92.12 348 LYS B O 1
ATOM 6030 N N . ILE B 1 349 ? 18.453 0.085 -16.875 1 90.88 349 ILE B N 1
ATOM 6031 C CA . ILE B 1 349 ? 19.859 0.376 -16.594 1 90.88 349 ILE B CA 1
ATOM 6032 C C . ILE B 1 349 ? 20.734 -0.254 -17.672 1 90.88 349 ILE B C 1
ATOM 6034 O O . ILE B 1 349 ? 20.312 -1.167 -18.375 1 90.88 349 ILE B O 1
ATOM 6038 N N . GLU B 1 350 ? 21.938 0.315 -17.766 1 90.12 350 GLU B N 1
ATOM 6039 C CA . GLU B 1 350 ? 22.953 -0.294 -18.594 1 90.12 350 GLU B CA 1
ATOM 6040 C C . GLU B 1 350 ? 23.891 -1.188 -17.781 1 90.12 350 GLU B C 1
ATOM 6042 O O . GLU B 1 350 ? 24.359 -0.79 -16.719 1 90.12 350 GLU B O 1
ATOM 6047 N N . ILE B 1 351 ? 24.062 -2.371 -18.344 1 87.25 351 ILE B N 1
ATOM 6048 C CA . ILE B 1 351 ? 24.953 -3.301 -17.656 1 87.25 351 ILE B CA 1
ATOM 6049 C C . ILE B 1 351 ? 25.969 -3.863 -18.641 1 87.25 351 ILE B C 1
ATOM 6051 O O . ILE B 1 351 ? 25.75 -3.84 -19.859 1 87.25 351 ILE B O 1
ATOM 6055 N N . SER B 1 352 ? 27.062 -4.34 -17.953 1 85.94 352 SER B N 1
ATOM 6056 C CA . SER B 1 352 ? 28 -5.102 -18.781 1 85.94 352 SER B CA 1
ATOM 6057 C C . SER B 1 352 ? 27.406 -6.438 -19.203 1 85.94 352 SER B C 1
ATOM 6059 O O . SER B 1 352 ? 26.688 -7.074 -18.438 1 85.94 352 SER B O 1
ATOM 6061 N N . ASN B 1 353 ? 27.75 -6.855 -20.406 1 82.81 353 ASN B N 1
ATOM 6062 C CA . ASN B 1 353 ? 27.297 -8.156 -20.891 1 82.81 353 ASN B CA 1
ATOM 6063 C C . ASN B 1 353 ? 27.828 -9.289 -20.016 1 82.81 353 ASN B C 1
ATOM 6065 O O . ASN B 1 353 ? 27.203 -10.359 -19.953 1 82.81 353 ASN B O 1
ATOM 6069 N N . GLU B 1 354 ? 28.828 -9.031 -19.344 1 83.62 354 GLU B N 1
ATOM 6070 C CA . GLU B 1 354 ? 29.484 -10.062 -18.531 1 83.62 354 GLU B CA 1
ATOM 6071 C C . GLU B 1 354 ? 29.234 -9.836 -17.047 1 83.62 354 GLU B C 1
ATOM 6073 O O . GLU B 1 354 ? 29.953 -10.375 -16.203 1 83.62 354 GLU B O 1
ATOM 6078 N N . ILE B 1 355 ? 28.219 -9.195 -16.812 1 84.88 355 ILE B N 1
ATOM 6079 C CA . ILE B 1 355 ? 27.953 -8.852 -15.422 1 84.88 355 ILE B CA 1
ATOM 6080 C C . ILE B 1 355 ? 27.734 -10.125 -14.602 1 84.88 355 ILE B C 1
ATOM 6082 O O . ILE B 1 355 ? 27.031 -11.031 -15.039 1 84.88 355 ILE B O 1
ATOM 6086 N N . GLU B 1 356 ? 28.453 -10.172 -13.492 1 89.25 356 GLU B N 1
ATOM 6087 C CA . GLU B 1 356 ? 28.156 -11.18 -12.469 1 89.25 356 GLU B CA 1
ATOM 6088 C C . GLU B 1 356 ? 27.141 -10.656 -11.461 1 89.25 356 GLU B C 1
ATOM 6090 O O . GLU B 1 356 ? 27.484 -9.891 -10.562 1 89.25 356 GLU B O 1
ATOM 6095 N N . ILE B 1 357 ? 25.969 -11.141 -11.492 1 88.81 357 ILE B N 1
ATOM 6096 C CA . ILE B 1 357 ? 24.875 -10.539 -10.742 1 88.81 357 ILE B CA 1
ATOM 6097 C C . ILE B 1 357 ? 25.094 -10.742 -9.25 1 88.81 357 ILE B C 1
ATOM 6099 O O . ILE B 1 357 ? 24.594 -9.969 -8.43 1 88.81 357 ILE B O 1
ATOM 6103 N N . GLU B 1 358 ? 25.891 -11.734 -8.82 1 88.62 358 GLU B N 1
ATOM 6104 C CA . GLU B 1 358 ? 26.172 -12.008 -7.41 1 88.62 358 GLU B CA 1
ATOM 6105 C C . GLU B 1 358 ? 27.016 -10.898 -6.793 1 88.62 358 GLU B C 1
ATOM 6107 O O . GLU B 1 358 ? 27.016 -10.727 -5.574 1 88.62 358 GLU B O 1
ATOM 6112 N N . ASN B 1 359 ? 27.688 -10.172 -7.664 1 89.44 359 ASN B N 1
ATOM 6113 C CA . ASN B 1 359 ? 28.562 -9.109 -7.195 1 89.44 359 ASN B CA 1
ATOM 6114 C C . ASN B 1 359 ? 27.969 -7.727 -7.422 1 89.44 359 ASN B C 1
ATOM 6116 O O . ASN B 1 359 ? 28.625 -6.711 -7.219 1 89.44 359 ASN B O 1
ATOM 6120 N N . ALA B 1 360 ? 26.781 -7.758 -7.848 1 92.81 360 ALA B N 1
ATOM 6121 C CA . ALA B 1 360 ? 26.125 -6.492 -8.164 1 92.81 360 ALA B CA 1
ATOM 6122 C C . ALA B 1 360 ? 24.844 -6.336 -7.359 1 92.81 360 ALA B C 1
ATOM 6124 O O . ALA B 1 360 ? 24.312 -7.309 -6.805 1 92.81 360 ALA B O 1
ATOM 6125 N N . TYR B 1 361 ? 24.422 -5.117 -7.145 1 96.25 361 TYR B N 1
ATOM 6126 C CA . TYR B 1 361 ? 23.141 -4.801 -6.512 1 96.25 361 TYR B CA 1
ATOM 6127 C C . TYR B 1 361 ? 22.562 -3.518 -7.086 1 96.25 361 TYR B C 1
ATOM 6129 O O . TYR B 1 361 ? 23.234 -2.783 -7.805 1 96.25 361 TYR B O 1
ATOM 6137 N N . ILE B 1 362 ? 21.281 -3.328 -6.836 1 96.19 362 ILE B N 1
ATOM 6138 C CA . ILE B 1 362 ? 20.625 -2.123 -7.324 1 96.19 362 ILE B CA 1
ATOM 6139 C C . ILE B 1 362 ? 20.422 -1.138 -6.176 1 96.19 362 ILE B C 1
ATOM 6141 O O . ILE B 1 362 ? 20.219 -1.545 -5.031 1 96.19 362 ILE B O 1
ATOM 6145 N N . ILE B 1 363 ? 20.531 0.138 -6.516 1 96.69 363 ILE B N 1
ATOM 6146 C CA . ILE B 1 363 ? 20.25 1.24 -5.602 1 96.69 363 ILE B CA 1
ATOM 6147 C C . ILE B 1 363 ? 19.125 2.096 -6.152 1 96.69 363 ILE B C 1
ATOM 6149 O O . ILE B 1 363 ? 19.203 2.602 -7.273 1 96.69 363 ILE B O 1
ATOM 6153 N N . VAL B 1 364 ? 18.094 2.166 -5.453 1 95.12 364 VAL B N 1
ATOM 6154 C CA . VAL B 1 364 ? 17.016 3.086 -5.781 1 95.12 364 VAL B CA 1
ATOM 6155 C C . VAL B 1 364 ? 17.062 4.305 -4.867 1 95.12 364 VAL B C 1
ATOM 6157 O O . VAL B 1 364 ? 17.156 4.168 -3.643 1 95.12 364 VAL B O 1
ATOM 6160 N N . LYS B 1 365 ? 16.953 5.477 -5.434 1 93.56 365 LYS B N 1
ATOM 6161 C CA . LYS B 1 365 ? 17.062 6.719 -4.676 1 93.56 365 LYS B CA 1
ATOM 6162 C C . LYS B 1 365 ? 15.695 7.375 -4.508 1 93.56 365 LYS B C 1
ATOM 6164 O O . LYS B 1 365 ? 14.711 6.934 -5.109 1 93.56 365 LYS B O 1
ATOM 6169 N N . ASN B 1 366 ? 15.586 8.336 -3.625 1 93 366 ASN B N 1
ATOM 6170 C CA . ASN B 1 366 ? 14.406 9.164 -3.389 1 93 366 ASN B CA 1
ATOM 6171 C C . ASN B 1 366 ? 13.211 8.32 -2.938 1 93 366 ASN B C 1
ATOM 6173 O O . ASN B 1 366 ? 12.094 8.516 -3.418 1 93 366 ASN B O 1
ATOM 6177 N N . VAL B 1 367 ? 13.492 7.406 -1.978 1 94.75 367 VAL B N 1
ATOM 6178 C CA . VAL B 1 367 ? 12.422 6.496 -1.568 1 94.75 367 VAL B CA 1
ATOM 6179 C C . VAL B 1 367 ? 11.969 6.84 -0.151 1 94.75 367 VAL B C 1
ATOM 6181 O O . VAL B 1 367 ? 11.234 6.07 0.475 1 94.75 367 VAL B O 1
ATOM 6184 N N . GLY B 1 368 ? 12.375 7.973 0.317 1 95.94 368 GLY B N 1
ATOM 6185 C CA . GLY B 1 368 ? 12.125 8.289 1.715 1 95.94 368 GLY B CA 1
ATOM 6186 C C . GLY B 1 368 ? 10.703 8.742 1.981 1 95.94 368 GLY B C 1
ATOM 6187 O O . GLY B 1 368 ? 10.273 8.812 3.135 1 95.94 368 GLY B O 1
ATOM 6188 N N . SER B 1 369 ? 9.984 9.047 0.976 1 95.25 369 SER B N 1
ATOM 6189 C CA . SER B 1 369 ? 8.641 9.586 1.143 1 95.25 369 SER B CA 1
ATOM 6190 C C . SER B 1 369 ? 7.582 8.523 0.844 1 95.25 369 SER B C 1
ATOM 6192 O O . SER B 1 369 ? 7.516 8 -0.271 1 95.25 369 SER B O 1
ATOM 6194 N N . TYR B 1 370 ? 6.766 8.188 1.804 1 95.12 370 TYR B N 1
ATOM 6195 C CA . TYR B 1 370 ? 5.539 7.406 1.708 1 95.12 370 TYR B CA 1
ATOM 6196 C C . TYR B 1 370 ? 5.844 5.938 1.444 1 95.12 370 TYR B C 1
ATOM 6198 O O . TYR B 1 370 ? 4.977 5.074 1.602 1 95.12 370 TYR B O 1
ATOM 6206 N N . SER B 1 371 ? 7.07 5.551 1.077 1 95 371 SER B N 1
ATOM 6207 C CA . SER B 1 371 ? 7.395 4.168 0.738 1 95 371 SER B CA 1
ATOM 6208 C C . SER B 1 371 ? 7.23 3.252 1.945 1 95 371 SER B C 1
ATOM 6210 O O . SER B 1 371 ? 6.488 2.27 1.89 1 95 371 SER B O 1
ATOM 6212 N N . ILE B 1 372 ? 7.82 3.672 3.041 1 95.81 372 ILE B N 1
ATOM 6213 C CA . ILE B 1 372 ? 7.828 2.814 4.223 1 95.81 372 ILE B CA 1
ATOM 6214 C C . ILE B 1 372 ? 6.445 2.828 4.875 1 95.81 372 ILE B C 1
ATOM 6216 O O . ILE B 1 372 ? 5.902 1.773 5.211 1 95.81 372 ILE B O 1
ATOM 6220 N N . VAL B 1 373 ? 5.828 3.98 4.945 1 95.81 373 VAL B N 1
ATOM 6221 C CA . VAL B 1 373 ? 4.602 4.125 5.723 1 95.81 373 VAL B CA 1
ATOM 6222 C C . VAL B 1 373 ? 3.426 3.533 4.949 1 95.81 373 VAL B C 1
ATOM 6224 O O . VAL B 1 373 ? 2.455 3.066 5.547 1 95.81 373 VAL B O 1
ATOM 6227 N N . MET B 1 374 ? 3.527 3.508 3.646 1 94.62 374 MET B N 1
ATOM 6228 C CA . MET B 1 374 ? 2.486 2.904 2.822 1 94.62 374 MET B CA 1
ATOM 6229 C C . MET B 1 374 ? 2.865 1.481 2.422 1 94.62 374 MET B C 1
ATOM 6231 O O . MET B 1 374 ? 2.096 0.796 1.746 1 94.62 374 MET B O 1
ATOM 6235 N N . GLY B 1 375 ? 4.035 1.038 2.824 1 93.38 375 GLY B N 1
ATOM 6236 C CA . GLY B 1 375 ? 4.488 -0.306 2.506 1 93.38 375 GLY B CA 1
ATOM 6237 C C . GLY B 1 375 ? 3.723 -1.387 3.244 1 93.38 375 GLY B C 1
ATOM 6238 O O . GLY B 1 375 ? 3.248 -1.166 4.359 1 93.38 375 GLY B O 1
ATOM 6239 N N . SER B 1 376 ? 3.641 -2.549 2.596 1 94.38 376 SER B N 1
ATOM 6240 C CA . SER B 1 376 ? 2.938 -3.695 3.16 1 94.38 376 SER B CA 1
ATOM 6241 C C . SER B 1 376 ? 3.734 -4.98 2.969 1 94.38 376 SER B C 1
ATOM 6243 O O . SER B 1 376 ? 4.836 -4.961 2.414 1 94.38 376 SER B O 1
ATOM 6245 N N . ASP B 1 377 ? 3.232 -6.047 3.527 1 96.62 377 ASP B N 1
ATOM 6246 C CA . ASP B 1 377 ? 3.854 -7.359 3.389 1 96.62 377 ASP B CA 1
ATOM 6247 C C . ASP B 1 377 ? 3.328 -8.086 2.152 1 96.62 377 ASP B C 1
ATOM 6249 O O . ASP B 1 377 ? 3.145 -9.305 2.174 1 96.62 377 ASP B O 1
ATOM 6253 N N . PHE B 1 378 ? 3.025 -7.348 1.12 1 96.69 378 PHE B N 1
ATOM 6254 C CA . PHE B 1 378 ? 2.453 -7.914 -0.097 1 96.69 378 PHE B CA 1
ATOM 6255 C C . PHE B 1 378 ? 3.477 -8.781 -0.822 1 96.69 378 PHE B C 1
ATOM 6257 O O . PHE B 1 378 ? 4.473 -8.273 -1.343 1 96.69 378 PHE B O 1
ATOM 6264 N N . ILE B 1 379 ? 3.316 -10.086 -0.847 1 97.69 379 ILE B N 1
ATOM 6265 C CA . ILE B 1 379 ? 4.094 -11.109 -1.535 1 97.69 379 ILE B CA 1
ATOM 6266 C C . ILE B 1 379 ? 5.379 -11.391 -0.763 1 97.69 379 ILE B C 1
ATOM 6268 O O . ILE B 1 379 ? 5.758 -12.547 -0.572 1 97.69 379 ILE B O 1
ATOM 6272 N N . LEU B 1 380 ? 6.043 -10.367 -0.254 1 97.5 380 LEU B N 1
ATOM 6273 C CA . LEU B 1 380 ? 7.191 -10.508 0.633 1 97.5 380 LEU B CA 1
ATOM 6274 C C . LEU B 1 380 ? 7.02 -9.656 1.887 1 97.5 380 LEU B C 1
ATOM 6276 O O . LEU B 1 380 ? 6.379 -8.602 1.844 1 97.5 380 LEU B O 1
ATOM 6280 N N . PRO B 1 381 ? 7.668 -10.148 2.971 1 96.81 381 PRO B N 1
ATOM 6281 C CA . PRO B 1 381 ? 7.637 -9.305 4.164 1 96.81 381 PRO B CA 1
ATOM 6282 C C . PRO B 1 381 ? 8.359 -7.973 3.965 1 96.81 381 PRO B C 1
ATOM 6284 O O . PRO B 1 381 ? 9.266 -7.875 3.133 1 96.81 381 PRO B O 1
ATOM 6287 N N . GLN B 1 382 ? 7.973 -6.984 4.703 1 96.06 382 GLN B N 1
ATOM 6288 C CA . GLN B 1 382 ? 8.68 -5.707 4.668 1 96.06 382 GLN B CA 1
ATOM 6289 C C . GLN B 1 382 ? 10.156 -5.883 4.984 1 96.06 382 GLN B C 1
ATOM 6291 O O . GLN B 1 382 ? 10.516 -6.625 5.902 1 96.06 382 GLN B O 1
ATOM 6296 N N . PRO B 1 383 ? 11.016 -5.254 4.285 1 97.38 383 PRO B N 1
ATOM 6297 C CA . PRO B 1 383 ? 12.461 -5.418 4.445 1 97.38 383 PRO B CA 1
ATOM 6298 C C . PRO B 1 383 ? 13.016 -4.66 5.648 1 97.38 383 PRO B C 1
ATOM 6300 O O . PRO B 1 383 ? 12.305 -3.852 6.254 1 97.38 383 PRO B O 1
ATOM 6303 N N . ALA B 1 384 ? 14.242 -4.926 5.957 1 98.19 384 ALA B N 1
ATOM 6304 C CA . ALA B 1 384 ? 14.961 -4.262 7.047 1 98.19 384 ALA B CA 1
ATOM 6305 C C . ALA B 1 384 ? 15.117 -2.77 6.77 1 98.19 384 ALA B C 1
ATOM 6307 O O . ALA B 1 384 ? 15.008 -2.332 5.621 1 98.19 384 ALA B O 1
ATOM 6308 N N . ILE B 1 385 ? 15.281 -2.035 7.801 1 98.56 385 ILE B N 1
ATOM 6309 C CA . ILE B 1 385 ? 15.617 -0.615 7.75 1 98.56 385 ILE B CA 1
ATOM 6310 C C . ILE B 1 385 ? 16.922 -0.365 8.5 1 98.56 385 ILE B C 1
ATOM 6312 O O . ILE B 1 385 ? 17.094 -0.823 9.625 1 98.56 385 ILE B O 1
ATOM 6316 N N . TYR B 1 386 ? 17.812 0.276 7.809 1 98.62 386 TYR B N 1
ATOM 6317 C CA . TYR B 1 386 ? 19.078 0.67 8.398 1 98.62 386 TYR B CA 1
ATOM 6318 C C . TYR B 1 386 ? 19.281 2.18 8.328 1 98.62 386 TYR B C 1
ATOM 6320 O O . TYR B 1 386 ? 18.547 2.869 7.602 1 98.62 386 TYR B O 1
ATOM 6328 N N . SER B 1 387 ? 20.125 2.695 9.094 1 98.25 387 SER B N 1
ATOM 6329 C CA . SER B 1 387 ? 20.609 4.07 8.953 1 98.25 387 SER B CA 1
ATOM 6330 C C . SER B 1 387 ? 22.125 4.152 9.109 1 98.25 387 SER B C 1
ATOM 6332 O O . SER B 1 387 ? 22.734 3.256 9.688 1 98.25 387 SER B O 1
ATOM 6334 N N . PHE B 1 388 ? 22.719 5.102 8.461 1 98.25 388 PHE B N 1
ATOM 6335 C CA . PHE B 1 388 ? 24.109 5.422 8.758 1 98.25 388 PHE B CA 1
ATOM 6336 C C . PHE B 1 388 ? 24.281 6.91 9.047 1 98.25 388 PHE B C 1
ATOM 6338 O O . PHE B 1 388 ? 23.547 7.738 8.492 1 98.25 388 PHE B O 1
ATOM 6345 N N . ASP B 1 389 ? 25.203 7.227 9.969 1 97.75 389 ASP B N 1
ATOM 6346 C CA . ASP B 1 389 ? 25.422 8.602 10.406 1 97.75 389 ASP B CA 1
ATOM 6347 C C . ASP B 1 389 ? 26.484 9.297 9.555 1 97.75 389 ASP B C 1
ATOM 6349 O O . ASP B 1 389 ? 26.875 8.781 8.508 1 97.75 389 ASP B O 1
ATOM 6353 N N . VAL B 1 390 ? 26.906 10.438 10.016 1 96.56 390 VAL B N 1
ATOM 6354 C CA . VAL B 1 390 ? 27.812 11.297 9.25 1 96.56 390 VAL B CA 1
ATOM 6355 C C . VAL B 1 390 ? 29.156 10.602 9.086 1 96.56 390 VAL B C 1
ATOM 6357 O O . VAL B 1 390 ? 29.859 10.812 8.086 1 96.56 390 VAL B O 1
ATOM 6360 N N . ASP B 1 391 ? 29.516 9.695 10 1 96.94 391 ASP B N 1
ATOM 6361 C CA . ASP B 1 391 ? 30.781 8.961 9.945 1 96.94 391 ASP B CA 1
ATOM 6362 C C . ASP B 1 391 ? 30.594 7.586 9.32 1 96.94 391 ASP B C 1
ATOM 6364 O O . ASP B 1 391 ? 31.5 6.75 9.359 1 96.94 391 ASP B O 1
ATOM 6368 N N . PHE B 1 392 ? 29.359 7.32 8.852 1 96.75 392 PHE B N 1
ATOM 6369 C CA . PHE B 1 392 ? 29.016 6.098 8.141 1 96.75 392 PHE B CA 1
ATOM 6370 C C . PHE B 1 392 ? 28.953 4.91 9.094 1 96.75 392 PHE B C 1
ATOM 6372 O O . PHE B 1 392 ? 29.203 3.771 8.688 1 96.75 392 PHE B O 1
ATOM 6379 N N . ASN B 1 393 ? 28.766 5.238 10.375 1 97.44 393 ASN B N 1
ATOM 6380 C CA . ASN B 1 393 ? 28.438 4.164 11.312 1 97.44 393 ASN B CA 1
ATOM 6381 C C . ASN B 1 393 ? 27.047 3.609 11.062 1 97.44 393 ASN B C 1
ATOM 6383 O O . ASN B 1 393 ? 26.062 4.363 11.031 1 97.44 393 ASN B O 1
ATOM 6387 N N . LEU B 1 394 ? 27 2.34 10.961 1 97.31 394 LEU B N 1
ATOM 6388 C CA . LEU B 1 394 ? 25.766 1.644 10.586 1 97.31 394 LEU B CA 1
ATOM 6389 C C . LEU B 1 394 ? 24.953 1.286 11.82 1 97.31 394 LEU B C 1
ATOM 6391 O O . LEU B 1 394 ? 25.5 0.864 12.836 1 97.31 394 LEU B O 1
ATOM 6395 N N . SER B 1 395 ? 23.641 1.48 11.727 1 96.88 395 SER B N 1
ATOM 6396 C CA . SER B 1 395 ? 22.688 1.05 12.742 1 96.88 395 SER B CA 1
ATOM 6397 C C . SER B 1 395 ? 21.484 0.336 12.117 1 96.88 395 SER B C 1
ATOM 6399 O O . SER B 1 395 ? 20.922 0.812 11.133 1 96.88 395 SER B O 1
ATOM 6401 N N . LYS B 1 396 ? 21.125 -0.826 12.664 1 97.44 396 LYS B N 1
ATOM 6402 C CA . LYS B 1 396 ? 19.906 -1.518 12.242 1 97.44 396 LYS B CA 1
ATOM 6403 C C . LYS B 1 396 ? 18.688 -0.995 12.992 1 97.44 396 LYS B C 1
ATOM 6405 O O . LYS B 1 396 ? 18.656 -1.012 14.227 1 97.44 396 LYS B O 1
ATOM 6410 N N . ILE B 1 397 ? 17.719 -0.564 12.312 1 97.75 397 ILE B N 1
ATOM 6411 C CA . ILE B 1 397 ? 16.516 0.026 12.891 1 97.75 397 ILE B CA 1
ATOM 6412 C C . ILE B 1 397 ? 15.438 -1.045 13.047 1 97.75 397 ILE B C 1
ATOM 6414 O O . ILE B 1 397 ? 14.727 -1.079 14.047 1 97.75 397 ILE B O 1
ATOM 6418 N N . ARG B 1 398 ? 15.305 -1.843 12.07 1 97.06 398 ARG B N 1
ATOM 6419 C CA . ARG B 1 398 ? 14.32 -2.916 12.016 1 97.06 398 ARG B CA 1
ATOM 6420 C C . ARG B 1 398 ? 14.82 -4.086 11.18 1 97.06 398 ARG B C 1
ATOM 6422 O O . ARG B 1 398 ? 15.414 -3.885 10.117 1 97.06 398 ARG B O 1
ATOM 6429 N N . SER B 1 399 ? 14.594 -5.293 11.656 1 97.31 399 SER B N 1
ATOM 6430 C CA . SER B 1 399 ? 14.914 -6.484 10.875 1 97.31 399 SER B CA 1
ATOM 6431 C C . SER B 1 399 ? 13.812 -6.793 9.867 1 97.31 399 SER B C 1
ATOM 6433 O O . SER B 1 399 ? 12.672 -6.344 10.023 1 97.31 399 SER B O 1
ATOM 6435 N N . THR B 1 400 ? 14.188 -7.488 8.812 1 97.19 400 THR B N 1
ATOM 6436 C CA . THR B 1 400 ? 13.172 -8.016 7.906 1 97.19 400 THR B CA 1
ATOM 6437 C C . THR B 1 400 ? 12.172 -8.883 8.664 1 97.19 400 THR B C 1
ATOM 6439 O O . THR B 1 400 ? 12.562 -9.719 9.484 1 97.19 400 THR B O 1
ATOM 6442 N N . LYS B 1 401 ? 10.898 -8.648 8.422 1 95.69 401 LYS B N 1
ATOM 6443 C CA . LYS B 1 401 ? 9.859 -9.453 9.062 1 95.69 401 LYS B CA 1
ATOM 6444 C C . LYS B 1 401 ? 9.922 -10.906 8.609 1 95.69 401 LYS B C 1
ATOM 6446 O O . LYS B 1 401 ? 10.195 -11.18 7.438 1 95.69 401 LYS B O 1
ATOM 6451 N N . LYS B 1 402 ? 9.586 -11.812 9.508 1 96.25 402 LYS B N 1
ATOM 6452 C CA . LYS B 1 402 ? 9.445 -13.227 9.156 1 96.25 402 LYS B CA 1
ATOM 6453 C C . LYS B 1 402 ? 8.031 -13.539 8.672 1 96.25 402 LYS B C 1
ATOM 6455 O O . LYS B 1 402 ? 7.07 -12.891 9.086 1 96.25 402 LYS B O 1
ATOM 6460 N N . ALA B 1 403 ? 7.949 -14.562 7.867 1 96.94 403 ALA B N 1
ATOM 6461 C CA . ALA B 1 403 ? 6.652 -14.969 7.336 1 96.94 403 ALA B CA 1
ATOM 6462 C C . ALA B 1 403 ? 5.672 -15.281 8.461 1 96.94 403 ALA B C 1
ATOM 6464 O O . ALA B 1 403 ? 4.496 -14.922 8.383 1 96.94 403 ALA B O 1
ATOM 6465 N N . ILE B 1 404 ? 6.133 -15.875 9.5 1 97.19 404 ILE B N 1
ATOM 6466 C CA . ILE B 1 404 ? 5.281 -16.297 10.609 1 97.19 404 ILE B CA 1
ATOM 6467 C C . ILE B 1 404 ? 4.73 -15.062 11.328 1 97.19 404 ILE B C 1
ATOM 6469 O O . ILE B 1 404 ? 3.609 -15.086 11.836 1 97.19 404 ILE B O 1
ATOM 6473 N N . GLU B 1 405 ? 5.527 -14 11.422 1 95.81 405 GLU B N 1
ATOM 6474 C CA . GLU B 1 405 ? 5.051 -12.758 12.031 1 95.81 405 GLU B CA 1
ATOM 6475 C C . GLU B 1 405 ? 3.906 -12.156 11.219 1 95.81 405 GLU B C 1
ATOM 6477 O O . GLU B 1 405 ? 2.936 -11.648 11.789 1 95.81 405 GLU B O 1
ATOM 6482 N N . VAL B 1 406 ? 4.035 -12.195 9.875 1 96.69 406 VAL B N 1
ATOM 6483 C CA . VAL B 1 406 ? 2.977 -11.703 9 1 96.69 406 VAL B CA 1
ATOM 6484 C C . VAL B 1 406 ? 1.725 -12.562 9.18 1 96.69 406 VAL B C 1
ATOM 6486 O O . VAL B 1 406 ? 0.622 -12.031 9.344 1 96.69 406 VAL B O 1
ATOM 6489 N N . TYR B 1 407 ? 1.895 -13.883 9.172 1 97.5 407 TYR B N 1
ATOM 6490 C CA . TYR B 1 407 ? 0.799 -14.836 9.336 1 97.5 407 TYR B CA 1
ATOM 6491 C C . TYR B 1 407 ? 0.043 -14.57 10.633 1 97.5 407 TYR B C 1
ATOM 6493 O O . TYR B 1 407 ? -1.187 -14.469 10.633 1 97.5 407 TYR B O 1
ATOM 6501 N N . ASN B 1 408 ? 0.768 -14.336 11.719 1 96.25 408 ASN B N 1
ATOM 6502 C CA . ASN B 1 408 ? 0.179 -14.172 13.039 1 96.25 408 ASN B CA 1
ATOM 6503 C C . ASN B 1 408 ? -0.503 -12.82 13.188 1 96.25 408 ASN B C 1
ATOM 6505 O O . ASN B 1 408 ? -1.333 -12.625 14.078 1 96.25 408 ASN B O 1
ATOM 6509 N N . SER B 1 409 ? -0.13 -11.883 12.352 1 94.38 409 SER B N 1
ATOM 6510 C CA . SER B 1 409 ? -0.714 -10.555 12.445 1 94.38 409 SER B CA 1
ATOM 6511 C C . SER B 1 409 ? -2.188 -10.562 12.047 1 94.38 409 SER B C 1
ATOM 6513 O O . SER B 1 409 ? -2.914 -9.602 12.305 1 94.38 409 SER B O 1
ATOM 6515 N N . PHE B 1 410 ? -2.676 -11.695 11.461 1 95.44 410 PHE B N 1
ATOM 6516 C CA . PHE B 1 410 ? -4.066 -11.805 11.031 1 95.44 410 PHE B CA 1
ATOM 6517 C C . PHE B 1 410 ? -4.871 -12.648 12.008 1 95.44 410 PHE B C 1
ATOM 6519 O O . PHE B 1 410 ? -6.023 -12.992 11.734 1 95.44 410 PHE B O 1
ATOM 6526 N N . ILE B 1 411 ? -4.273 -13.039 13.078 1 89.19 411 ILE B N 1
ATOM 6527 C CA . ILE B 1 411 ? -4.926 -13.938 14.023 1 89.19 411 ILE B CA 1
ATOM 6528 C C . ILE B 1 411 ? -5.07 -13.242 15.375 1 89.19 411 ILE B C 1
ATOM 6530 O O . ILE B 1 411 ? -4.121 -12.625 15.867 1 89.19 411 ILE B O 1
ATOM 6534 N N . GLU B 1 412 ? -6.328 -13.156 15.922 1 83.56 412 GLU B N 1
ATOM 6535 C CA . GLU B 1 412 ? -6.586 -12.602 17.25 1 83.56 412 GLU B CA 1
ATOM 6536 C C . GLU B 1 412 ? -5.746 -13.297 18.312 1 83.56 412 GLU B C 1
ATOM 6538 O O . GLU B 1 412 ? -5.543 -14.508 18.25 1 83.56 412 GLU B O 1
#

pLDDT: mean 93.65, std 8.82, range [44.81, 98.94]

Foldseek 3Di:
DVLVLVLLVVVVVPFQKAKEFALVQLLVLLVQLVVLLCVQAVFAAEAAECLFPVQLVSLLSCVVSVHAHEYAELVSLVSSVVRDPQSQSYEYHYDDYDLVSQLSNQVSVHEYADWDPVSVVSVVVSLVPDVTAHHYAFEEWDDDPNDGDPTTDHLVVRQVVQVVQVVPPSYDYAYYAYEDQEADLVVLLVQLVVRLVSVVSHPDPQHAEDESEENYAADDDPVQCVVVVNPDHDDSNSSSCSRSNVQVVSCVVVVHDSVRRHYYYYYYYLRSFQQSMKMKRAFPDWDDDPRAIETETQDWCCLQPVVPDPTAFDKDKRFDPPDPPPDPDKDKHWYAYDDPDPPRTRGIDIDDPPDDSRGMMMMTGRRRTNNHSVDQCPVHFDAWYWYAYPVRDIDTSGHGDDPVNVVCVPPD/DVLVLVLLVVVVVPFQKAKEFALVQLLVLLVQLVVLLCVQAVFAAEAAECLFPVQLVSLLSCVVSVHAHEYAELVSLVSSVVRDPQSQSYEYHYDDDDLVSQLSNQVSVHEYADWDPVSVVSVVVSLVVDVTAHHYAFEEWDDDPNDGDPTTDHLVVRQVVQVVQVVPPSYDYAYYAYEDQEADLVVLLVQQVVRLVSVVSHPDPQHQEDESEENYAADDDPVQCVVVVNPDHDDSNSSSCSRSNVQVVSCVVVVHDSVRRHYYYYYYYLRSFQQSMKMKRAFPDWDDDPRAIETETQDWCCLQPVVPDPTAFDKDKRFDPPDPPDDPDKDKHWYAYDDPDPPRTRGIDIDDPPDDSRGMMMMTGRRRTNNHSVDDCPVHFDAWYWYAYPVRDIDTDGHGDDPVNVVCVPPD